Protein AF-0000000083148509 (afdb_homodimer)

Nearest PDB structures (foldseek):
  3o2g-assembly1_A  TM=8.633E-01  e=4.212E-33  Homo sapiens
  6npb-assembly1_A  TM=8.456E-01  e=5.219E-32  Leisingera caerulea
  6npc-assembly1_B  TM=8.323E-01  e=4.754E-28  Leisingera caerulea
  4oj8-assembly1_A-2  TM=6.948E-01  e=4.287E-11  Pectobacterium carotovorum subsp. carotovorum
  4oj8-assembly1_B  TM=6.631E-01  e=2.740E-11  Pectobacterium carotovorum subsp. carotovorum

InterPro domains:
  IPR003819 TauD/TfdA-like domain [PF02668] (192-435)
  IPR010376 Gamma-butyrobetaine hydroxylase-like, N-terminal [PF06155] (80-161)
  IPR038492 GBBH-like, N-terminal domain superfamily [G3DSA:3.30.2020.30] (75-166)
  IPR042098 Glutarate 2-hydroxylase superfamily [G3DSA:3.60.130.10] (170-452)
  IPR050411 Alpha-ketoglutarate-dependent hydroxylases [PTHR10696] (97-444)

Foldseek 3Di:
DDDDDDDDDDDDDDDDDYDDDDDDDDDDDDDYDDDDDDDDDDDDDDDPDDDPDDDDDPDDDPPPDPVQPQDFWDWDQFWIWHDLDPPDTQIDGQLVLLVLFQPCQAAPPPVRHGPDDSVQADNRKGFPDWGDNNFKIKTFIDPGRPPDDRPDIGMDTPCCSVAVDPQRQDDLLHLVDEADFAAQQDDAEEAEPCCCQPPLLSVLLQLSSCSHYQKYKYFQADLDQCSQVSSQPVLHDFDQDPCGSKHKQWADDPDLDPSNHLAWWDWAFPPLLDPAGFFKKKKAWNWDDWPFWKKKKFFLQNLLVVCCVVPVPLSVLQCVDKWKFWRDDPVDTTIDIDRQWHWDQDPVVRDIHTRFGHGGVVGTDDDPPDDDDPVSVVSNVVSVVSSRVSRPDNGGMHIDDDHHRMMMMGGRRGMIMITHRTDPPVTITMMMMTGHHDVSSSVSSSVSCLVCVCSNLPPCVVVSVVSVVPSVPPPDDDPDDDPDDPDPVVVVVVVVVVVVVVVVSVVVVVVSPPPPPPDDPDDPDPVVVVVVVVVVVVVVPVVD/DYYDDDDDDDDDDDDDDDDDDDDDDDDDDDDDDDDDDDDDDDDDDDDDDDDPPDDDDDDDDDDDPDVQPQDFWDWDQFWIWHDLDPPDTQIDGQLVLLVLFQPCQQAPPPVRHGPDDSVQADNRKGFPDWGDNNFKIKTFIDPGRPPDDRPDIGMDTPCCSVAVDPQRQDDLLHLVDEADFDAQQAQAEEAEPCCCQPPLLSVLLQLSSCSHHQKYKYFQADLDQCSQVSSQPVLHDFDQDPCGSKHKQWADDPDLDPSNHLAWWDWAFPPLLDPAGFFKKKKAWNWDDWDFWKKKKFFLQNLLVVCCVVPVPLSVLQCVDKWKFWRDDPVDTTIDIDRQWHWDQDPVVRDTHTRFGHGGVVGTDDDPPDDDDPVSVVSNVVSVVSSSVSRPDNGGMHIDDDHHRMMMMGGRRGMIMITHRTDPPRTITMMMMTGHHPVSSSVSSSVSCLVCVCSNLPPCVVVSVVSVPPDPPPPDDDPDDDPDDPDPVVVVVVVVVVVVVVVVSVVVVVVSPPPPPPDDPDDPDPVVVVVVVVVVVVVVPVVD

Secondary structure (DSSP, 8-state):
------------------------------------------------------------------TT---PPEE-SSEEEEESSSS-EEEEEHHHHHHT--STTTB-TTT--BSS-GGGS-TT-EEEEEEE-SSEEEEEEESPSTT--TT-EEEEEHHHHH--SSS-TTSTTSTT-------TTPPPPEEEHHHHHH-HHHHHHHHHHHHHHSEEEEES--S-TTHHHHHHHHHSPBPPBTTBSEEEEE--TT-SSGGGSSS-EEEE-TTTTSSS--SEEEEEEEEE-SSB--EEEEEHHHHHHHHHHH-HHHHHHHHH-EEEEEEE-SS-EEEEEEESEEEEE-TTT--EEEEEE---GGGBPP-TTS---HHHHHHHHHHHHHHHHHHTSTTTEEEE-PPTT-EEEEETTTEEEEE--B-SSS--EEEEEEEE-HHHHHHHHHHHHHH-HHHHHS-HHHHHHHHTS-----------GGGS---HHHHHHHHHHHHHHHHHHHHHHHGGGG-----S-----HHHHHHHHHHHHHHHHTT-/------------------------------------------------------------------TT---PPEE-SSEEEEESSSS-EEEEEHHHHHHT--STTTB-TTT--BSS-GGGS-TT-EEEEEEE-SSEEEEEEESPSTT--TT-EEEEEHHHHH--SSS-TTSTTSTT-------TTPPPPEEEHHHHHH-HHHHHHHHHHHHHHSEEEEES--S-TTHHHHHHHHHSPBPPBTTBSEEEEE--TT-SSGGGSSS-EEEE-TTTTSSS--SEEEEEEEEE-SSB--EEEEEHHHHHHHHHHH-HHHHHHHHH-EEEEEEE-SS-EEEEEEESEEEEE-TTT--EEEEEE---GGGBPP-TTS---HHHHHHHHHHHHHHHHHHTSTTTEEEE-PPTT-EEEEETTTEEEEE--B-SSS--EEEEEEEE-HHHHHHHHHHHHHH-HHHHHS-HHHHHHHHTT------S----GGGS---HHHHHHHHHHHHHHHHHHHHHHHGGGG-----S-----HHHHHHHHHHHHHHHHS--

Solvent-accessible surface area (backbone atoms only — not comparable to full-atom values): 61971 Å² total; per-residue (Å²): 134,88,92,77,94,84,82,87,90,85,85,90,76,88,76,87,82,86,81,87,80,87,82,86,89,81,90,80,86,92,84,87,86,88,90,83,88,77,92,79,82,86,83,82,87,84,76,84,84,83,81,85,81,86,80,86,83,81,82,77,79,83,75,81,73,67,87,79,63,58,58,63,48,47,81,53,97,65,26,37,38,37,47,77,49,99,83,41,63,49,68,42,39,37,58,38,51,61,56,46,40,63,36,72,84,35,17,39,88,56,36,59,31,40,70,59,48,71,48,53,51,41,90,77,30,38,70,71,43,63,46,43,74,77,49,45,37,39,35,29,52,36,63,54,40,85,92,57,61,79,79,49,59,38,59,42,43,54,62,49,60,71,46,45,53,96,65,45,43,72,35,84,41,20,82,56,28,72,68,51,72,50,39,28,82,57,72,75,58,71,42,48,34,64,38,57,76,70,31,66,61,56,28,33,36,50,49,45,45,29,60,29,55,30,48,36,35,33,32,77,33,70,75,48,79,62,46,24,53,56,61,39,46,76,45,26,44,50,36,44,41,94,70,38,56,46,44,74,40,32,69,44,86,79,28,67,38,69,72,15,42,50,56,67,38,67,65,27,33,68,58,59,20,42,91,67,44,48,25,29,38,31,43,25,24,57,37,56,58,28,60,62,49,30,37,32,34,29,39,47,61,36,49,49,51,50,38,37,73,76,36,49,66,40,38,54,39,35,44,65,39,64,48,39,21,40,41,84,49,84,83,45,44,39,59,28,72,42,38,34,35,36,67,45,69,35,83,90,76,68,40,81,39,80,69,40,40,52,56,33,49,43,38,51,39,41,66,39,62,61,91,66,59,64,68,58,48,54,50,39,42,51,31,46,30,52,50,53,53,54,54,69,31,70,69,27,35,34,73,47,70,64,44,59,16,23,30,40,38,32,27,28,45,40,38,32,37,30,34,44,39,36,44,67,85,81,30,48,53,32,32,26,32,27,33,25,42,45,59,43,40,34,12,39,41,43,38,35,36,68,74,40,41,67,50,47,64,49,66,53,58,61,50,54,58,53,48,57,64,60,45,74,76,71,74,82,83,86,80,68,75,80,74,64,79,77,52,74,65,66,54,52,58,53,51,58,58,54,54,61,58,49,54,63,55,52,61,59,59,69,70,62,64,75,73,74,82,73,72,79,85,63,78,80,52,75,61,58,57,51,44,55,53,44,50,60,51,53,64,52,60,71,77,99,136,86,83,87,81,90,80,92,77,92,77,89,83,85,88,82,86,89,83,87,88,83,90,78,90,75,89,83,81,88,80,91,84,91,85,83,90,76,89,73,80,86,82,83,85,88,83,80,78,88,87,80,77,84,87,89,84,83,88,81,84,89,80,86,77,70,88,79,64,59,58,62,48,48,80,52,98,64,27,38,36,38,46,75,49,99,83,41,64,49,68,43,40,37,59,36,52,60,56,45,38,62,35,75,85,35,16,39,87,57,36,60,32,39,70,59,46,73,50,56,51,42,88,77,32,37,70,70,42,64,47,45,73,77,48,45,37,39,35,28,51,35,61,54,41,88,91,58,60,80,78,50,59,38,60,41,43,52,62,49,60,72,46,45,52,95,66,44,45,72,35,84,40,20,84,55,27,70,66,50,72,47,40,29,84,57,70,75,57,72,40,47,35,63,41,57,74,71,30,68,61,56,29,33,37,50,48,44,46,30,60,29,56,31,48,35,35,33,33,78,33,72,75,48,80,62,45,26,53,55,60,39,45,76,45,25,44,50,35,44,40,95,70,39,56,48,44,74,38,34,69,45,85,80,28,67,38,70,72,16,42,50,55,66,37,69,66,26,35,67,58,60,19,41,92,68,46,48,25,30,39,31,42,25,23,57,37,55,60,28,58,61,49,31,36,32,35,29,38,47,60,37,48,49,51,50,38,37,73,76,36,48,66,40,38,55,40,34,45,66,39,64,50,40,20,40,42,83,49,84,82,44,44,40,58,28,72,42,38,34,37,36,68,45,69,36,86,90,76,67,41,80,39,81,68,39,41,53,57,33,48,45,37,50,40,40,66,41,64,61,91,67,57,65,68,59,50,54,51,39,41,51,31,46,29,51,50,53,53,53,52,68,30,69,69,26,36,34,75,47,70,63,45,58,15,23,32,40,38,34,27,27,45,41,37,30,38,27,35,43,40,34,45,67,86,79,30,48,52,33,32,26,32,26,33,25,44,46,59,41,41,34,12,40,40,43,38,34,35,68,77,38,42,68,50,47,65,49,67,55,59,60,49,57,62,54,48,60,66,63,51,74,79,72,79,84,85,89,82,72,77,84,76,67,81,80,55,74,66,65,54,53,58,53,52,57,58,52,55,61,55,48,54,64,53,53,61,58,57,68,70,63,65,76,71,76,80,73,71,79,83,62,76,80,54,77,61,59,59,50,45,57,54,45,52,61,51,56,64,51,62,71,76,100

Organism: NCBI:txid138285

Structure (mmCIF, N/CA/C/O backbone):
data_AF-0000000083148509-model_v1
#
loop_
_entity.id
_entity.type
_entity.pdbx_description
1 polymer 'TauD/TfdA-like domain-containing protein'
#
loop_
_atom_site.group_PDB
_atom_site.id
_atom_site.type_symbol
_atom_site.label_atom_id
_atom_site.label_alt_id
_atom_site.label_comp_id
_atom_site.label_asym_id
_atom_site.label_entity_id
_atom_site.label_seq_id
_atom_site.pdbx_PDB_ins_code
_atom_site.Cartn_x
_atom_site.Cartn_y
_atom_site.Cartn_z
_atom_site.occupancy
_atom_site.B_iso_or_equiv
_atom_site.auth_seq_id
_atom_site.auth_comp_id
_atom_site.auth_asym_id
_atom_site.auth_atom_id
_atom_site.pdbx_PDB_model_num
ATOM 1 N N . MET A 1 1 ? -14.648 -45.594 -46.625 1 16 1 MET A N 1
ATOM 2 C CA . MET A 1 1 ? -15.148 -46.75 -45.875 1 16 1 MET A CA 1
ATOM 3 C C . MET A 1 1 ? -14.523 -46.812 -44.5 1 16 1 MET A C 1
ATOM 5 O O . MET A 1 1 ? -15.234 -46.938 -43.5 1 16 1 MET A O 1
ATOM 9 N N . VAL A 1 2 ? -13.445 -47.594 -44.219 1 15.53 2 VAL A N 1
ATOM 10 C CA . VAL A 1 2 ? -13.5 -48.812 -43.438 1 15.53 2 VAL A CA 1
ATOM 11 C C . VAL A 1 2 ? -13.352 -48.5 -41.938 1 15.53 2 VAL A C 1
ATOM 13 O O . VAL A 1 2 ? -12.859 -47.406 -41.594 1 15.53 2 VAL A O 1
ATOM 16 N N . ARG A 1 3 ? -12.742 -49.469 -41.156 1 15.16 3 ARG A N 1
ATOM 17 C CA . ARG A 1 3 ? -12.945 -50.5 -40.156 1 15.16 3 ARG A CA 1
ATOM 18 C C . ARG A 1 3 ? -12.562 -50.031 -38.781 1 15.16 3 ARG A C 1
ATOM 20 O O . ARG A 1 3 ? -11.797 -49.062 -38.625 1 15.16 3 ARG A O 1
ATOM 27 N N . LEU A 1 4 ? -12.594 -50.969 -37.719 1 15.35 4 LEU A N 1
ATOM 28 C CA . LEU A 1 4 ? -13.102 -51.625 -36.531 1 15.35 4 LEU A CA 1
ATOM 29 C C . LEU A 1 4 ? -12.062 -51.625 -35.438 1 15.35 4 LEU A C 1
ATOM 31 O O . LEU A 1 4 ? -12.406 -51.75 -34.25 1 15.35 4 LEU A O 1
ATOM 35 N N . LEU A 1 5 ? -10.766 -51.906 -35.531 1 15.08 5 LEU A N 1
ATOM 36 C CA . LEU A 1 5 ? -10.328 -53.062 -34.75 1 15.08 5 LEU A CA 1
ATOM 37 C C . LEU A 1 5 ? -10.312 -52.75 -33.281 1 15.08 5 LEU A C 1
ATOM 39 O O . LEU A 1 5 ? -9.945 -51.625 -32.875 1 15.08 5 LEU A O 1
ATOM 43 N N . ALA A 1 6 ? -10.484 -53.75 -32.344 1 15.09 6 ALA A N 1
ATOM 44 C CA . ALA A 1 6 ? -10.938 -54.406 -31.109 1 15.09 6 ALA A CA 1
ATOM 45 C C . ALA A 1 6 ? -10.008 -54.094 -29.938 1 15.09 6 ALA A C 1
ATOM 47 O O . ALA A 1 6 ? -10.453 -53.625 -28.891 1 15.09 6 ALA A O 1
ATOM 48 N N . ARG A 1 7 ? -9.172 -55.156 -29.516 1 14.82 7 ARG A N 1
ATOM 49 C CA . ARG A 1 7 ? -9.367 -56.031 -28.375 1 14.82 7 ARG A CA 1
ATOM 50 C C . ARG A 1 7 ? -8.656 -55.469 -27.141 1 14.82 7 ARG A C 1
ATOM 52 O O . ARG A 1 7 ? -9.25 -55.375 -26.062 1 14.82 7 ARG A O 1
ATOM 59 N N . PHE A 1 8 ? -7.348 -55.875 -26.797 1 14.95 8 PHE A N 1
ATOM 60 C CA . PHE A 1 8 ? -6.973 -56.969 -25.906 1 14.95 8 PHE A CA 1
ATOM 61 C C . PHE A 1 8 ? -6.68 -56.438 -24.5 1 14.95 8 PHE A C 1
ATOM 63 O O . PHE A 1 8 ? -6.434 -55.25 -24.328 1 14.95 8 PHE A O 1
ATOM 70 N N . LEU A 1 9 ? -5.586 -57 -23.781 1 15.34 9 LEU A N 1
ATOM 71 C CA . LEU A 1 9 ? -5.398 -58 -22.75 1 15.34 9 LEU A CA 1
ATOM 72 C C . LEU A 1 9 ? -5.18 -57.375 -21.391 1 15.34 9 LEU A C 1
ATOM 74 O O . LEU A 1 9 ? -4.844 -56.188 -21.297 1 15.34 9 LEU A O 1
ATOM 78 N N . GLN A 1 10 ? -4.344 -58.031 -20.438 1 14.53 10 GLN A N 1
ATOM 79 C CA . GLN A 1 10 ? -4.422 -58.906 -19.281 1 14.53 10 GLN A CA 1
ATOM 80 C C . GLN A 1 10 ? -4.016 -58.156 -18 1 14.53 10 GLN A C 1
ATOM 82 O O . GLN A 1 10 ? -4.766 -58.156 -17.031 1 14.53 10 GLN A O 1
ATOM 87 N N . SER A 1 11 ? -2.9 -58.656 -17.25 1 14.7 11 SER A N 1
ATOM 88 C CA . SER A 1 11 ? -2.855 -59.5 -16.062 1 14.7 11 SER A CA 1
ATOM 89 C C . SER A 1 11 ? -2.592 -58.688 -14.812 1 14.7 11 SER A C 1
ATOM 91 O O . SER A 1 11 ? -3.443 -58.625 -13.922 1 14.7 11 SER A O 1
ATOM 93 N N . SER A 1 12 ? -1.34 -58.844 -14.102 1 14.95 12 SER A N 1
ATOM 94 C CA . SER A 1 12 ? -1.057 -59.656 -12.906 1 14.95 12 SER A CA 1
ATOM 95 C C . SER A 1 12 ? -1.049 -58.781 -11.656 1 14.95 12 SER A C 1
ATOM 97 O O . SER A 1 12 ? -0.859 -57.562 -11.734 1 14.95 12 SER A O 1
ATOM 99 N N . ARG A 1 13 ? -0.816 -59.469 -10.43 1 15.07 13 ARG A N 1
ATOM 100 C CA . ARG A 1 13 ? -1.246 -59.812 -9.078 1 15.07 13 ARG A CA 1
ATOM 101 C C . ARG A 1 13 ? -0.441 -59.062 -8.031 1 15.07 13 ARG A C 1
ATOM 103 O O . ARG A 1 13 ? -0.809 -59.031 -6.859 1 15.07 13 ARG A O 1
ATOM 110 N N . VAL A 1 14 ? 0.694 -58.406 -8.172 1 14.89 14 VAL A N 1
ATOM 111 C CA . VAL A 1 14 ? 1.564 -58.938 -7.121 1 14.89 14 VAL A CA 1
ATOM 112 C C . VAL A 1 14 ? 1.129 -58.375 -5.77 1 14.89 14 VAL A C 1
ATOM 114 O O . VAL A 1 14 ? 0.636 -57.25 -5.691 1 14.89 14 VAL A O 1
ATOM 117 N N . THR A 1 15 ? 1.626 -59.125 -4.625 1 14.51 15 THR A N 1
ATOM 118 C CA . THR A 1 15 ? 1.394 -59.688 -3.305 1 14.51 15 THR A CA 1
ATOM 119 C C . THR A 1 15 ? 1.813 -58.719 -2.205 1 14.51 15 THR A C 1
ATOM 121 O O . THR A 1 15 ? 1.167 -58.656 -1.159 1 14.51 15 THR A O 1
ATOM 124 N N . VAL A 1 16 ? 2.84 -57.969 -2.141 1 14.52 16 VAL A N 1
ATOM 125 C CA . VAL A 1 16 ? 3.664 -58.375 -1.017 1 14.52 16 VAL A CA 1
ATOM 126 C C . VAL A 1 16 ? 3.1 -57.812 0.284 1 14.52 16 VAL A C 1
ATOM 128 O O . VAL A 1 16 ? 2.471 -56.75 0.285 1 14.52 16 VAL A O 1
ATOM 131 N N . PRO A 1 17 ? 3.725 -58.375 1.388 1 14.63 17 PRO A N 1
ATOM 132 C CA . PRO A 1 17 ? 3.395 -58.906 2.721 1 14.63 17 PRO A CA 1
ATOM 133 C C . PRO A 1 17 ? 3.354 -57.781 3.779 1 14.63 17 PRO A C 1
ATOM 135 O O . PRO A 1 17 ? 2.352 -57.656 4.48 1 14.63 17 PRO A O 1
ATOM 138 N N . SER A 1 18 ? 4.496 -57.75 4.52 1 13.88 18 SER A N 1
ATOM 139 C CA . SER A 1 18 ? 4.633 -58.281 5.871 1 13.88 18 SER A CA 1
ATOM 140 C C . SER A 1 18 ? 4.332 -57.219 6.918 1 13.88 18 SER A C 1
ATOM 142 O O . SER A 1 18 ? 4.164 -56.062 6.586 1 13.88 18 SER A O 1
ATOM 144 N N . ALA A 1 19 ? 5.422 -57 7.758 1 13.53 19 ALA A N 1
ATOM 145 C CA . ALA A 1 19 ? 5.602 -57.438 9.141 1 13.53 19 ALA A CA 1
ATOM 146 C C . ALA A 1 19 ? 5.266 -56.312 10.117 1 13.53 19 ALA A C 1
ATOM 148 O O . ALA A 1 19 ? 4.473 -56.531 11.039 1 13.53 19 ALA A O 1
ATOM 149 N N . ARG A 1 20 ? 6.395 -55.844 10.766 1 14.06 20 ARG A N 1
ATOM 150 C CA . ARG A 1 20 ? 6.727 -56.125 12.156 1 14.06 20 ARG A CA 1
ATOM 151 C C . ARG A 1 20 ? 6.094 -55.125 13.094 1 14.06 20 ARG A C 1
ATOM 153 O O . ARG A 1 20 ? 5.719 -54.031 12.68 1 14.06 20 ARG A O 1
ATOM 160 N N . SER A 1 21 ? 6.719 -55.062 14.305 1 13.45 21 SER A N 1
ATOM 161 C CA . SER A 1 21 ? 6.488 -55.406 15.711 1 13.45 21 SER A CA 1
ATOM 162 C C . SER A 1 21 ? 6.27 -54.125 16.531 1 13.45 21 SER A C 1
ATOM 164 O O . SER A 1 21 ? 5.328 -54.062 17.328 1 13.45 21 SER A O 1
ATOM 166 N N . ALA A 1 22 ? 7.332 -53.25 16.688 1 14.14 22 ALA A N 1
ATOM 167 C CA . ALA A 1 22 ? 7.965 -53.281 18 1 14.14 22 ALA A CA 1
ATOM 168 C C . ALA A 1 22 ? 7.188 -52.438 19 1 14.14 22 ALA A C 1
ATOM 170 O O . ALA A 1 22 ? 6.473 -51.5 18.609 1 14.14 22 ALA A O 1
ATOM 171 N N . PHE A 1 23 ? 7.828 -52.375 20.203 1 13.27 23 PHE A N 1
ATOM 172 C CA . PHE A 1 23 ? 7.664 -52.656 21.625 1 13.27 23 PHE A CA 1
ATOM 173 C C . PHE A 1 23 ? 7.238 -51.375 22.359 1 13.27 23 PHE A C 1
ATOM 175 O O . PHE A 1 23 ? 6.238 -51.406 23.094 1 13.27 23 PHE A O 1
ATOM 182 N N . PHE A 1 24 ? 8.273 -50.562 22.844 1 13.84 24 PHE A N 1
ATOM 183 C CA . PHE A 1 24 ? 8.617 -50.688 24.266 1 13.84 24 PHE A CA 1
ATOM 184 C C . PHE A 1 24 ? 7.766 -49.719 25.094 1 13.84 24 PHE A C 1
ATOM 186 O O . PHE A 1 24 ? 7.164 -48.781 24.562 1 13.84 24 PHE A O 1
ATOM 193 N N . ARG A 1 25 ? 8.484 -49.062 26.094 1 14.19 25 ARG A N 1
ATOM 194 C CA . ARG A 1 25 ? 8.602 -49.25 27.531 1 14.19 25 ARG A CA 1
ATOM 195 C C . ARG A 1 25 ? 7.766 -48.219 28.281 1 14.19 25 ARG A C 1
ATOM 197 O O . ARG A 1 25 ? 7.375 -47.188 27.703 1 14.19 25 ARG A O 1
ATOM 204 N N . GLY A 1 26 ? 8.188 -47.969 29.594 1 13.41 26 GLY A N 1
ATOM 205 C CA . GLY A 1 26 ? 7.84 -48.188 30.984 1 13.41 26 GLY A CA 1
ATOM 206 C C . GLY A 1 26 ? 7.375 -46.938 31.688 1 13.41 26 GLY A C 1
ATOM 207 O O . GLY A 1 26 ? 6.367 -46.938 32.406 1 13.41 26 GLY A O 1
ATOM 208 N N . TYR A 1 27 ? 8.203 -45.844 31.719 1 13.84 27 TYR A N 1
ATOM 209 C CA . TYR A 1 27 ? 8.688 -45.531 33.062 1 13.84 27 TYR A CA 1
ATOM 210 C C . TYR A 1 27 ? 7.617 -44.844 33.875 1 13.84 27 TYR A C 1
ATOM 212 O O . TYR A 1 27 ? 6.727 -44.188 33.312 1 13.84 27 TYR A O 1
ATOM 220 N N . SER A 1 28 ? 7.945 -44.75 35.281 1 13.57 28 SER A N 1
ATOM 221 C CA . SER A 1 28 ? 7.52 -45 36.656 1 13.57 28 SER A CA 1
ATOM 222 C C . SER A 1 28 ? 6.965 -43.719 37.312 1 13.57 28 SER A C 1
ATOM 224 O O . SER A 1 28 ? 5.891 -43.75 37.906 1 13.57 28 SER A O 1
ATOM 226 N N . PHE A 1 29 ? 7.852 -42.75 37.656 1 13.74 29 PHE A N 1
ATOM 227 C CA . PHE A 1 29 ? 8.18 -42.625 39.062 1 13.74 29 PHE A CA 1
ATOM 228 C C . PHE A 1 29 ? 7.066 -41.875 39.812 1 13.74 29 PHE A C 1
ATOM 230 O O . PHE A 1 29 ? 6.23 -41.219 39.219 1 13.74 29 PHE A O 1
ATOM 237 N N . ALA A 1 30 ? 7.562 -40.906 40.781 1 13.82 30 ALA A N 1
ATOM 238 C CA . ALA A 1 30 ? 7.688 -40.875 42.25 1 13.82 30 ALA A CA 1
ATOM 239 C C . ALA A 1 30 ? 6.5 -40.188 42.875 1 13.82 30 ALA A C 1
ATOM 241 O O . ALA A 1 30 ? 5.82 -39.375 42.25 1 13.82 30 ALA A O 1
ATOM 242 N N . SER A 1 31 ? 6.738 -39.812 44.25 1 13.54 31 SER A N 1
ATOM 243 C CA . SER A 1 31 ? 6.32 -40.125 45.625 1 13.54 31 SER A CA 1
ATOM 244 C C . SER A 1 31 ? 5.43 -39 46.188 1 13.54 31 SER A C 1
ATOM 246 O O . SER A 1 31 ? 4.32 -39.281 46.656 1 13.54 31 SER A O 1
ATOM 248 N N . SER A 1 32 ? 6.051 -38.156 47.188 1 13.71 32 SER A N 1
ATOM 249 C CA . SER A 1 32 ? 5.848 -38.25 48.656 1 13.71 32 SER A CA 1
ATOM 250 C C . SER A 1 32 ? 4.785 -37.281 49.125 1 13.71 32 SER A C 1
ATOM 252 O O . SER A 1 32 ? 4.391 -36.375 48.375 1 13.71 32 SER A O 1
ATOM 254 N N . ASN A 1 33 ? 5.176 -36.438 50.312 1 13.8 33 ASN A N 1
ATOM 255 C CA . ASN A 1 33 ? 4.812 -36.531 51.719 1 13.8 33 ASN A CA 1
ATOM 256 C C . ASN A 1 33 ? 3.762 -35.469 52.094 1 13.8 33 ASN A C 1
ATOM 258 O O . ASN A 1 33 ? 3.445 -34.594 51.281 1 13.8 33 ASN A O 1
ATOM 262 N N . ASN A 1 34 ? 4.137 -34.562 53.219 1 13.95 34 ASN A N 1
ATOM 263 C CA . ASN A 1 34 ? 3.738 -34.531 54.625 1 13.95 34 ASN A CA 1
ATOM 264 C C . ASN A 1 34 ? 2.643 -33.5 54.875 1 13.95 34 ASN A C 1
ATOM 266 O O . ASN A 1 34 ? 2.377 -32.656 54 1 13.95 34 ASN A O 1
ATOM 270 N N . ASN A 1 35 ? 2.844 -32.656 56.062 1 14.04 35 ASN A N 1
ATOM 271 C CA . ASN A 1 35 ? 2.277 -32.562 57.406 1 14.04 35 ASN A CA 1
ATOM 272 C C . ASN A 1 35 ? 1.304 -31.406 57.531 1 14.04 35 ASN A C 1
ATOM 274 O O . ASN A 1 35 ? 1.234 -30.562 56.625 1 14.04 35 ASN A O 1
ATOM 278 N N . THR A 1 36 ? 1.501 -30.531 58.688 1 14.05 36 THR A N 1
ATOM 279 C CA . THR A 1 36 ? 0.808 -30.344 59.969 1 14.05 36 THR A CA 1
ATOM 280 C C . THR A 1 36 ? -0.032 -29.078 59.938 1 14.05 36 THR A C 1
ATOM 282 O O . THR A 1 36 ? -1.217 -29.094 60.281 1 14.05 36 THR A O 1
ATOM 285 N N . ARG A 1 37 ? 0.58 -27.828 60.25 1 14.25 37 ARG A N 1
ATOM 286 C CA . ARG A 1 37 ? 0.402 -27.234 61.562 1 14.25 37 ARG A CA 1
ATOM 287 C C . ARG A 1 37 ? -0.847 -26.359 61.625 1 14.25 37 ARG A C 1
ATOM 289 O O . ARG A 1 37 ? -1.315 -25.891 60.594 1 14.25 37 ARG A O 1
ATOM 296 N N . ASP A 1 38 ? -1.119 -25.703 62.844 1 14.12 38 ASP A N 1
ATOM 297 C CA . ASP A 1 38 ? -2.055 -25.406 63.938 1 14.12 38 ASP A CA 1
ATOM 298 C C . ASP A 1 38 ? -2.641 -24.016 63.781 1 14.12 38 ASP A C 1
ATOM 300 O O . ASP A 1 38 ? -3.721 -23.719 64.312 1 14.12 38 ASP A O 1
ATOM 304 N N . ALA A 1 39 ? -1.952 -23.031 63.219 1 14.55 39 ALA A N 1
ATOM 305 C CA . ALA A 1 39 ? -1.928 -21.906 64.188 1 14.55 39 ALA A CA 1
ATOM 306 C C . ALA A 1 39 ? -3.314 -21.281 64.312 1 14.55 39 ALA A C 1
ATOM 308 O O . ALA A 1 39 ? -4.09 -21.234 63.344 1 14.55 39 ALA A O 1
ATOM 309 N N . SER A 1 40 ? -3.514 -20.625 65.5 1 14.38 40 SER A N 1
ATOM 310 C CA . SER A 1 40 ? -4.363 -20.234 66.625 1 14.38 40 SER A CA 1
ATOM 311 C C . SER A 1 40 ? -5.203 -19 66.312 1 14.38 40 SER A C 1
ATOM 313 O O . SER A 1 40 ? -6.422 -19.016 66.438 1 14.38 40 SER A O 1
ATOM 315 N N . LEU A 1 41 ? -4.594 -17.781 66.438 1 14.77 41 LEU A N 1
ATOM 316 C CA . LEU A 1 41 ? -4.98 -16.922 67.5 1 14.77 41 LEU A CA 1
ATOM 317 C C . LEU A 1 41 ? -6.195 -16.078 67.188 1 14.77 41 LEU A C 1
ATOM 319 O O . LEU A 1 41 ? -7.195 -16.078 67.875 1 14.77 41 LEU A O 1
ATOM 323 N N . GLY A 1 42 ? -6.012 -14.656 67.188 1 14.81 42 GLY A N 1
ATOM 324 C CA . GLY A 1 42 ? -6.496 -13.742 68.188 1 14.81 42 GLY A CA 1
ATOM 325 C C . GLY A 1 42 ? -7.828 -13.109 67.812 1 14.81 42 GLY A C 1
ATOM 326 O O . GLY A 1 42 ? -8.281 -13.195 66.688 1 14.81 42 GLY A O 1
ATOM 327 N N . PRO A 1 43 ? -8.273 -12.102 68.688 1 15.27 43 PRO A N 1
ATOM 328 C CA . PRO A 1 43 ? -9.539 -11.805 69.375 1 15.27 43 PRO A CA 1
ATOM 329 C C . PRO A 1 43 ? -10.398 -10.82 68.562 1 15.27 43 PRO A C 1
ATOM 331 O O . PRO A 1 43 ? -11.633 -10.906 68.625 1 15.27 43 PRO A O 1
ATOM 334 N N . LYS A 1 44 ? -9.883 -9.781 67.75 1 15.54 44 LYS A N 1
ATOM 335 C CA . LYS A 1 44 ? -10.164 -8.508 68.438 1 15.54 44 LYS A CA 1
ATOM 336 C C . LYS A 1 44 ? -11.641 -8.133 68.312 1 15.54 44 LYS A C 1
ATOM 338 O O . LYS A 1 44 ? -12.312 -8.57 67.375 1 15.54 44 LYS A O 1
ATOM 343 N N . PRO A 1 45 ? -11.938 -6.676 68.438 1 15.63 45 PRO A N 1
ATOM 344 C CA . PRO A 1 45 ? -12.797 -5.922 69.375 1 15.63 45 PRO A CA 1
ATOM 345 C C . PRO A 1 45 ? -14.141 -5.555 68.75 1 15.63 45 PRO A C 1
ATOM 347 O O . PRO A 1 45 ? -14.344 -5.758 67.5 1 15.63 45 PRO A O 1
ATOM 350 N N . ALA A 1 46 ? -14.398 -4.133 68.562 1 16.89 46 ALA A N 1
ATOM 351 C CA . ALA A 1 46 ? -15.305 -3.283 69.312 1 16.89 46 ALA A CA 1
ATOM 352 C C . ALA A 1 46 ? -16.625 -3.094 68.562 1 16.89 46 ALA A C 1
ATOM 354 O O . ALA A 1 46 ? -16.688 -3.271 67.375 1 16.89 46 ALA A O 1
ATOM 355 N N . ASN A 1 47 ? -17.562 -2.287 69.25 1 16.52 47 ASN A N 1
ATOM 356 C CA . ASN A 1 47 ? -18.984 -2.184 69.5 1 16.52 47 ASN A CA 1
ATOM 357 C C . ASN A 1 47 ? -19.672 -1.265 68.5 1 16.52 47 ASN A C 1
ATOM 359 O O . ASN A 1 47 ? -20.844 -0.911 68.688 1 16.52 47 ASN A O 1
ATOM 363 N N . ILE A 1 48 ? -19.172 -0.919 67.312 1 18.55 48 ILE A N 1
ATOM 364 C CA . ILE A 1 48 ? -19.578 0.442 67 1 18.55 48 ILE A CA 1
ATOM 365 C C . ILE A 1 48 ? -21.109 0.504 66.875 1 18.55 48 ILE A C 1
ATOM 367 O O . ILE A 1 48 ? -21.719 -0.326 66.188 1 18.55 48 ILE A O 1
ATOM 371 N N . PRO A 1 49 ? -21.641 1.576 67.5 1 17 49 PRO A N 1
ATOM 372 C CA . PRO A 1 49 ? -23.016 1.808 67.938 1 17 49 PRO A CA 1
ATOM 373 C C . PRO A 1 49 ? -24.016 1.924 66.812 1 17 49 PRO A C 1
ATOM 375 O O . PRO A 1 49 ? -23.609 2.164 65.688 1 17 49 PRO A O 1
ATOM 378 N N . ASP A 1 50 ? -25.297 2.061 67.188 1 16.59 50 ASP A N 1
ATOM 379 C CA . ASP A 1 50 ? -26.672 1.695 66.875 1 16.59 50 ASP A CA 1
ATOM 380 C C . ASP A 1 50 ? -27.234 2.629 65.812 1 16.59 50 ASP A C 1
ATOM 382 O O . ASP A 1 50 ? -27.719 2.172 64.75 1 16.59 50 ASP A O 1
ATOM 386 N N . GLU A 1 51 ? -27.938 3.803 66.188 1 17.67 51 GLU A N 1
ATOM 387 C CA . GLU A 1 51 ? -29.391 3.979 66.062 1 17.67 51 GLU A CA 1
ATOM 388 C C . GLU A 1 51 ? -29.719 4.961 64.938 1 17.67 51 GLU A C 1
ATOM 390 O O . GLU A 1 51 ? -29.672 6.176 65.125 1 17.67 51 GLU A O 1
ATOM 395 N N . TYR A 1 52 ? -29.109 5.09 63.781 1 18.48 52 TYR A N 1
ATOM 396 C CA . TYR A 1 52 ? -29.375 6.305 63.031 1 18.48 52 TYR A CA 1
ATOM 397 C C . TYR A 1 52 ? -30.844 6.41 62.656 1 18.48 52 TYR A C 1
ATOM 399 O O . TYR A 1 52 ? -31.453 5.434 62.219 1 18.48 52 TYR A O 1
ATOM 407 N N . GLN A 1 53 ? -31.562 7.582 63.031 1 18.95 53 GLN A N 1
ATOM 408 C CA . GLN A 1 53 ? -32.938 8.055 63.062 1 18.95 53 GLN A CA 1
ATOM 409 C C . GLN A 1 53 ? -33.531 8.211 61.656 1 18.95 53 GLN A C 1
ATOM 411 O O . GLN A 1 53 ? -32.812 8.648 60.75 1 18.95 53 GLN A O 1
ATOM 416 N N . PRO A 1 54 ? -34.875 7.801 61.375 1 20.03 54 PRO A N 1
ATOM 417 C CA . PRO A 1 54 ? -35.75 7.59 60.188 1 20.03 54 PRO A CA 1
ATOM 418 C C . PRO A 1 54 ? -36.25 8.898 59.594 1 20.03 54 PRO A C 1
ATOM 420 O O . PRO A 1 54 ? -37.188 9.508 60.125 1 20.03 54 PRO A O 1
ATOM 423 N N . GLY A 1 55 ? -35.438 10.039 59.406 1 19.09 55 GLY A N 1
ATOM 424 C CA . GLY A 1 55 ? -36.188 11.25 59.125 1 19.09 55 GLY A CA 1
ATOM 425 C C . GLY A 1 55 ? -37.188 11.094 58 1 19.09 55 GLY A C 1
ATOM 426 O O . GLY A 1 55 ? -37.031 10.18 57.156 1 19.09 55 GLY A O 1
ATOM 427 N N . SER A 1 56 ? -38.344 11.961 57.906 1 20.67 56 SER A N 1
ATOM 428 C CA . SER A 1 56 ? -39.656 12.117 57.281 1 20.67 56 SER A CA 1
ATOM 429 C C . SER A 1 56 ? -39.531 12.375 55.781 1 20.67 56 SER A C 1
ATOM 431 O O . SER A 1 56 ? -38.656 13.125 55.344 1 20.67 56 SER A O 1
ATOM 433 N N . THR A 1 57 ? -40.188 11.57 54.844 1 20.11 57 THR A N 1
ATOM 434 C CA . THR A 1 57 ? -40.25 11.352 53.406 1 20.11 57 THR A CA 1
ATOM 435 C C . THR A 1 57 ? -41.031 12.469 52.719 1 20.11 57 THR A C 1
ATOM 437 O O . THR A 1 57 ? -42.281 12.508 52.781 1 20.11 57 THR A O 1
ATOM 440 N N . LEU A 1 58 ? -40.75 13.805 52.844 1 21.95 58 LEU A N 1
ATOM 441 C CA . LEU A 1 58 ? -41.625 14.773 52.188 1 21.95 58 LEU A CA 1
ATOM 442 C C . LEU A 1 58 ? -41.781 14.445 50.688 1 21.95 58 LEU A C 1
ATOM 444 O O . LEU A 1 58 ? -40.844 14.023 50.031 1 21.95 58 LEU A O 1
ATOM 448 N N . GLY A 1 59 ? -43.062 14.398 50.125 1 21.3 59 GLY A N 1
ATOM 449 C CA . GLY A 1 59 ? -43.75 14.047 48.875 1 21.3 59 GLY A CA 1
ATOM 450 C C . GLY A 1 59 ? -43.375 14.953 47.719 1 21.3 59 GLY A C 1
ATOM 451 O O . GLY A 1 59 ? -43.781 16.109 47.688 1 21.3 59 GLY A O 1
ATOM 452 N N . VAL A 1 60 ? -42.156 15.188 47.25 1 25.05 60 VAL A N 1
ATOM 453 C CA . VAL A 1 60 ? -41.938 16.125 46.156 1 25.05 60 VAL A CA 1
ATOM 454 C C . VAL A 1 60 ? -42.656 15.617 44.906 1 25.05 60 VAL A C 1
ATOM 456 O O . VAL A 1 60 ? -42.594 14.438 44.562 1 25.05 60 VAL A O 1
ATOM 459 N N . GLU A 1 61 ? -43.688 16.344 44.312 1 28.41 61 GLU A N 1
ATOM 460 C CA . GLU A 1 61 ? -44.531 16.156 43.125 1 28.41 61 GLU A CA 1
ATOM 461 C C . GLU A 1 61 ? -43.688 15.883 41.875 1 28.41 61 GLU A C 1
ATOM 463 O O . GLU A 1 61 ? -42.625 16.484 41.719 1 28.41 61 GLU A O 1
ATOM 468 N N . PRO A 1 62 ? -43.969 14.789 41.031 1 28.97 62 PRO A N 1
ATOM 469 C CA . PRO A 1 62 ? -43.188 14.383 39.844 1 28.97 62 PRO A CA 1
ATOM 470 C C . PRO A 1 62 ? -43.219 15.43 38.719 1 28.97 62 PRO A C 1
ATOM 472 O O . PRO A 1 62 ? -44.281 15.875 38.312 1 28.97 62 PRO A O 1
ATOM 475 N N . SER A 1 63 ? -42.375 16.422 38.656 1 31.11 63 SER A N 1
ATOM 476 C CA . SER A 1 63 ? -42.312 17.359 37.531 1 31.11 63 SER A CA 1
ATOM 477 C C . SER A 1 63 ? -42.438 16.641 36.219 1 31.11 63 SER A C 1
ATOM 479 O O . SER A 1 63 ? -41.844 15.594 36 1 31.11 63 SER A O 1
ATOM 481 N N . GLU A 1 64 ? -43.469 16.828 35.375 1 33.53 64 GLU A N 1
ATOM 482 C CA . GLU A 1 64 ? -43.75 16.391 34 1 33.53 64 GLU A CA 1
ATOM 483 C C . GLU A 1 64 ? -42.531 16.562 33.125 1 33.53 64 GLU A C 1
ATOM 485 O O . GLU A 1 64 ? -42.094 17.688 32.844 1 33.53 64 GLU A O 1
ATOM 490 N N . ARG A 1 65 ? -41.625 15.688 33.062 1 36.66 65 ARG A N 1
ATOM 491 C CA . ARG A 1 65 ? -40.531 15.648 32.062 1 36.66 65 ARG A CA 1
ATOM 492 C C . ARG A 1 65 ? -41.094 15.75 30.656 1 36.66 65 ARG A C 1
ATOM 494 O O . ARG A 1 65 ? -42.031 15.031 30.297 1 36.66 65 ARG A O 1
ATOM 501 N N . ASN A 1 66 ? -41.062 16.875 29.984 1 38.47 66 ASN A N 1
ATOM 502 C CA . ASN A 1 66 ? -41.375 17.016 28.562 1 38.47 66 ASN A CA 1
ATOM 503 C C . ASN A 1 66 ? -40.812 15.852 27.75 1 38.47 66 ASN A C 1
ATOM 505 O O . ASN A 1 66 ? -39.594 15.586 27.797 1 38.47 66 ASN A O 1
ATOM 509 N N . PRO A 1 67 ? -41.5 14.891 27.25 1 41.78 67 PRO A N 1
ATOM 510 C CA . PRO A 1 67 ? -41.094 13.68 26.516 1 41.78 67 PRO A CA 1
ATOM 511 C C . PRO A 1 67 ? -39.969 13.922 25.531 1 41.78 67 PRO A C 1
ATOM 513 O O . PRO A 1 67 ? -39.281 12.977 25.125 1 41.78 67 PRO A O 1
ATOM 516 N N . HIS A 1 68 ? -39.969 15.016 24.75 1 46.38 68 HIS A N 1
ATOM 517 C CA . HIS A 1 68 ? -39.031 15.211 23.625 1 46.38 68 HIS A CA 1
ATOM 518 C C . HIS A 1 68 ? -37.719 15.781 24.094 1 46.38 68 HIS A C 1
ATOM 520 O O . HIS A 1 68 ? -36.938 16.312 23.297 1 46.38 68 HIS A O 1
ATOM 526 N N . ALA A 1 69 ? -37.5 15.992 25.281 1 53.09 69 ALA A N 1
ATOM 527 C CA . ALA A 1 69 ? -36.25 16.656 25.719 1 53.09 69 ALA A CA 1
ATOM 528 C C . ALA A 1 69 ? -35.031 15.781 25.438 1 53.09 69 ALA A C 1
ATOM 530 O O . ALA A 1 69 ? -34.938 14.664 25.938 1 53.09 69 ALA A O 1
ATOM 531 N N . VAL A 1 70 ? -34.438 16 24.266 1 65.06 70 VAL A N 1
ATOM 532 C CA . VAL A 1 70 ? -33.156 15.328 24 1 65.06 70 VAL A CA 1
ATOM 533 C C . VAL A 1 70 ? -32.219 15.516 25.172 1 65.06 70 VAL A C 1
ATOM 535 O O . VAL A 1 70 ? -32.062 16.625 25.703 1 65.06 70 VAL A O 1
ATOM 538 N N . ASP A 1 71 ? -31.938 14.43 25.875 1 79.06 71 ASP A N 1
ATOM 539 C CA . ASP A 1 71 ? -30.953 14.484 26.953 1 79.06 71 ASP A CA 1
ATOM 540 C C . ASP A 1 71 ? -29.719 15.266 26.531 1 79.06 71 ASP A C 1
ATOM 542 O O . ASP A 1 71 ? -29.312 15.227 25.359 1 79.06 71 ASP A O 1
ATOM 546 N N . GLN A 1 72 ? -29.391 16.156 27.359 1 87.94 72 GLN A N 1
ATOM 547 C CA . GLN A 1 72 ? -28.219 16.969 27.078 1 87.94 72 GLN A CA 1
ATOM 548 C C . GLN A 1 72 ? -26.922 16.219 27.391 1 87.94 72 GLN A C 1
ATOM 550 O O . GLN A 1 72 ? -26.938 15.289 28.203 1 87.94 72 GLN A O 1
ATOM 555 N N . PRO A 1 73 ? -25.844 16.656 26.719 1 93.56 73 PRO A N 1
ATOM 556 C CA . PRO A 1 73 ? -24.562 15.984 26.969 1 93.56 73 PRO A CA 1
ATOM 557 C C . PRO A 1 73 ? -24.062 16.188 28.406 1 93.56 73 PRO A C 1
ATOM 559 O O . PRO A 1 73 ? -24.328 17.219 29.016 1 93.56 73 PRO A O 1
ATOM 562 N N . VAL A 1 74 ? -23.422 15.203 28.953 1 92.94 74 VAL A N 1
ATOM 563 C CA . VAL A 1 74 ? -22.797 15.273 30.266 1 92.94 74 VAL A CA 1
ATOM 564 C C . VAL A 1 74 ? -21.297 15.531 30.109 1 92.94 74 VAL A C 1
ATOM 566 O O . VAL A 1 74 ? -20.578 14.727 29.5 1 92.94 74 VAL A O 1
ATOM 569 N N . ILE A 1 75 ? -20.844 16.609 30.656 1 94.81 75 ILE A N 1
ATOM 570 C CA . ILE A 1 75 ? -19.438 16.969 30.594 1 94.81 75 ILE A CA 1
ATOM 571 C C . ILE A 1 75 ? -18.688 16.359 31.781 1 94.81 75 ILE A C 1
ATOM 573 O O . ILE A 1 75 ? -18.906 16.766 32.938 1 94.81 75 ILE A O 1
ATOM 577 N N . GLY A 1 76 ? -17.906 15.414 31.484 1 91.94 76 GLY A N 1
ATOM 578 C CA . GLY A 1 76 ? -17.078 14.812 32.531 1 91.94 76 GLY A CA 1
ATOM 579 C C . GLY A 1 76 ? -15.703 15.453 32.625 1 91.94 76 GLY A C 1
ATOM 580 O O . GLY A 1 76 ? -15.398 16.406 31.891 1 91.94 76 GLY A O 1
ATOM 581 N N . PRO A 1 77 ? -14.93 14.969 33.531 1 90.31 77 PRO A N 1
ATOM 582 C CA . PRO A 1 77 ? -13.586 15.531 33.719 1 90.31 77 PRO A CA 1
ATOM 583 C C . PRO A 1 77 ? -12.68 15.289 32.5 1 90.31 77 PRO A C 1
ATOM 585 O O . PRO A 1 77 ? -11.797 16.094 32.219 1 90.31 77 PRO A O 1
ATOM 588 N N . ARG A 1 78 ? -12.953 14.148 31.844 1 89.75 78 ARG A N 1
ATOM 589 C CA . ARG A 1 78 ? -12.023 13.75 30.797 1 89.75 78 ARG A CA 1
ATOM 590 C C . ARG A 1 78 ? -12.711 13.727 29.438 1 89.75 78 ARG A C 1
ATOM 592 O O . ARG A 1 78 ? -12.047 13.703 28.391 1 89.75 78 ARG A O 1
ATOM 599 N N . GLY A 1 79 ? -14.023 13.695 29.547 1 92.12 79 GLY A N 1
ATOM 600 C CA . GLY A 1 79 ? -14.727 13.523 28.281 1 92.12 79 GLY A CA 1
ATOM 601 C C . GLY A 1 79 ? -16.188 13.938 28.344 1 92.12 79 GLY A C 1
ATOM 602 O O . GLY A 1 79 ? -16.641 14.438 29.375 1 92.12 79 GLY A O 1
ATOM 603 N N . LEU A 1 80 ? -16.75 13.805 27.188 1 92.31 80 LEU A N 1
ATOM 604 C CA . LEU A 1 80 ? -18.141 14.188 26.984 1 92.31 80 LEU A CA 1
ATOM 605 C C . LEU A 1 80 ? -18.984 12.984 26.578 1 92.31 80 LEU A C 1
ATOM 607 O O . LEU A 1 80 ? -18.547 12.156 25.781 1 92.31 80 LEU A O 1
ATOM 611 N N . LYS A 1 81 ? -20.094 12.781 27.219 1 91.56 81 LYS A N 1
ATOM 612 C CA . LYS A 1 81 ? -21.078 11.773 26.828 1 91.56 81 LYS A CA 1
ATOM 613 C C . LYS A 1 81 ? -22.266 12.414 26.125 1 91.56 81 LYS A C 1
ATOM 615 O O . LYS A 1 81 ? -22.953 13.266 26.688 1 91.56 81 LYS A O 1
ATOM 620 N N . ILE A 1 82 ? -22.5 12.031 24.922 1 92.06 82 ILE A N 1
ATOM 621 C CA . ILE A 1 82 ? -23.562 12.586 24.094 1 92.06 82 ILE A CA 1
ATOM 622 C C . ILE A 1 82 ? -24.703 11.57 23.969 1 92.06 82 ILE A C 1
ATOM 624 O O . ILE A 1 82 ? -24.531 10.508 23.359 1 92.06 82 ILE A O 1
ATOM 628 N N . PRO A 1 83 ? -25.828 11.852 24.484 1 91.38 83 PRO A N 1
ATOM 629 C CA . PRO A 1 83 ? -26.938 10.906 24.391 1 91.38 83 PRO A CA 1
ATOM 630 C C . PRO A 1 83 ? -27.516 10.797 22.984 1 91.38 83 PRO A C 1
ATOM 632 O O . PRO A 1 83 ? -27.875 11.812 22.391 1 91.38 83 PRO A O 1
ATOM 635 N N . THR A 1 84 ? -27.484 9.672 22.391 1 85.12 84 THR A N 1
ATOM 636 C CA . THR A 1 84 ? -28.031 9.477 21.062 1 85.12 84 THR A CA 1
ATOM 637 C C . THR A 1 84 ? -29.422 8.836 21.141 1 85.12 84 THR A C 1
ATOM 639 O O . THR A 1 84 ? -30.203 8.922 20.188 1 85.12 84 THR A O 1
ATOM 642 N N . SER A 1 85 ? -29.688 8.117 22.047 1 80.44 85 SER A N 1
ATOM 643 C CA . SER A 1 85 ? -31 7.57 22.391 1 80.44 85 SER A CA 1
ATOM 644 C C . SER A 1 85 ? -31.203 7.531 23.906 1 80.44 85 SER A C 1
ATOM 646 O O . SER A 1 85 ? -30.406 8.094 24.656 1 80.44 85 SER A O 1
ATOM 648 N N . SER A 1 86 ? -32.344 6.938 24.266 1 77.38 86 SER A N 1
ATOM 649 C CA . SER A 1 86 ? -32.656 6.816 25.688 1 77.38 86 SER A CA 1
ATOM 650 C C . SER A 1 86 ? -31.641 5.898 26.391 1 77.38 86 SER A C 1
ATOM 652 O O . SER A 1 86 ? -31.406 6.027 27.594 1 77.38 86 SER A O 1
ATOM 654 N N . THR A 1 87 ? -31 5.211 25.609 1 82.25 87 THR A N 1
ATOM 655 C CA . THR A 1 87 ? -30.141 4.223 26.25 1 82.25 87 THR A CA 1
ATOM 656 C C . THR A 1 87 ? -28.75 4.23 25.641 1 82.25 87 THR A C 1
ATOM 658 O O . THR A 1 87 ? -27.859 3.486 26.094 1 82.25 87 THR A O 1
ATOM 661 N N . ALA A 1 88 ? -28.578 4.941 24.641 1 84.56 88 ALA A N 1
ATOM 662 C CA . ALA A 1 88 ? -27.281 4.895 23.969 1 84.56 88 ALA A CA 1
ATOM 663 C C . ALA A 1 88 ? -26.594 6.254 24.016 1 84.56 88 ALA A C 1
ATOM 665 O O . ALA A 1 88 ? -27.25 7.293 24.109 1 84.56 88 ALA A O 1
ATOM 666 N N . TYR A 1 89 ? -25.312 6.234 24.141 1 87.81 89 TYR A N 1
ATOM 667 C CA . TYR A 1 89 ? -24.516 7.457 24.172 1 87.81 89 TYR A CA 1
ATOM 668 C C . TYR A 1 89 ? -23.25 7.301 23.328 1 87.81 89 TYR A C 1
ATOM 670 O O . TYR A 1 89 ? -22.797 6.18 23.094 1 87.81 89 TYR A O 1
ATOM 678 N N . ILE A 1 90 ? -22.797 8.375 22.844 1 87.25 90 ILE A N 1
ATOM 679 C CA . ILE A 1 90 ? -21.453 8.469 22.266 1 87.25 90 ILE A CA 1
ATOM 680 C C . ILE A 1 90 ? -20.516 9.117 23.281 1 87.25 90 ILE A C 1
ATOM 682 O O . ILE A 1 90 ? -20.812 10.188 23.812 1 87.25 90 ILE A O 1
ATOM 686 N N . SER A 1 91 ? -19.5 8.43 23.625 1 87.56 91 SER A N 1
ATOM 687 C CA . SER A 1 91 ? -18.484 8.969 24.531 1 87.56 91 SER A CA 1
ATOM 688 C C . SER A 1 91 ? -17.219 9.352 23.781 1 87.56 91 SER A C 1
ATOM 690 O O . SER A 1 91 ? -16.781 8.641 22.875 1 87.56 91 SER A O 1
ATOM 692 N N . THR A 1 92 ? -16.703 10.523 24.109 1 89.75 92 THR A N 1
ATOM 693 C CA . THR A 1 92 ? -15.461 10.969 23.484 1 89.75 92 THR A CA 1
ATOM 694 C C . THR A 1 92 ? -14.648 11.828 24.438 1 89.75 92 THR A C 1
ATOM 696 O O . THR A 1 92 ? -15.211 12.477 25.328 1 89.75 92 THR A O 1
ATOM 699 N N . MET A 1 93 ? -13.383 11.812 24.359 1 92.12 93 MET A N 1
ATOM 700 C CA . MET A 1 93 ? -12.508 12.695 25.125 1 92.12 93 MET A CA 1
ATOM 701 C C . MET A 1 93 ? -12.594 14.125 24.594 1 92.12 93 MET A C 1
ATOM 703 O O . MET A 1 93 ? -12.797 14.344 23.406 1 92.12 93 MET A O 1
ATOM 707 N N . HIS A 1 94 ? -12.391 15.102 25.516 1 94.38 94 HIS A N 1
ATOM 708 C CA . HIS A 1 94 ? -12.445 16.5 25.125 1 94.38 94 HIS A CA 1
ATOM 709 C C . HIS A 1 94 ? -11.445 16.812 24.016 1 94.38 94 HIS A C 1
ATOM 711 O O . HIS A 1 94 ? -11.805 17.422 23 1 94.38 94 HIS A O 1
ATOM 717 N N . MET A 1 95 ? -10.266 16.312 24.188 1 92.94 95 MET A N 1
ATOM 718 C CA . MET A 1 95 ? -9.188 16.609 23.25 1 92.94 95 MET A CA 1
ATOM 719 C C . MET A 1 95 ? -9.484 16.016 21.875 1 92.94 95 MET A C 1
ATOM 721 O O . MET A 1 95 ? -9.219 16.641 20.859 1 92.94 95 MET A O 1
ATOM 725 N N . LEU A 1 96 ? -10.031 14.789 21.859 1 92.5 96 LEU A N 1
ATOM 726 C CA . LEU A 1 96 ? -10.328 14.117 20.594 1 92.5 96 LEU A CA 1
ATOM 727 C C . LEU A 1 96 ? -11.477 14.805 19.875 1 92.5 96 LEU A C 1
ATOM 729 O O . LEU A 1 96 ? -11.477 14.898 18.641 1 92.5 96 LEU A O 1
ATOM 733 N N . LEU A 1 97 ? -12.406 15.203 20.672 1 93.31 97 LEU A N 1
ATOM 734 C CA . LEU A 1 97 ? -13.516 15.938 20.078 1 93.31 97 LEU A CA 1
ATOM 735 C C . LEU A 1 97 ? -13.039 17.25 19.453 1 93.31 97 LEU A C 1
ATOM 737 O O . LEU A 1 97 ? -13.43 17.594 18.344 1 93.31 97 LEU A O 1
ATOM 741 N N . ARG A 1 98 ? -12.195 18 20.156 1 95.38 98 ARG A N 1
ATOM 742 C CA . ARG A 1 98 ? -11.656 19.25 19.656 1 95.38 98 ARG A CA 1
ATOM 743 C C . ARG A 1 98 ? -10.867 19.031 18.375 1 95.38 98 ARG A C 1
ATOM 745 O O . ARG A 1 98 ? -10.898 19.875 17.469 1 95.38 98 ARG A O 1
ATOM 752 N N . ASP A 1 99 ? -10.172 17.969 18.328 1 94.25 99 ASP A N 1
ATOM 753 C CA . ASP A 1 99 ? -9.352 17.609 17.172 1 94.25 99 ASP A CA 1
ATOM 754 C C . ASP A 1 99 ? -10.195 17.5 15.906 1 94.25 99 ASP A C 1
ATOM 756 O O . ASP A 1 99 ? -9.719 17.766 14.805 1 94.25 99 ASP A O 1
ATOM 760 N N . GLY A 1 100 ? -11.398 17.109 16.062 1 93.06 100 GLY A N 1
ATOM 761 C CA . GLY A 1 100 ? -12.25 16.781 14.93 1 93.06 100 GLY A CA 1
ATOM 762 C C . GLY A 1 100 ? -13.047 17.984 14.43 1 93.06 100 GLY A C 1
ATOM 763 O O . GLY A 1 100 ? -13.891 17.844 13.547 1 93.06 100 GLY A O 1
ATOM 764 N N . CYS A 1 101 ? -12.82 19.188 15 1 94.81 101 CYS A N 1
ATOM 765 C CA . CYS A 1 101 ? -13.586 20.359 14.586 1 94.81 101 CYS A CA 1
ATOM 766 C C . CYS A 1 101 ? -13.289 20.719 13.141 1 94.81 101 CYS A C 1
ATOM 768 O O . CYS A 1 101 ? -12.117 20.828 12.758 1 94.81 101 CYS A O 1
ATOM 770 N N . LYS A 1 102 ? -14.32 20.922 12.359 1 93.12 102 LYS A N 1
ATOM 771 C CA . LYS A 1 102 ? -14.156 21.266 10.945 1 93.12 102 LYS A CA 1
ATOM 772 C C . LYS A 1 102 ? -14.805 22.594 10.617 1 93.12 102 LYS A C 1
ATOM 774 O O . LYS A 1 102 ? -15.203 22.844 9.477 1 93.12 102 LYS A O 1
ATOM 779 N N . CYS A 1 103 ? -14.977 23.453 11.656 1 93.88 103 CYS A N 1
ATOM 780 C CA . CYS A 1 103 ? -15.555 24.766 11.383 1 93.88 103 CYS A CA 1
ATOM 781 C C . CYS A 1 103 ? -14.641 25.594 10.484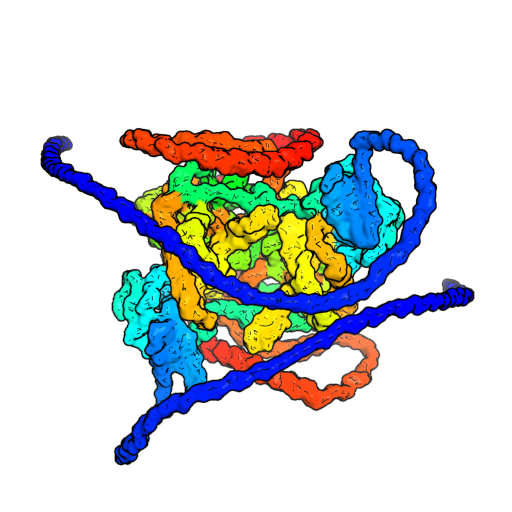 1 93.88 103 CYS A C 1
ATOM 783 O O . CYS A 1 103 ? -13.508 25.188 10.211 1 93.88 103 CYS A O 1
ATOM 785 N N . GLN A 1 104 ? -15.047 26.719 10.031 1 91.56 104 GLN A N 1
ATOM 786 C CA . GLN A 1 104 ? -14.336 27.531 9.047 1 91.56 104 GLN A CA 1
ATOM 787 C C . GLN A 1 104 ? -13.047 28.094 9.625 1 91.56 104 GLN A C 1
ATOM 789 O O . GLN A 1 104 ? -12.102 28.391 8.883 1 91.56 104 GLN A O 1
ATOM 794 N N . GLN A 1 105 ? -13.047 28.234 10.938 1 93.62 105 GLN A N 1
ATOM 795 C CA . GLN A 1 105 ? -11.836 28.719 11.586 1 93.62 105 GLN A CA 1
ATOM 796 C C . GLN A 1 105 ? -10.789 27.625 11.695 1 93.62 105 GLN A C 1
ATOM 798 O O . GLN A 1 105 ? -9.594 27.906 11.773 1 93.62 105 GLN A O 1
ATOM 803 N N . CYS A 1 106 ? -11.242 26.391 11.648 1 95.69 106 CYS A N 1
ATOM 804 C CA . CYS A 1 106 ? -10.359 25.266 11.922 1 95.69 106 CYS A CA 1
ATOM 805 C C . CYS A 1 106 ? -9.922 24.594 10.625 1 95.69 106 CYS A C 1
ATOM 807 O O . CYS A 1 106 ? -8.828 24.031 10.547 1 95.69 106 CYS A O 1
ATOM 809 N N . VAL A 1 107 ? -10.773 24.547 9.695 1 94.25 107 VAL A N 1
ATOM 810 C CA . VAL A 1 107 ? -10.5 23.906 8.414 1 94.25 107 VAL A CA 1
ATOM 811 C C . VAL A 1 107 ? -10.844 24.859 7.273 1 94.25 107 VAL A C 1
ATOM 813 O O . VAL A 1 107 ? -11.93 25.438 7.25 1 94.25 107 VAL A O 1
ATOM 816 N N . ASP A 1 108 ? -9.891 25 6.332 1 92.56 108 ASP A N 1
ATOM 817 C CA . ASP A 1 108 ? -10.117 25.875 5.184 1 92.56 108 ASP A CA 1
ATOM 818 C C . ASP A 1 108 ? -11.266 25.344 4.316 1 92.56 108 ASP A C 1
ATOM 820 O O . ASP A 1 108 ? -11.344 24.156 4.031 1 92.56 108 ASP A O 1
ATOM 824 N N . ARG A 1 109 ? -12.133 26.203 3.879 1 89.69 109 ARG A N 1
ATOM 825 C CA . ARG A 1 109 ? -13.344 25.812 3.172 1 89.69 109 ARG A CA 1
ATOM 826 C C . ARG A 1 109 ? -13.023 25.297 1.775 1 89.69 109 ARG A C 1
ATOM 828 O O . ARG A 1 109 ? -13.789 24.516 1.203 1 89.69 109 ARG A O 1
ATOM 835 N N . TYR A 1 110 ? -11.914 25.719 1.243 1 88.69 110 TYR A N 1
ATOM 836 C CA . TYR A 1 110 ? -11.602 25.359 -0.132 1 88.69 110 TYR A CA 1
ATOM 837 C C . TYR A 1 110 ? -10.594 24.219 -0.173 1 88.69 110 TYR A C 1
ATOM 839 O O . TYR A 1 110 ? -10.883 23.141 -0.711 1 88.69 110 TYR A O 1
ATOM 847 N N . SER A 1 111 ? -9.484 24.344 0.522 1 89.94 111 SER A N 1
ATOM 848 C CA . SER A 1 111 ? -8.453 23.312 0.492 1 89.94 111 SER A CA 1
ATOM 849 C C . SER A 1 111 ? -8.805 22.156 1.407 1 89.94 111 SER A C 1
ATOM 851 O O . SER A 1 111 ? -8.25 21.062 1.275 1 89.94 111 SER A O 1
ATOM 853 N N . LYS A 1 112 ? -9.688 22.406 2.391 1 91.75 112 LYS A N 1
ATOM 854 C CA . LYS A 1 112 ? -10.133 21.438 3.383 1 91.75 112 LYS A CA 1
ATOM 855 C C . LYS A 1 112 ? -9 21.062 4.336 1 91.75 112 LYS A C 1
ATOM 857 O O . LYS A 1 112 ? -9.078 20.062 5.039 1 91.75 112 LYS A O 1
ATOM 862 N N . GLN A 1 113 ? -7.977 21.828 4.367 1 92.06 113 GLN A N 1
ATOM 863 C CA . GLN A 1 113 ? -6.848 21.547 5.246 1 92.06 113 GLN A CA 1
ATOM 864 C C . GLN A 1 113 ? -7.016 22.234 6.598 1 92.06 113 GLN A C 1
ATOM 866 O O . GLN A 1 113 ? -7.656 23.281 6.688 1 92.06 113 GLN A O 1
ATOM 871 N N . ARG A 1 114 ? -6.371 21.719 7.566 1 94.75 114 ARG A N 1
ATOM 872 C CA . ARG A 1 114 ? -6.449 22.219 8.938 1 94.75 114 ARG A CA 1
ATOM 873 C C . ARG A 1 114 ? -5.633 23.5 9.102 1 94.75 114 ARG A C 1
ATOM 875 O O . ARG A 1 114 ? -4.555 23.625 8.516 1 94.75 114 ARG A O 1
ATOM 882 N N . LYS A 1 115 ? -6.18 24.312 9.953 1 93.19 115 LYS A N 1
ATOM 883 C CA . LYS A 1 115 ? -5.484 25.562 10.281 1 93.19 115 LYS A CA 1
ATOM 884 C C . LYS A 1 115 ? -4.844 25.484 11.664 1 93.19 115 LYS A C 1
ATOM 886 O O . LYS A 1 115 ? -4.316 26.484 12.164 1 93.19 115 LYS A O 1
ATOM 891 N N . PHE A 1 116 ? -4.992 24.328 12.312 1 93.19 116 PHE A N 1
ATOM 892 C CA . PHE A 1 116 ? -4.34 24.047 13.578 1 93.19 116 PHE A CA 1
ATOM 893 C C . PHE A 1 116 ? -3.758 22.641 13.586 1 93.19 116 PHE A C 1
ATOM 895 O O . PHE A 1 116 ? -4.07 21.828 12.711 1 93.19 116 PHE A O 1
ATOM 902 N N . ARG A 1 117 ? -2.879 22.391 14.555 1 93.69 117 ARG A N 1
ATOM 903 C CA . ARG A 1 117 ? -2.293 21.047 14.68 1 93.69 117 ARG A CA 1
ATOM 904 C C . ARG A 1 117 ? -2.863 20.312 15.883 1 93.69 117 ARG A C 1
ATOM 906 O O . ARG A 1 117 ? -3.186 20.938 16.906 1 93.69 117 ARG A O 1
ATOM 913 N N . GLN A 1 118 ? -2.93 19.047 15.68 1 94.44 118 GLN A N 1
ATOM 914 C CA . GLN A 1 118 ? -3.326 18.188 16.797 1 94.44 118 GLN A CA 1
ATOM 915 C C . GLN A 1 118 ? -2.428 18.406 18 1 94.44 118 GLN A C 1
ATOM 917 O O . GLN A 1 118 ? -2.902 18.406 19.141 1 94.44 118 GLN A O 1
ATOM 922 N N . SER A 1 119 ? -1.194 18.641 17.781 1 92.81 119 SER A N 1
ATOM 923 C CA . SER A 1 119 ? -0.2 18.812 18.828 1 92.81 119 SER A CA 1
ATOM 924 C C . SER A 1 119 ? -0.419 20.125 19.594 1 92.81 119 SER A C 1
ATOM 926 O O . SER A 1 119 ? 0.101 20.297 20.703 1 92.81 119 SER A O 1
ATOM 928 N N . ASP A 1 120 ? -1.144 21.016 19.047 1 93.75 120 ASP A N 1
ATOM 929 C CA . ASP A 1 120 ? -1.34 22.312 19.656 1 93.75 120 ASP A CA 1
ATOM 930 C C . ASP A 1 120 ? -2.52 22.297 20.625 1 93.75 120 ASP A C 1
ATOM 932 O O . ASP A 1 120 ? -2.736 23.266 21.359 1 93.75 120 ASP A O 1
ATOM 936 N N . ILE A 1 121 ? -3.275 21.25 20.688 1 95.5 121 ILE A N 1
ATOM 937 C CA . ILE A 1 121 ? -4.441 21.156 21.562 1 95.5 121 ILE A CA 1
ATOM 938 C C . ILE A 1 121 ? -3.992 20.984 23.016 1 95.5 121 ILE A C 1
ATOM 940 O O . ILE A 1 121 ? -3.32 20.016 23.344 1 95.5 121 ILE A O 1
ATOM 944 N N . PRO A 1 122 ? -4.441 21.953 23.828 1 95.38 122 PRO A N 1
ATOM 945 C CA . PRO A 1 122 ? -4.039 21.844 25.234 1 95.38 122 PRO A CA 1
ATOM 946 C C . PRO A 1 122 ? -4.598 20.594 25.906 1 95.38 122 PRO A C 1
ATOM 948 O O . PRO A 1 122 ? -5.746 20.219 25.656 1 95.38 122 PRO A O 1
ATOM 951 N N . GLN A 1 123 ? -3.834 20.031 26.766 1 92.5 123 GLN A N 1
ATOM 952 C CA . GLN A 1 123 ? -4.23 18.797 27.438 1 92.5 123 GLN A CA 1
ATOM 953 C C . GLN A 1 123 ? -5.387 19.047 28.391 1 92.5 123 GLN A C 1
ATOM 955 O O . GLN A 1 123 ? -6.152 18.125 28.703 1 92.5 123 GLN A O 1
ATOM 960 N N . ASP A 1 124 ? -5.453 20.266 28.859 1 93.31 124 ASP A N 1
ATOM 961 C CA . ASP A 1 124 ? -6.484 20.578 29.844 1 93.31 124 ASP A CA 1
ATOM 962 C C . ASP A 1 124 ? -7.699 21.219 29.188 1 93.31 124 ASP A C 1
ATOM 964 O O . ASP A 1 124 ? -8.531 21.828 29.859 1 93.31 124 ASP A O 1
ATOM 968 N N . ILE A 1 125 ? -7.812 21.078 27.875 1 95.56 125 ILE A N 1
ATOM 969 C CA . ILE A 1 125 ? -8.969 21.609 27.172 1 95.56 125 ILE A CA 1
ATOM 970 C C . ILE A 1 125 ? -10.242 20.969 27.688 1 95.56 125 ILE A C 1
ATOM 972 O O . ILE A 1 125 ? -10.258 19.766 28 1 95.56 125 ILE A O 1
ATOM 976 N N . LYS A 1 126 ? -11.352 21.734 27.812 1 95.12 126 LYS A N 1
ATOM 977 C CA . LYS A 1 126 ? -12.648 21.25 28.266 1 95.12 126 LYS A CA 1
ATOM 978 C C . LYS A 1 126 ? -13.789 22.094 27.703 1 95.12 126 LYS A C 1
ATOM 980 O O . LYS A 1 126 ? -13.617 23.297 27.453 1 95.12 126 LYS A O 1
ATOM 985 N N . PRO A 1 127 ? -14.922 21.469 27.531 1 96.44 127 PRO A N 1
ATOM 986 C CA . PRO A 1 127 ? -16.078 22.266 27.109 1 96.44 127 PRO A CA 1
ATOM 987 C C . PRO A 1 127 ? -16.531 23.266 28.156 1 96.44 127 PRO A C 1
ATOM 989 O O . PRO A 1 127 ? -16.703 22.891 29.328 1 96.44 127 PRO A O 1
ATOM 992 N N . ARG A 1 128 ? -16.656 24.484 27.734 1 96 128 ARG A N 1
ATOM 993 C CA . ARG A 1 128 ? -17.375 25.469 28.531 1 96 128 ARG A CA 1
ATOM 994 C C . ARG A 1 128 ? -18.875 25.234 28.484 1 96 128 ARG A C 1
ATOM 996 O O . ARG A 1 128 ? -19.562 25.406 29.484 1 96 128 ARG A O 1
ATOM 1003 N N . SER A 1 129 ? -19.312 24.859 27.359 1 96 129 SER A N 1
ATOM 1004 C CA . SER A 1 129 ? -20.703 24.484 27.125 1 96 129 SER A CA 1
ATOM 1005 C C . SER A 1 129 ? -20.828 23.469 26 1 96 129 SER A C 1
ATOM 1007 O O . SER A 1 129 ? -19.969 23.391 25.125 1 96 129 SER A O 1
ATOM 1009 N N . ALA A 1 130 ? -21.844 22.625 26.094 1 96.38 130 ALA A N 1
ATOM 1010 C CA . ALA A 1 130 ? -22.188 21.625 25.078 1 96.38 130 ALA A CA 1
ATOM 1011 C C . ALA A 1 130 ? -23.688 21.531 24.891 1 96.38 130 ALA A C 1
ATOM 1013 O O . ALA A 1 130 ? -24.438 21.297 25.828 1 96.38 130 ALA A O 1
ATOM 1014 N N . ASP A 1 131 ? -24.062 21.797 23.688 1 95.56 131 ASP A N 1
ATOM 1015 C CA . ASP A 1 131 ? -25.484 21.734 23.328 1 95.56 131 ASP A CA 1
ATOM 1016 C C . ASP A 1 131 ? -25.75 20.656 22.281 1 95.56 131 ASP A C 1
ATOM 1018 O O . ASP A 1 131 ? -25.078 20.609 21.25 1 95.56 131 ASP A O 1
ATOM 1022 N N . TRP A 1 132 ? -26.703 19.781 22.516 1 94.38 132 TRP A N 1
ATOM 1023 C CA . TRP A 1 132 ? -27.062 18.656 21.656 1 94.38 132 TRP A CA 1
ATOM 1024 C C . TRP A 1 132 ? -28.547 18.688 21.328 1 94.38 132 TRP A C 1
ATOM 1026 O O . TRP A 1 132 ? -29.391 18.75 22.219 1 94.38 132 TRP A O 1
ATOM 1036 N N . ASP A 1 133 ? -28.875 18.656 20.016 1 91.94 133 ASP A N 1
ATOM 1037 C CA . ASP A 1 133 ? -30.281 18.688 19.625 1 91.94 133 ASP A CA 1
ATOM 1038 C C . ASP A 1 133 ? -30.719 17.344 19.062 1 91.94 133 ASP A C 1
ATOM 1040 O O . ASP A 1 133 ? -31.781 17.234 18.438 1 91.94 133 ASP A O 1
ATOM 1044 N N . GLY A 1 134 ? -29.922 16.406 19.141 1 88.31 134 GLY A N 1
ATOM 1045 C CA . GLY A 1 134 ? -30.219 15.094 18.609 1 88.31 134 GLY A CA 1
ATOM 1046 C C . GLY A 1 134 ? -29.547 14.82 17.266 1 88.31 134 GLY A C 1
ATOM 1047 O O . GLY A 1 134 ? -29.422 13.664 16.859 1 88.31 134 GLY A O 1
ATOM 1048 N N . GLN A 1 135 ? -29.109 15.914 16.656 1 90.19 135 GLN A N 1
ATOM 1049 C CA . GLN A 1 135 ? -28.5 15.758 15.344 1 90.19 135 GLN A CA 1
ATOM 1050 C C . GLN A 1 135 ? -27.156 16.484 15.273 1 90.19 135 GLN A C 1
ATOM 1052 O O . GLN A 1 135 ? -26.281 16.109 14.492 1 90.19 135 GLN A O 1
ATOM 1057 N N . THR A 1 136 ? -27.172 17.562 15.969 1 94.75 136 THR A N 1
ATOM 1058 C CA . THR A 1 136 ? -25.984 18.406 15.906 1 94.75 136 THR A CA 1
ATOM 1059 C C . THR A 1 136 ? -25.5 18.734 17.312 1 94.75 136 THR A C 1
ATOM 1061 O O . THR A 1 136 ? -26.281 19.109 18.188 1 94.75 136 THR A O 1
ATOM 1064 N N . LEU A 1 137 ? -24.219 18.625 17.5 1 95.25 137 LEU A N 1
ATOM 1065 C CA . LEU A 1 137 ? -23.562 19 18.75 1 95.25 137 LEU A CA 1
ATOM 1066 C C . LEU A 1 137 ? -22.781 20.297 18.594 1 95.25 137 LEU A C 1
ATOM 1068 O O . LEU A 1 137 ? -21.984 20.438 17.656 1 95.25 137 LEU A O 1
ATOM 1072 N N . LYS A 1 138 ? -23.031 21.25 19.406 1 97.06 138 LYS A N 1
ATOM 1073 C CA . LYS A 1 138 ? -22.281 22.5 19.469 1 97.06 138 LYS A CA 1
ATOM 1074 C C . LYS A 1 138 ? -21.484 22.609 20.766 1 97.06 138 LYS A C 1
ATOM 1076 O O . LYS A 1 138 ? -22.031 22.438 21.844 1 97.06 138 LYS A O 1
ATOM 1081 N N . VAL A 1 139 ? -20.234 22.875 20.625 1 97.12 139 VAL A N 1
ATOM 1082 C CA . VAL A 1 139 ? -19.375 22.922 21.812 1 97.12 139 VAL A CA 1
ATOM 1083 C C . VAL A 1 139 ? -18.562 24.203 21.812 1 97.12 139 VAL A C 1
ATOM 1085 O O . VAL A 1 139 ? -17.938 24.547 20.797 1 97.12 139 VAL A O 1
ATOM 1088 N N . LYS A 1 140 ? -18.547 24.922 22.891 1 97.56 140 LYS A N 1
ATOM 1089 C CA . LYS A 1 140 ? -17.609 26 23.172 1 97.56 140 LYS A CA 1
ATOM 1090 C C . LYS A 1 140 ? -16.531 25.547 24.156 1 97.56 140 LYS A C 1
ATOM 1092 O O . LYS A 1 140 ? -16.812 24.797 25.078 1 97.56 140 LYS A O 1
ATOM 1097 N N . TRP A 1 141 ? -15.391 26.094 24.016 1 97.19 141 TRP A N 1
ATOM 1098 C CA . TRP A 1 141 ? -14.258 25.469 24.719 1 97.19 141 TRP A CA 1
ATOM 1099 C C . TRP A 1 141 ? -13.672 26.438 25.734 1 97.19 141 TRP A C 1
ATOM 1101 O O . TRP A 1 141 ? -13.664 27.641 25.531 1 97.19 141 TRP A O 1
ATOM 1111 N N . GLU A 1 142 ? -13.195 25.844 26.828 1 95.25 142 GLU A N 1
ATOM 1112 C CA . GLU A 1 142 ? -12.266 26.469 27.781 1 95.25 142 GLU A CA 1
ATOM 1113 C C . GLU A 1 142 ? -10.836 25.984 27.547 1 95.25 142 GLU A C 1
ATOM 1115 O O . GLU A 1 142 ? -10.602 24.781 27.312 1 95.25 142 GLU A O 1
ATOM 1120 N N . ASN A 1 143 ? -9.875 26.906 27.578 1 94.88 143 ASN A N 1
ATOM 1121 C CA . ASN A 1 143 ? -8.477 26.578 27.328 1 94.88 143 ASN A CA 1
ATOM 1122 C C . ASN A 1 143 ? -8.281 25.984 25.938 1 94.88 143 ASN A C 1
ATOM 1124 O O . ASN A 1 143 ? -7.703 24.906 25.797 1 94.88 143 ASN A O 1
ATOM 1128 N N . ASP A 1 144 ? -8.867 26.641 25 1 96.81 144 ASP A N 1
ATOM 1129 C CA . ASP A 1 144 ? -8.82 26.188 23.609 1 96.81 144 ASP A CA 1
ATOM 1130 C C . ASP A 1 144 ? -7.422 26.359 23.016 1 96.81 144 ASP A C 1
ATOM 1132 O O . ASP A 1 144 ? -6.5 26.781 23.719 1 96.81 144 ASP A O 1
ATOM 1136 N N . VAL A 1 145 ? -7.258 25.875 21.844 1 96 145 VAL A N 1
ATOM 1137 C CA . VAL A 1 145 ? -6.012 26.016 21.094 1 96 145 VAL A CA 1
ATOM 1138 C C . VAL A 1 145 ? -5.609 27.5 21.062 1 96 145 VAL A C 1
ATOM 1140 O O . VAL A 1 145 ? -6.457 28.375 20.891 1 96 145 VAL A O 1
ATOM 1143 N N . PRO A 1 146 ? -4.293 27.844 21.219 1 92.25 146 PRO A N 1
ATOM 1144 C CA . PRO A 1 146 ? -3.859 29.25 21.141 1 92.25 146 PRO A CA 1
ATOM 1145 C C . PRO A 1 146 ? -4.277 29.922 19.844 1 92.25 146 PRO A C 1
ATOM 1147 O O . PRO A 1 146 ? -4.164 29.328 18.766 1 92.25 146 PRO A O 1
ATOM 1150 N N . GLY A 1 147 ? -4.793 31.094 19.922 1 91.25 147 GLY A N 1
ATOM 1151 C CA . GLY A 1 147 ? -5.238 31.828 18.75 1 91.25 147 GLY A CA 1
ATOM 1152 C C . GLY A 1 147 ? -6.746 31.797 18.562 1 91.25 147 GLY A C 1
ATOM 1153 O O . GLY A 1 147 ? -7.297 32.625 17.828 1 91.25 147 GLY A O 1
ATOM 1154 N N . PHE A 1 148 ? -7.344 30.812 19.25 1 93.94 148 PHE A N 1
ATOM 1155 C CA . PHE A 1 148 ? -8.797 30.75 19.203 1 93.94 148 PHE A CA 1
ATOM 1156 C C . PHE A 1 148 ? -9.414 31.453 20.406 1 93.94 148 PHE A C 1
ATOM 1158 O O . PHE A 1 148 ? -8.922 31.312 21.531 1 93.94 148 PHE A O 1
ATOM 1165 N N . ASP A 1 149 ? -10.414 32.281 20.156 1 89.25 149 ASP A N 1
ATOM 1166 C CA . ASP A 1 149 ? -11.023 33.031 21.25 1 89.25 149 ASP A CA 1
ATOM 1167 C C . ASP A 1 149 ? -12.281 32.344 21.766 1 89.25 149 ASP A C 1
ATOM 1169 O O . ASP A 1 149 ? -12.594 31.219 21.344 1 89.25 149 ASP A O 1
ATOM 1173 N N . ASP A 1 150 ? -12.914 32.969 22.641 1 90.25 150 ASP A N 1
ATOM 1174 C CA . ASP A 1 150 ? -14.031 32.375 23.359 1 90.25 150 ASP A CA 1
ATOM 1175 C C . ASP A 1 150 ? -15.258 32.25 22.453 1 90.25 150 ASP A C 1
ATOM 1177 O O . ASP A 1 150 ? -16.203 31.531 22.797 1 90.25 150 ASP A O 1
ATOM 1181 N N . THR A 1 151 ? -15.188 32.781 21.344 1 92.12 151 THR A N 1
ATOM 1182 C CA . THR A 1 151 ? -16.344 32.719 20.438 1 92.12 151 THR A CA 1
ATOM 1183 C C . THR A 1 151 ? -16.281 31.5 19.547 1 92.12 151 THR A C 1
ATOM 1185 O O . THR A 1 151 ? -17.266 31.141 18.906 1 92.12 151 THR A O 1
ATOM 1188 N N . HIS A 1 152 ? -15.172 30.859 19.562 1 96.25 152 HIS A N 1
ATOM 1189 C CA . HIS A 1 152 ? -15.039 29.672 18.734 1 96.25 152 HIS A CA 1
ATOM 1190 C C . HIS A 1 152 ? -16.031 28.594 19.156 1 96.25 152 HIS A C 1
ATOM 1192 O O . HIS A 1 152 ? -16.094 28.219 20.328 1 96.25 152 HIS A O 1
ATOM 1198 N N . THR A 1 153 ? -16.812 28.156 18.234 1 97.12 153 THR A N 1
ATOM 1199 C CA . THR A 1 153 ? -17.797 27.094 18.453 1 97.12 153 THR A CA 1
ATOM 1200 C C . THR A 1 153 ? -17.562 25.938 17.484 1 97.12 153 THR A C 1
ATOM 1202 O O . THR A 1 153 ? -17.594 26.125 16.266 1 97.12 153 THR A O 1
ATOM 1205 N N . SER A 1 154 ? -17.297 24.734 18.062 1 96.75 154 SER A N 1
ATOM 1206 C CA . SER A 1 154 ? -17.234 23.531 17.25 1 96.75 154 SER A CA 1
ATOM 1207 C C . SER A 1 154 ? -18.625 22.969 16.984 1 96.75 154 SER A C 1
ATOM 1209 O O . SER A 1 154 ? -19.484 22.969 17.859 1 96.75 154 SER A O 1
ATOM 1211 N N . VAL A 1 155 ? -18.844 22.547 15.781 1 95.75 155 VAL A N 1
ATOM 1212 C CA . VAL A 1 155 ? -20.109 21.953 15.398 1 95.75 155 VAL A CA 1
ATOM 1213 C C . VAL A 1 155 ? -19.859 20.562 14.797 1 95.75 155 VAL A C 1
ATOM 1215 O O . VAL A 1 155 ? -19.047 20.406 13.891 1 95.75 155 VAL A O 1
ATOM 1218 N N . TYR A 1 156 ? -20.562 19.562 15.336 1 93.38 156 TYR A N 1
ATOM 1219 C CA . TYR A 1 156 ? -20.453 18.188 14.867 1 93.38 156 TYR A CA 1
ATOM 1220 C C . TYR A 1 156 ? -21.844 17.625 14.547 1 93.38 156 TYR A C 1
ATOM 1222 O O . TYR A 1 156 ? -22.781 17.781 15.32 1 93.38 156 TYR A O 1
ATOM 1230 N N . THR A 1 157 ? -21.922 16.938 13.445 1 91.25 157 THR A N 1
ATOM 1231 C CA . THR A 1 157 ? -23.156 16.203 13.164 1 91.25 157 THR A CA 1
ATOM 1232 C C . THR A 1 157 ? -23.109 14.812 13.781 1 91.25 157 THR A C 1
ATOM 1234 O O . THR A 1 157 ? -22.031 14.32 14.133 1 91.25 157 THR A O 1
ATOM 1237 N N . TYR A 1 158 ? -24.25 14.266 13.883 1 89 158 TYR A N 1
ATOM 1238 C CA . TYR A 1 158 ? -24.328 12.891 14.359 1 89 158 TYR A CA 1
ATOM 1239 C C . TYR A 1 158 ? -23.469 11.961 13.508 1 89 158 TYR A C 1
ATOM 1241 O O . TYR A 1 158 ? -22.797 11.078 14.039 1 89 158 TYR A O 1
ATOM 1249 N N . LYS A 1 159 ? -23.422 12.141 12.25 1 82.56 159 LYS A N 1
ATOM 1250 C CA . LYS A 1 159 ? -22.656 11.32 11.328 1 82.56 159 LYS A CA 1
ATOM 1251 C C . LYS A 1 159 ? -21.156 11.484 11.57 1 82.56 159 LYS A C 1
ATOM 1253 O O . LYS A 1 159 ? -20.406 10.508 11.539 1 82.56 159 LYS A O 1
ATOM 1258 N N . ASP A 1 160 ? -20.797 12.711 11.828 1 85 160 ASP A N 1
ATOM 1259 C CA . ASP A 1 160 ? -19.406 12.984 12.125 1 85 160 ASP A CA 1
ATOM 1260 C C . ASP A 1 160 ? -18.938 12.227 13.359 1 85 160 ASP A C 1
ATOM 1262 O O . ASP A 1 160 ? -17.828 11.703 13.398 1 85 160 ASP A O 1
ATOM 1266 N N . LEU A 1 161 ? -19.797 12.273 14.312 1 85.69 161 LEU A N 1
ATOM 1267 C CA . LEU A 1 161 ? -19.453 11.695 15.609 1 85.69 161 LEU A CA 1
ATOM 1268 C C . LEU A 1 161 ? -19.391 10.172 15.523 1 85.69 161 LEU A C 1
ATOM 1270 O O . LEU A 1 161 ? -18.594 9.539 16.219 1 85.69 161 LEU A O 1
ATOM 1274 N N . LYS A 1 162 ? -20.141 9.586 14.656 1 80.75 162 LYS A N 1
ATOM 1275 C CA . LYS A 1 162 ? -20.203 8.133 14.531 1 80.75 162 LYS A CA 1
ATOM 1276 C C . LYS A 1 162 ? -19.109 7.621 13.594 1 80.75 162 LYS A C 1
ATOM 1278 O O . LYS A 1 162 ? -18.531 6.555 13.828 1 80.75 162 LYS A O 1
ATOM 1283 N N . HIS A 1 163 ? -18.906 8.305 12.484 1 78.62 163 HIS A N 1
ATOM 1284 C CA . HIS A 1 163 ? -17.938 7.883 11.469 1 78.62 163 HIS A CA 1
ATOM 1285 C C . HIS A 1 163 ? -16.953 8.992 11.148 1 78.62 163 HIS A C 1
ATOM 1287 O O . HIS A 1 163 ? -17.125 9.719 10.164 1 78.62 163 HIS A O 1
ATOM 1293 N N . PRO A 1 164 ? -15.906 8.961 11.828 1 75.75 164 PRO A N 1
ATOM 1294 C CA . PRO A 1 164 ? -14.977 10.078 11.633 1 75.75 164 PRO A CA 1
ATOM 1295 C C . PRO A 1 164 ? -14.188 9.961 10.328 1 75.75 164 PRO A C 1
ATOM 1297 O O . PRO A 1 164 ? -13.594 10.945 9.875 1 75.75 164 PRO A O 1
ATOM 1300 N N . CYS A 1 165 ? -14.25 8.836 9.633 1 82.75 165 CYS A N 1
ATOM 1301 C CA . CYS A 1 165 ? -13.492 8.664 8.391 1 82.75 165 CYS A CA 1
ATOM 1302 C C . CYS A 1 165 ? -14.359 8.984 7.18 1 82.75 165 CYS A C 1
ATOM 1304 O O . CYS A 1 165 ? -15.547 8.656 7.148 1 82.75 165 CYS A O 1
ATOM 1306 N N . VAL A 1 166 ? -13.781 9.648 6.195 1 86.56 166 VAL A N 1
ATOM 1307 C CA . VAL A 1 166 ? -14.492 10.117 5.008 1 86.56 166 VAL A CA 1
ATOM 1308 C C . VAL A 1 166 ? -14.93 8.922 4.164 1 86.56 166 VAL A C 1
ATOM 1310 O O . VAL A 1 166 ? -15.914 9 3.428 1 86.56 166 VAL A O 1
ATOM 1313 N N . ASN A 1 167 ? -14.25 7.879 4.137 1 90.56 167 ASN A N 1
ATOM 1314 C CA . ASN A 1 167 ? -14.625 6.609 3.518 1 90.56 167 ASN A CA 1
ATOM 1315 C C . ASN A 1 167 ? -14.5 5.449 4.5 1 90.56 167 ASN A C 1
ATOM 1317 O O . ASN A 1 167 ? -13.453 4.797 4.566 1 90.56 167 ASN A O 1
ATOM 1321 N N . TYR A 1 168 ? -15.586 5.301 5.145 1 86.62 168 TYR A N 1
ATOM 1322 C CA . TYR A 1 168 ? -15.586 4.273 6.176 1 86.62 168 TYR A CA 1
ATOM 1323 C C . TYR A 1 168 ? -15.188 2.92 5.598 1 86.62 168 TYR A C 1
ATOM 1325 O O . TYR A 1 168 ? -15.758 2.467 4.605 1 86.62 168 TYR A O 1
ATOM 1333 N N . PRO A 1 169 ? -14.242 2.234 6.207 1 88.44 169 PRO A N 1
ATOM 1334 C CA . PRO A 1 169 ? -13.672 1.024 5.609 1 88.44 169 PRO A CA 1
ATOM 1335 C C . PRO A 1 169 ? -14.703 -0.081 5.418 1 88.44 169 PRO A C 1
ATOM 1337 O O . PRO A 1 169 ? -14.617 -0.851 4.457 1 88.44 169 PRO A O 1
ATOM 1340 N N . ASN A 1 170 ? -15.672 -0.191 6.285 1 86.94 170 ASN A N 1
ATOM 1341 C CA . ASN A 1 170 ? -16.625 -1.296 6.211 1 86.94 170 ASN A CA 1
ATOM 1342 C C . ASN A 1 170 ? -17.859 -0.919 5.402 1 86.94 170 ASN A C 1
ATOM 1344 O O . ASN A 1 170 ? -18.812 -1.695 5.324 1 86.94 170 ASN A O 1
ATOM 1348 N N . SER A 1 171 ? -17.844 0.259 4.855 1 88.75 171 SER A N 1
ATOM 1349 C CA . SER A 1 171 ? -18.938 0.664 3.982 1 88.75 171 SER A CA 1
ATOM 1350 C C . SER A 1 171 ? -18.875 -0.061 2.643 1 88.75 171 SER A C 1
ATOM 1352 O O . SER A 1 171 ? -17.906 -0.766 2.355 1 88.75 171 SER A O 1
ATOM 1354 N N . SER A 1 172 ? -19.906 0.1 1.783 1 92.19 172 SER A N 1
ATOM 1355 C CA . SER A 1 172 ? -19.969 -0.552 0.48 1 92.19 172 SER A CA 1
ATOM 1356 C C . SER A 1 172 ? -18.922 0.009 -0.478 1 92.19 172 SER A C 1
ATOM 1358 O O . SER A 1 172 ? -18.656 -0.582 -1.526 1 92.19 172 SER A O 1
ATOM 1360 N N . THR A 1 173 ? -18.344 1.153 -0.133 1 95.31 173 THR A N 1
ATOM 1361 C CA . THR A 1 173 ? -17.328 1.789 -0.977 1 95.31 173 THR A CA 1
ATOM 1362 C C . THR A 1 173 ? -15.938 1.639 -0.368 1 95.31 173 THR A C 1
ATOM 1364 O O . THR A 1 173 ? -14.945 2.062 -0.963 1 95.31 173 THR A O 1
ATOM 1367 N N . GLY A 1 174 ? -15.891 1.005 0.796 1 93.5 174 GLY A N 1
ATOM 1368 C CA . GLY A 1 174 ? -14.664 0.999 1.571 1 93.5 174 GLY A CA 1
ATOM 1369 C C . GLY A 1 174 ? -13.758 -0.176 1.248 1 93.5 174 GLY A C 1
ATOM 1370 O O . GLY A 1 174 ? -14.141 -1.064 0.482 1 93.5 174 GLY A O 1
ATOM 1371 N N . ARG A 1 175 ? -12.57 -0.172 1.769 1 93.81 175 ARG A N 1
ATOM 1372 C CA . ARG A 1 175 ? -11.547 -1.178 1.519 1 93.81 175 ARG A CA 1
ATOM 1373 C C . ARG A 1 175 ? -11.977 -2.543 2.045 1 93.81 175 ARG A C 1
ATOM 1375 O O . ARG A 1 175 ? -11.508 -3.576 1.559 1 93.81 175 ARG A O 1
ATOM 1382 N N . ARG A 1 176 ? -12.805 -2.551 3.033 1 93.12 176 ARG A N 1
ATOM 1383 C CA . ARG A 1 176 ? -13.273 -3.791 3.639 1 93.12 176 ARG A CA 1
ATOM 1384 C C . ARG A 1 176 ? -14.734 -4.059 3.27 1 93.12 176 ARG A C 1
ATOM 1386 O O . ARG A 1 176 ? -15.461 -4.691 4.035 1 93.12 176 ARG A O 1
ATOM 1393 N N . ARG A 1 177 ? -15.094 -3.527 2.178 1 92.44 177 ARG A N 1
ATOM 1394 C CA . ARG A 1 177 ? -16.469 -3.721 1.712 1 92.44 177 ARG A CA 1
ATOM 1395 C C . ARG A 1 177 ? -16.797 -5.203 1.577 1 92.44 177 ARG A C 1
ATOM 1397 O O . ARG A 1 177 ? -15.906 -6.02 1.305 1 92.44 177 ARG A O 1
ATOM 1404 N N . ARG A 1 178 ? -17.984 -5.477 1.706 1 87.69 178 ARG A N 1
ATOM 1405 C CA . ARG A 1 178 ? -18.422 -6.855 1.521 1 87.69 178 ARG A CA 1
ATOM 1406 C C . ARG A 1 178 ? -18.297 -7.277 0.061 1 87.69 178 ARG A C 1
ATOM 1408 O O . ARG A 1 178 ? -18.703 -6.543 -0.84 1 87.69 178 ARG A O 1
ATOM 1415 N N . ARG A 1 179 ? -17.734 -8.445 -0.094 1 92.56 179 ARG A N 1
ATOM 1416 C CA . ARG A 1 179 ? -17.547 -8.977 -1.441 1 92.56 179 ARG A CA 1
ATOM 1417 C C . ARG A 1 179 ? -18.531 -10.102 -1.727 1 92.56 179 ARG A C 1
ATOM 1419 O O . ARG A 1 179 ? -18.859 -10.891 -0.838 1 92.56 179 ARG A O 1
ATOM 1426 N N . ARG A 1 180 ? -18.906 -10.156 -2.982 1 92.94 180 ARG A N 1
ATOM 1427 C CA . ARG A 1 180 ? -19.703 -11.273 -3.467 1 92.94 180 ARG A CA 1
ATOM 1428 C C . ARG A 1 180 ? -18.828 -12.32 -4.141 1 92.94 180 ARG A C 1
ATOM 1430 O O . ARG A 1 180 ? -18.266 -12.078 -5.215 1 92.94 180 ARG A O 1
ATOM 1437 N N . TYR A 1 181 ? -18.844 -13.5 -3.527 1 95.44 181 TYR A N 1
ATOM 1438 C CA . TYR A 1 181 ? -18.016 -14.57 -4.062 1 95.44 181 TYR A CA 1
ATOM 1439 C C . TYR A 1 181 ? -18.672 -15.227 -5.273 1 95.44 181 TYR A C 1
ATOM 1441 O O . TYR A 1 181 ? -19.906 -15.266 -5.367 1 95.44 181 TYR A O 1
ATOM 1449 N N . TRP A 1 182 ? -17.844 -15.711 -6.234 1 95.75 182 TRP A N 1
ATOM 1450 C CA . TRP A 1 182 ? -18.406 -16.328 -7.426 1 95.75 182 TRP A CA 1
ATOM 1451 C C . TRP A 1 182 ? -17.516 -17.469 -7.922 1 95.75 182 TRP A C 1
ATOM 1453 O O . TRP A 1 182 ? -16.344 -17.531 -7.582 1 95.75 182 TRP A O 1
ATOM 1463 N N . GLY A 1 183 ? -18.109 -18.406 -8.602 1 94.19 183 GLY A N 1
ATOM 1464 C CA . GLY A 1 183 ? -17.422 -19.531 -9.234 1 94.19 183 GLY A CA 1
ATOM 1465 C C . GLY A 1 183 ? -17.578 -19.531 -10.742 1 94.19 183 GLY A C 1
ATOM 1466 O O . GLY A 1 183 ? -17.844 -18.5 -11.352 1 94.19 183 GLY A O 1
ATOM 1467 N N . GLY A 1 184 ? -17.297 -20.703 -11.258 1 91.56 184 GLY A N 1
ATOM 1468 C CA . GLY A 1 184 ? -17.25 -20.844 -12.711 1 91.56 184 GLY A CA 1
ATOM 1469 C C . GLY A 1 184 ? -18.594 -20.641 -13.375 1 91.56 184 GLY A C 1
ATOM 1470 O O . GLY A 1 184 ? -18.672 -20.25 -14.539 1 91.56 184 GLY A O 1
ATOM 1471 N N . LYS A 1 185 ? -19.688 -20.734 -12.734 1 88.5 185 LYS A N 1
ATOM 1472 C CA . LYS A 1 185 ? -21.016 -20.672 -13.32 1 88.5 185 LYS A CA 1
ATOM 1473 C C . LYS A 1 185 ? -21.641 -19.297 -13.125 1 88.5 185 LYS A C 1
ATOM 1475 O O . LYS A 1 185 ? -22.781 -19.047 -13.562 1 88.5 185 LYS A O 1
ATOM 1480 N N . PHE A 1 186 ? -20.875 -18.469 -12.562 1 88.56 186 PHE A N 1
ATOM 1481 C CA . PHE A 1 186 ? -21.391 -17.141 -12.289 1 88.56 186 PHE A CA 1
ATOM 1482 C C . PHE A 1 186 ? -21.547 -16.344 -13.578 1 88.56 186 PHE A C 1
ATOM 1484 O O . PHE A 1 186 ? -20.703 -16.422 -14.477 1 88.56 186 PHE A O 1
ATOM 1491 N N . THR A 1 187 ? -22.672 -15.648 -13.711 1 86.75 187 THR A N 1
ATOM 1492 C CA . THR A 1 187 ? -22.906 -14.773 -14.852 1 86.75 187 THR A CA 1
ATOM 1493 C C . THR A 1 187 ? -22.406 -13.359 -14.555 1 86.75 187 THR A C 1
ATOM 1495 O O . THR A 1 187 ? -22.984 -12.656 -13.719 1 86.75 187 THR A O 1
ATOM 1498 N N . HIS A 1 188 ? -21.453 -12.984 -15.352 1 86.88 188 HIS A N 1
ATOM 1499 C CA . HIS A 1 188 ? -20.844 -11.688 -15.086 1 86.88 188 HIS A CA 1
ATOM 1500 C C . HIS A 1 188 ? -21.531 -10.578 -15.883 1 86.88 188 HIS A C 1
ATOM 1502 O O . HIS A 1 188 ? -22.172 -10.852 -16.906 1 86.88 188 HIS A O 1
ATOM 1508 N N . TYR A 1 189 ? -21.422 -9.359 -15.32 1 90.88 189 TYR A N 1
ATOM 1509 C CA . TYR A 1 189 ? -22.047 -8.148 -15.852 1 90.88 189 TYR A CA 1
ATOM 1510 C C . TYR A 1 189 ? -21.25 -7.605 -17.031 1 90.88 189 TYR A C 1
ATOM 1512 O O . TYR A 1 189 ? -20.031 -7.516 -16.984 1 90.88 189 TYR A O 1
ATOM 1520 N N . TRP A 1 190 ? -21.969 -7.379 -18.188 1 96.5 190 TRP A N 1
ATOM 1521 C CA . TRP A 1 190 ? -21.422 -6.734 -19.375 1 96.5 190 TRP A CA 1
ATOM 1522 C C . TRP A 1 190 ? -22.031 -5.355 -19.578 1 96.5 190 TRP A C 1
ATOM 1524 O O . TRP A 1 190 ? -23.25 -5.223 -19.656 1 96.5 190 TRP A O 1
ATOM 1534 N N . ILE A 1 191 ? -21.219 -4.297 -19.625 1 97.5 191 ILE A N 1
ATOM 1535 C CA . ILE A 1 191 ? -21.719 -2.949 -19.891 1 97.5 191 ILE A CA 1
ATOM 1536 C C . ILE A 1 191 ? -21.234 -2.484 -21.266 1 97.5 191 ILE A C 1
ATOM 1538 O O . ILE A 1 191 ? -20.062 -2.684 -21.609 1 97.5 191 ILE A O 1
ATOM 1542 N N . PRO A 1 192 ? -22.156 -1.896 -22.109 1 98.38 192 PRO A N 1
ATOM 1543 C CA . PRO A 1 192 ? -21.672 -1.29 -23.344 1 98.38 192 PRO A CA 1
ATOM 1544 C C . PRO A 1 192 ? -20.703 -0.143 -23.109 1 98.38 192 PRO A C 1
ATOM 1546 O O . PRO A 1 192 ? -20.891 0.646 -22.172 1 98.38 192 PRO A O 1
ATOM 1549 N N . TYR A 1 193 ? -19.688 -0.118 -23.969 1 98.38 193 TYR A N 1
ATOM 1550 C CA . TYR A 1 193 ? -18.656 0.901 -23.859 1 98.38 193 TYR A CA 1
ATOM 1551 C C . TYR A 1 193 ? -19.266 2.297 -23.812 1 98.38 193 TYR A C 1
ATOM 1553 O O . TYR A 1 193 ? -18.844 3.135 -23 1 98.38 193 TYR A O 1
ATOM 1561 N N . GLU A 1 194 ? -20.234 2.588 -24.594 1 98.06 194 GLU A N 1
ATOM 1562 C CA . GLU A 1 194 ? -20.859 3.906 -24.641 1 98.06 194 GLU A CA 1
ATOM 1563 C C . GLU A 1 194 ? -21.516 4.254 -23.297 1 98.06 194 GLU A C 1
ATOM 1565 O O . GLU A 1 194 ? -21.406 5.387 -22.828 1 98.06 194 GLU A O 1
ATOM 1570 N N . ASP A 1 195 ? -22.188 3.277 -22.703 1 97.94 195 ASP A N 1
ATOM 1571 C CA . ASP A 1 195 ? -22.797 3.492 -21.406 1 97.94 195 ASP A CA 1
ATOM 1572 C C . ASP A 1 195 ? -21.734 3.703 -20.328 1 97.94 195 ASP A C 1
ATOM 1574 O O . ASP A 1 195 ? -21.891 4.57 -19.453 1 97.94 195 ASP A O 1
ATOM 1578 N N . TYR A 1 196 ? -20.719 2.949 -20.406 1 98.38 196 TYR A N 1
ATOM 1579 C CA . TYR A 1 196 ? -19.609 3.068 -19.453 1 98.38 196 TYR A CA 1
ATOM 1580 C C . TYR A 1 196 ? -19.016 4.469 -19.484 1 98.38 196 TYR A C 1
ATOM 1582 O O . TYR A 1 196 ? -18.688 5.035 -18.438 1 98.38 196 TYR A O 1
ATOM 1590 N N . MET A 1 197 ? -18.906 5.02 -20.688 1 98.12 197 MET A N 1
ATOM 1591 C CA . MET A 1 197 ? -18.172 6.277 -20.859 1 98.12 197 MET A CA 1
ATOM 1592 C C . MET A 1 197 ? -19.109 7.473 -20.688 1 98.12 197 MET A C 1
ATOM 1594 O O . MET A 1 197 ? -18.703 8.508 -20.141 1 98.12 197 MET A O 1
ATOM 1598 N N . LEU A 1 198 ? -20.406 7.328 -21.016 1 96.88 198 LEU A N 1
ATOM 1599 C CA . LEU A 1 198 ? -21.188 8.539 -21.203 1 96.88 198 LEU A CA 1
ATOM 1600 C C . LEU A 1 198 ? -22.406 8.547 -20.281 1 96.88 198 LEU A C 1
ATOM 1602 O O . LEU A 1 198 ? -23.031 9.586 -20.094 1 96.88 198 LEU A O 1
ATOM 1606 N N . ASP A 1 199 ? -22.781 7.406 -19.734 1 96.94 199 ASP A N 1
ATOM 1607 C CA . ASP A 1 199 ? -23.953 7.316 -18.859 1 96.94 199 ASP A CA 1
ATOM 1608 C C . ASP A 1 199 ? -23.531 7.18 -17.391 1 96.94 199 ASP A C 1
ATOM 1610 O O . ASP A 1 199 ? -23.203 6.082 -16.938 1 96.94 199 ASP A O 1
ATOM 1614 N N . ASP A 1 200 ? -23.766 8.234 -16.625 1 96 200 ASP A N 1
ATOM 1615 C CA . ASP A 1 200 ? -23.328 8.25 -15.227 1 96 200 ASP A CA 1
ATOM 1616 C C . ASP A 1 200 ? -24.062 7.191 -14.414 1 96 200 ASP A C 1
ATOM 1618 O O . ASP A 1 200 ? -23.469 6.551 -13.539 1 96 200 ASP A O 1
ATOM 1622 N N . ASN A 1 201 ? -25.281 7.043 -14.672 1 95.44 201 ASN A N 1
ATOM 1623 C CA . ASN A 1 201 ? -26.047 6.051 -13.93 1 95.44 201 ASN A CA 1
ATOM 1624 C C . ASN A 1 201 ? -25.562 4.633 -14.219 1 95.44 201 ASN A C 1
ATOM 1626 O O . ASN A 1 201 ? -25.375 3.836 -13.305 1 95.44 201 ASN A O 1
ATOM 1630 N N . ALA A 1 202 ? -25.406 4.359 -15.5 1 96.06 202 ALA A N 1
ATOM 1631 C CA . ALA A 1 202 ? -24.906 3.041 -15.891 1 96.06 202 ALA A CA 1
ATOM 1632 C C . ALA A 1 202 ? -23.5 2.795 -15.352 1 96.06 202 ALA A C 1
ATOM 1634 O O . ALA A 1 202 ? -23.188 1.684 -14.93 1 96.06 202 ALA A O 1
ATOM 1635 N N . PHE A 1 203 ? -22.75 3.842 -15.414 1 97.88 203 PHE A N 1
ATOM 1636 C CA . PHE A 1 203 ? -21.391 3.752 -14.906 1 97.88 203 PHE A CA 1
ATOM 1637 C C . PHE A 1 203 ? -21.391 3.422 -13.422 1 97.88 203 PHE A C 1
ATOM 1639 O O . PHE A 1 203 ? -20.641 2.543 -12.977 1 97.88 203 PHE A O 1
ATOM 1646 N N . VAL A 1 204 ? -22.203 4.121 -12.625 1 97.38 204 VAL A N 1
ATOM 1647 C CA . VAL A 1 204 ? -22.25 3.916 -11.18 1 97.38 204 VAL A CA 1
ATOM 1648 C C . VAL A 1 204 ? -22.75 2.502 -10.875 1 97.38 204 VAL A C 1
ATOM 1650 O O . VAL A 1 204 ? -22.234 1.845 -9.961 1 97.38 204 VAL A O 1
ATOM 1653 N N . ARG A 1 205 ? -23.656 1.979 -11.633 1 95.19 205 ARG A N 1
ATOM 1654 C CA . ARG A 1 205 ? -24.109 0.603 -11.461 1 95.19 205 ARG A CA 1
ATOM 1655 C C . ARG A 1 205 ? -22.984 -0.384 -11.742 1 95.19 205 ARG A C 1
ATOM 1657 O O . ARG A 1 205 ? -22.828 -1.37 -11.023 1 95.19 205 ARG A O 1
ATOM 1664 N N . ALA A 1 206 ? -22.266 -0.102 -12.797 1 96.94 206 ALA A N 1
ATOM 1665 C CA . ALA A 1 206 ? -21.141 -0.946 -13.148 1 96.94 206 ALA A CA 1
ATOM 1666 C C . ALA A 1 206 ? -20.078 -0.926 -12.055 1 96.94 206 ALA A C 1
ATOM 1668 O O . ALA A 1 206 ? -19.484 -1.961 -11.727 1 96.94 206 ALA A O 1
ATOM 1669 N N . MET A 1 207 ? -19.844 0.301 -11.492 1 97.69 207 MET A N 1
ATOM 1670 C CA . MET A 1 207 ? -18.875 0.434 -10.414 1 97.69 207 MET A CA 1
ATOM 1671 C C . MET A 1 207 ? -19.328 -0.331 -9.172 1 97.69 207 MET A C 1
ATOM 1673 O O . MET A 1 207 ? -18.516 -0.938 -8.477 1 97.69 207 MET A O 1
ATOM 1677 N N . ARG A 1 208 ? -20.609 -0.309 -8.945 1 96.25 208 ARG A N 1
ATOM 1678 C CA . ARG A 1 208 ? -21.141 -1.071 -7.82 1 96.25 208 ARG A CA 1
ATOM 1679 C C . ARG A 1 208 ? -20.938 -2.568 -8.031 1 96.25 208 ARG A C 1
ATOM 1681 O O . ARG A 1 208 ? -20.578 -3.291 -7.094 1 96.25 208 ARG A O 1
ATOM 1688 N N . HIS A 1 209 ? -21.172 -2.986 -9.219 1 94.75 209 HIS A N 1
ATOM 1689 C CA . HIS A 1 209 ? -20.938 -4.387 -9.555 1 94.75 209 HIS A CA 1
ATOM 1690 C C . HIS A 1 209 ? -19.469 -4.762 -9.391 1 94.75 209 HIS A C 1
ATOM 1692 O O . HIS A 1 209 ? -19.156 -5.805 -8.812 1 94.75 209 HIS A O 1
ATOM 1698 N N . LEU A 1 210 ? -18.641 -3.945 -9.906 1 97.38 210 LEU A N 1
ATOM 1699 C CA . LEU A 1 210 ? -17.203 -4.172 -9.797 1 97.38 210 LEU A CA 1
ATOM 1700 C C . LEU A 1 210 ? -16.766 -4.219 -8.336 1 97.38 210 LEU A C 1
ATOM 1702 O O . LEU A 1 210 ? -15.945 -5.055 -7.957 1 97.38 210 LEU A O 1
ATOM 1706 N N . ALA A 1 211 ? -17.344 -3.303 -7.52 1 96.94 211 ALA A N 1
ATOM 1707 C CA . ALA A 1 211 ? -17.031 -3.252 -6.094 1 96.94 211 ALA A CA 1
ATOM 1708 C C . ALA A 1 211 ? -17.375 -4.57 -5.406 1 96.94 211 ALA A C 1
ATOM 1710 O O . ALA A 1 211 ? -16.688 -5.004 -4.488 1 96.94 211 ALA A O 1
ATOM 1711 N N . GLY A 1 212 ? -18.375 -5.191 -5.852 1 94.81 212 GLY A N 1
ATOM 1712 C CA . GLY A 1 212 ? -18.859 -6.41 -5.219 1 94.81 212 GLY A CA 1
ATOM 1713 C C . GLY A 1 212 ? -18.188 -7.66 -5.746 1 94.81 212 GLY A C 1
ATOM 1714 O O . GLY A 1 212 ? -17.812 -8.547 -4.969 1 94.81 212 GLY A O 1
ATOM 1715 N N . THR A 1 213 ? -17.938 -7.723 -7.059 1 96.44 213 THR A N 1
ATOM 1716 C CA . THR A 1 213 ? -17.531 -8.992 -7.664 1 96.44 213 THR A CA 1
ATOM 1717 C C . THR A 1 213 ? -16.062 -8.969 -8.039 1 96.44 213 THR A C 1
ATOM 1719 O O . THR A 1 213 ? -15.438 -10.023 -8.195 1 96.44 213 THR A O 1
ATOM 1722 N N . GLY A 1 214 ? -15.539 -7.824 -8.266 1 97.81 214 GLY A N 1
ATOM 1723 C CA . GLY A 1 214 ? -14.141 -7.699 -8.648 1 97.81 214 GLY A CA 1
ATOM 1724 C C . GLY A 1 214 ? -13.906 -7.984 -10.125 1 97.81 214 GLY A C 1
ATOM 1725 O O . GLY A 1 214 ? -12.758 -8.039 -10.57 1 97.81 214 GLY A O 1
ATOM 1726 N N . LEU A 1 215 ? -14.953 -8.172 -10.922 1 98.25 215 LEU A N 1
ATOM 1727 C CA . LEU A 1 215 ? -14.844 -8.5 -12.336 1 98.25 215 LEU A CA 1
ATOM 1728 C C . LEU A 1 215 ? -15.961 -7.836 -13.141 1 98.25 215 LEU A C 1
ATOM 1730 O O . LEU A 1 215 ? -17.141 -7.961 -12.789 1 98.25 215 LEU A O 1
ATOM 1734 N N . LEU A 1 216 ? -15.594 -7.066 -14.148 1 98.19 216 LEU A N 1
ATOM 1735 C CA . LEU A 1 216 ? -16.531 -6.34 -15.008 1 98.19 216 LEU A CA 1
ATOM 1736 C C . LEU A 1 216 ? -16.109 -6.434 -16.469 1 98.19 216 LEU A C 1
ATOM 1738 O O . LEU A 1 216 ? -14.938 -6.219 -16.797 1 98.19 216 LEU A O 1
ATOM 1742 N N . PHE A 1 217 ? -17.062 -6.785 -17.359 1 98.38 217 PHE A N 1
ATOM 1743 C CA . PHE A 1 217 ? -16.797 -6.855 -18.781 1 98.38 217 PHE A CA 1
ATOM 1744 C C . PHE A 1 217 ? -17.406 -5.664 -19.516 1 98.38 217 PHE A C 1
ATOM 1746 O O . PHE A 1 217 ? -18.453 -5.152 -19.109 1 98.38 217 PHE A O 1
ATOM 1753 N N . ILE A 1 218 ? -16.719 -5.156 -20.469 1 98.62 218 ILE A N 1
ATOM 1754 C CA . ILE A 1 218 ? -17.172 -4.078 -21.344 1 98.62 218 ILE A CA 1
ATOM 1755 C C . ILE A 1 218 ? -17.281 -4.59 -22.766 1 98.62 218 ILE A C 1
ATOM 1757 O O . ILE A 1 218 ? -16.391 -5.297 -23.25 1 98.62 218 ILE A O 1
ATOM 1761 N N . LYS A 1 219 ? -18.359 -4.316 -23.484 1 98.19 219 LYS A N 1
ATOM 1762 C CA . LYS A 1 219 ? -18.562 -4.742 -24.859 1 98.19 219 LYS A CA 1
ATOM 1763 C C . LYS A 1 219 ? -18.75 -3.543 -25.781 1 98.19 219 LYS A C 1
ATOM 1765 O O . LYS A 1 219 ? -18.953 -2.42 -25.312 1 98.19 219 LYS A O 1
ATOM 1770 N N . ASP A 1 220 ? -18.531 -3.738 -27.062 1 98.06 220 ASP A N 1
ATOM 1771 C CA . ASP A 1 220 ? -18.781 -2.775 -28.125 1 98.06 220 ASP A CA 1
ATOM 1772 C C . ASP A 1 220 ? -17.844 -1.58 -28.031 1 98.06 220 ASP A C 1
ATOM 1774 O O . ASP A 1 220 ? -18.234 -0.443 -28.281 1 98.06 220 ASP A O 1
ATOM 1778 N N . ALA A 1 221 ? -16.672 -1.846 -27.531 1 98.19 221 ALA A N 1
ATOM 1779 C CA . ALA A 1 221 ? -15.68 -0.776 -27.516 1 98.19 221 ALA A CA 1
ATOM 1780 C C . ALA A 1 221 ? -15 -0.635 -28.875 1 98.19 221 ALA A C 1
ATOM 1782 O O . ALA A 1 221 ? -14.836 -1.619 -29.609 1 98.19 221 ALA A O 1
ATOM 1783 N N . PRO A 1 222 ? -14.641 0.62 -29.25 1 97.12 222 PRO A N 1
ATOM 1784 C CA . PRO A 1 222 ? -13.844 0.768 -30.469 1 97.12 222 PRO A CA 1
ATOM 1785 C C . PRO A 1 222 ? -12.547 -0.04 -30.438 1 97.12 222 PRO A C 1
ATOM 1787 O O . PRO A 1 222 ? -11.938 -0.185 -29.375 1 97.12 222 PRO A O 1
ATOM 1790 N N . GLU A 1 223 ? -12.148 -0.544 -31.594 1 95.44 223 GLU A N 1
ATOM 1791 C CA . GLU A 1 223 ? -10.914 -1.316 -31.688 1 95.44 223 GLU A CA 1
ATOM 1792 C C . GLU A 1 223 ? -9.703 -0.402 -31.844 1 95.44 223 GLU A C 1
ATOM 1794 O O . GLU A 1 223 ? -8.969 -0.499 -32.844 1 95.44 223 GLU A O 1
ATOM 1799 N N . LEU A 1 224 ? -9.516 0.469 -30.891 1 95.31 224 LEU A N 1
ATOM 1800 C CA . LEU A 1 224 ? -8.406 1.418 -30.844 1 95.31 224 LEU A CA 1
ATOM 1801 C C . LEU A 1 224 ? -7.504 1.148 -29.641 1 95.31 224 LEU A C 1
ATOM 1803 O O . LEU A 1 224 ? -7.988 0.818 -28.562 1 95.31 224 LEU A O 1
ATOM 1807 N N . ARG A 1 225 ? -6.301 1.295 -29.875 1 94.25 225 ARG A N 1
ATOM 1808 C CA . ARG A 1 225 ? -5.273 0.958 -28.891 1 94.25 225 ARG A CA 1
ATOM 1809 C C . ARG A 1 225 ? -5.441 1.78 -27.625 1 94.25 225 ARG A C 1
ATOM 1811 O O . ARG A 1 225 ? -5.156 1.299 -26.516 1 94.25 225 ARG A O 1
ATOM 1818 N N . ASP A 1 226 ? -5.957 2.971 -27.703 1 94.94 226 ASP A N 1
ATOM 1819 C CA . ASP A 1 226 ? -6.012 3.91 -26.578 1 94.94 226 ASP A CA 1
ATOM 1820 C C . ASP A 1 226 ? -7.234 3.65 -25.703 1 94.94 226 ASP A C 1
ATOM 1822 O O . ASP A 1 226 ? -7.375 4.242 -24.641 1 94.94 226 ASP A O 1
ATOM 1826 N N . ILE A 1 227 ? -8.086 2.717 -26.109 1 96.75 227 ILE A N 1
ATOM 1827 C CA . ILE A 1 227 ? -9.344 2.479 -25.422 1 96.75 227 ILE A CA 1
ATOM 1828 C C . ILE A 1 227 ? -9.062 1.989 -24 1 96.75 227 ILE A C 1
ATOM 1830 O O . ILE A 1 227 ? -9.781 2.344 -23.062 1 96.75 227 ILE A O 1
ATOM 1834 N N . ALA A 1 228 ? -8.062 1.142 -23.797 1 97.81 228 ALA A N 1
ATOM 1835 C CA . ALA A 1 228 ? -7.715 0.656 -22.469 1 97.81 228 ALA A CA 1
ATOM 1836 C C . ALA A 1 228 ? -7.449 1.817 -21.516 1 97.81 228 ALA A C 1
ATOM 1838 O O . ALA A 1 228 ? -7.867 1.786 -20.359 1 97.81 228 ALA A O 1
ATOM 1839 N N . GLU A 1 229 ? -6.754 2.797 -22.016 1 97.94 229 GLU A N 1
ATOM 1840 C CA . GLU A 1 229 ? -6.445 3.98 -21.219 1 97.94 229 GLU A CA 1
ATOM 1841 C C . GLU A 1 229 ? -7.711 4.758 -20.875 1 97.94 229 GLU A C 1
ATOM 1843 O O . GLU A 1 229 ? -7.859 5.242 -19.75 1 97.94 229 GLU A O 1
ATOM 1848 N N . LEU A 1 230 ? -8.57 4.914 -21.812 1 97.88 230 LEU A N 1
ATOM 1849 C CA . LEU A 1 230 ? -9.805 5.668 -21.609 1 97.88 230 LEU A CA 1
ATOM 1850 C C . LEU A 1 230 ? -10.688 4.984 -20.562 1 97.88 230 LEU A C 1
ATOM 1852 O O . LEU A 1 230 ? -11.25 5.645 -19.688 1 97.88 230 LEU A O 1
ATOM 1856 N N . ILE A 1 231 ? -10.773 3.678 -20.703 1 98.56 231 ILE A N 1
ATOM 1857 C CA . ILE A 1 231 ? -11.547 2.912 -19.734 1 98.56 231 ILE A CA 1
ATOM 1858 C C . ILE A 1 231 ? -10.953 3.082 -18.344 1 98.56 231 ILE A C 1
ATOM 1860 O O . ILE A 1 231 ? -11.68 3.332 -17.375 1 98.56 231 ILE A O 1
ATOM 1864 N N . ALA A 1 232 ? -9.68 2.992 -18.25 1 98.56 232 ALA A N 1
ATOM 1865 C CA . ALA A 1 232 ? -8.977 3.08 -16.969 1 98.56 232 ALA A CA 1
ATOM 1866 C C . ALA A 1 232 ? -9.148 4.461 -16.344 1 98.56 232 ALA A C 1
ATOM 1868 O O . ALA A 1 232 ? -9.414 4.578 -15.141 1 98.56 232 ALA A O 1
ATOM 1869 N N . THR A 1 233 ? -9.039 5.492 -17.125 1 97.69 233 THR A N 1
ATOM 1870 C CA . THR A 1 233 ? -8.977 6.859 -16.609 1 97.69 233 THR A CA 1
ATOM 1871 C C . THR A 1 233 ? -10.344 7.305 -16.094 1 97.69 233 THR A C 1
ATOM 1873 O O . THR A 1 233 ? -10.438 8.242 -15.305 1 97.69 233 THR A O 1
ATOM 1876 N N . ARG A 1 234 ? -11.43 6.625 -16.5 1 98.06 234 ARG A N 1
ATOM 1877 C CA . ARG A 1 234 ? -12.742 6.957 -15.953 1 98.06 234 ARG A CA 1
ATOM 1878 C C . ARG A 1 234 ? -12.844 6.523 -14.492 1 98.06 234 ARG A C 1
ATOM 1880 O O . ARG A 1 234 ? -13.633 7.078 -13.734 1 98.06 234 ARG A O 1
ATOM 1887 N N . MET A 1 235 ? -12.016 5.574 -14.141 1 97.62 235 MET A N 1
ATOM 1888 C CA . MET A 1 235 ? -12.023 5.055 -12.773 1 97.62 235 MET A CA 1
ATOM 1889 C C . MET A 1 235 ? -11.047 5.82 -11.891 1 97.62 235 MET A C 1
ATOM 1891 O O . MET A 1 235 ? -11.203 5.863 -10.672 1 97.62 235 MET A O 1
ATOM 1895 N N . GLY A 1 236 ? -10.062 6.301 -12.375 1 97.56 236 GLY A N 1
ATOM 1896 C CA . GLY A 1 236 ? -9.008 6.988 -11.648 1 97.56 236 GLY A CA 1
ATOM 1897 C C . GLY A 1 236 ? -7.766 7.234 -12.484 1 97.56 236 GLY A C 1
ATOM 1898 O O . GLY A 1 236 ? -7.727 6.891 -13.664 1 97.56 236 GLY A O 1
ATOM 1899 N N . PRO A 1 237 ? -6.754 7.918 -11.859 1 97.44 237 PRO A N 1
ATOM 1900 C CA . PRO A 1 237 ? -5.52 8.188 -12.602 1 97.44 237 PRO A CA 1
ATOM 1901 C C . PRO A 1 237 ? -4.836 6.914 -13.094 1 97.44 237 PRO A C 1
ATOM 1903 O O . PRO A 1 237 ? -4.793 5.914 -12.375 1 97.44 237 PRO A O 1
ATOM 1906 N N . LEU A 1 238 ? -4.387 7.035 -14.375 1 97 238 LEU A N 1
ATOM 1907 C CA . LEU A 1 238 ? -3.641 5.926 -14.961 1 97 238 LEU A CA 1
ATOM 1908 C C . LEU A 1 238 ? -2.354 5.668 -14.188 1 97 238 LEU A C 1
ATOM 1910 O O . LEU A 1 238 ? -1.607 6.602 -13.883 1 97 238 LEU A O 1
ATOM 1914 N N . ARG A 1 239 ? -2.131 4.414 -13.789 1 97.06 239 ARG A N 1
ATOM 1915 C CA . ARG A 1 239 ? -0.869 4.059 -13.148 1 97.06 239 ARG A CA 1
ATOM 1916 C C . ARG A 1 239 ? 0.241 3.891 -14.18 1 97.06 239 ARG A C 1
ATOM 1918 O O . ARG A 1 239 ? 0.097 3.125 -15.133 1 97.06 239 ARG A O 1
ATOM 1925 N N . ASN A 1 240 ? 1.303 4.66 -13.961 1 96.19 240 ASN A N 1
ATOM 1926 C CA . ASN A 1 240 ? 2.506 4.512 -14.773 1 96.19 240 ASN A CA 1
ATOM 1927 C C . ASN A 1 240 ? 3.467 3.49 -14.172 1 96.19 240 ASN A C 1
ATOM 1929 O O . ASN A 1 240 ? 3.678 3.471 -12.961 1 96.19 240 ASN A O 1
ATOM 1933 N N . THR A 1 241 ? 3.973 2.502 -14.969 1 95 241 THR A N 1
ATOM 1934 C CA . THR A 1 241 ? 4.957 1.502 -14.562 1 95 241 THR A CA 1
ATOM 1935 C C . THR A 1 241 ? 6.172 1.539 -15.484 1 95 241 THR A C 1
ATOM 1937 O O . THR A 1 241 ? 6.27 2.402 -16.359 1 95 241 THR A O 1
ATOM 1940 N N . PHE A 1 242 ? 7.102 0.709 -15.203 1 93.25 242 PHE A N 1
ATOM 1941 C CA . PHE A 1 242 ? 8.266 0.618 -16.078 1 93.25 242 PHE A CA 1
ATOM 1942 C C . PHE A 1 242 ? 7.879 0.059 -17.438 1 93.25 242 PHE A C 1
ATOM 1944 O O . PHE A 1 242 ? 8.656 0.138 -18.391 1 93.25 242 PHE A O 1
ATOM 1951 N N . TYR A 1 243 ? 6.637 -0.426 -17.594 1 92.44 243 TYR A N 1
ATOM 1952 C CA . TYR A 1 243 ? 6.102 -0.833 -18.891 1 92.44 243 TYR A CA 1
ATOM 1953 C C . TYR A 1 243 ? 5.477 0.351 -19.625 1 92.44 243 TYR A C 1
ATOM 1955 O O . TYR A 1 243 ? 5.09 0.237 -20.781 1 92.44 243 TYR A O 1
ATOM 1963 N N . GLY A 1 244 ? 5.363 1.434 -18.953 1 93.62 244 GLY A N 1
ATOM 1964 C CA . GLY A 1 244 ? 4.629 2.578 -19.469 1 93.62 244 GLY A CA 1
ATOM 1965 C C . GLY A 1 244 ? 3.234 2.705 -18.875 1 93.62 244 GLY A C 1
ATOM 1966 O O . GLY A 1 244 ? 2.824 1.887 -18.047 1 93.62 244 GLY A O 1
ATOM 1967 N N . PRO A 1 245 ? 2.562 3.777 -19.281 1 94.19 245 PRO A N 1
ATOM 1968 C CA . PRO A 1 245 ? 1.197 3.961 -18.781 1 94.19 245 PRO A CA 1
ATOM 1969 C C . PRO A 1 245 ? 0.245 2.863 -19.25 1 94.19 245 PRO A C 1
ATOM 1971 O O . PRO A 1 245 ? -0.76 2.59 -18.594 1 94.19 245 PRO A O 1
ATOM 1974 N N . THR A 1 246 ? 0.537 2.369 -20.438 1 96.75 246 THR A N 1
ATOM 1975 C CA . THR A 1 246 ? -0.141 1.209 -21 1 96.75 246 THR A CA 1
ATOM 1976 C C . THR A 1 246 ? 0.865 0.247 -21.625 1 96.75 246 THR A C 1
ATOM 1978 O O . THR A 1 246 ? 2.051 0.565 -21.734 1 96.75 246 THR A O 1
ATOM 1981 N N . TRP A 1 247 ? 0.386 -0.985 -21.906 1 94.94 247 TRP A N 1
ATOM 1982 C CA . TRP A 1 247 ? 1.281 -1.988 -22.484 1 94.94 247 TRP A CA 1
ATOM 1983 C C . TRP A 1 247 ? 0.524 -2.93 -23.406 1 94.94 247 TRP A C 1
ATOM 1985 O O . TRP A 1 247 ? -0.709 -2.959 -23.406 1 94.94 247 TRP A O 1
ATOM 1995 N N . ASP A 1 248 ? 1.235 -3.629 -24.234 1 93.62 248 ASP A N 1
ATOM 1996 C CA . ASP A 1 248 ? 0.668 -4.559 -25.203 1 93.62 248 ASP A CA 1
ATOM 1997 C C . ASP A 1 248 ? 0.961 -6.008 -24.812 1 93.62 248 ASP A C 1
ATOM 1999 O O . ASP A 1 248 ? 2.08 -6.332 -24.422 1 93.62 248 ASP A O 1
ATOM 2003 N N . VAL A 1 249 ? -0.038 -6.762 -24.859 1 91.94 249 VAL A N 1
ATOM 2004 C CA . VAL A 1 249 ? 0.106 -8.203 -24.703 1 91.94 249 VAL A CA 1
ATOM 2005 C C . VAL A 1 249 ? -0.003 -8.898 -26.062 1 91.94 249 VAL A C 1
ATOM 2007 O O . VAL A 1 249 ? -1.107 -9.156 -26.547 1 91.94 249 VAL A O 1
ATOM 2010 N N . ARG A 1 250 ? 1.064 -9.156 -26.609 1 88.75 250 ARG A N 1
ATOM 2011 C CA . ARG A 1 250 ? 1.186 -9.852 -27.891 1 88.75 250 ARG A CA 1
ATOM 2012 C C . ARG A 1 250 ? 2.473 -10.672 -27.953 1 88.75 250 ARG A C 1
ATOM 2014 O O . ARG A 1 250 ? 3.412 -10.414 -27.188 1 88.75 250 ARG A O 1
ATOM 2021 N N . SER A 1 251 ? 2.434 -11.656 -28.75 1 82.94 251 SER A N 1
ATOM 2022 C CA . SER A 1 251 ? 3.602 -12.523 -28.844 1 82.94 251 SER A CA 1
ATOM 2023 C C . SER A 1 251 ? 4.789 -11.789 -29.469 1 82.94 251 SER A C 1
ATOM 2025 O O . SER A 1 251 ? 4.652 -11.133 -30.5 1 82.94 251 SER A O 1
ATOM 2027 N N . GLU A 1 252 ? 5.805 -11.766 -28.703 1 80.88 252 GLU A N 1
ATOM 2028 C CA . GLU A 1 252 ? 7.062 -11.156 -29.125 1 80.88 252 GLU A CA 1
ATOM 2029 C C . GLU A 1 252 ? 8.211 -12.156 -29.047 1 80.88 252 GLU A C 1
ATOM 2031 O O . GLU A 1 252 ? 8.18 -13.094 -28.25 1 80.88 252 GLU A O 1
ATOM 2036 N N . HIS A 1 253 ? 9.156 -11.945 -29.953 1 77.75 253 HIS A N 1
ATOM 2037 C CA . HIS A 1 253 ? 10.391 -12.711 -29.859 1 77.75 253 HIS A CA 1
ATOM 2038 C C . HIS A 1 253 ? 11.211 -12.289 -28.641 1 77.75 253 HIS A C 1
ATOM 2040 O O . HIS A 1 253 ? 11.312 -11.094 -28.344 1 77.75 253 HIS A O 1
ATOM 2046 N N . ARG A 1 254 ? 11.781 -13.18 -27.906 1 75.44 254 ARG A N 1
ATOM 2047 C CA . ARG A 1 254 ? 12.586 -12.914 -26.719 1 75.44 254 ARG A CA 1
ATOM 2048 C C . ARG A 1 254 ? 11.82 -12.047 -25.719 1 75.44 254 ARG A C 1
ATOM 2050 O O . ARG A 1 254 ? 12.328 -11.023 -25.25 1 75.44 254 ARG A O 1
ATOM 2057 N N . ALA A 1 255 ? 10.688 -12.516 -25.453 1 80.69 255 ALA A N 1
ATOM 2058 C CA . ALA A 1 255 ? 9.734 -11.773 -24.625 1 80.69 255 ALA A CA 1
ATOM 2059 C C . ALA A 1 255 ? 10.297 -11.508 -23.234 1 80.69 255 ALA A C 1
ATOM 2061 O O . ALA A 1 255 ? 10.773 -12.43 -22.562 1 80.69 255 ALA A O 1
ATOM 2062 N N . LYS A 1 256 ? 10.242 -10.219 -22.75 1 79.12 256 LYS A N 1
ATOM 2063 C CA . LYS A 1 256 ? 10.672 -9.828 -21.406 1 79.12 256 LYS A CA 1
ATOM 2064 C C . LYS A 1 256 ? 9.648 -10.242 -20.359 1 79.12 256 LYS A C 1
ATOM 2066 O O . LYS A 1 256 ? 9.914 -10.172 -19.156 1 79.12 256 LYS A O 1
ATOM 2071 N N . ASN A 1 257 ? 8.562 -10.633 -20.812 1 83.69 257 ASN A N 1
ATOM 2072 C CA . ASN A 1 257 ? 7.449 -11.07 -19.984 1 83.69 257 ASN A CA 1
ATOM 2073 C C . ASN A 1 257 ? 6.719 -12.258 -20.609 1 83.69 257 ASN A C 1
ATOM 2075 O O . ASN A 1 257 ? 6.535 -12.305 -21.828 1 83.69 257 ASN A O 1
ATOM 2079 N N . VAL A 1 258 ? 6.309 -13.148 -19.719 1 81.44 258 VAL A N 1
ATOM 2080 C CA . VAL A 1 258 ? 5.676 -14.375 -20.203 1 81.44 258 VAL A CA 1
ATOM 2081 C C . VAL A 1 258 ? 4.355 -14.039 -20.891 1 81.44 258 VAL A C 1
ATOM 2083 O O . VAL A 1 258 ? 3.916 -14.758 -21.781 1 81.44 258 VAL A O 1
ATOM 2086 N N . ALA A 1 259 ? 3.783 -13.008 -20.5 1 81.5 259 ALA A N 1
ATOM 2087 C CA . ALA A 1 259 ? 2.541 -12.562 -21.125 1 81.5 259 ALA A CA 1
ATOM 2088 C C . ALA A 1 259 ? 2.748 -12.25 -22.609 1 81.5 259 ALA A C 1
ATOM 2090 O O . ALA A 1 259 ? 1.786 -12.195 -23.375 1 81.5 259 ALA A O 1
ATOM 2091 N N . TYR A 1 260 ? 3.949 -12.117 -23 1 81.69 260 TYR A N 1
ATOM 2092 C CA . TYR A 1 260 ? 4.25 -11.766 -24.375 1 81.69 260 TYR A CA 1
ATOM 2093 C C . TYR A 1 260 ? 4.684 -12.992 -25.172 1 81.69 260 TYR A C 1
ATOM 2095 O O . TYR A 1 260 ? 5.434 -12.883 -26.141 1 81.69 260 TYR A O 1
ATOM 2103 N N . THR A 1 261 ? 4.305 -14.203 -24.719 1 80.06 261 THR A N 1
ATOM 2104 C CA . THR A 1 261 ? 4.539 -15.461 -25.422 1 80.06 261 THR A CA 1
ATOM 2105 C C . THR A 1 261 ? 3.221 -16.109 -25.828 1 80.06 261 THR A C 1
ATOM 2107 O O . THR A 1 261 ? 2.146 -15.633 -25.453 1 80.06 261 THR A O 1
ATOM 2110 N N . ASP A 1 262 ? 3.326 -17.188 -26.547 1 79.06 262 ASP A N 1
ATOM 2111 C CA . ASP A 1 262 ? 2.131 -17.906 -26.969 1 79.06 262 ASP A CA 1
ATOM 2112 C C . ASP A 1 262 ? 1.92 -19.156 -26.109 1 79.06 262 ASP A C 1
ATOM 2114 O O . ASP A 1 262 ? 1.055 -19.984 -26.406 1 79.06 262 ASP A O 1
ATOM 2118 N N . GLN A 1 263 ? 2.672 -19.219 -25 1 81.06 263 GLN A N 1
ATOM 2119 C CA . GLN A 1 263 ? 2.596 -20.359 -24.094 1 81.06 263 GLN A CA 1
ATOM 2120 C C . GLN A 1 263 ? 1.479 -20.188 -23.078 1 81.06 263 GLN A C 1
ATOM 2122 O O . GLN A 1 263 ? 0.973 -19.078 -22.875 1 81.06 263 GLN A O 1
ATOM 2127 N N . ASP A 1 264 ? 1.111 -21.359 -22.484 1 87.06 264 ASP A N 1
ATOM 2128 C CA . ASP A 1 264 ? 0.167 -21.328 -21.375 1 87.06 264 ASP A CA 1
ATOM 2129 C C . ASP A 1 264 ? 0.708 -20.484 -20.219 1 87.06 264 ASP A C 1
ATOM 2131 O O . ASP A 1 264 ? 1.88 -20.609 -19.859 1 87.06 264 ASP A O 1
ATOM 2135 N N . LEU A 1 265 ? -0.066 -19.578 -19.812 1 87.75 265 LEU A N 1
ATOM 2136 C CA . LEU A 1 265 ? 0.234 -18.797 -18.625 1 87.75 265 LEU A CA 1
ATOM 2137 C C . LEU A 1 265 ? -0.76 -19.109 -17.516 1 87.75 265 LEU A C 1
ATOM 2139 O O . LEU A 1 265 ? -1.95 -18.812 -17.641 1 87.75 265 LEU A O 1
ATOM 2143 N N . GLY A 1 266 ? -0.295 -19.75 -16.453 1 94.06 266 GLY A N 1
ATOM 2144 C CA . GLY A 1 266 ? -1.151 -20.109 -15.344 1 94.06 266 GLY A CA 1
ATOM 2145 C C . GLY A 1 266 ? -1.661 -18.922 -14.562 1 94.06 266 GLY A C 1
ATOM 2146 O O . GLY A 1 266 ? -1.268 -17.781 -14.82 1 94.06 266 GLY A O 1
ATOM 2147 N N . PHE A 1 267 ? -2.527 -19.234 -13.625 1 97.75 267 PHE A N 1
ATOM 2148 C CA . PHE A 1 267 ? -3.146 -18.203 -12.797 1 97.75 267 PHE A CA 1
ATOM 2149 C C . PHE A 1 267 ? -2.088 -17.375 -12.078 1 97.75 267 PHE A C 1
ATOM 2151 O O . PHE A 1 267 ? -1.155 -17.922 -11.492 1 97.75 267 PHE A O 1
ATOM 2158 N N . HIS A 1 268 ? -2.219 -16.062 -12.188 1 98.19 268 HIS A N 1
ATOM 2159 C CA . HIS A 1 268 ? -1.279 -15.148 -11.547 1 98.19 268 HIS A CA 1
ATOM 2160 C C . HIS A 1 268 ? -1.908 -13.773 -11.328 1 98.19 268 HIS A C 1
ATOM 2162 O O . HIS A 1 268 ? -2.971 -13.477 -11.883 1 98.19 268 HIS A O 1
ATOM 2168 N N . MET A 1 269 ? -1.342 -13.031 -10.414 1 98.56 269 MET A N 1
ATOM 2169 C CA . MET A 1 269 ? -1.612 -11.617 -10.18 1 98.56 269 MET A CA 1
ATOM 2170 C C . MET A 1 269 ? -0.438 -10.758 -10.633 1 98.56 269 MET A C 1
ATOM 2172 O O . MET A 1 269 ? 0.712 -11.195 -10.594 1 98.56 269 MET A O 1
ATOM 2176 N N . ASP A 1 270 ? -0.756 -9.586 -11.117 1 98.06 270 ASP A N 1
ATOM 2177 C CA . ASP A 1 270 ? 0.261 -8.758 -11.758 1 98.06 270 ASP A CA 1
ATOM 2178 C C . ASP A 1 270 ? 1.009 -7.914 -10.734 1 98.06 270 ASP A C 1
ATOM 2180 O O . ASP A 1 270 ? 0.412 -7.418 -9.773 1 98.06 270 ASP A O 1
ATOM 2184 N N . LEU A 1 271 ? 2.289 -7.77 -10.938 1 98.19 271 LEU A N 1
ATOM 2185 C CA . LEU A 1 271 ? 3.201 -6.812 -10.32 1 98.19 271 LEU A CA 1
ATOM 2186 C C . LEU A 1 271 ? 3.234 -6.988 -8.805 1 98.19 271 LEU A C 1
ATOM 2188 O O . LEU A 1 271 ? 3.225 -6.004 -8.062 1 98.19 271 LEU A O 1
ATOM 2192 N N . MET A 1 272 ? 3.297 -8.242 -8.406 1 98.19 272 MET A N 1
ATOM 2193 C CA . MET A 1 272 ? 3.301 -8.555 -6.98 1 98.19 272 MET A CA 1
ATOM 2194 C C . MET A 1 272 ? 4.633 -8.172 -6.344 1 98.19 272 MET A C 1
ATOM 2196 O O . MET A 1 272 ? 4.754 -8.141 -5.117 1 98.19 272 MET A O 1
ATOM 2200 N N . TYR A 1 273 ? 5.641 -7.797 -7.164 1 97.62 273 TYR A N 1
ATOM 2201 C CA . TYR A 1 273 ? 6.957 -7.406 -6.68 1 97.62 273 TYR A CA 1
ATOM 2202 C C . TYR A 1 273 ? 6.992 -5.922 -6.332 1 97.62 273 TYR A C 1
ATOM 2204 O O . TYR A 1 273 ? 8.031 -5.398 -5.914 1 97.62 273 TYR A O 1
ATOM 2212 N N . MET A 1 274 ? 5.895 -5.234 -6.402 1 97.75 274 MET A N 1
ATOM 2213 C CA . MET A 1 274 ? 5.836 -3.805 -6.109 1 97.75 274 MET A CA 1
ATOM 2214 C C . MET A 1 274 ? 5.328 -3.559 -4.695 1 97.75 274 MET A C 1
ATOM 2216 O O . MET A 1 274 ? 4.664 -4.418 -4.109 1 97.75 274 MET A O 1
ATOM 2220 N N . ASN A 1 275 ? 5.621 -2.277 -4.195 1 96.56 275 ASN A N 1
ATOM 2221 C CA . ASN A 1 275 ? 5.16 -1.876 -2.869 1 96.56 275 ASN A CA 1
ATOM 2222 C C . ASN A 1 275 ? 3.637 -1.831 -2.793 1 96.56 275 ASN A C 1
ATOM 2224 O O . ASN A 1 275 ? 3.053 -2.146 -1.755 1 96.56 275 ASN A O 1
ATOM 2228 N N . GLU A 1 276 ? 3.104 -1.437 -3.801 1 96.5 276 GLU A N 1
ATOM 2229 C CA . GLU A 1 276 ? 1.653 -1.449 -3.967 1 96.5 276 GLU A CA 1
ATOM 2230 C C . GLU A 1 276 ? 1.258 -2.055 -5.312 1 96.5 276 GLU A C 1
ATOM 2232 O O . GLU A 1 276 ? 1.162 -1.344 -6.312 1 96.5 276 GLU A O 1
ATOM 2237 N N . PRO A 1 277 ? 0.949 -3.285 -5.309 1 98.06 277 PRO A N 1
ATOM 2238 C CA . PRO A 1 277 ? 0.427 -3.846 -6.555 1 98.06 277 PRO A CA 1
ATOM 2239 C C . PRO A 1 277 ? -0.827 -3.125 -7.047 1 98.06 277 PRO A C 1
ATOM 2241 O O . PRO A 1 277 ? -1.632 -2.656 -6.234 1 98.06 277 PRO A O 1
ATOM 2244 N N . PRO A 1 278 ? -0.951 -3 -8.375 1 97.69 278 PRO A N 1
ATOM 2245 C CA . PRO A 1 278 ? -2.133 -2.293 -8.875 1 97.69 278 PRO A CA 1
ATOM 2246 C C . PRO A 1 278 ? -3.438 -2.869 -8.328 1 97.69 278 PRO A C 1
ATOM 2248 O O . PRO A 1 278 ? -3.564 -4.09 -8.18 1 97.69 278 PRO A O 1
ATOM 2251 N N . GLY A 1 279 ? -4.363 -1.985 -8.062 1 98.25 279 GLY A N 1
ATOM 2252 C CA . GLY A 1 279 ? -5.645 -2.428 -7.543 1 98.25 279 GLY A CA 1
ATOM 2253 C C . GLY A 1 279 ? -6.5 -3.129 -8.578 1 98.25 279 GLY A C 1
ATOM 2254 O O . GLY A 1 279 ? -7.078 -4.184 -8.305 1 98.25 279 GLY A O 1
ATOM 2255 N N . TYR A 1 280 ? -6.535 -2.502 -9.789 1 98.75 280 TYR A N 1
ATOM 2256 C CA . TYR A 1 280 ? -7.348 -3.035 -10.875 1 98.75 280 TYR A CA 1
ATOM 2257 C C . TYR A 1 280 ? -6.562 -3.062 -12.18 1 98.75 280 TYR A C 1
ATOM 2259 O O . TYR A 1 280 ? -5.723 -2.193 -12.422 1 98.75 280 TYR A O 1
ATOM 2267 N N . GLN A 1 281 ? -6.867 -4.059 -12.938 1 98.56 281 GLN A N 1
ATOM 2268 C CA . GLN A 1 281 ? -6.285 -4.223 -14.266 1 98.56 281 GLN A CA 1
ATOM 2269 C C . GLN A 1 281 ? -7.363 -4.172 -15.352 1 98.56 281 GLN A C 1
ATOM 2271 O O . GLN A 1 281 ? -8.477 -4.652 -15.148 1 98.56 281 GLN A O 1
ATOM 2276 N N . ILE A 1 282 ? -7.004 -3.475 -16.469 1 98.75 282 ILE A N 1
ATOM 2277 C CA . ILE A 1 282 ? -7.855 -3.408 -17.656 1 98.75 282 ILE A CA 1
ATOM 2278 C C . ILE A 1 282 ? -7.168 -4.109 -18.828 1 98.75 282 ILE A C 1
ATOM 2280 O O . ILE A 1 282 ? -5.984 -3.883 -19.094 1 98.75 282 ILE A O 1
ATOM 2284 N N . LEU A 1 283 ? -7.879 -4.996 -19.469 1 98.31 283 LEU A N 1
ATOM 2285 C CA . LEU A 1 283 ? -7.434 -5.617 -20.719 1 98.31 283 LEU A CA 1
ATOM 2286 C C . LEU A 1 283 ? -8.461 -5.402 -21.828 1 98.31 283 LEU A C 1
ATOM 2288 O O . LEU A 1 283 ? -9.625 -5.777 -21.688 1 98.31 283 LEU A O 1
ATOM 2292 N N . HIS A 1 284 ? -8.031 -4.727 -22.859 1 98.56 284 HIS A N 1
ATOM 2293 C CA . HIS A 1 284 ? -8.867 -4.492 -24.031 1 98.56 284 HIS A CA 1
ATOM 2294 C C . HIS A 1 284 ? -8.398 -5.32 -25.219 1 98.56 284 HIS A C 1
ATOM 2296 O O . HIS A 1 284 ? -7.234 -5.227 -25.625 1 98.56 284 HIS A O 1
ATOM 2302 N N . CYS A 1 285 ? -9.305 -6.137 -25.781 1 98 285 CYS A N 1
ATOM 2303 C CA . CYS A 1 285 ? -8.961 -7.012 -26.906 1 98 285 CYS A CA 1
ATOM 2304 C C . CYS A 1 285 ? -9.031 -6.262 -28.219 1 98 285 CYS A C 1
ATOM 2306 O O . CYS A 1 285 ? -10.094 -5.773 -28.609 1 98 285 CYS A O 1
ATOM 2308 N N . LEU A 1 286 ? -7.883 -6.176 -28.875 1 96.94 286 LEU A N 1
ATOM 2309 C CA . LEU A 1 286 ? -7.805 -5.523 -30.172 1 96.94 286 LEU A CA 1
ATOM 2310 C C . LEU A 1 286 ? -7.891 -6.551 -31.297 1 96.94 286 LEU A C 1
ATOM 2312 O O . LEU A 1 286 ? -8.516 -6.289 -32.344 1 96.94 286 LEU A O 1
ATOM 2316 N N . LYS A 1 287 ? -7.23 -7.684 -31.094 1 94.12 287 LYS A N 1
ATOM 2317 C CA . LYS A 1 287 ? -7.25 -8.812 -32.031 1 94.12 287 LYS A CA 1
ATOM 2318 C C . LYS A 1 287 ? -7.246 -10.141 -31.281 1 94.12 287 LYS A C 1
ATOM 2320 O O . LYS A 1 287 ? -6.59 -10.281 -30.25 1 94.12 287 LYS A O 1
ATOM 2325 N N . ASN A 1 288 ? -8.031 -11.07 -31.766 1 92.38 288 ASN A N 1
ATOM 2326 C CA . ASN A 1 288 ? -8.055 -12.422 -31.219 1 92.38 288 ASN A CA 1
ATOM 2327 C C . ASN A 1 288 ? -8.555 -13.438 -32.25 1 92.38 288 ASN A C 1
ATOM 2329 O O . ASN A 1 288 ? -9.672 -13.945 -32.125 1 92.38 288 ASN A O 1
ATOM 2333 N N . SER A 1 289 ? -7.672 -13.805 -33.156 1 89.25 289 SER A N 1
ATOM 2334 C CA . SER A 1 289 ? -8.062 -14.695 -34.25 1 89.25 289 SER A CA 1
ATOM 2335 C C . SER A 1 289 ? -7.363 -16.047 -34.125 1 89.25 289 SER A C 1
ATOM 2337 O O . SER A 1 289 ? -7.605 -16.938 -34.938 1 89.25 289 SER A O 1
ATOM 2339 N N . CYS A 1 290 ? -6.609 -16.234 -33.156 1 86.5 290 CYS A N 1
ATOM 2340 C CA . CYS A 1 290 ? -5.859 -17.484 -32.969 1 86.5 290 CYS A CA 1
ATOM 2341 C C . CYS A 1 290 ? -6.746 -18.562 -32.375 1 86.5 290 CYS A C 1
ATOM 2343 O O . CYS A 1 290 ? -7.754 -18.266 -31.734 1 86.5 290 CYS A O 1
ATOM 2345 N N . GLU A 1 291 ? -6.352 -19.781 -32.781 1 87.5 291 GLU A N 1
ATOM 2346 C CA . GLU A 1 291 ? -6.895 -20.891 -31.984 1 87.5 291 GLU A CA 1
ATOM 2347 C C . GLU A 1 291 ? -6.301 -20.906 -30.578 1 87.5 291 GLU A C 1
ATOM 2349 O O . GLU A 1 291 ? -5.086 -20.781 -30.422 1 87.5 291 GLU A O 1
ATOM 2354 N N . GLY A 1 292 ? -7.289 -21.047 -29.656 1 88.5 292 GLY A N 1
ATOM 2355 C CA . GLY A 1 292 ? -6.828 -20.906 -28.297 1 88.5 292 GLY A CA 1
ATOM 2356 C C . GLY A 1 292 ? -6.82 -19.469 -27.812 1 88.5 292 GLY A C 1
ATOM 2357 O O . GLY A 1 292 ? -7.504 -18.609 -28.391 1 88.5 292 GLY A O 1
ATOM 2358 N N . GLY A 1 293 ? -6.148 -19.188 -26.688 1 86.94 293 GLY A N 1
ATOM 2359 C CA . GLY A 1 293 ? -5.977 -17.828 -26.203 1 86.94 293 GLY A CA 1
ATOM 2360 C C . GLY A 1 293 ? -7.109 -17.359 -25.312 1 86.94 293 GLY A C 1
ATOM 2361 O O . GLY A 1 293 ? -7.258 -16.156 -25.062 1 86.94 293 GLY A O 1
ATOM 2362 N N . GLU A 1 294 ? -7.824 -18.312 -24.859 1 92.62 294 GLU A N 1
ATOM 2363 C CA . GLU A 1 294 ? -8.883 -17.969 -23.922 1 92.62 294 GLU A CA 1
ATOM 2364 C C . GLU A 1 294 ? -8.305 -17.359 -22.641 1 92.62 294 GLU A C 1
ATOM 2366 O O . GLU A 1 294 ? -7.234 -17.75 -22.188 1 92.62 294 GLU A O 1
ATOM 2371 N N . SER A 1 295 ? -9.031 -16.391 -22.156 1 94.75 295 SER A N 1
ATOM 2372 C CA . SER A 1 295 ? -8.719 -15.836 -20.844 1 94.75 295 SER A CA 1
ATOM 2373 C C . SER A 1 295 ? -9.445 -16.609 -19.734 1 94.75 295 SER A C 1
ATOM 2375 O O . SER A 1 295 ? -10.602 -16.984 -19.906 1 94.75 295 SER A O 1
ATOM 2377 N N . LEU A 1 296 ? -8.781 -16.891 -18.734 1 96.94 296 LEU A N 1
ATOM 2378 C CA . LEU A 1 296 ? -9.359 -17.531 -17.547 1 96.94 296 LEU A CA 1
ATOM 2379 C C . LEU A 1 296 ? -9.305 -16.594 -16.344 1 96.94 296 LEU A C 1
ATOM 2381 O O . LEU A 1 296 ? -8.312 -15.883 -16.156 1 96.94 296 LEU A O 1
ATOM 2385 N N . PHE A 1 297 ? -10.352 -16.625 -15.555 1 98 297 PHE A N 1
ATOM 2386 C CA . PHE A 1 297 ? -10.43 -15.891 -14.297 1 98 297 PHE A CA 1
ATOM 2387 C C . PHE A 1 297 ? -10.922 -16.781 -13.172 1 98 297 PHE A C 1
ATOM 2389 O O . PHE A 1 297 ? -11.719 -17.703 -13.406 1 98 297 PHE A O 1
ATOM 2396 N N . ALA A 1 298 ? -10.508 -16.5 -11.992 1 98.44 298 ALA A N 1
ATOM 2397 C CA . ALA A 1 298 ? -11.016 -17.172 -10.805 1 98.44 298 ALA A CA 1
ATOM 2398 C C . ALA A 1 298 ? -11.039 -16.234 -9.602 1 98.44 298 ALA A C 1
ATOM 2400 O O . ALA A 1 298 ? -10.125 -15.422 -9.422 1 98.44 298 ALA A O 1
ATOM 2401 N N . ASP A 1 299 ? -12.07 -16.312 -8.805 1 98.25 299 ASP A N 1
ATOM 2402 C CA . ASP A 1 299 ? -12.203 -15.57 -7.562 1 98.25 299 ASP A CA 1
ATOM 2403 C C . ASP A 1 299 ? -11.461 -16.266 -6.422 1 98.25 299 ASP A C 1
ATOM 2405 O O . ASP A 1 299 ? -11.984 -17.188 -5.809 1 98.25 299 ASP A O 1
ATOM 2409 N N . THR A 1 300 ? -10.344 -15.789 -6.055 1 98.75 300 THR A N 1
ATOM 2410 C CA . THR A 1 300 ? -9.531 -16.438 -5.031 1 98.75 300 THR A CA 1
ATOM 2411 C C . THR A 1 300 ? -10.195 -16.328 -3.662 1 98.75 300 THR A C 1
ATOM 2413 O O . THR A 1 300 ? -9.906 -17.125 -2.766 1 98.75 300 THR A O 1
ATOM 2416 N N . PHE A 1 301 ? -11.055 -15.305 -3.48 1 98 301 PHE A N 1
ATOM 2417 C CA . PHE A 1 301 ? -11.789 -15.211 -2.225 1 98 301 PHE A CA 1
ATOM 2418 C C . PHE A 1 301 ? -12.742 -16.391 -2.064 1 98 301 PHE A C 1
ATOM 2420 O O . PHE A 1 301 ? -12.875 -16.953 -0.973 1 98 301 PHE A O 1
ATOM 2427 N N . ALA A 1 302 ? -13.43 -16.734 -3.146 1 97.94 302 ALA A N 1
ATOM 2428 C CA . ALA A 1 302 ? -14.297 -17.906 -3.109 1 97.94 302 ALA A CA 1
ATOM 2429 C C . ALA A 1 302 ? -13.508 -19.172 -2.775 1 97.94 302 ALA A C 1
ATOM 2431 O O . ALA A 1 302 ? -13.953 -20 -1.969 1 97.94 302 ALA A O 1
ATOM 2432 N N . VAL A 1 303 ? -12.391 -19.328 -3.385 1 98.56 303 VAL A N 1
ATOM 2433 C CA . VAL A 1 303 ? -11.547 -20.5 -3.176 1 98.56 303 VAL A CA 1
ATOM 2434 C C . VAL A 1 303 ? -11.031 -20.5 -1.739 1 98.56 303 VAL A C 1
ATOM 2436 O O . VAL A 1 303 ? -11.031 -21.547 -1.082 1 98.56 303 VAL A O 1
ATOM 2439 N N . ALA A 1 304 ? -10.547 -19.344 -1.272 1 98.56 304 ALA A N 1
ATOM 2440 C CA . ALA A 1 304 ? -10.039 -19.234 0.091 1 98.56 304 ALA A CA 1
ATOM 2441 C C . ALA A 1 304 ? -11.117 -19.578 1.113 1 98.56 304 ALA A C 1
ATOM 2443 O O . ALA A 1 304 ? -10.844 -20.234 2.117 1 98.56 304 ALA A O 1
ATOM 2444 N N . GLU A 1 305 ? -12.289 -19.109 0.867 1 97 305 GLU A N 1
ATOM 2445 C CA . GLU A 1 305 ? -13.391 -19.406 1.775 1 97 305 GLU A CA 1
ATOM 2446 C C . GLU A 1 305 ? -13.719 -20.906 1.773 1 97 305 GLU A C 1
ATOM 2448 O O . GLU A 1 305 ? -14.062 -21.469 2.812 1 97 305 GLU A O 1
ATOM 2453 N N . GLN A 1 306 ? -13.734 -21.453 0.648 1 97.5 306 GLN A N 1
ATOM 2454 C CA . GLN A 1 306 ? -13.961 -22.891 0.572 1 97.5 306 GLN A CA 1
ATOM 2455 C C . GLN A 1 306 ? -12.852 -23.656 1.288 1 97.5 306 GLN A C 1
ATOM 2457 O O . GLN A 1 306 ? -13.117 -24.672 1.956 1 97.5 306 GLN A O 1
ATOM 2462 N N . LEU A 1 307 ? -11.617 -23.25 1.086 1 98.38 307 LEU A N 1
ATOM 2463 C CA . LEU A 1 307 ? -10.492 -23.859 1.787 1 98.38 307 LEU A CA 1
ATOM 2464 C C . LEU A 1 307 ? -10.68 -23.75 3.299 1 98.38 307 LEU A C 1
ATOM 2466 O O . LEU A 1 307 ? -10.406 -24.719 4.023 1 98.38 307 LEU A O 1
ATOM 2470 N N . ARG A 1 308 ? -11.086 -22.594 3.752 1 97.56 308 ARG A N 1
ATOM 2471 C CA . ARG A 1 308 ? -11.32 -22.359 5.176 1 97.56 308 ARG A CA 1
ATOM 2472 C C . ARG A 1 308 ? -12.328 -23.375 5.727 1 97.56 308 ARG A C 1
ATOM 2474 O O . ARG A 1 308 ? -12.164 -23.875 6.84 1 97.56 308 ARG A O 1
ATOM 2481 N N . LYS A 1 309 ? -13.367 -23.656 5.043 1 96.69 309 LYS A N 1
ATOM 2482 C CA . LYS A 1 309 ? -14.414 -24.578 5.445 1 96.69 309 LYS A CA 1
ATOM 2483 C C . LYS A 1 309 ? -13.914 -26.031 5.414 1 96.69 309 LYS A C 1
ATOM 2485 O O . LYS A 1 309 ? -14.188 -26.797 6.328 1 96.69 309 LYS A O 1
ATOM 2490 N N . GLU A 1 310 ? -13.164 -26.375 4.414 1 97.25 310 GLU A N 1
ATOM 2491 C CA . GLU A 1 310 ? -12.758 -27.75 4.188 1 97.25 310 GLU A CA 1
ATOM 2492 C C . GLU A 1 310 ? -11.508 -28.109 4.992 1 97.25 310 GLU A C 1
ATOM 2494 O O . GLU A 1 310 ? -11.328 -29.25 5.406 1 97.25 310 GLU A O 1
ATOM 2499 N N . ASP A 1 311 ? -10.617 -27.188 5.086 1 98.19 311 ASP A N 1
ATOM 2500 C CA . ASP A 1 311 ? -9.336 -27.391 5.758 1 98.19 311 ASP A CA 1
ATOM 2501 C C . ASP A 1 311 ? -8.875 -26.109 6.465 1 98.19 311 ASP A C 1
ATOM 2503 O O . ASP A 1 311 ? -7.957 -25.438 6 1 98.19 311 ASP A O 1
ATOM 2507 N N . PRO A 1 312 ? -9.414 -25.859 7.684 1 97.75 312 PRO A N 1
ATOM 2508 C CA . PRO A 1 312 ? -9.102 -24.641 8.414 1 97.75 312 PRO A CA 1
ATOM 2509 C C . PRO A 1 312 ? -7.613 -24.484 8.719 1 97.75 312 PRO A C 1
ATOM 2511 O O . PRO A 1 312 ? -7.094 -23.375 8.742 1 97.75 312 PRO A O 1
ATOM 2514 N N . ARG A 1 313 ? -6.93 -25.547 8.891 1 97.81 313 ARG A N 1
ATOM 2515 C CA . ARG A 1 313 ? -5.5 -25.484 9.18 1 97.81 313 ARG A CA 1
ATOM 2516 C C . ARG A 1 313 ? -4.715 -25 7.961 1 97.81 313 ARG A C 1
ATOM 2518 O O . ARG A 1 313 ? -3.777 -24.219 8.086 1 97.81 313 ARG A O 1
ATOM 2525 N N . ALA A 1 314 ? -5.109 -25.484 6.824 1 98.19 314 ALA A N 1
ATOM 2526 C CA . ALA A 1 314 ? -4.465 -25.031 5.594 1 98.19 314 ALA A CA 1
ATOM 2527 C C . ALA A 1 314 ? -4.703 -23.547 5.359 1 98.19 314 ALA A C 1
ATOM 2529 O O . ALA A 1 314 ? -3.805 -22.828 4.918 1 98.19 314 ALA A O 1
ATOM 2530 N N . PHE A 1 315 ? -5.91 -23.188 5.668 1 98.31 315 PHE A N 1
ATOM 2531 C CA . PHE A 1 315 ? -6.262 -21.781 5.535 1 98.31 315 PHE A CA 1
ATOM 2532 C C . PHE A 1 315 ? -5.383 -20.922 6.43 1 98.31 315 PHE A C 1
ATOM 2534 O O . PHE A 1 315 ? -4.801 -19.938 5.973 1 98.31 315 PHE A O 1
ATOM 2541 N N . GLU A 1 316 ? -5.297 -21.281 7.652 1 98 316 GLU A N 1
ATOM 2542 C CA . GLU A 1 316 ? -4.488 -20.531 8.609 1 98 316 GLU A CA 1
ATOM 2543 C C . GLU A 1 316 ? -3.016 -20.531 8.211 1 98 316 GLU A C 1
ATOM 2545 O O . GLU A 1 316 ? -2.318 -19.531 8.375 1 98 316 GLU A O 1
ATOM 2550 N N . THR A 1 317 ? -2.57 -21.641 7.711 1 97.81 317 THR A N 1
ATOM 2551 C CA . THR A 1 317 ? -1.19 -21.781 7.258 1 97.81 317 THR A CA 1
ATOM 2552 C C . THR A 1 317 ? -0.896 -20.781 6.133 1 97.81 317 THR A C 1
ATOM 2554 O O . THR A 1 317 ? 0.179 -20.188 6.098 1 97.81 317 THR A O 1
ATOM 2557 N N . LEU A 1 318 ? -1.807 -20.609 5.242 1 98.31 318 LEU A N 1
ATOM 2558 C CA . LEU A 1 318 ? -1.615 -19.719 4.105 1 98.31 318 LEU A CA 1
ATOM 2559 C C . LEU A 1 318 ? -1.716 -18.25 4.535 1 98.31 318 LEU A C 1
ATOM 2561 O O . LEU A 1 318 ? -1.204 -17.359 3.854 1 98.31 318 LEU A O 1
ATOM 2565 N N . CYS A 1 319 ? -2.42 -17.969 5.648 1 97.81 319 CYS A N 1
ATOM 2566 C CA . CYS A 1 319 ? -2.436 -16.625 6.219 1 97.81 319 CYS A CA 1
ATOM 2567 C C . CYS A 1 319 ? -1.071 -16.25 6.785 1 97.81 319 CYS A C 1
ATOM 2569 O O . CYS A 1 319 ? -0.705 -15.078 6.82 1 97.81 319 CYS A O 1
ATOM 2571 N N . ASP A 1 320 ? -0.308 -17.281 7.094 1 95 320 ASP A N 1
ATOM 2572 C CA . ASP A 1 320 ? 0.995 -17.062 7.719 1 95 320 ASP A CA 1
ATOM 2573 C C . ASP A 1 320 ? 2.119 -17.156 6.691 1 95 320 ASP A C 1
ATOM 2575 O O . ASP A 1 320 ? 3.176 -16.547 6.863 1 95 320 ASP A O 1
ATOM 2579 N N . LEU A 1 321 ? 1.865 -17.922 5.672 1 95.12 321 LEU A N 1
ATOM 2580 C CA . LEU A 1 321 ? 2.898 -18.125 4.664 1 95.12 321 LEU A CA 1
ATOM 2581 C C . LEU A 1 321 ? 3.119 -16.859 3.842 1 95.12 321 LEU A C 1
ATOM 2583 O O . LEU A 1 321 ? 2.201 -16.375 3.172 1 95.12 321 LEU A O 1
ATOM 2587 N N . ARG A 1 322 ? 4.332 -16.312 3.906 1 94.5 322 ARG A N 1
ATOM 2588 C CA . ARG A 1 322 ? 4.719 -15.156 3.098 1 94.5 322 ARG A CA 1
ATOM 2589 C C . ARG A 1 322 ? 5.582 -15.586 1.916 1 94.5 322 ARG A C 1
ATOM 2591 O O . ARG A 1 322 ? 6.559 -16.328 2.086 1 94.5 322 ARG A O 1
ATOM 2598 N N . ILE A 1 323 ? 5.223 -15.156 0.75 1 95 323 ILE A N 1
ATOM 2599 C CA . ILE A 1 323 ? 5.938 -15.516 -0.469 1 95 323 ILE A CA 1
ATOM 2600 C C . ILE A 1 323 ? 6.578 -14.266 -1.078 1 95 323 ILE A C 1
ATOM 2602 O O . ILE A 1 323 ? 5.918 -13.242 -1.243 1 95 323 ILE A O 1
ATOM 2606 N N . PRO A 1 324 ? 7.875 -14.344 -1.339 1 95 324 PRO A N 1
ATOM 2607 C CA . PRO A 1 324 ? 8.531 -13.242 -2.049 1 95 324 PRO A CA 1
ATOM 2608 C C . PRO A 1 324 ? 8.312 -13.305 -3.559 1 95 324 PRO A C 1
ATOM 2610 O O . PRO A 1 324 ? 8.258 -14.391 -4.137 1 95 324 PRO A O 1
ATOM 2613 N N . TYR A 1 325 ? 8.203 -12.227 -4.215 1 96.94 325 TYR A N 1
ATOM 2614 C CA . TYR A 1 325 ? 8.125 -12.047 -5.66 1 96.94 325 TYR A CA 1
ATOM 2615 C C . TYR A 1 325 ? 9.242 -11.141 -6.16 1 96.94 325 TYR A C 1
ATOM 2617 O O . TYR A 1 325 ? 9.781 -10.328 -5.398 1 96.94 325 TYR A O 1
ATOM 2625 N N . GLU A 1 326 ? 9.602 -11.297 -7.426 1 96 326 GLU A N 1
ATOM 2626 C CA . GLU A 1 326 ? 10.711 -10.484 -7.91 1 96 326 GLU A CA 1
ATOM 2627 C C . GLU A 1 326 ? 10.578 -10.195 -9.398 1 96 326 GLU A C 1
ATOM 2629 O O . GLU A 1 326 ? 9.875 -10.914 -10.117 1 96 326 GLU A O 1
ATOM 2634 N N . TYR A 1 327 ? 11.016 -9.18 -9.922 1 96.44 327 TYR A N 1
ATOM 2635 C CA . TYR A 1 327 ? 11.352 -8.773 -11.281 1 96.44 327 TYR A CA 1
ATOM 2636 C C . TYR A 1 327 ? 12.828 -8.414 -11.398 1 96.44 327 TYR A C 1
ATOM 2638 O O . TYR A 1 327 ? 13.266 -7.402 -10.844 1 96.44 327 TYR A O 1
ATOM 2646 N N . ASN A 1 328 ? 13.578 -9.234 -11.977 1 94.12 328 ASN A N 1
ATOM 2647 C CA . ASN A 1 328 ? 15.031 -9.109 -11.984 1 94.12 328 ASN A CA 1
ATOM 2648 C C . ASN A 1 328 ? 15.578 -8.945 -13.398 1 94.12 328 ASN A C 1
ATOM 2650 O O . ASN A 1 328 ? 16.062 -9.906 -14 1 94.12 328 ASN A O 1
ATOM 2654 N N . HIS A 1 329 ? 15.523 -7.797 -13.953 1 94.5 329 HIS A N 1
ATOM 2655 C CA . HIS A 1 329 ? 16.078 -7.43 -15.25 1 94.5 329 HIS A CA 1
ATOM 2656 C C . HIS A 1 329 ? 17.188 -6.387 -15.102 1 94.5 329 HIS A C 1
ATOM 2658 O O . HIS A 1 329 ? 17.328 -5.781 -14.039 1 94.5 329 HIS A O 1
ATOM 2664 N N . ALA A 1 330 ? 17.906 -6.203 -16.125 1 93.25 330 ALA A N 1
ATOM 2665 C CA . ALA A 1 330 ? 19.094 -5.352 -16.094 1 93.25 330 ALA A CA 1
ATOM 2666 C C . ALA A 1 330 ? 18.719 -3.92 -15.703 1 93.25 330 ALA A C 1
ATOM 2668 O O . ALA A 1 330 ? 19.453 -3.264 -14.961 1 93.25 330 ALA A O 1
ATOM 2669 N N . ASP A 1 331 ? 17.562 -3.439 -16.156 1 94.56 331 ASP A N 1
ATOM 2670 C CA . ASP A 1 331 ? 17.219 -2.029 -15.984 1 94.56 331 ASP A CA 1
ATOM 2671 C C . ASP A 1 331 ? 16.188 -1.837 -14.875 1 94.56 331 ASP A C 1
ATOM 2673 O O . ASP A 1 331 ? 15.938 -0.71 -14.445 1 94.56 331 ASP A O 1
ATOM 2677 N N . HIS A 1 332 ? 15.609 -2.893 -14.414 1 96.94 332 HIS A N 1
ATOM 2678 C CA . HIS A 1 332 ? 14.57 -2.818 -13.391 1 96.94 332 HIS A CA 1
ATOM 2679 C C . HIS A 1 332 ? 14.672 -3.99 -12.422 1 96.94 332 HIS A C 1
ATOM 2681 O O . HIS A 1 332 ? 14.625 -5.152 -12.836 1 96.94 332 HIS A O 1
ATOM 2687 N N . ILE A 1 333 ? 14.875 -3.682 -11.203 1 96.81 333 ILE A N 1
ATOM 2688 C CA . ILE A 1 333 ? 14.953 -4.691 -10.156 1 96.81 333 ILE A CA 1
ATOM 2689 C C . ILE A 1 333 ? 13.961 -4.355 -9.047 1 96.81 333 ILE A C 1
ATOM 2691 O O . ILE A 1 333 ? 14.094 -3.33 -8.375 1 96.81 333 ILE A O 1
ATOM 2695 N N . TYR A 1 334 ? 12.945 -5.199 -8.891 1 97.06 334 TYR A N 1
ATOM 2696 C CA . TYR A 1 334 ? 11.898 -5.047 -7.883 1 97.06 334 TYR A CA 1
ATOM 2697 C C . TYR A 1 334 ? 11.734 -6.324 -7.066 1 97.06 334 TYR A C 1
ATOM 2699 O O . TYR A 1 334 ? 11.961 -7.426 -7.574 1 97.06 334 TYR A O 1
ATOM 2707 N N . SER A 1 335 ? 11.438 -6.203 -5.859 1 95.81 335 SER A N 1
ATOM 2708 C CA . SER A 1 335 ? 11.094 -7.344 -5.016 1 95.81 335 SER A CA 1
ATOM 2709 C C . SER A 1 335 ? 10.18 -6.922 -3.865 1 95.81 335 SER A C 1
ATOM 2711 O O . SER A 1 335 ? 10.289 -5.801 -3.363 1 95.81 335 SER A O 1
ATOM 2713 N N . ASN A 1 336 ? 9.273 -7.758 -3.512 1 96.19 336 ASN A N 1
ATOM 2714 C CA . ASN A 1 336 ? 8.391 -7.586 -2.363 1 96.19 336 ASN A CA 1
ATOM 2715 C C . ASN A 1 336 ? 7.848 -8.922 -1.868 1 96.19 336 ASN A C 1
ATOM 2717 O O . ASN A 1 336 ? 7.969 -9.938 -2.555 1 96.19 336 ASN A O 1
ATOM 2721 N N . THR A 1 337 ? 7.359 -8.969 -0.625 1 95.38 337 THR A N 1
ATOM 2722 C CA . THR A 1 337 ? 6.859 -10.188 0.004 1 95.38 337 THR A CA 1
ATOM 2723 C C . THR A 1 337 ? 5.461 -9.961 0.575 1 95.38 337 THR A C 1
ATOM 2725 O O . THR A 1 337 ? 5.18 -8.914 1.156 1 95.38 337 THR A O 1
ATOM 2728 N N . TRP A 1 338 ? 4.586 -10.961 0.355 1 97.06 338 TRP A N 1
ATOM 2729 C CA . TRP A 1 338 ? 3.207 -10.859 0.821 1 97.06 338 TRP A CA 1
ATOM 2730 C C . TRP A 1 338 ? 2.734 -12.18 1.421 1 97.06 338 TRP A C 1
ATOM 2732 O O . TRP A 1 338 ? 3.174 -13.25 1 1 97.06 338 TRP A O 1
ATOM 2742 N N . PRO A 1 339 ? 1.791 -12.109 2.424 1 97.5 339 PRO A N 1
ATOM 2743 C CA . PRO A 1 339 ? 1.076 -13.336 2.768 1 97.5 339 PRO A CA 1
ATOM 2744 C C . PRO A 1 339 ? 0.177 -13.836 1.638 1 97.5 339 PRO A C 1
ATOM 2746 O O . PRO A 1 339 ? -0.402 -13.023 0.906 1 97.5 339 PRO A O 1
ATOM 2749 N N . VAL A 1 340 ? 0.019 -15.086 1.521 1 98.5 340 VAL A N 1
ATOM 2750 C CA . VAL A 1 340 ? -0.816 -15.648 0.465 1 98.5 340 VAL A CA 1
ATOM 2751 C C . VAL A 1 340 ? -2.26 -15.188 0.646 1 98.5 340 VAL A C 1
ATOM 2753 O O . VAL A 1 340 ? -2.92 -14.797 -0.319 1 98.5 340 VAL A O 1
ATOM 2756 N N . ILE A 1 341 ? -2.707 -15.273 1.925 1 98.62 341 ILE A N 1
ATOM 2757 C CA . ILE A 1 341 ? -4.047 -14.812 2.27 1 98.62 341 ILE A CA 1
ATOM 2758 C C . ILE A 1 341 ? -3.965 -13.742 3.354 1 98.62 341 ILE A C 1
ATOM 2760 O O . ILE A 1 341 ? -3.334 -13.953 4.395 1 98.62 341 ILE A O 1
ATOM 2764 N N . GLN A 1 342 ? -4.586 -12.625 3.066 1 97.94 342 GLN A N 1
ATOM 2765 C CA . GLN A 1 342 ? -4.664 -11.539 4.043 1 97.94 342 GLN A CA 1
ATOM 2766 C C . GLN A 1 342 ? -6.086 -11.391 4.578 1 97.94 342 GLN A C 1
ATOM 2768 O O . GLN A 1 342 ? -7.047 -11.344 3.807 1 97.94 342 GLN A O 1
ATOM 2773 N N . THR A 1 343 ? -6.141 -11.289 5.926 1 96.56 343 THR A N 1
ATOM 2774 C CA . THR A 1 343 ? -7.441 -11.211 6.574 1 96.56 343 THR A CA 1
ATOM 2775 C C . THR A 1 343 ? -7.488 -10.039 7.551 1 96.56 343 THR A C 1
ATOM 2777 O O . THR A 1 343 ? -6.473 -9.375 7.777 1 96.56 343 THR A O 1
ATOM 2780 N N . TYR A 1 344 ? -8.625 -9.68 7.934 1 92.38 344 TYR A N 1
ATOM 2781 C CA . TYR A 1 344 ? -8.867 -8.758 9.039 1 92.38 344 TYR A CA 1
ATOM 2782 C C . TYR A 1 344 ? -9.984 -9.266 9.938 1 92.38 344 TYR A C 1
ATOM 2784 O O . TYR A 1 344 ? -10.789 -10.109 9.523 1 92.38 344 TYR A O 1
ATOM 2792 N N . GLU A 1 345 ? -9.898 -8.781 11.117 1 90.88 345 GLU A N 1
ATOM 2793 C CA . GLU A 1 345 ? -10.984 -9.094 12.031 1 90.88 345 GLU A CA 1
ATOM 2794 C C . GLU A 1 345 ? -12.039 -7.988 12.031 1 90.88 345 GLU A C 1
ATOM 2796 O O . GLU A 1 345 ? -11.727 -6.828 12.305 1 90.88 345 GLU A O 1
ATOM 2801 N N . ASP A 1 346 ? -13.203 -8.391 11.734 1 83.81 346 ASP A N 1
ATOM 2802 C CA . ASP A 1 346 ? -14.32 -7.449 11.812 1 83.81 346 ASP A CA 1
ATOM 2803 C C . ASP A 1 346 ? -14.672 -7.145 13.266 1 83.81 346 ASP A C 1
ATOM 2805 O O . ASP A 1 346 ? -15.109 -8.031 14 1 83.81 346 ASP A O 1
ATOM 2809 N N . GLU A 1 347 ? -14.531 -5.934 13.594 1 76.06 347 GLU A N 1
ATOM 2810 C CA . GLU A 1 347 ? -14.711 -5.551 14.992 1 76.06 347 GLU A CA 1
ATOM 2811 C C . GLU A 1 347 ? -16.172 -5.688 15.414 1 76.06 347 GLU A C 1
ATOM 2813 O O . GLU A 1 347 ? -16.469 -5.926 16.594 1 76.06 347 GLU A O 1
ATOM 2818 N N . ASP A 1 348 ? -17.062 -5.527 14.516 1 72.81 348 ASP A N 1
ATOM 2819 C CA . ASP A 1 348 ? -18.484 -5.598 14.844 1 72.81 348 ASP A CA 1
ATOM 2820 C C . ASP A 1 348 ? -18.953 -7.043 14.992 1 72.81 348 ASP A C 1
ATOM 2822 O O . ASP A 1 348 ? -19.734 -7.363 15.883 1 72.81 348 ASP A O 1
ATOM 2826 N N . THR A 1 349 ? -18.375 -7.945 14.102 1 79.25 349 THR A N 1
ATOM 2827 C CA . THR A 1 349 ? -18.875 -9.32 14.078 1 79.25 349 THR A CA 1
ATOM 2828 C C . THR A 1 349 ? -17.844 -10.281 14.641 1 79.25 349 THR A C 1
ATOM 2830 O O . THR A 1 349 ? -18.141 -11.445 14.898 1 79.25 349 THR A O 1
ATOM 2833 N N . ASN A 1 350 ? -16.656 -9.797 14.797 1 85.62 350 ASN A N 1
ATOM 2834 C CA . ASN A 1 350 ? -15.531 -10.617 15.258 1 85.62 350 ASN A CA 1
ATOM 2835 C C . ASN A 1 350 ? -15.211 -11.727 14.266 1 85.62 350 ASN A C 1
ATOM 2837 O O . ASN A 1 350 ? -14.602 -12.734 14.633 1 85.62 350 ASN A O 1
ATOM 2841 N N . GLU A 1 351 ? -15.656 -11.57 13.148 1 88.25 351 GLU A N 1
ATOM 2842 C CA . GLU A 1 351 ? -15.367 -12.547 12.102 1 88.25 351 GLU A CA 1
ATOM 2843 C C . GLU A 1 351 ? -14.086 -12.195 11.352 1 88.25 351 GLU A C 1
ATOM 2845 O O . GLU A 1 351 ? -13.781 -11.016 11.164 1 88.25 351 GLU A O 1
ATOM 2850 N N . ILE A 1 352 ? -13.406 -13.281 11.016 1 92 352 ILE A N 1
ATOM 2851 C CA . ILE A 1 352 ? -12.227 -13.102 10.172 1 92 352 ILE A CA 1
ATOM 2852 C C . ILE A 1 352 ? -12.641 -13.008 8.711 1 92 352 ILE A C 1
ATOM 2854 O O . ILE A 1 352 ? -13.266 -13.938 8.172 1 92 352 ILE A O 1
ATOM 2858 N N . ARG A 1 353 ? -12.328 -11.914 8.117 1 93.62 353 ARG A N 1
ATOM 2859 C CA . ARG A 1 353 ? -12.719 -11.688 6.73 1 93.62 353 ARG A CA 1
ATOM 2860 C C . ARG A 1 353 ? -11.5 -11.492 5.84 1 93.62 353 ARG A C 1
ATOM 2862 O O . ARG A 1 353 ? -10.414 -11.172 6.324 1 93.62 353 ARG A O 1
ATOM 2869 N N . LEU A 1 354 ? -11.758 -11.766 4.559 1 95.62 354 LEU A N 1
ATOM 2870 C CA . LEU A 1 354 ? -10.688 -11.664 3.578 1 95.62 354 LEU A CA 1
ATOM 2871 C C . LEU A 1 354 ? -10.508 -10.227 3.107 1 95.62 354 LEU A C 1
ATOM 2873 O O . LEU A 1 354 ? -11.484 -9.5 2.934 1 95.62 354 LEU A O 1
ATOM 2877 N N . VAL A 1 355 ? -9.242 -9.844 2.914 1 94.56 355 VAL A N 1
ATOM 2878 C CA . VAL A 1 355 ? -8.969 -8.508 2.395 1 94.56 355 VAL A CA 1
ATOM 2879 C C . VAL A 1 355 ? -8.266 -8.609 1.043 1 94.56 355 VAL A C 1
ATOM 2881 O O . VAL A 1 355 ? -8.57 -7.844 0.122 1 94.56 355 VAL A O 1
ATOM 2884 N N . ARG A 1 356 ? -7.23 -9.477 0.921 1 97.38 356 ARG A N 1
ATOM 2885 C CA . ARG A 1 356 ? -6.457 -9.68 -0.299 1 97.38 356 ARG A CA 1
ATOM 2886 C C . ARG A 1 356 ? -5.91 -11.109 -0.362 1 97.38 356 ARG A C 1
ATOM 2888 O O . ARG A 1 356 ? -5.789 -11.773 0.665 1 97.38 356 ARG A O 1
ATOM 2895 N N . THR A 1 357 ? -5.688 -11.531 -1.527 1 98.5 357 THR A N 1
ATOM 2896 C CA . THR A 1 357 ? -4.855 -12.695 -1.804 1 98.5 357 THR A CA 1
ATOM 2897 C C . THR A 1 357 ? -3.682 -12.32 -2.701 1 98.5 357 THR A C 1
ATOM 2899 O O . THR A 1 357 ? -3.752 -11.344 -3.449 1 98.5 357 THR A O 1
ATOM 2902 N N . ASN A 1 358 ? -2.637 -13 -2.5 1 98.75 358 ASN A N 1
ATOM 2903 C CA . ASN A 1 358 ? -1.421 -12.766 -3.27 1 98.75 358 ASN A CA 1
ATOM 2904 C C . ASN A 1 358 ? -0.878 -14.055 -3.877 1 98.75 358 ASN A C 1
ATOM 2906 O O . ASN A 1 358 ? -0.437 -14.945 -3.152 1 98.75 358 ASN A O 1
ATOM 2910 N N . TYR A 1 359 ? -0.972 -14.133 -5.203 1 98.62 359 TYR A N 1
ATOM 2911 C CA . TYR A 1 359 ? -0.628 -15.375 -5.891 1 98.62 359 TYR A CA 1
ATOM 2912 C C . TYR A 1 359 ? -0.124 -15.094 -7.301 1 98.62 359 TYR A C 1
ATOM 2914 O O . TYR A 1 359 ? -0.883 -14.633 -8.156 1 98.62 359 TYR A O 1
ATOM 2922 N N . SER A 1 360 ? 1.146 -15.32 -7.508 1 98.31 360 SER A N 1
ATOM 2923 C CA . SER A 1 360 ? 1.775 -15.125 -8.805 1 98.31 360 SER A CA 1
ATOM 2924 C C . SER A 1 360 ? 2.975 -16.047 -8.992 1 98.31 360 SER A C 1
ATOM 2926 O O . SER A 1 360 ? 4.117 -15.594 -9.016 1 98.31 360 SER A O 1
ATOM 2928 N N . PRO A 1 361 ? 2.754 -17.328 -9.297 1 96.94 361 PRO A N 1
ATOM 2929 C CA . PRO A 1 361 ? 3.83 -18.328 -9.344 1 96.94 361 PRO A CA 1
ATOM 2930 C C . PRO A 1 361 ? 4.922 -17.969 -10.352 1 96.94 361 PRO A C 1
ATOM 2932 O O . PRO A 1 361 ? 6.109 -18.109 -10.055 1 96.94 361 PRO A O 1
ATOM 2935 N N . PRO A 1 362 ? 4.652 -17.469 -11.523 1 95.5 362 PRO A N 1
ATOM 2936 C CA . PRO A 1 362 ? 5.727 -17.172 -12.477 1 95.5 362 PRO A CA 1
ATOM 2937 C C . PRO A 1 362 ? 6.715 -16.125 -11.953 1 95.5 362 PRO A C 1
ATOM 2939 O O . PRO A 1 362 ? 7.867 -16.109 -12.383 1 95.5 362 PRO A O 1
ATOM 2942 N N . PHE A 1 363 ? 6.254 -15.281 -10.992 1 96.31 363 PHE A N 1
ATOM 2943 C CA . PHE A 1 363 ? 7.082 -14.164 -10.562 1 96.31 363 PHE A CA 1
ATOM 2944 C C . PHE A 1 363 ? 7.621 -14.398 -9.156 1 96.31 363 PHE A C 1
ATOM 2946 O O . PHE A 1 363 ? 8.219 -13.508 -8.547 1 96.31 363 PHE A O 1
ATOM 2953 N N . GLN A 1 364 ? 7.449 -15.57 -8.633 1 96 364 GLN A N 1
ATOM 2954 C CA . GLN A 1 364 ? 7.898 -15.875 -7.281 1 96 364 GLN A CA 1
ATOM 2955 C C . GLN A 1 364 ? 9.422 -15.883 -7.199 1 96 364 GLN A C 1
ATOM 2957 O O . GLN A 1 364 ? 10.094 -16.359 -8.117 1 96 364 GLN A O 1
ATOM 2962 N N . ALA A 1 365 ? 9.93 -15.234 -6.117 1 93.81 365 ALA A N 1
ATOM 2963 C CA . ALA A 1 365 ? 11.352 -15.258 -5.809 1 93.81 365 ALA A CA 1
ATOM 2964 C C . ALA A 1 365 ? 11.703 -16.453 -4.922 1 93.81 365 ALA A C 1
ATOM 2966 O O . ALA A 1 365 ? 10.836 -17.031 -4.27 1 93.81 365 ALA A O 1
ATOM 2967 N N . PRO A 1 366 ? 12.977 -16.797 -4.945 1 88.06 366 PRO A N 1
ATOM 2968 C CA . PRO A 1 366 ? 13.406 -17.891 -4.07 1 88.06 366 PRO A CA 1
ATOM 2969 C C . PRO A 1 366 ? 13.188 -17.578 -2.588 1 88.06 366 PRO A C 1
ATOM 2971 O O . PRO A 1 366 ? 13.312 -16.422 -2.172 1 88.06 366 PRO A O 1
ATOM 2974 N N . VAL A 1 367 ? 12.945 -18.641 -1.793 1 82.25 367 VAL A N 1
ATOM 2975 C CA . VAL A 1 367 ? 12.68 -18.469 -0.368 1 82.25 367 VAL A CA 1
ATOM 2976 C C . VAL A 1 367 ? 13.812 -19.094 0.445 1 82.25 367 VAL A C 1
ATOM 2978 O O . VAL A 1 367 ? 13.773 -19.094 1.678 1 82.25 367 VAL A O 1
ATOM 2981 N N . TYR A 1 368 ? 14.844 -19.547 -0.194 1 69.69 368 TYR A N 1
ATOM 2982 C CA . TYR A 1 368 ? 15.883 -20.234 0.576 1 69.69 368 TYR A CA 1
ATOM 2983 C C . TYR A 1 368 ? 16.672 -19.234 1.421 1 69.69 368 TYR A C 1
ATOM 2985 O O . TYR A 1 368 ? 16.641 -18.031 1.169 1 69.69 368 TYR A O 1
ATOM 2993 N N . GLY A 1 369 ? 17.125 -19.641 2.564 1 63.06 369 GLY A N 1
ATOM 2994 C CA . GLY A 1 369 ? 17.906 -18.844 3.494 1 63.06 369 GLY A CA 1
ATOM 2995 C C . GLY A 1 369 ? 17.125 -18.438 4.73 1 63.06 369 GLY A C 1
ATOM 2996 O O . GLY A 1 369 ? 17.719 -17.953 5.703 1 63.06 369 GLY A O 1
ATOM 2997 N N . GLN A 1 370 ? 16.016 -18.594 4.633 1 62.16 370 GLN A N 1
ATOM 2998 C CA . GLN A 1 370 ? 15.219 -18.266 5.816 1 62.16 370 GLN A CA 1
ATOM 2999 C C . GLN A 1 370 ? 15.125 -19.469 6.758 1 62.16 370 GLN A C 1
ATOM 3001 O O . GLN A 1 370 ? 15.039 -20.609 6.309 1 62.16 370 GLN A O 1
ATOM 3006 N N . HIS A 1 371 ? 15.508 -19.234 7.91 1 63.38 371 HIS A N 1
ATOM 3007 C CA . HIS A 1 371 ? 15.32 -20.281 8.906 1 63.38 371 HIS A CA 1
ATOM 3008 C C . HIS A 1 371 ? 13.844 -20.578 9.125 1 63.38 371 HIS A C 1
ATOM 3010 O O . HIS A 1 371 ? 13.109 -19.719 9.633 1 63.38 371 HIS A O 1
ATOM 3016 N N . ARG A 1 372 ? 13.547 -21.703 8.617 1 76.94 372 ARG A N 1
ATOM 3017 C CA . ARG A 1 372 ? 12.156 -22.109 8.758 1 76.94 372 ARG A CA 1
ATOM 3018 C C . ARG A 1 372 ? 12.062 -23.516 9.352 1 76.94 372 ARG A C 1
ATOM 3020 O O . ARG A 1 372 ? 12.883 -24.391 9.039 1 76.94 372 ARG A O 1
ATOM 3027 N N . PRO A 1 373 ? 11.109 -23.688 10.234 1 83.56 373 PRO A N 1
ATOM 3028 C CA . PRO A 1 373 ? 10.891 -25.062 10.719 1 83.56 373 PRO A CA 1
ATOM 3029 C C . PRO A 1 373 ? 10.438 -26.016 9.609 1 83.56 373 PRO A C 1
ATOM 3031 O O . PRO A 1 373 ? 9.641 -25.641 8.75 1 83.56 373 PRO A O 1
ATOM 3034 N N . PHE A 1 374 ? 10.969 -27.188 9.742 1 86.62 374 PHE A N 1
ATOM 3035 C CA . PHE A 1 374 ? 10.742 -28.172 8.688 1 86.62 374 PHE A CA 1
ATOM 3036 C C . PHE A 1 374 ? 9.258 -28.5 8.555 1 86.62 374 PHE A C 1
ATOM 3038 O O . PHE A 1 374 ? 8.703 -28.422 7.457 1 86.62 374 PHE A O 1
ATOM 3045 N N . ASP A 1 375 ? 8.68 -28.75 9.633 1 89.25 375 ASP A N 1
ATOM 3046 C CA . ASP A 1 375 ? 7.285 -29.172 9.617 1 89.25 375 ASP A CA 1
ATOM 3047 C C . ASP A 1 375 ? 6.379 -28.047 9.117 1 89.25 375 ASP A C 1
ATOM 3049 O O . ASP A 1 375 ? 5.402 -28.297 8.406 1 89.25 375 ASP A O 1
ATOM 3053 N N . GLN A 1 376 ? 6.746 -26.922 9.57 1 90.5 376 GLN A N 1
ATOM 3054 C CA . GLN A 1 376 ? 5.977 -25.766 9.109 1 90.5 376 GLN A CA 1
ATOM 3055 C C . GLN A 1 376 ? 6.125 -25.562 7.605 1 90.5 376 GLN A C 1
ATOM 3057 O O . GLN A 1 376 ? 5.156 -25.234 6.918 1 90.5 376 GLN A O 1
ATOM 3062 N N . THR A 1 377 ? 7.23 -25.797 7.121 1 91.5 377 THR A N 1
ATOM 3063 C CA . THR A 1 377 ? 7.488 -25.641 5.695 1 91.5 377 THR A CA 1
ATOM 3064 C C . THR A 1 377 ? 6.707 -26.672 4.887 1 91.5 377 THR A C 1
ATOM 3066 O O . THR A 1 377 ? 6.125 -26.344 3.85 1 91.5 377 THR A O 1
ATOM 3069 N N . LEU A 1 378 ? 6.73 -27.891 5.359 1 93.19 378 LEU A N 1
ATOM 3070 C CA . LEU A 1 378 ? 5.973 -28.938 4.688 1 93.19 378 LEU A CA 1
ATOM 3071 C C . LEU A 1 378 ? 4.492 -28.594 4.633 1 93.19 378 LEU A C 1
ATOM 3073 O O . LEU A 1 378 ? 3.846 -28.766 3.596 1 93.19 378 LEU A O 1
ATOM 3077 N N . ALA A 1 379 ? 4.031 -28.141 5.781 1 95.25 379 ALA A N 1
ATOM 3078 C CA . ALA A 1 379 ? 2.621 -27.766 5.859 1 95.25 379 ALA A CA 1
ATOM 3079 C C . ALA A 1 379 ? 2.309 -26.609 4.918 1 95.25 379 ALA A C 1
ATOM 3081 O O . ALA A 1 379 ? 1.232 -26.562 4.316 1 95.25 379 ALA A O 1
ATOM 3082 N N . GLN A 1 380 ? 3.209 -25.703 4.824 1 94.94 380 GLN A N 1
ATOM 3083 C CA . GLN A 1 380 ? 3.037 -24.531 3.973 1 94.94 380 GLN A CA 1
ATOM 3084 C C . GLN A 1 380 ? 2.969 -24.922 2.5 1 94.94 380 GLN A C 1
ATOM 3086 O O . GLN A 1 380 ? 2.088 -24.469 1.769 1 94.94 380 GLN A O 1
ATOM 3091 N N . PHE A 1 381 ? 3.805 -25.781 2.078 1 94.06 381 PHE A N 1
ATOM 3092 C CA . PHE A 1 381 ? 3.826 -26.234 0.692 1 94.06 381 PHE A CA 1
ATOM 3093 C C . PHE A 1 381 ? 2.578 -27.047 0.369 1 94.06 381 PHE A C 1
ATOM 3095 O O . PHE A 1 381 ? 2.008 -26.922 -0.717 1 94.06 381 PHE A O 1
ATOM 3102 N N . ALA A 1 382 ? 2.211 -27.859 1.315 1 96.69 382 ALA A N 1
ATOM 3103 C CA . ALA A 1 382 ? 1.012 -28.672 1.124 1 96.69 382 ALA A CA 1
ATOM 3104 C C . ALA A 1 382 ? -0.23 -27.797 1.003 1 96.69 382 ALA A C 1
ATOM 3106 O O . ALA A 1 382 ? -1.103 -28.047 0.17 1 96.69 382 ALA A O 1
ATOM 3107 N N . ALA A 1 383 ? -0.259 -26.812 1.904 1 98.06 383 ALA A N 1
ATOM 3108 C CA . ALA A 1 383 ? -1.395 -25.891 1.872 1 98.06 383 ALA A CA 1
ATOM 3109 C C . ALA A 1 383 ? -1.435 -25.109 0.559 1 98.06 383 ALA A C 1
ATOM 3111 O O . ALA A 1 383 ? -2.506 -24.906 -0.017 1 98.06 383 ALA A O 1
ATOM 3112 N N . LEU A 1 384 ? -0.322 -24.703 0.134 1 97.88 384 LEU A N 1
ATOM 3113 C CA . LEU A 1 384 ? -0.233 -23.953 -1.12 1 97.88 384 LEU A CA 1
ATOM 3114 C C . LEU A 1 384 ? -0.649 -24.844 -2.297 1 97.88 384 LEU A C 1
ATOM 3116 O O . LEU A 1 384 ? -1.312 -24.359 -3.225 1 97.88 384 LEU A O 1
ATOM 3120 N N . ASP A 1 385 ? -0.237 -26.078 -2.322 1 97.19 385 ASP A N 1
ATOM 3121 C CA . ASP A 1 385 ? -0.607 -27.031 -3.363 1 97.19 385 ASP A CA 1
ATOM 3122 C C . ASP A 1 385 ? -2.117 -27.25 -3.396 1 97.19 385 ASP A C 1
ATOM 3124 O O . ASP A 1 385 ? -2.719 -27.297 -4.473 1 97.19 385 ASP A O 1
ATOM 3128 N N . LYS A 1 386 ? -2.652 -27.422 -2.229 1 97.75 386 LYS A N 1
ATOM 3129 C CA . LYS A 1 386 ? -4.102 -27.578 -2.137 1 97.75 386 LYS A CA 1
ATOM 3130 C C . LYS A 1 386 ? -4.828 -26.375 -2.701 1 97.75 386 LYS A C 1
ATOM 3132 O O . LYS A 1 386 ? -5.793 -26.516 -3.455 1 97.75 386 LYS A O 1
ATOM 3137 N N . PHE A 1 387 ? -4.43 -25.219 -2.328 1 98.31 387 PHE A N 1
ATOM 3138 C CA . PHE A 1 387 ? -5.008 -23.969 -2.809 1 98.31 387 PHE A CA 1
ATOM 3139 C C . PHE A 1 387 ? -4.895 -23.859 -4.324 1 98.31 387 PHE A C 1
ATOM 3141 O O . PHE A 1 387 ? -5.859 -23.516 -5.004 1 98.31 387 PHE A O 1
ATOM 3148 N N . ALA A 1 388 ? -3.738 -24.156 -4.82 1 97.44 388 ALA A N 1
ATOM 3149 C CA . ALA A 1 388 ? -3.49 -24.094 -6.258 1 97.44 388 ALA A CA 1
ATOM 3150 C C . ALA A 1 388 ? -4.402 -25.047 -7.016 1 97.44 388 ALA A C 1
ATOM 3152 O O . ALA A 1 388 ? -4.953 -24.703 -8.062 1 97.44 388 ALA A O 1
ATOM 3153 N N . LYS A 1 389 ? -4.516 -26.234 -6.555 1 96.75 389 LYS A N 1
ATOM 3154 C CA . LYS A 1 389 ? -5.367 -27.234 -7.188 1 96.75 389 LYS A CA 1
ATOM 3155 C C . LYS A 1 389 ? -6.832 -26.812 -7.16 1 96.75 389 LYS A C 1
ATOM 3157 O O . LYS A 1 389 ? -7.559 -27 -8.133 1 96.75 389 LYS A O 1
ATOM 3162 N N . MET A 1 390 ? -7.238 -26.25 -6.004 1 97.12 390 MET A N 1
ATOM 3163 C CA . MET A 1 390 ? -8.609 -25.766 -5.898 1 97.12 390 MET A CA 1
ATOM 3164 C C . MET A 1 390 ? -8.859 -24.641 -6.891 1 97.12 390 MET A C 1
ATOM 3166 O O . MET A 1 390 ? -9.93 -24.578 -7.512 1 97.12 390 MET A O 1
ATOM 3170 N N . LEU A 1 391 ? -7.898 -23.75 -7.051 1 96.38 391 LEU A N 1
ATOM 3171 C CA . LEU A 1 391 ? -8 -22.625 -7.965 1 96.38 391 LEU A CA 1
ATOM 3172 C C . LEU A 1 391 ? -8.234 -23.094 -9.398 1 96.38 391 LEU A C 1
ATOM 3174 O O . LEU A 1 391 ? -8.906 -22.422 -10.18 1 96.38 391 LEU A O 1
ATOM 3178 N N . GLU A 1 392 ? -7.703 -24.25 -9.711 1 95.12 392 GLU A N 1
ATOM 3179 C CA . GLU A 1 392 ? -7.742 -24.75 -11.078 1 95.12 392 GLU A CA 1
ATOM 3180 C C . GLU A 1 392 ? -8.969 -25.625 -11.32 1 95.12 392 GLU A C 1
ATOM 3182 O O . GLU A 1 392 ? -9.227 -26.047 -12.445 1 95.12 392 GLU A O 1
ATOM 3187 N N . SER A 1 393 ? -9.719 -25.844 -10.352 1 96.25 393 SER A N 1
ATOM 3188 C CA . SER A 1 393 ? -10.922 -26.656 -10.5 1 96.25 393 SER A CA 1
ATOM 3189 C C . SER A 1 393 ? -11.969 -25.938 -11.344 1 96.25 393 SER A C 1
ATOM 3191 O O . SER A 1 393 ? -12.148 -24.719 -11.234 1 96.25 393 SER A O 1
ATOM 3193 N N . LYS A 1 394 ? -12.703 -26.703 -12.117 1 95 394 LYS A N 1
ATOM 3194 C CA . LYS A 1 394 ? -13.75 -26.156 -12.984 1 95 394 LYS A CA 1
ATOM 3195 C C . LYS A 1 394 ? -14.812 -25.422 -12.172 1 95 394 LYS A C 1
ATOM 3197 O O . LYS A 1 394 ? -15.453 -24.5 -12.664 1 95 394 LYS A O 1
ATOM 3202 N N . LYS A 1 395 ? -14.914 -25.75 -10.969 1 95.31 395 LYS A N 1
ATOM 3203 C CA . LYS A 1 395 ? -15.883 -25.141 -10.055 1 95.31 395 LYS A CA 1
ATOM 3204 C C . LYS A 1 395 ? -15.648 -23.641 -9.922 1 95.31 395 LYS A C 1
ATOM 3206 O O . LYS A 1 395 ? -16.594 -22.875 -9.719 1 95.31 395 LYS A O 1
ATOM 3211 N N . PHE A 1 396 ? -14.422 -23.234 -10.07 1 96.94 396 PHE A N 1
ATOM 3212 C CA . PHE A 1 396 ? -14.102 -21.844 -9.734 1 96.94 396 PHE A CA 1
ATOM 3213 C C . PHE A 1 396 ? -13.625 -21.078 -10.969 1 96.94 396 PHE A C 1
ATOM 3215 O O . PHE A 1 396 ? -13.523 -19.859 -10.945 1 96.94 396 PHE A O 1
ATOM 3222 N N . VAL A 1 397 ? -13.438 -21.719 -12.086 1 97.25 397 VAL A N 1
ATOM 3223 C CA . VAL A 1 397 ? -12.781 -21.094 -13.227 1 97.25 397 VAL A CA 1
ATOM 3224 C C . VAL A 1 397 ? -13.828 -20.547 -14.195 1 97.25 397 VAL A C 1
ATOM 3226 O O . VAL A 1 397 ? -14.727 -21.266 -14.617 1 97.25 397 VAL A O 1
ATOM 3229 N N . CYS A 1 398 ? -13.719 -19.266 -14.438 1 95.56 398 CYS A N 1
ATOM 3230 C CA . CYS A 1 398 ? -14.438 -18.609 -15.523 1 95.56 398 CYS A CA 1
ATOM 3231 C C . CYS A 1 398 ? -13.555 -18.484 -16.766 1 95.56 398 CYS A C 1
ATOM 3233 O O . CYS A 1 398 ? -12.531 -17.812 -16.734 1 95.56 398 CYS A O 1
ATOM 3235 N N . GLU A 1 399 ? -13.922 -19.172 -17.859 1 94.38 399 GLU A N 1
ATOM 3236 C CA . GLU A 1 399 ? -13.148 -19.188 -19.094 1 94.38 399 GLU A CA 1
ATOM 3237 C C . GLU A 1 399 ? -13.922 -18.531 -20.234 1 94.38 399 GLU A C 1
ATOM 3239 O O . GLU A 1 399 ? -15.102 -18.797 -20.422 1 94.38 399 GLU A O 1
ATOM 3244 N N . LEU A 1 400 ? -13.273 -17.594 -20.875 1 92.62 400 LEU A N 1
ATOM 3245 C CA . LEU A 1 400 ? -13.914 -16.969 -22.031 1 92.62 400 LEU A CA 1
ATOM 3246 C C . LEU A 1 400 ? -12.875 -16.438 -23.016 1 92.62 400 LEU A C 1
ATOM 3248 O O . LEU A 1 400 ? -11.758 -16.109 -22.609 1 92.62 400 LEU A O 1
ATOM 3252 N N . LYS A 1 401 ? -13.258 -16.422 -24.25 1 94 401 LYS A N 1
ATOM 3253 C CA . LYS A 1 401 ? -12.453 -15.805 -25.297 1 94 401 LYS A CA 1
ATOM 3254 C C . LYS A 1 401 ? -12.922 -14.383 -25.578 1 94 401 LYS A C 1
ATOM 3256 O O . LYS A 1 401 ? -14.055 -14.18 -26.016 1 94 401 LYS A O 1
ATOM 3261 N N . LEU A 1 402 ? -12.078 -13.398 -25.281 1 95.31 402 LEU A N 1
ATOM 3262 C CA . LEU A 1 402 ? -12.43 -12.008 -25.547 1 95.31 402 LEU A CA 1
ATOM 3263 C C . LEU A 1 402 ? -12.414 -11.727 -27.047 1 95.31 402 LEU A C 1
ATOM 3265 O O . LEU A 1 402 ? -11.461 -12.086 -27.75 1 95.31 402 LEU A O 1
ATOM 3269 N N . ASN A 1 403 ? -13.43 -11.117 -27.562 1 95.69 403 ASN A N 1
ATOM 3270 C CA . ASN A 1 403 ? -13.492 -10.664 -28.938 1 95.69 403 ASN A CA 1
ATOM 3271 C C . ASN A 1 403 ? -13.008 -9.227 -29.094 1 95.69 403 ASN A C 1
ATOM 3273 O O . ASN A 1 403 ? -13.047 -8.453 -28.141 1 95.69 403 ASN A O 1
ATOM 3277 N N . PRO A 1 404 ? -12.492 -8.953 -30.344 1 96.81 404 PRO A N 1
ATOM 3278 C CA . PRO A 1 404 ? -12.164 -7.543 -30.562 1 96.81 404 PRO A CA 1
ATOM 3279 C C . PRO A 1 404 ? -13.297 -6.602 -30.156 1 96.81 404 PRO A C 1
ATOM 3281 O O . PRO A 1 404 ? -14.461 -6.852 -30.5 1 96.81 404 PRO A O 1
ATOM 3284 N N . GLY A 1 405 ? -12.984 -5.551 -29.375 1 97.75 405 GLY A N 1
ATOM 3285 C CA . GLY A 1 405 ? -13.992 -4.613 -28.906 1 97.75 405 GLY A CA 1
ATOM 3286 C C . GLY A 1 405 ? -14.508 -4.934 -27.516 1 97.75 405 GLY A C 1
ATOM 3287 O O . GLY A 1 405 ? -15.328 -4.203 -26.969 1 97.75 405 GLY A O 1
ATOM 3288 N N . GLU A 1 406 ? -14.016 -6.012 -27.031 1 98.06 406 GLU A N 1
ATOM 3289 C CA . GLU A 1 406 ? -14.375 -6.375 -25.672 1 98.06 406 GLU A CA 1
ATOM 3290 C C . GLU A 1 406 ? -13.219 -6.105 -24.703 1 98.06 406 GLU A C 1
ATOM 3292 O O . GLU A 1 406 ? -12.047 -6.176 -25.094 1 98.06 406 GLU A O 1
ATOM 3297 N N . ALA A 1 407 ? -13.562 -5.688 -23.484 1 98.62 407 ALA A N 1
ATOM 3298 C CA . ALA A 1 407 ? -12.578 -5.438 -22.438 1 98.62 407 ALA A CA 1
ATOM 3299 C C . ALA A 1 407 ? -13.031 -6.035 -21.109 1 98.62 407 ALA A C 1
ATOM 3301 O O . ALA A 1 407 ? -14.195 -6.391 -20.938 1 98.62 407 ALA A O 1
ATOM 3302 N N . VAL A 1 408 ? -12.055 -6.188 -20.266 1 98.69 408 VAL A N 1
ATOM 3303 C CA . VAL A 1 408 ? -12.344 -6.699 -18.922 1 98.69 408 VAL A CA 1
ATOM 3304 C C . VAL A 1 408 ? -11.594 -5.863 -17.891 1 98.69 408 VAL A C 1
ATOM 3306 O O . VAL A 1 408 ? -10.477 -5.406 -18.125 1 98.69 408 VAL A O 1
ATOM 3309 N N . ILE A 1 409 ? -12.266 -5.539 -16.781 1 98.81 409 ILE A N 1
ATOM 3310 C CA . ILE A 1 409 ? -11.688 -4.914 -15.594 1 98.81 409 ILE A CA 1
ATOM 3311 C C . ILE A 1 409 ? -11.766 -5.879 -14.422 1 98.81 409 ILE A C 1
ATOM 3313 O O . ILE A 1 409 ? -12.82 -6.449 -14.141 1 98.81 409 ILE A O 1
ATOM 3317 N N . PHE A 1 410 ? -10.656 -6.066 -13.758 1 98.75 410 PHE A N 1
ATOM 3318 C CA . PHE A 1 410 ? -10.758 -6.988 -12.625 1 98.75 410 PHE A CA 1
ATOM 3319 C C . PHE A 1 410 ? -9.836 -6.551 -11.492 1 98.75 410 PHE A C 1
ATOM 3321 O O . PHE A 1 410 ? -8.82 -5.891 -11.727 1 98.75 410 PHE A O 1
ATOM 3328 N N . GLU A 1 411 ? -10.227 -6.859 -10.234 1 98.62 411 GLU A N 1
ATOM 3329 C CA . GLU A 1 411 ? -9.492 -6.578 -9 1 98.62 411 GLU A CA 1
ATOM 3330 C C . GLU A 1 411 ? -8.281 -7.496 -8.859 1 98.62 411 GLU A C 1
ATOM 3332 O O . GLU A 1 411 ? -8.43 -8.68 -8.523 1 98.62 411 GLU A O 1
ATOM 3337 N N . ASN A 1 412 ? -7.105 -6.992 -8.945 1 98.75 412 ASN A N 1
ATOM 3338 C CA . ASN A 1 412 ? -5.852 -7.711 -9.125 1 98.75 412 ASN A CA 1
ATOM 3339 C C . ASN A 1 412 ? -5.582 -8.672 -7.973 1 98.75 412 ASN A C 1
ATOM 3341 O O . ASN A 1 412 ? -5.309 -9.852 -8.195 1 98.75 412 ASN A O 1
ATOM 3345 N N . ARG A 1 413 ? -5.707 -8.227 -6.75 1 98.5 413 ARG A N 1
ATOM 3346 C CA . ARG A 1 413 ? -5.352 -9.055 -5.605 1 98.5 413 ARG A CA 1
ATOM 3347 C C . ARG A 1 413 ? -6.574 -9.781 -5.051 1 98.5 413 ARG A C 1
ATOM 3349 O O . ARG A 1 413 ? -6.734 -9.898 -3.836 1 98.5 413 ARG A O 1
ATOM 3356 N N . ARG A 1 414 ? -7.395 -10.156 -5.934 1 98.5 414 ARG A N 1
ATOM 3357 C CA . ARG A 1 414 ? -8.555 -11.008 -5.672 1 98.5 414 ARG A CA 1
ATOM 3358 C C . ARG A 1 414 ? -8.805 -11.953 -6.84 1 98.5 414 ARG A C 1
ATOM 3360 O O . ARG A 1 414 ? -8.875 -13.172 -6.656 1 98.5 414 ARG A O 1
ATOM 3367 N N . VAL A 1 415 ? -8.93 -11.359 -8 1 98.62 415 VAL A N 1
ATOM 3368 C CA . VAL A 1 415 ? -9.258 -12.125 -9.203 1 98.62 415 VAL A CA 1
ATOM 3369 C C . VAL A 1 415 ? -7.969 -12.484 -9.945 1 98.62 415 VAL A C 1
ATOM 3371 O O . VAL A 1 415 ? -7.355 -11.625 -10.586 1 98.62 415 VAL A O 1
ATOM 3374 N N . VAL A 1 416 ? -7.602 -13.75 -9.922 1 98.62 416 VAL A N 1
ATOM 3375 C CA . VAL A 1 416 ? -6.465 -14.219 -10.703 1 98.62 416 VAL A CA 1
ATOM 3376 C C . VAL A 1 416 ? -6.871 -14.383 -12.164 1 98.62 416 VAL A C 1
ATOM 3378 O O . VAL A 1 416 ? -8.047 -14.578 -12.469 1 98.62 416 VAL A O 1
ATOM 3381 N N . HIS A 1 417 ? -5.891 -14.234 -13 1 98.25 417 HIS A N 1
ATOM 3382 C CA . HIS A 1 417 ? -6.141 -14.422 -14.422 1 98.25 417 HIS A CA 1
ATOM 3383 C C . HIS A 1 417 ? -5.07 -15.297 -15.062 1 98.25 417 HIS A C 1
ATOM 3385 O O . HIS A 1 417 ? -3.965 -15.422 -14.539 1 98.25 417 HIS A O 1
ATOM 3391 N N . ALA A 1 418 ? -5.469 -15.977 -16.094 1 97 418 ALA A N 1
ATOM 3392 C CA . ALA A 1 418 ? -4.621 -16.891 -16.875 1 97 418 ALA A CA 1
ATOM 3393 C C . ALA A 1 418 ? -4.973 -16.828 -18.359 1 97 418 ALA A C 1
ATOM 3395 O O . ALA A 1 418 ? -5.887 -16.109 -18.75 1 97 418 ALA A O 1
ATOM 3396 N N . ARG A 1 419 ? -4.086 -17.469 -19.094 1 92.88 419 ARG A N 1
ATOM 3397 C CA . ARG A 1 419 ? -4.301 -17.547 -20.547 1 92.88 419 ARG A CA 1
ATOM 3398 C C . ARG A 1 419 ? -3.939 -18.922 -21.078 1 92.88 419 ARG A C 1
ATOM 3400 O O . ARG A 1 419 ? -2.893 -19.469 -20.75 1 92.88 419 ARG A O 1
ATOM 3407 N N . ARG A 1 420 ? -4.777 -19.469 -21.922 1 91.19 420 ARG A N 1
ATOM 3408 C CA . ARG A 1 420 ? -4.469 -20.703 -22.641 1 91.19 420 ARG A CA 1
ATOM 3409 C C . ARG A 1 420 ? -3.453 -20.453 -23.75 1 91.19 420 ARG A C 1
ATOM 3411 O O . ARG A 1 420 ? -3.375 -19.344 -24.281 1 91.19 420 ARG A O 1
ATOM 3418 N N . GLN A 1 421 ? -2.703 -21.453 -24.016 1 87.81 421 GLN A N 1
ATOM 3419 C CA . GLN A 1 421 ? -1.792 -21.406 -25.156 1 87.81 421 GLN A CA 1
ATOM 3420 C C . GLN A 1 421 ? -2.545 -21.109 -26.453 1 87.81 421 GLN A C 1
ATOM 3422 O O . GLN A 1 421 ? -3.727 -21.438 -26.578 1 87.81 421 GLN A O 1
ATOM 3427 N N . PHE A 1 422 ? -1.851 -20.422 -27.391 1 84.75 422 PHE A N 1
ATOM 3428 C CA . PHE A 1 422 ? -2.486 -20.156 -28.672 1 84.75 422 PHE A CA 1
ATOM 3429 C C . PHE A 1 422 ? -1.486 -20.297 -29.812 1 84.75 422 PHE A C 1
ATOM 3431 O O . PHE A 1 422 ? -0.275 -20.219 -29.594 1 84.75 422 PHE A O 1
ATOM 3438 N N . ASN A 1 423 ? -2.016 -20.547 -30.906 1 82.94 423 ASN A N 1
ATOM 3439 C CA . ASN A 1 423 ? -1.221 -20.766 -32.125 1 82.94 423 ASN A CA 1
ATOM 3440 C C . ASN A 1 423 ? -1.082 -19.5 -32.938 1 82.94 423 ASN A C 1
ATOM 3442 O O . ASN A 1 423 ? -2.074 -18.969 -33.438 1 82.94 423 ASN A O 1
ATOM 3446 N N . THR A 1 424 ? 0.127 -19.078 -33.125 1 79.69 424 THR A N 1
ATOM 3447 C CA . THR A 1 424 ? 0.356 -17.812 -33.812 1 79.69 424 THR A CA 1
ATOM 3448 C C . THR A 1 424 ? 0.535 -18.047 -35.312 1 79.69 424 THR A C 1
ATOM 3450 O O . THR A 1 424 ? 0.718 -17.109 -36.094 1 79.69 424 THR A O 1
ATOM 3453 N N . GLU A 1 425 ? 0.472 -19.219 -35.75 1 77 425 GLU A N 1
ATOM 3454 C CA . GLU A 1 425 ? 0.636 -19.516 -37.156 1 77 425 GLU A CA 1
ATOM 3455 C C . GLU A 1 425 ? -0.562 -19.031 -37.969 1 77 425 GLU A C 1
ATOM 3457 O O . GLU A 1 425 ? -0.403 -18.531 -39.094 1 77 425 GLU A O 1
ATOM 3462 N N . ALA A 1 426 ? -1.699 -19.203 -37.5 1 73.81 426 ALA A N 1
ATOM 3463 C CA . ALA A 1 426 ? -2.896 -18.891 -38.281 1 73.81 426 ALA A CA 1
ATOM 3464 C C . ALA A 1 426 ? -3.611 -17.656 -37.719 1 73.81 426 ALA A C 1
ATOM 3466 O O . ALA A 1 426 ? -4.715 -17.328 -38.156 1 73.81 426 ALA A O 1
ATOM 3467 N N . GLY A 1 427 ? -2.957 -16.922 -36.812 1 83.38 427 GLY A N 1
ATOM 3468 C CA . GLY A 1 427 ? -3.701 -15.805 -36.25 1 83.38 427 GLY A CA 1
ATOM 3469 C C . GLY A 1 427 ? -2.867 -14.93 -35.344 1 83.38 427 GLY A C 1
ATOM 3470 O O . GLY A 1 427 ? -1.647 -15.086 -35.25 1 83.38 427 GLY A O 1
ATOM 3471 N N . GLU A 1 428 ? -3.668 -13.836 -34.906 1 88.44 428 GLU A N 1
ATOM 3472 C CA . GLU A 1 428 ? -3.004 -12.875 -34.031 1 88.44 428 GLU A CA 1
ATOM 3473 C C . GLU A 1 428 ? -3.834 -12.617 -32.75 1 88.44 428 GLU A C 1
ATOM 3475 O O . GLU A 1 428 ? -5.066 -12.609 -32.812 1 88.44 428 GLU A O 1
ATOM 3480 N N . ARG A 1 429 ? -3.131 -12.547 -31.703 1 91.5 429 ARG A N 1
ATOM 3481 C CA . ARG A 1 429 ? -3.744 -12.125 -30.453 1 91.5 429 ARG A CA 1
ATOM 3482 C C . ARG A 1 429 ? -3.064 -10.867 -29.906 1 91.5 429 ARG A C 1
ATOM 3484 O O . ARG A 1 429 ? -1.844 -10.844 -29.734 1 91.5 429 ARG A O 1
ATOM 3491 N N . TRP A 1 430 ? -3.873 -9.844 -29.719 1 93.88 430 TRP A N 1
ATOM 3492 C CA . TRP A 1 430 ? -3.35 -8.555 -29.266 1 93.88 430 TRP A CA 1
ATOM 3493 C C . TRP A 1 430 ? -4.309 -7.898 -28.281 1 93.88 430 TRP A C 1
ATOM 3495 O O . TRP A 1 430 ? -5.43 -7.539 -28.641 1 93.88 430 TRP A O 1
ATOM 3505 N N . LEU A 1 431 ? -3.855 -7.766 -27.047 1 96.62 431 LEU A N 1
ATOM 3506 C CA . LEU A 1 431 ? -4.59 -7.031 -26.031 1 96.62 431 LEU A CA 1
ATOM 3507 C C . LEU A 1 431 ? -3.801 -5.812 -25.562 1 96.62 431 LEU A C 1
ATOM 3509 O O . LEU A 1 431 ? -2.568 -5.832 -25.547 1 96.62 431 LEU A O 1
ATOM 3513 N N . ALA A 1 432 ? -4.492 -4.75 -25.219 1 97.69 432 ALA A N 1
ATOM 3514 C CA . ALA A 1 432 ? -3.9 -3.584 -24.562 1 97.69 432 ALA A CA 1
ATOM 3515 C C . ALA A 1 432 ? -4.25 -3.551 -23.078 1 97.69 432 ALA A C 1
ATOM 3517 O O . ALA A 1 432 ? -5.398 -3.803 -22.703 1 97.69 432 ALA A O 1
ATOM 3518 N N . GLY A 1 433 ? -3.24 -3.287 -22.266 1 97.94 433 GLY A N 1
ATOM 3519 C CA . GLY A 1 433 ? -3.449 -3.314 -20.828 1 97.94 433 GLY A CA 1
ATOM 3520 C C . GLY A 1 433 ? -3.223 -1.97 -20.156 1 97.94 433 GLY A C 1
ATOM 3521 O O . GLY A 1 433 ? -2.506 -1.121 -20.703 1 97.94 433 GLY A O 1
ATOM 3522 N N . ALA A 1 434 ? -3.834 -1.745 -19.047 1 98.56 434 ALA A N 1
ATOM 3523 C CA . ALA A 1 434 ? -3.662 -0.585 -18.188 1 98.56 434 ALA A CA 1
ATOM 3524 C C . ALA A 1 434 ? -3.922 -0.951 -16.719 1 98.56 434 ALA A C 1
ATOM 3526 O O . ALA A 1 434 ? -4.516 -1.994 -16.438 1 98.56 434 ALA A O 1
ATOM 3527 N N . TYR A 1 435 ? -3.438 -0.104 -15.805 1 98.56 435 TYR A N 1
ATOM 3528 C CA . TYR A 1 435 ? -3.641 -0.322 -14.375 1 98.56 435 TYR A CA 1
ATOM 3529 C C . TYR A 1 435 ? -4.203 0.926 -13.703 1 98.56 435 TYR A C 1
ATOM 3531 O O . TYR A 1 435 ? -3.936 2.047 -14.141 1 98.56 435 TYR A O 1
ATOM 3539 N N . VAL A 1 436 ? -5.008 0.735 -12.664 1 98.62 436 VAL A N 1
ATOM 3540 C CA . VAL A 1 436 ? -5.457 1.786 -11.758 1 98.62 436 VAL A CA 1
ATOM 3541 C C . VAL A 1 436 ? -5.258 1.342 -10.312 1 98.62 436 VAL A C 1
ATOM 3543 O O . VAL A 1 436 ? -5.516 0.185 -9.969 1 98.62 436 VAL A O 1
ATOM 3546 N N . ASP A 1 437 ? -4.824 2.221 -9.508 1 98.19 437 ASP A N 1
ATOM 3547 C CA . ASP A 1 437 ? -4.523 1.886 -8.125 1 98.19 437 ASP A CA 1
ATOM 3548 C C . ASP A 1 437 ? -5.805 1.695 -7.312 1 98.19 437 ASP A C 1
ATOM 3550 O O . ASP A 1 437 ? -6.836 2.293 -7.625 1 98.19 437 ASP A O 1
ATOM 3554 N N . GLU A 1 438 ? -5.703 0.959 -6.27 1 98 438 GLU A N 1
ATOM 3555 C CA . GLU A 1 438 ? -6.852 0.59 -5.445 1 98 438 GLU A CA 1
ATOM 3556 C C . GLU A 1 438 ? -7.496 1.822 -4.816 1 98 438 GLU A C 1
ATOM 3558 O O . GLU A 1 438 ? -8.719 1.966 -4.84 1 98 438 GLU A O 1
ATOM 3563 N N . ASP A 1 439 ? -6.691 2.682 -4.18 1 97.31 439 ASP A N 1
ATOM 3564 C CA . ASP A 1 439 ? -7.25 3.818 -3.455 1 97.31 439 ASP A CA 1
ATOM 3565 C C . ASP A 1 439 ? -7.938 4.793 -4.41 1 97.31 439 ASP A C 1
ATOM 3567 O O . ASP A 1 439 ? -8.914 5.445 -4.039 1 97.31 439 ASP A O 1
ATOM 3571 N N . ALA A 1 440 ? -7.445 4.883 -5.637 1 98.06 440 ALA A N 1
ATOM 3572 C CA . ALA A 1 440 ? -8.109 5.707 -6.641 1 98.06 440 ALA A CA 1
ATOM 3573 C C . ALA A 1 440 ? -9.492 5.145 -6.984 1 98.06 440 ALA A C 1
ATOM 3575 O O . ALA A 1 440 ? -10.453 5.898 -7.148 1 98.06 440 ALA A O 1
ATOM 3576 N N . VAL A 1 441 ? -9.586 3.842 -7.133 1 98.56 441 VAL A N 1
ATOM 3577 C CA . VAL A 1 441 ? -10.867 3.225 -7.469 1 98.56 441 VAL A CA 1
ATOM 3578 C C . VAL A 1 441 ? -11.82 3.324 -6.281 1 98.56 441 VAL A C 1
ATOM 3580 O O . VAL A 1 441 ? -13.023 3.531 -6.457 1 98.56 441 VAL A O 1
ATOM 3583 N N . LEU A 1 442 ? -11.305 3.18 -5.055 1 98.12 442 LEU A N 1
ATOM 3584 C CA . LEU A 1 442 ? -12.133 3.373 -3.869 1 98.12 442 LEU A CA 1
ATOM 3585 C C . LEU A 1 442 ? -12.695 4.789 -3.824 1 98.12 442 LEU A C 1
ATOM 3587 O O . LEU A 1 442 ? -13.852 4.992 -3.439 1 98.12 442 LEU A O 1
ATOM 3591 N N . SER A 1 443 ? -11.82 5.742 -4.156 1 98.38 443 SER A N 1
ATOM 3592 C CA . SER A 1 443 ? -12.289 7.121 -4.266 1 98.38 443 SER A CA 1
ATOM 3593 C C . SER A 1 443 ? -13.438 7.234 -5.262 1 98.38 443 SER A C 1
ATOM 3595 O O . SER A 1 443 ? -14.414 7.938 -5.008 1 98.38 443 SER A O 1
ATOM 3597 N N . LYS A 1 444 ? -13.305 6.531 -6.344 1 98.5 444 LYS A N 1
ATOM 3598 C CA . LYS A 1 444 ? -14.352 6.555 -7.359 1 98.5 444 LYS A CA 1
ATOM 3599 C C . LYS A 1 444 ? -15.625 5.895 -6.844 1 98.5 444 LYS A C 1
ATOM 3601 O O . LYS A 1 444 ? -16.734 6.363 -7.129 1 98.5 444 LYS A O 1
ATOM 3606 N N . PHE A 1 445 ? -15.508 4.793 -6.156 1 98.12 445 PHE A N 1
ATOM 3607 C CA . PHE A 1 445 ? -16.656 4.133 -5.566 1 98.12 445 PHE A CA 1
ATOM 3608 C C . PHE A 1 445 ? -17.438 5.094 -4.66 1 98.12 445 PHE A C 1
ATOM 3610 O O . PHE A 1 445 ? -18.641 5.246 -4.801 1 98.12 445 PHE A O 1
ATOM 3617 N N . VAL A 1 446 ? -16.75 5.75 -3.795 1 97.25 446 VAL A N 1
ATOM 3618 C CA . VAL A 1 446 ? -17.422 6.574 -2.801 1 97.25 446 VAL A CA 1
ATOM 3619 C C . VAL A 1 446 ? -18.016 7.812 -3.473 1 97.25 446 VAL A C 1
ATOM 3621 O O . VAL A 1 446 ? -19.141 8.203 -3.182 1 97.25 446 VAL A O 1
ATOM 3624 N N . THR A 1 447 ? -17.281 8.461 -4.348 1 97.44 447 THR A N 1
ATOM 3625 C CA . THR A 1 447 ? -17.812 9.633 -5.031 1 97.44 447 THR A CA 1
ATOM 3626 C C . THR A 1 447 ? -19.016 9.242 -5.902 1 97.44 447 THR A C 1
ATOM 3628 O O . THR A 1 447 ? -19.969 10.016 -6.039 1 97.44 447 THR A O 1
ATOM 3631 N N . SER A 1 448 ? -18.969 8.008 -6.492 1 96.81 448 SER A N 1
ATOM 3632 C CA . SER A 1 448 ? -20.094 7.496 -7.258 1 96.81 448 SER A CA 1
ATOM 3633 C C . SER A 1 448 ? -21.312 7.285 -6.367 1 96.81 448 SER A C 1
ATOM 3635 O O . SER A 1 448 ? -22.438 7.625 -6.75 1 96.81 448 SER A O 1
ATOM 3637 N N . SER A 1 449 ? -21.094 6.812 -5.238 1 95.38 449 SER A N 1
ATOM 3638 C CA . SER A 1 449 ? -22.188 6.535 -4.312 1 95.38 449 SER A CA 1
ATOM 3639 C C . SER A 1 449 ? -22.844 7.828 -3.832 1 95.38 449 SER A C 1
ATOM 3641 O O . SER A 1 449 ? -24.047 7.852 -3.545 1 95.38 449 SER A O 1
ATOM 3643 N N . LEU A 1 450 ? -22.062 8.859 -3.748 1 94.06 450 LEU A N 1
ATOM 3644 C CA . LEU A 1 450 ? -22.578 10.148 -3.295 1 94.06 450 LEU A CA 1
ATOM 3645 C C . LEU A 1 450 ? -23.281 10.883 -4.426 1 94.06 450 LEU A C 1
ATOM 3647 O O . LEU A 1 450 ? -24.281 11.562 -4.199 1 94.06 450 LEU A O 1
ATOM 3651 N N . LYS A 1 451 ? -22.781 10.727 -5.637 1 93.62 451 LYS A N 1
ATOM 3652 C CA . LYS A 1 451 ? -23.344 11.422 -6.789 1 93.62 451 LYS A CA 1
ATOM 3653 C C . LYS A 1 451 ? -24.656 10.781 -7.234 1 93.62 451 LYS A C 1
ATOM 3655 O O . LYS A 1 451 ? -25.594 11.477 -7.629 1 93.62 451 LYS A O 1
ATOM 3660 N N . CYS A 1 452 ? -24.656 9.438 -7.25 1 94.06 452 CYS A N 1
ATOM 3661 C CA . CYS A 1 452 ? -25.844 8.695 -7.664 1 94.06 452 CYS A CA 1
ATOM 3662 C C . CYS A 1 452 ? -26.203 7.629 -6.633 1 94.06 452 CYS A C 1
ATOM 3664 O O . CYS A 1 452 ? -26.156 6.434 -6.93 1 94.06 452 CYS A O 1
ATOM 3666 N N . PRO A 1 453 ? -26.703 8.047 -5.508 1 92.5 453 PRO A N 1
ATOM 3667 C CA . PRO A 1 453 ? -26.984 7.09 -4.434 1 92.5 453 PRO A CA 1
ATOM 3668 C C . PRO A 1 453 ? -28.031 6.055 -4.824 1 92.5 453 PRO A C 1
ATOM 3670 O O . PRO A 1 453 ? -27.938 4.895 -4.418 1 92.5 453 PRO A O 1
ATOM 3673 N N . ASP A 1 454 ? -28.984 6.395 -5.605 1 91.81 454 ASP A N 1
ATOM 3674 C CA . ASP A 1 454 ? -30.047 5.473 -5.992 1 91.81 454 ASP A CA 1
ATOM 3675 C C . ASP A 1 454 ? -29.5 4.32 -6.828 1 91.81 454 ASP A C 1
ATOM 3677 O O . ASP A 1 454 ? -29.984 3.189 -6.73 1 91.81 454 ASP A O 1
ATOM 3681 N N . MET A 1 455 ? -28.516 4.668 -7.645 1 91.69 455 MET A N 1
ATOM 3682 C CA . MET A 1 455 ? -27.922 3.637 -8.492 1 91.69 455 MET A CA 1
ATOM 3683 C C . MET A 1 455 ? -26.969 2.748 -7.688 1 91.69 455 MET A C 1
ATOM 3685 O O . MET A 1 455 ? -26.859 1.552 -7.961 1 91.69 455 MET A O 1
ATOM 3689 N N . TRP A 1 456 ? -26.344 3.336 -6.68 1 93.88 456 TRP A N 1
ATOM 3690 C CA . TRP A 1 456 ? -25.359 2.588 -5.891 1 93.88 456 TRP A CA 1
ATOM 3691 C C . TRP A 1 456 ? -26.062 1.672 -4.891 1 93.88 456 TRP A C 1
ATOM 3693 O O . TRP A 1 456 ? -25.625 0.536 -4.676 1 93.88 456 TRP A O 1
ATOM 3703 N N . TYR A 1 457 ? -27.141 2.182 -4.277 1 88.56 457 TYR A N 1
ATOM 3704 C CA . TYR A 1 457 ? -27.734 1.459 -3.164 1 88.56 457 TYR A CA 1
ATOM 3705 C C . TYR A 1 457 ? -29 0.718 -3.615 1 88.56 457 TYR A C 1
ATOM 3707 O O . TYR A 1 457 ? -29.578 -0.052 -2.848 1 88.56 457 TYR A O 1
ATOM 3715 N N . THR A 1 458 ? -29.484 0.957 -4.656 1 73.25 458 THR A N 1
ATOM 3716 C CA . THR A 1 458 ? -30.672 0.227 -5.109 1 73.25 458 THR A CA 1
ATOM 3717 C C . THR A 1 458 ? -30.359 -1.261 -5.25 1 73.25 458 THR A C 1
ATOM 3719 O O . THR A 1 458 ? -29.234 -1.641 -5.57 1 73.25 458 THR A O 1
ATOM 3722 N N . ASP A 1 459 ? -31.062 -2.172 -4.492 1 56.25 459 ASP A N 1
ATOM 3723 C CA . ASP A 1 459 ? -31.031 -3.607 -4.238 1 56.25 459 ASP A CA 1
ATOM 3724 C C . ASP A 1 459 ? -30.5 -4.371 -5.449 1 56.25 459 ASP A C 1
ATOM 3726 O O . ASP A 1 459 ? -31.125 -4.367 -6.512 1 56.25 459 ASP A O 1
ATOM 3730 N N . MET A 1 460 ? -29.359 -4.465 -5.48 1 51.25 460 MET A N 1
ATOM 3731 C CA . MET A 1 460 ? -28.688 -5.41 -6.375 1 51.25 460 MET A CA 1
ATOM 3732 C C . MET A 1 460 ? -29.375 -6.773 -6.324 1 51.25 460 MET A C 1
ATOM 3734 O O . MET A 1 460 ? -28.953 -7.711 -7.008 1 51.25 460 MET A O 1
ATOM 3738 N N . LYS A 1 461 ? -30.125 -7.051 -5.246 1 45.47 461 LYS A N 1
ATOM 3739 C CA . LYS A 1 461 ? -30.875 -8.297 -5.191 1 45.47 461 LYS A CA 1
ATOM 3740 C C . LYS A 1 461 ? -31.641 -8.539 -6.496 1 45.47 461 LYS A C 1
ATOM 3742 O O . LYS A 1 461 ? -31.641 -9.648 -7.027 1 45.47 461 LYS A O 1
ATOM 3747 N N . GLU A 1 462 ? -32.469 -7.574 -6.789 1 43.75 462 GLU A N 1
ATOM 3748 C CA . GLU A 1 462 ? -33.188 -7.805 -8.023 1 43.75 462 GLU A CA 1
ATOM 3749 C C . GLU A 1 462 ? -32.25 -8.062 -9.195 1 43.75 462 GLU A C 1
ATOM 3751 O O . GLU A 1 462 ? -32.531 -8.883 -10.07 1 43.75 462 GLU A O 1
ATOM 3756 N N . TRP A 1 463 ? -31.219 -7.324 -9.133 1 42.97 463 TRP A N 1
ATOM 3757 C CA . TRP A 1 463 ? -30.281 -7.523 -10.234 1 42.97 463 TRP A CA 1
ATOM 3758 C C . TRP A 1 463 ? -29.672 -8.922 -10.18 1 42.97 463 TRP A C 1
ATOM 3760 O O . TRP A 1 463 ? -29.578 -9.609 -11.203 1 42.97 463 TRP A O 1
ATOM 3770 N N . TYR A 1 464 ? -29.312 -9.266 -8.984 1 42.78 464 TYR A N 1
ATOM 3771 C CA . TYR A 1 464 ? -28.734 -10.602 -8.898 1 42.78 464 TYR A CA 1
ATOM 3772 C C . TYR A 1 464 ? -29.781 -11.664 -9.172 1 42.78 464 TYR A C 1
ATOM 3774 O O . TYR A 1 464 ? -29.484 -12.711 -9.75 1 42.78 464 TYR A O 1
ATOM 3782 N N . ILE A 1 465 ? -30.984 -11.438 -8.719 1 40.16 465 ILE A N 1
ATOM 3783 C CA . ILE A 1 465 ? -32.062 -12.352 -9.062 1 40.16 465 ILE A CA 1
ATOM 3784 C C . ILE A 1 465 ? -32.25 -12.398 -10.578 1 40.16 465 ILE A C 1
ATOM 3786 O O . ILE A 1 465 ? -32.438 -13.469 -11.148 1 40.16 465 ILE A O 1
ATOM 3790 N N . ASN A 1 466 ? -32.281 -11.273 -11.18 1 36.47 466 ASN A N 1
ATOM 3791 C CA . ASN A 1 466 ? -32.531 -11.258 -12.617 1 36.47 466 ASN A CA 1
ATOM 3792 C C . ASN A 1 466 ? -31.312 -11.789 -13.398 1 36.47 466 ASN A C 1
ATOM 3794 O O . ASN A 1 466 ? -31.453 -12.227 -14.539 1 36.47 466 ASN A O 1
ATOM 3798 N N . MET A 1 467 ? -30.219 -11.453 -12.969 1 37.41 467 MET A N 1
ATOM 3799 C CA . MET A 1 467 ? -29.078 -11.969 -13.719 1 37.41 467 MET A CA 1
ATOM 3800 C C . MET A 1 467 ? -29.016 -13.492 -13.641 1 37.41 467 MET A C 1
ATOM 3802 O O . MET A 1 467 ? -28.203 -14.125 -14.312 1 37.41 467 MET A O 1
ATOM 3806 N N . GLN A 1 468 ? -29.641 -14.055 -12.68 1 33.41 468 GLN A N 1
ATOM 3807 C CA . GLN A 1 468 ? -29.672 -15.516 -12.688 1 33.41 468 GLN A CA 1
ATOM 3808 C C . GLN A 1 468 ? -30.359 -16.031 -13.953 1 33.41 468 GLN A C 1
ATO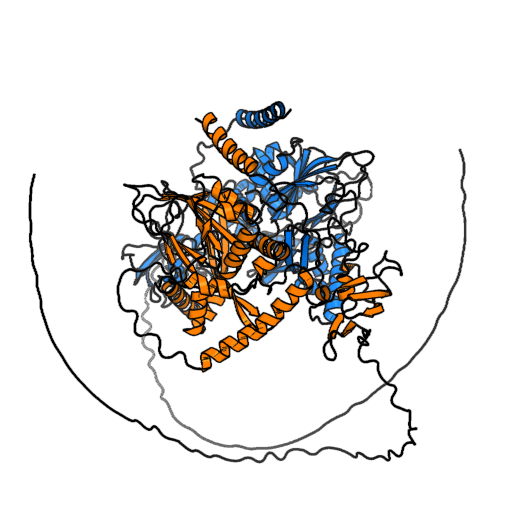M 3810 O O . GLN A 1 468 ? -30.25 -17.219 -14.281 1 33.41 468 GLN A O 1
ATOM 3815 N N . GLU A 1 469 ? -31.328 -15.18 -14.438 1 32.84 469 GLU A N 1
ATOM 3816 C CA . GLU A 1 469 ? -32.062 -15.758 -15.57 1 32.84 469 GLU A CA 1
ATOM 3817 C C . GLU A 1 469 ? -31.156 -15.914 -16.781 1 32.84 469 GLU A C 1
ATOM 3819 O O . GLU A 1 469 ? -31.562 -16.484 -17.797 1 32.84 469 GLU A O 1
ATOM 3824 N N . TRP A 1 470 ? -30.203 -15.062 -16.766 1 28.52 470 TRP A N 1
ATOM 3825 C CA . TRP A 1 470 ? -29.562 -15.297 -18.047 1 28.52 470 TRP A CA 1
ATOM 3826 C C . TRP A 1 470 ? -28.688 -16.547 -18.016 1 28.52 470 TRP A C 1
ATOM 3828 O O . TRP A 1 470 ? -27.609 -16.547 -17.438 1 28.52 470 TRP A O 1
ATOM 3838 N N . HIS A 1 471 ? -29.281 -17.562 -17.484 1 27.5 471 HIS A N 1
ATOM 3839 C CA . HIS A 1 471 ? -28.641 -18.844 -17.719 1 27.5 471 HIS A CA 1
ATOM 3840 C C . HIS A 1 471 ? -28.406 -19.062 -19.219 1 27.5 471 HIS A C 1
ATOM 3842 O O . HIS A 1 471 ? -29.312 -18.875 -20.031 1 27.5 471 HIS A O 1
ATOM 3848 N N . PRO A 1 472 ? -27.266 -18.891 -19.594 1 24.81 472 PRO A N 1
ATOM 3849 C CA . PRO A 1 472 ? -27.328 -19.438 -20.953 1 24.81 472 PRO A CA 1
ATOM 3850 C C . PRO A 1 472 ? -28.156 -20.719 -21.031 1 24.81 472 PRO A C 1
ATOM 3852 O O . PRO A 1 472 ? -28.078 -21.562 -20.141 1 24.81 472 PRO A O 1
ATOM 3855 N N . ARG A 1 473 ? -29.328 -20.609 -21.516 1 25.22 473 ARG A N 1
ATOM 3856 C CA . ARG A 1 473 ? -30.109 -21.781 -21.875 1 25.22 473 ARG A CA 1
ATOM 3857 C C . ARG A 1 473 ? -29.203 -22.953 -22.25 1 25.22 473 ARG A C 1
ATOM 3859 O O . ARG A 1 473 ? -28.578 -22.953 -23.312 1 25.22 473 ARG A O 1
ATOM 3866 N N . SER A 1 474 ? -28.391 -23.422 -21.156 1 20.5 474 SER A N 1
ATOM 3867 C CA . SER A 1 474 ? -27.906 -24.719 -21.625 1 20.5 474 SER A CA 1
ATOM 3868 C C . SER A 1 474 ? -29.031 -25.531 -22.25 1 20.5 474 SER A C 1
ATOM 3870 O O . SER A 1 474 ? -30.188 -25.469 -21.797 1 20.5 474 SER A O 1
ATOM 3872 N N . SER A 1 475 ? -28.844 -25.969 -23.391 1 22.41 475 SER A N 1
ATOM 3873 C CA . SER A 1 475 ? -29.719 -26.938 -24.078 1 22.41 475 SER A CA 1
ATOM 3874 C C . SER A 1 475 ? -30.188 -28.016 -23.109 1 22.41 475 SER A C 1
ATOM 3876 O O . SER A 1 475 ? -31.375 -28.375 -23.109 1 22.41 475 SER A O 1
ATOM 3878 N N . GLY A 1 476 ? -29.297 -28.938 -22.734 1 20.42 476 GLY A N 1
ATOM 3879 C CA . GLY A 1 476 ? -29.922 -30.25 -22.625 1 20.42 476 GLY A CA 1
ATOM 3880 C C . GLY A 1 476 ? -30.688 -30.438 -21.312 1 20.42 476 GLY A C 1
ATOM 3881 O O . GLY A 1 476 ? -31.906 -30.281 -21.281 1 20.42 476 GLY A O 1
ATOM 3882 N N . ALA A 1 477 ? -30.156 -31.391 -20.391 1 22.25 477 ALA A N 1
ATOM 3883 C CA . ALA A 1 477 ? -30.906 -32.5 -19.797 1 22.25 477 ALA A CA 1
ATOM 3884 C C . ALA A 1 477 ? -31.562 -32.062 -18.5 1 22.25 477 ALA A C 1
ATOM 3886 O O . ALA A 1 477 ? -32.781 -32.031 -18.406 1 22.25 477 ALA A O 1
ATOM 3887 N N . ASP A 1 478 ? -31.188 -32.719 -17.297 1 21.56 478 ASP A N 1
ATOM 3888 C CA . ASP A 1 478 ? -32.062 -33.344 -16.312 1 21.56 478 ASP A CA 1
ATOM 3889 C C . ASP A 1 478 ? -32.344 -32.375 -15.148 1 21.56 478 ASP A C 1
ATOM 3891 O O . ASP A 1 478 ? -31.422 -31.953 -14.461 1 21.56 478 ASP A O 1
ATOM 3895 N N . GLN A 1 479 ? -33.375 -31.578 -15.219 1 23.38 479 GLN A N 1
ATOM 3896 C CA . GLN A 1 479 ? -34.031 -30.672 -14.297 1 23.38 479 GLN A CA 1
ATOM 3897 C C . GLN A 1 479 ? -34.25 -31.328 -12.938 1 23.38 479 GLN A C 1
ATOM 3899 O O . GLN A 1 479 ? -34.844 -30.734 -12.031 1 23.38 479 GLN A O 1
ATOM 3904 N N . ASN A 1 480 ? -34.094 -32.656 -12.781 1 20.91 480 ASN A N 1
ATOM 3905 C CA . ASN A 1 480 ? -35.062 -33.219 -11.82 1 20.91 480 ASN A CA 1
ATOM 3906 C C . ASN A 1 480 ? -34.719 -32.75 -10.398 1 20.91 480 ASN A C 1
ATOM 3908 O O . ASN A 1 480 ? -35.625 -32.375 -9.648 1 20.91 480 ASN A O 1
ATOM 3912 N N . GLU A 1 481 ? -33.562 -33.219 -9.781 1 21.33 481 GLU A N 1
ATOM 3913 C CA . GLU A 1 481 ? -33.75 -33.844 -8.484 1 21.33 481 GLU A CA 1
ATOM 3914 C C . GLU A 1 481 ? -33.656 -32.812 -7.352 1 21.33 481 GLU A C 1
ATOM 3916 O O . GLU A 1 481 ? -33.938 -33.156 -6.195 1 21.33 481 GLU A O 1
ATOM 3921 N N . ALA A 1 482 ? -32.906 -31.656 -7.52 1 21.5 482 ALA A N 1
ATOM 3922 C CA . ALA A 1 482 ? -32.375 -31.203 -6.234 1 21.5 482 ALA A CA 1
ATOM 3923 C C . ALA A 1 482 ? -33.406 -30.375 -5.477 1 21.5 482 ALA A C 1
ATOM 3925 O O . ALA A 1 482 ? -33.062 -29.609 -4.582 1 21.5 482 ALA A O 1
ATOM 3926 N N . ASP A 1 483 ? -34.656 -30.484 -5.961 1 25.27 483 ASP A N 1
ATOM 3927 C CA . ASP A 1 483 ? -35.562 -29.625 -5.242 1 25.27 483 ASP A CA 1
ATOM 3928 C C . ASP A 1 483 ? -35.562 -29.922 -3.748 1 25.27 483 ASP A C 1
ATOM 3930 O O . ASP A 1 483 ? -36.406 -29.391 -2.998 1 25.27 483 ASP A O 1
ATOM 3934 N N . MET A 1 484 ? -34.906 -31.062 -3.361 1 25.44 484 MET A N 1
ATOM 3935 C CA . MET A 1 484 ? -35.594 -31.547 -2.174 1 25.44 484 MET A CA 1
ATOM 3936 C C . MET A 1 484 ? -35.375 -30.609 -0.99 1 25.44 484 MET A C 1
ATOM 3938 O O . MET A 1 484 ? -36.312 -30.25 -0.294 1 25.44 484 MET A O 1
ATOM 3942 N N . GLY A 1 485 ? -34.156 -30.688 -0.228 1 23.92 485 GLY A N 1
ATOM 3943 C CA . GLY A 1 485 ? -34.188 -30.688 1.227 1 23.92 485 GLY A CA 1
ATOM 3944 C C . GLY A 1 485 ? -34.062 -29.297 1.818 1 23.92 485 GLY A C 1
ATOM 3945 O O . GLY A 1 485 ? -33.094 -29 2.531 1 23.92 485 GLY A O 1
ATOM 3946 N N . ARG A 1 486 ? -34.375 -28.266 1.082 1 26.94 486 ARG A N 1
ATOM 3947 C CA . ARG A 1 486 ? -34.25 -26.969 1.726 1 26.94 486 ARG A CA 1
ATOM 3948 C C . ARG A 1 486 ? -35.031 -26.906 3.029 1 26.94 486 ARG A C 1
ATOM 3950 O O . ARG A 1 486 ? -36.25 -27.016 3.021 1 26.94 486 ARG A O 1
ATOM 3957 N N . THR A 1 487 ? -34.25 -27.422 4.008 1 28.89 487 THR A N 1
ATOM 3958 C CA . THR A 1 487 ? -35 -27.453 5.258 1 28.89 487 THR A CA 1
ATOM 3959 C C . THR A 1 487 ? -35.469 -26.047 5.641 1 28.89 487 THR A C 1
ATOM 3961 O O . THR A 1 487 ? -34.938 -25.047 5.129 1 28.89 487 THR A O 1
ATOM 3964 N N . GLU A 1 488 ? -36.438 -25.938 6.395 1 28.11 488 GLU A N 1
ATOM 3965 C CA . GLU A 1 488 ? -37.094 -24.781 6.973 1 28.11 488 GLU A CA 1
ATOM 3966 C C . GLU A 1 488 ? -36.094 -23.859 7.668 1 28.11 488 GLU A C 1
ATOM 3968 O O . GLU A 1 488 ? -36.25 -22.625 7.625 1 28.11 488 GLU A O 1
ATOM 3973 N N . ALA A 1 489 ? -35.062 -24.453 8.188 1 31.48 489 ALA A N 1
ATOM 3974 C CA . ALA A 1 489 ? -34.156 -23.703 9.039 1 31.48 489 ALA A CA 1
ATOM 3975 C C . ALA A 1 489 ? -33.219 -22.797 8.211 1 31.48 489 ALA A C 1
ATOM 3977 O O . ALA A 1 489 ? -32.844 -21.719 8.656 1 31.48 489 ALA A O 1
ATOM 3978 N N . ASP A 1 490 ? -32.875 -23.188 7.059 1 27.89 490 ASP A N 1
ATOM 3979 C CA . ASP A 1 490 ? -32 -22.422 6.176 1 27.89 490 ASP A CA 1
ATOM 3980 C C . ASP A 1 490 ? -32.688 -21.141 5.695 1 27.89 490 ASP A C 1
ATOM 3982 O O . ASP A 1 490 ? -32.031 -20.156 5.348 1 27.89 490 ASP A O 1
ATOM 3986 N N . LYS A 1 491 ? -34 -21.234 5.742 1 33.66 491 LYS A N 1
ATOM 3987 C CA . LYS A 1 491 ? -34.781 -20.047 5.383 1 33.66 491 LYS A CA 1
ATOM 3988 C C . LYS A 1 491 ? -34.688 -18.984 6.461 1 33.66 491 LYS A C 1
ATOM 3990 O O . LYS A 1 491 ? -34.594 -17.781 6.152 1 33.66 491 LYS A O 1
ATOM 3995 N N . GLN A 1 492 ? -34.562 -19.453 7.727 1 32.69 492 GLN A N 1
ATOM 3996 C CA . GLN A 1 492 ? -34.625 -18.5 8.82 1 32.69 492 GLN A CA 1
ATOM 3997 C C . GLN A 1 492 ? -33.312 -17.719 8.922 1 32.69 492 GLN A C 1
ATOM 3999 O O . GLN A 1 492 ? -33.281 -16.547 9.289 1 32.69 492 GLN A O 1
ATOM 4004 N N . ARG A 1 493 ? -32.219 -18.375 8.664 1 30.03 493 ARG A N 1
ATOM 4005 C CA . ARG A 1 493 ? -30.953 -17.688 8.797 1 30.03 493 ARG A CA 1
ATOM 4006 C C . ARG A 1 493 ? -30.766 -16.641 7.703 1 30.03 493 ARG A C 1
ATOM 4008 O O . ARG A 1 493 ? -30.109 -15.625 7.914 1 30.03 493 ARG A O 1
ATOM 4015 N N . VAL A 1 494 ? -31.312 -16.828 6.582 1 31.14 494 VAL A N 1
ATOM 4016 C CA . VAL A 1 494 ? -31.25 -15.844 5.508 1 31.14 494 VAL A CA 1
ATOM 4017 C C . VAL A 1 494 ? -32.094 -14.617 5.875 1 31.14 494 VAL A C 1
ATOM 4019 O O . VAL A 1 494 ? -31.688 -13.484 5.621 1 31.14 494 VAL A O 1
ATOM 4022 N N . GLU A 1 495 ? -33.188 -14.844 6.562 1 32.56 495 GLU A N 1
ATOM 4023 C CA . GLU A 1 495 ? -34.062 -13.727 6.906 1 32.56 495 GLU A CA 1
ATOM 4024 C C . GLU A 1 495 ? -33.438 -12.812 7.941 1 32.56 495 GLU A C 1
ATOM 4026 O O . GLU A 1 495 ? -33.562 -11.586 7.875 1 32.56 495 GLU A O 1
ATOM 4031 N N . ALA A 1 496 ? -32.719 -13.375 8.898 1 33.16 496 ALA A N 1
ATOM 4032 C CA . ALA A 1 496 ? -32.125 -12.547 9.93 1 33.16 496 ALA A CA 1
ATOM 4033 C C . ALA A 1 496 ? -30.984 -11.703 9.352 1 33.16 496 ALA A C 1
ATOM 4035 O O . ALA A 1 496 ? -30.703 -10.609 9.844 1 33.16 496 ALA A O 1
ATOM 4036 N N . HIS A 1 497 ? -30.234 -12.266 8.508 1 29.14 497 HIS A N 1
ATOM 4037 C CA . HIS A 1 497 ? -29.172 -11.508 7.844 1 29.14 497 HIS A CA 1
ATOM 4038 C C . HIS A 1 497 ? -29.75 -10.367 7.012 1 29.14 497 HIS A C 1
ATOM 4040 O O . HIS A 1 497 ? -29.062 -9.367 6.773 1 29.14 497 HIS A O 1
ATOM 4046 N N . ARG A 1 498 ? -30.953 -10.492 6.508 1 29.81 498 ARG A N 1
ATOM 4047 C CA . ARG A 1 498 ? -31.625 -9.461 5.727 1 29.81 498 ARG A CA 1
ATOM 4048 C C . ARG A 1 498 ? -31.953 -8.242 6.594 1 29.81 498 ARG A C 1
ATOM 4050 O O . ARG A 1 498 ? -31.969 -7.113 6.102 1 29.81 498 ARG A O 1
ATOM 4057 N N . SER A 1 499 ? -32.25 -8.508 7.832 1 31.16 499 SER A N 1
ATOM 4058 C CA . SER A 1 499 ? -32.719 -7.41 8.672 1 31.16 499 SER A CA 1
ATOM 4059 C C . SER A 1 499 ? -31.562 -6.488 9.062 1 31.16 499 SER A C 1
ATOM 4061 O O . SER A 1 499 ? -31.75 -5.273 9.164 1 31.16 499 SER A O 1
ATOM 4063 N N . ARG A 1 500 ? -30.438 -7.02 9.383 1 31.94 500 ARG A N 1
ATOM 4064 C CA . ARG A 1 500 ? -29.359 -6.156 9.883 1 31.94 500 ARG A CA 1
ATOM 4065 C C . ARG A 1 500 ? -28.75 -5.328 8.75 1 31.94 500 ARG A C 1
ATOM 4067 O O . ARG A 1 500 ? -28.188 -4.262 8.992 1 31.94 500 ARG A O 1
ATOM 4074 N N . TYR A 1 501 ? -28.656 -5.754 7.57 1 31.28 501 TYR A N 1
ATOM 4075 C CA . TYR A 1 501 ? -28.172 -4.992 6.426 1 31.28 501 TYR A CA 1
ATOM 4076 C C . TYR A 1 501 ? -29.109 -3.836 6.102 1 31.28 501 TYR A C 1
ATOM 4078 O O . TYR A 1 501 ? -28.688 -2.83 5.523 1 31.28 501 TYR A O 1
ATOM 4086 N N . SER A 1 502 ? -30.422 -3.938 6.367 1 33.06 502 SER A N 1
ATOM 4087 C CA . SER A 1 502 ? -31.375 -2.869 6.086 1 33.06 502 SER A CA 1
ATOM 4088 C C . SER A 1 502 ? -31.156 -1.673 7.004 1 33.06 502 SER A C 1
ATOM 4090 O O . SER A 1 502 ? -31.438 -0.533 6.625 1 33.06 502 SER A O 1
ATOM 4092 N N . GLU A 1 503 ? -30.656 -1.923 8.188 1 31.98 503 GLU A N 1
ATOM 4093 C CA . GLU A 1 503 ? -30.547 -0.772 9.078 1 31.98 503 GLU A CA 1
ATOM 4094 C C . GLU A 1 503 ? -29.359 0.117 8.695 1 31.98 503 GLU A C 1
ATOM 4096 O O . GLU A 1 503 ? -29.469 1.345 8.742 1 31.98 503 GLU A O 1
ATOM 4101 N N . ASP A 1 504 ? -28.359 -0.396 8.359 1 31.52 504 ASP A N 1
ATOM 4102 C CA . ASP A 1 504 ? -27.219 0.449 8.008 1 31.52 504 ASP A CA 1
ATOM 4103 C C . ASP A 1 504 ? -27.453 1.148 6.668 1 31.52 504 ASP A C 1
ATOM 4105 O O . ASP A 1 504 ? -27 2.275 6.465 1 31.52 504 ASP A O 1
ATOM 4109 N N . GLU A 1 505 ? -28.109 0.599 5.672 1 32.78 505 GLU A N 1
ATOM 4110 C CA . GLU A 1 505 ? -28.453 1.242 4.406 1 32.78 505 GLU A CA 1
ATOM 4111 C C . GLU A 1 505 ? -29.531 2.311 4.598 1 32.78 505 GLU A C 1
ATOM 4113 O O . GLU A 1 505 ? -29.531 3.328 3.902 1 32.78 505 GLU A O 1
ATOM 4118 N N . GLN A 1 506 ? -30.484 2.107 5.461 1 30.53 506 GLN A N 1
ATOM 4119 C CA . GLN A 1 506 ? -31.531 3.104 5.676 1 30.53 506 GLN A CA 1
ATOM 4120 C C . GLN A 1 506 ? -30.953 4.383 6.27 1 30.53 506 GLN A C 1
ATOM 4122 O O . GLN A 1 506 ? -31.484 5.473 6.047 1 30.53 506 GLN A O 1
ATOM 4127 N N . ASP A 1 507 ? -29.969 4.238 7.023 1 30.66 507 ASP A N 1
ATOM 4128 C CA . ASP A 1 507 ? -29.5 5.465 7.656 1 30.66 507 ASP A CA 1
ATOM 4129 C C . ASP A 1 507 ? -28.781 6.355 6.648 1 30.66 507 ASP A C 1
ATOM 4131 O O . ASP A 1 507 ? -28.703 7.574 6.824 1 30.66 507 ASP A O 1
ATOM 4135 N N . THR A 1 508 ? -28.156 5.844 5.672 1 30.03 508 THR A N 1
ATOM 4136 C CA . THR A 1 508 ? -27.469 6.699 4.711 1 30.03 508 THR A CA 1
ATOM 4137 C C . THR A 1 508 ? -28.469 7.336 3.744 1 30.03 508 THR A C 1
ATOM 4139 O O . THR A 1 508 ? -28.156 8.328 3.082 1 30.03 508 THR A O 1
ATOM 4142 N N . GLN A 1 509 ? -29.578 6.715 3.473 1 26.53 509 GLN A N 1
ATOM 4143 C CA . GLN A 1 509 ? -30.516 7.277 2.506 1 26.53 509 GLN A CA 1
ATOM 4144 C C . GLN A 1 509 ? -31.094 8.594 3.008 1 26.53 509 GLN A C 1
ATOM 4146 O O . GLN A 1 509 ? -31.531 9.438 2.213 1 26.53 509 GLN A O 1
ATOM 4151 N N . LYS A 1 510 ? -31.391 8.742 4.32 1 30.38 510 LYS A N 1
ATOM 4152 C CA . LYS A 1 510 ? -32.156 9.922 4.715 1 30.38 510 LYS A CA 1
ATOM 4153 C C . LYS A 1 510 ? -31.344 11.195 4.477 1 30.38 510 LYS A C 1
ATOM 4155 O O . LYS A 1 510 ? -31.922 12.273 4.281 1 30.38 510 LYS A O 1
ATOM 4160 N N . TYR A 1 511 ? -30.078 11.156 4.594 1 25.78 511 TYR A N 1
ATOM 4161 C CA . TYR A 1 511 ? -29.391 12.438 4.57 1 25.78 511 TYR A CA 1
ATOM 4162 C C . TYR A 1 511 ? -29.047 12.852 3.143 1 25.78 511 TYR A C 1
ATOM 4164 O O . TYR A 1 511 ? -28.469 13.914 2.92 1 25.78 511 TYR A O 1
ATOM 4172 N N . ALA A 1 512 ? -29.156 11.961 2.154 1 26.84 512 ALA A N 1
ATOM 4173 C CA . ALA A 1 512 ? -28.734 12.352 0.812 1 26.84 512 ALA A CA 1
ATOM 4174 C C . ALA A 1 512 ? -29.688 13.375 0.211 1 26.84 512 ALA A C 1
ATOM 4176 O O . ALA A 1 512 ? -29.469 13.859 -0.899 1 26.84 512 ALA A O 1
ATOM 4177 N N . PHE A 1 513 ? -30.844 13.578 0.775 1 24.16 513 PHE A N 1
ATOM 4178 C CA . PHE A 1 513 ? -31.844 14.188 -0.088 1 24.16 513 PHE A CA 1
ATOM 4179 C C . PHE A 1 513 ? -31.609 15.688 -0.216 1 24.16 513 PHE A C 1
ATOM 4181 O O . PHE A 1 513 ? -32.281 16.359 -1 1 24.16 513 PHE A O 1
ATOM 4188 N N . LYS A 1 514 ? -30.938 16.375 0.797 1 24.48 514 LYS A N 1
ATOM 4189 C CA . LYS A 1 514 ? -31.344 17.766 0.641 1 24.48 514 LYS A CA 1
ATOM 4190 C C . LYS A 1 514 ? -30.469 18.484 -0.387 1 24.48 514 LYS A C 1
ATOM 4192 O O . LYS A 1 514 ? -30.391 19.719 -0.399 1 24.48 514 LYS A O 1
ATOM 4197 N N . ASN A 1 515 ? -29.531 17.719 -1.136 1 20.78 515 ASN A N 1
ATOM 4198 C CA . ASN A 1 515 ? -28.719 18.609 -1.938 1 20.78 515 ASN A CA 1
ATOM 4199 C C . ASN A 1 515 ? -29.484 19.156 -3.137 1 20.78 515 ASN A C 1
ATOM 4201 O O . ASN A 1 515 ? -29.922 18.391 -4 1 20.78 515 ASN A O 1
ATOM 4205 N N . PRO A 1 516 ? -29.969 20.391 -3.158 1 22.89 516 PRO A N 1
ATOM 4206 C CA . PRO A 1 516 ? -30.766 21.062 -4.191 1 22.89 516 PRO A CA 1
ATOM 4207 C C . PRO A 1 516 ? -30.031 21.156 -5.531 1 22.89 516 PRO A C 1
ATOM 4209 O O . PRO A 1 516 ? -30.641 21.5 -6.547 1 22.89 516 PRO A O 1
ATOM 4212 N N . ARG A 1 517 ? -28.703 21.281 -5.539 1 21.95 517 ARG A N 1
ATOM 4213 C CA . ARG A 1 517 ? -28.156 21.969 -6.703 1 21.95 517 ARG A CA 1
ATOM 4214 C C . ARG A 1 517 ? -28.141 21.047 -7.926 1 21.95 517 ARG A C 1
ATOM 4216 O O . ARG A 1 517 ? -27.219 20.266 -8.102 1 21.95 517 ARG A O 1
ATOM 4223 N N . LYS A 1 518 ? -29.156 20.453 -8.484 1 25.84 518 LYS A N 1
ATOM 4224 C CA . LYS A 1 518 ? -29.156 19.641 -9.695 1 25.84 518 LYS A CA 1
ATOM 4225 C C . LYS A 1 518 ? -28.719 20.469 -10.906 1 25.84 518 LYS A C 1
ATOM 4227 O O . LYS A 1 518 ? -28.969 20.078 -12.047 1 25.84 518 LYS A O 1
ATOM 4232 N N . LYS A 1 519 ? -28.234 21.734 -10.734 1 20.25 519 LYS A N 1
ATOM 4233 C CA . LYS A 1 519 ? -28.484 22.391 -12.016 1 20.25 519 LYS A CA 1
ATOM 4234 C C . LYS A 1 519 ? -27.609 21.812 -13.109 1 20.25 519 LYS A C 1
ATOM 4236 O O . LYS A 1 519 ? -28.094 21.188 -14.062 1 20.25 519 LYS A O 1
ATOM 4241 N N . ASN A 1 520 ? -26.641 22.578 -13.867 1 20.94 520 ASN A N 1
ATOM 4242 C CA . ASN A 1 520 ? -26.5 22.844 -15.289 1 20.94 520 ASN A CA 1
ATOM 4243 C C . ASN A 1 520 ? -25.406 21.984 -15.914 1 20.94 520 ASN A C 1
ATOM 4245 O O . ASN A 1 520 ? -24.891 22.297 -16.984 1 20.94 520 ASN A O 1
ATOM 4249 N N . MET A 1 521 ? -24.844 21.031 -15.117 1 22.86 521 MET A N 1
ATOM 4250 C CA . MET A 1 521 ? -23.578 20.688 -15.766 1 22.86 521 MET A CA 1
ATOM 4251 C C . MET A 1 521 ? -23.812 19.938 -17.062 1 22.86 521 MET A C 1
ATOM 4253 O O . MET A 1 521 ? -23.516 18.734 -17.141 1 22.86 521 MET A O 1
ATOM 4257 N N . ALA A 1 522 ? -24.953 20.031 -17.609 1 23.28 522 ALA A N 1
ATOM 4258 C CA . ALA A 1 522 ? -25.344 18.969 -18.547 1 23.28 522 ALA A CA 1
ATOM 4259 C C . ALA A 1 522 ? -24.266 18.75 -19.609 1 23.28 522 ALA A C 1
ATOM 4261 O O . ALA A 1 522 ? -23.828 17.625 -19.828 1 23.28 522 ALA A O 1
ATOM 4262 N N . THR A 1 523 ? -24.297 19.438 -20.75 1 25.36 523 THR A N 1
ATOM 4263 C CA . THR A 1 523 ? -24.484 18.891 -22.078 1 25.36 523 THR A CA 1
ATOM 4264 C C . THR A 1 523 ? -23.156 18.703 -22.797 1 25.36 523 THR A C 1
ATOM 4266 O O . THR A 1 523 ? -22.547 19.688 -23.266 1 25.36 523 THR A O 1
ATOM 4269 N N . MET A 1 524 ? -22.188 18.172 -22.156 1 25.86 524 MET A N 1
ATOM 4270 C CA . MET A 1 524 ? -21.125 18.031 -23.156 1 25.86 524 MET A CA 1
ATOM 4271 C C . MET A 1 524 ? -21.625 17.25 -24.359 1 25.86 524 MET A C 1
ATOM 4273 O O . MET A 1 524 ? -22.172 16.141 -24.203 1 25.86 524 MET A O 1
ATOM 4277 N N . THR A 1 525 ? -21.938 17.797 -25.5 1 32.88 525 THR A N 1
ATOM 4278 C CA . THR A 1 525 ? -22.641 17.312 -26.688 1 32.88 525 THR A CA 1
ATOM 4279 C C . THR A 1 525 ? -21.859 16.188 -27.359 1 32.88 525 THR A C 1
ATOM 4281 O O . THR A 1 525 ? -20.656 16.031 -27.125 1 32.88 525 THR A O 1
ATOM 4284 N N . LYS A 1 526 ? -22.578 15.258 -28.078 1 34.28 526 LYS A N 1
ATOM 4285 C CA . LYS A 1 526 ? -22.156 14.211 -29 1 34.28 526 LYS A CA 1
ATOM 4286 C C . LYS A 1 526 ? -21.016 14.688 -29.891 1 34.28 526 LYS A C 1
ATOM 4288 O O . LYS A 1 526 ? -20.203 13.883 -30.344 1 34.28 526 LYS A O 1
ATOM 4293 N N . ARG A 1 527 ? -20.984 16.031 -29.969 1 35.19 527 ARG A N 1
ATOM 4294 C CA . ARG A 1 527 ? -20.047 16.609 -30.922 1 35.19 527 ARG A CA 1
ATOM 4295 C C . ARG A 1 527 ? -18.609 16.531 -30.406 1 35.19 527 ARG A C 1
ATOM 4297 O O . ARG A 1 527 ? -17.672 16.297 -31.172 1 35.19 527 ARG A O 1
ATOM 4304 N N . GLU A 1 528 ? -18.531 16.625 -29.078 1 36.34 528 GLU A N 1
ATOM 4305 C CA . GLU A 1 528 ? -17.172 16.656 -28.562 1 36.34 528 GLU A CA 1
ATOM 4306 C C . GLU A 1 528 ? -16.547 15.266 -28.531 1 36.34 528 GLU A C 1
ATOM 4308 O O . GLU A 1 528 ? -15.344 15.109 -28.75 1 36.34 528 GLU A O 1
ATOM 4313 N N . LEU A 1 529 ? -17.453 14.336 -28.312 1 35.34 529 LEU A N 1
ATOM 4314 C CA . LEU A 1 529 ? -16.969 12.969 -28.406 1 35.34 529 LEU A CA 1
ATOM 4315 C C . LEU A 1 529 ? -16.531 12.641 -29.844 1 35.34 529 LEU A C 1
ATOM 4317 O O . LEU A 1 529 ? -15.484 12.016 -30.047 1 35.34 529 LEU A O 1
ATOM 4321 N N . ARG A 1 530 ? -17.297 13.125 -30.859 1 37.66 530 ARG A N 1
ATOM 4322 C CA . ARG A 1 530 ? -16.938 12.922 -32.25 1 37.66 530 ARG A CA 1
ATOM 4323 C C . ARG A 1 530 ? -15.617 13.609 -32.594 1 37.66 530 ARG A C 1
ATOM 4325 O O . ARG A 1 530 ? -14.836 13.102 -33.406 1 37.66 530 ARG A O 1
ATOM 4332 N N . ARG A 1 531 ? -15.391 14.742 -31.906 1 40.84 531 ARG A N 1
ATOM 4333 C CA . ARG A 1 531 ? -14.141 15.453 -32.188 1 40.84 531 ARG A CA 1
ATOM 4334 C C . ARG A 1 531 ? -12.945 14.68 -31.641 1 40.84 531 ARG A C 1
ATOM 4336 O O . ARG A 1 531 ? -11.898 14.625 -32.281 1 40.84 531 ARG A O 1
ATOM 4343 N N . ALA A 1 532 ? -13.133 14.117 -30.484 1 37.34 532 ALA A N 1
ATOM 4344 C CA . ALA A 1 532 ? -12.016 13.352 -29.953 1 37.34 532 ALA A CA 1
ATOM 4345 C C . ALA A 1 532 ? -11.734 12.117 -30.812 1 37.34 532 ALA A C 1
ATOM 4347 O O . ALA A 1 532 ? -10.578 11.75 -31.016 1 37.34 532 ALA A O 1
ATOM 4348 N N . GLN A 1 533 ? -12.789 11.578 -31.344 1 36.16 533 GLN A N 1
ATOM 4349 C CA . GLN A 1 533 ? -12.641 10.492 -32.312 1 36.16 533 GLN A CA 1
ATOM 4350 C C . GLN A 1 533 ? -11.938 10.977 -33.594 1 36.16 533 GLN A C 1
ATOM 4352 O O . GLN A 1 533 ? -11.109 10.266 -34.156 1 36.16 533 GLN A O 1
ATOM 4357 N N . LYS A 1 534 ? -12.352 12.156 -34.031 1 39.97 534 LYS A N 1
ATOM 4358 C CA . LYS A 1 534 ? -11.766 12.719 -35.25 1 39.97 534 LYS A CA 1
ATOM 4359 C C . LYS A 1 534 ? -10.305 13.086 -35.031 1 39.97 534 LYS A C 1
ATOM 4361 O O . LYS A 1 534 ? -9.469 12.875 -35.906 1 39.97 534 LYS A O 1
ATOM 4366 N N . THR A 1 535 ? -10.016 13.672 -33.938 1 38.97 535 THR A N 1
ATOM 4367 C CA . THR A 1 535 ? -8.625 14.039 -33.688 1 38.97 535 THR A CA 1
ATOM 4368 C C . THR A 1 535 ? -7.746 12.805 -33.594 1 38.97 535 THR A C 1
ATOM 4370 O O . THR A 1 535 ? -6.594 12.812 -34.031 1 38.97 535 THR A O 1
ATOM 4373 N N . ALA A 1 536 ? -8.305 11.82 -33 1 34.41 536 ALA A N 1
ATOM 4374 C CA . ALA A 1 536 ? -7.539 10.578 -33 1 34.41 536 ALA A CA 1
ATOM 4375 C C . ALA A 1 536 ? -7.336 10.055 -34.406 1 34.41 536 ALA A C 1
ATOM 4377 O O . ALA A 1 536 ? -6.281 9.5 -34.75 1 34.41 536 ALA A O 1
ATOM 4378 N N . ARG A 1 537 ? -8.281 10.344 -35.281 1 35.12 537 ARG A N 1
ATOM 4379 C CA . ARG A 1 537 ? -8.117 9.961 -36.688 1 35.12 537 ARG A CA 1
ATOM 4380 C C . ARG A 1 537 ? -7.098 10.859 -37.375 1 35.12 537 ARG A C 1
ATOM 4382 O O . ARG A 1 537 ? -6.379 10.406 -38.281 1 35.12 537 ARG A O 1
ATOM 4389 N N . ARG A 1 538 ? -7.121 12.172 -37.156 1 37.19 538 ARG A N 1
ATOM 4390 C CA . ARG A 1 538 ? -6.203 13.062 -37.875 1 37.19 538 ARG A CA 1
ATOM 4391 C C . ARG A 1 538 ? -4.762 12.805 -37.438 1 37.19 538 ARG A C 1
ATOM 4393 O O . ARG A 1 538 ? -3.826 13.047 -38.188 1 37.19 538 ARG A O 1
ATOM 4400 N N . LYS A 1 539 ? -4.52 12.516 -36.219 1 34.06 539 LYS A N 1
ATOM 4401 C CA . LYS A 1 539 ? -3.131 12.203 -35.906 1 34.06 539 LYS A CA 1
ATOM 4402 C C . LYS A 1 539 ? -2.652 10.961 -36.625 1 34.06 539 LYS A C 1
ATOM 4404 O O . LYS A 1 539 ? -1.46 10.641 -36.625 1 34.06 539 LYS A O 1
ATOM 4409 N N . ARG A 1 540 ? -3.512 10.18 -37.25 1 31.95 540 ARG A N 1
ATOM 4410 C CA . ARG A 1 540 ? -3.105 9.047 -38.062 1 31.95 540 ARG A CA 1
ATOM 4411 C C . ARG A 1 540 ? -2.439 9.508 -39.375 1 31.95 540 ARG A C 1
ATOM 4413 O O . ARG A 1 540 ? -1.562 8.828 -39.906 1 31.95 540 ARG A O 1
ATOM 4420 N N . ARG A 1 541 ? -2.994 10.586 -40.094 1 35.72 541 ARG A N 1
ATOM 4421 C CA . ARG A 1 541 ? -2.51 10.867 -41.438 1 35.72 541 ARG A CA 1
ATOM 4422 C C . ARG A 1 541 ? -1.107 11.461 -41.406 1 35.72 541 ARG A C 1
ATOM 4424 O O . ARG A 1 541 ? -0.392 11.438 -42.406 1 35.72 541 ARG A O 1
ATOM 4431 N N . SER A 1 542 ? -0.797 12.32 -40.438 1 34.06 542 SER A N 1
ATOM 4432 C CA . SER A 1 542 ? 0.507 12.945 -40.656 1 34.06 542 SER A CA 1
ATOM 4433 C C . SER A 1 542 ? 1.638 11.961 -40.375 1 34.06 542 SER A C 1
ATOM 4435 O O . SER A 1 542 ? 2.803 12.25 -40.656 1 34.06 542 SER A O 1
ATOM 4437 N N . SER A 1 543 ? 1.418 10.961 -39.5 1 27 543 SER A N 1
ATOM 4438 C CA . SER A 1 543 ? 2.604 10.133 -39.312 1 27 543 SER A CA 1
ATOM 4439 C C . SER A 1 543 ? 2.713 9.094 -40.438 1 27 543 SER A C 1
ATOM 4441 O O . SER A 1 543 ? 3.604 8.242 -40.406 1 27 543 SER A O 1
ATOM 4443 N N . SER A 1 544 ? 1.723 9.055 -41.406 1 25 544 SER A N 1
ATOM 4444 C CA . SER A 1 544 ? 2.189 8.312 -42.562 1 25 544 SER A CA 1
ATOM 4445 C C . SER A 1 544 ? 3.111 9.164 -43.438 1 25 544 SER A C 1
ATOM 4447 O O . SER A 1 544 ? 2.83 10.336 -43.688 1 25 544 SER A O 1
ATOM 4449 N N . MET B 1 1 ? 20.484 67.625 -6.176 1 15.17 1 MET B N 1
ATOM 4450 C CA . MET B 1 1 ? 21.391 68.125 -5.145 1 15.17 1 MET B CA 1
ATOM 4451 C C . MET B 1 1 ? 21.766 67.062 -4.172 1 15.17 1 MET B C 1
ATOM 4453 O O . MET B 1 1 ? 21.141 66 -4.16 1 15.17 1 MET B O 1
ATOM 4457 N N . VAL B 1 2 ? 21.625 67.562 -2.885 1 14.34 2 VAL B N 1
ATOM 4458 C CA . VAL B 1 2 ? 22.594 67.688 -1.797 1 14.34 2 VAL B CA 1
ATOM 4459 C C . VAL B 1 2 ? 22.75 66.312 -1.093 1 14.34 2 VAL B C 1
ATOM 4461 O O . VAL B 1 2 ? 21.922 65.438 -1.257 1 14.34 2 VAL B O 1
ATOM 4464 N N . ARG B 1 3 ? 22.656 66.5 0.238 1 14.02 3 ARG B N 1
ATOM 4465 C CA . ARG B 1 3 ? 23.516 66.688 1.403 1 14.02 3 ARG B CA 1
ATOM 4466 C C . ARG B 1 3 ? 23.578 65.375 2.219 1 14.02 3 ARG B C 1
ATOM 4468 O O . ARG B 1 3 ? 22.719 64.5 2.08 1 14.02 3 ARG B O 1
ATOM 4475 N N . LEU B 1 4 ? 23.484 65.625 3.547 1 15.02 4 LEU B N 1
ATOM 4476 C CA . LEU B 1 4 ? 24.453 65.562 4.645 1 15.02 4 LEU B CA 1
ATOM 4477 C C . LEU B 1 4 ? 24.422 64.25 5.332 1 15.02 4 LEU B C 1
ATOM 4479 O O . LEU B 1 4 ? 23.438 63.5 5.195 1 15.02 4 LEU B O 1
ATOM 4483 N N . LEU B 1 5 ? 24.578 64.25 6.652 1 14.22 5 LEU B N 1
ATOM 4484 C CA . LEU B 1 5 ? 25.641 64.062 7.637 1 14.22 5 LEU B CA 1
ATOM 4485 C C . LEU B 1 5 ? 25.422 62.844 8.5 1 14.22 5 LEU B C 1
ATOM 4487 O O . LEU B 1 5 ? 26.312 62 8.633 1 14.22 5 LEU B O 1
ATOM 4491 N N . ALA B 1 6 ? 24.922 63.125 9.758 1 15.12 6 ALA B N 1
ATOM 4492 C CA . ALA B 1 6 ? 25.672 63.031 11 1 15.12 6 ALA B CA 1
ATOM 4493 C C . ALA B 1 6 ? 25.625 61.656 11.602 1 15.12 6 ALA B C 1
ATOM 4495 O O . ALA B 1 6 ? 24.734 60.844 11.273 1 15.12 6 ALA B O 1
ATOM 4496 N N . ARG B 1 7 ? 25.75 61.594 12.977 1 14.58 7 ARG B N 1
ATOM 4497 C CA . ARG B 1 7 ? 26.75 61.281 14.008 1 14.58 7 ARG B CA 1
ATOM 4498 C C . ARG B 1 7 ? 26.406 60 14.727 1 14.58 7 ARG B C 1
ATOM 4500 O O . ARG B 1 7 ? 27.25 59.125 14.883 1 14.58 7 ARG B O 1
ATOM 4507 N N . PHE B 1 8 ? 25.422 60.031 15.805 1 15.52 8 PHE B N 1
ATOM 4508 C CA . PHE B 1 8 ? 25.891 60.031 17.188 1 15.52 8 PHE B CA 1
ATOM 4509 C C . PHE B 1 8 ? 26.078 58.625 17.688 1 15.52 8 PHE B C 1
ATOM 4511 O O . PHE B 1 8 ? 25.422 57.688 17.219 1 15.52 8 PHE B O 1
ATOM 4518 N N . LEU B 1 9 ? 26.891 58.438 18.781 1 14.37 9 LEU B N 1
ATOM 4519 C CA . LEU B 1 9 ? 27.922 57.812 19.609 1 14.37 9 LEU B CA 1
ATOM 4520 C C . LEU B 1 9 ? 27.328 56.75 20.5 1 14.37 9 LEU B C 1
ATOM 4522 O O . LEU B 1 9 ? 28.016 55.75 20.828 1 14.37 9 LEU B O 1
ATOM 4526 N N . GLN B 1 10 ? 26.109 56.938 21.172 1 14.86 10 GLN B N 1
ATOM 4527 C CA . GLN B 1 10 ? 26.344 56.844 22.609 1 14.86 10 GLN B CA 1
ATOM 4528 C C . GLN B 1 10 ? 26.75 55.438 23.031 1 14.86 10 GLN B C 1
ATOM 4530 O O . GLN B 1 10 ? 26.281 54.469 22.438 1 14.86 10 GLN B O 1
ATOM 4535 N N . SER B 1 11 ? 27.469 55.344 24.188 1 14.22 11 SER B N 1
ATOM 4536 C CA . SER B 1 11 ? 28.516 54.781 25.047 1 14.22 11 SER B CA 1
ATOM 4537 C C . SER B 1 11 ? 28.062 53.531 25.75 1 14.22 11 SER B C 1
ATOM 4539 O O . SER B 1 11 ? 28.766 52.5 25.734 1 14.22 11 SER B O 1
ATOM 4541 N N . SER B 1 12 ? 27.125 53.625 26.797 1 15.23 12 SER B N 1
ATOM 4542 C CA . SER B 1 12 ? 27.672 53.438 28.141 1 15.23 12 SER B CA 1
ATOM 4543 C C . SER B 1 12 ? 27.922 51.969 28.438 1 15.23 12 SER B C 1
ATOM 4545 O O . SER B 1 12 ? 27.328 51.094 27.797 1 15.23 12 SER B O 1
ATOM 4547 N N . ARG B 1 13 ? 28.125 51.719 29.781 1 15.12 13 ARG B N 1
ATOM 4548 C CA . ARG B 1 13 ? 29.125 51.25 30.734 1 15.12 13 ARG B CA 1
ATOM 4549 C C . ARG B 1 13 ? 28.922 49.781 31.062 1 15.12 13 ARG B C 1
ATOM 4551 O O . ARG B 1 13 ? 29.844 48.969 30.938 1 15.12 13 ARG B O 1
ATOM 4558 N N . VAL B 1 14 ? 28.469 49.5 32.375 1 15.1 14 VAL B N 1
ATOM 4559 C CA . VAL B 1 14 ? 29.359 49.094 33.469 1 15.1 14 VAL B CA 1
ATOM 4560 C C . VAL B 1 14 ? 29.359 47.594 33.625 1 15.1 14 VAL B C 1
ATOM 4562 O O . VAL B 1 14 ? 28.5 46.906 33.062 1 15.1 14 VAL B O 1
ATOM 4565 N N . THR B 1 15 ? 29 47.125 34.938 1 15.09 15 THR B N 1
ATOM 4566 C CA . THR B 1 15 ? 29.859 46.625 35.969 1 15.09 15 THR B CA 1
ATOM 4567 C C . THR B 1 15 ? 29.844 45.094 36 1 15.09 15 THR B C 1
ATOM 4569 O O . THR B 1 15 ? 28.953 44.469 35.438 1 15.09 15 THR B O 1
ATOM 4572 N N . VAL B 1 16 ? 30.109 44.5 37.25 1 14.77 16 VAL B N 1
ATOM 4573 C CA . VAL B 1 16 ? 31.203 43.75 37.844 1 14.77 16 VAL B CA 1
ATOM 4574 C C . VAL B 1 16 ? 30.797 42.281 38 1 14.77 16 VAL B C 1
ATOM 4576 O O . VAL B 1 16 ? 31.516 41.375 37.531 1 14.77 16 VAL B O 1
ATOM 4579 N N . PRO B 1 17 ? 30.281 41.812 39.281 1 15.29 17 PRO B N 1
ATOM 4580 C CA . PRO B 1 17 ? 31.234 41.094 40.125 1 15.29 17 PRO B CA 1
ATOM 4581 C C . PRO B 1 17 ? 31.141 39.594 39.969 1 15.29 17 PRO B C 1
ATOM 4583 O O . PRO B 1 17 ? 30.203 39.094 39.312 1 15.29 17 PRO B O 1
ATOM 4586 N N . SER B 1 18 ? 30.859 38.844 41.188 1 14.63 18 SER B N 1
ATOM 4587 C CA . SER B 1 18 ? 31.703 38.062 42.094 1 14.63 18 SER B CA 1
ATOM 4588 C C . SER B 1 18 ? 31.453 36.562 41.906 1 14.63 18 SER B C 1
ATOM 4590 O O . SER B 1 18 ? 30.438 36.188 41.312 1 14.63 18 SER B O 1
ATOM 4592 N N . ALA B 1 19 ? 31.438 35.812 43.125 1 14.42 19 ALA B N 1
ATOM 4593 C CA . ALA B 1 19 ? 32.344 34.812 43.688 1 14.42 19 ALA B CA 1
ATOM 4594 C C . ALA B 1 19 ? 31.797 33.406 43.531 1 14.42 19 ALA B C 1
ATOM 4596 O O . ALA B 1 19 ? 32.469 32.531 43.031 1 14.42 19 ALA B O 1
ATOM 4597 N N . ARG B 1 20 ? 30.984 32.844 44.594 1 14.5 20 ARG B N 1
ATOM 4598 C CA . ARG B 1 20 ? 31.594 31.938 45.562 1 14.5 20 ARG B CA 1
ATOM 4599 C C . ARG B 1 20 ? 31.344 30.484 45.188 1 14.5 20 ARG B C 1
ATOM 4601 O O . ARG B 1 20 ? 30.438 30.172 44.406 1 14.5 20 ARG B O 1
ATOM 4608 N N . SER B 1 21 ? 31.297 29.547 46.25 1 14.56 21 SER B N 1
ATOM 4609 C CA . SER B 1 21 ? 32.094 28.453 46.812 1 14.56 21 SER B CA 1
ATOM 4610 C C . SER B 1 21 ? 31.5 27.094 46.406 1 14.56 21 SER B C 1
ATOM 4612 O O . SER B 1 21 ? 30.625 27 45.531 1 14.56 21 SER B O 1
ATOM 4614 N N . ALA B 1 22 ? 31.156 26.172 47.5 1 14.09 22 ALA B N 1
ATOM 4615 C CA . ALA B 1 22 ? 31.859 25.062 48.125 1 14.09 22 ALA B CA 1
ATOM 4616 C C . ALA B 1 22 ? 31.156 23.734 47.844 1 14.09 22 ALA B C 1
ATOM 4618 O O . ALA B 1 22 ? 31.797 22.781 47.406 1 14.09 22 ALA B O 1
ATOM 4619 N N . PHE B 1 23 ? 30.016 23.344 48.594 1 14.03 23 PHE B N 1
ATOM 4620 C CA . PHE B 1 23 ? 30.188 22.297 49.594 1 14.03 23 PHE B CA 1
ATOM 4621 C C . PHE B 1 23 ? 29.938 20.922 49 1 14.03 23 PHE B C 1
ATOM 4623 O O . PHE B 1 23 ? 29.219 20.797 48 1 14.03 23 PHE B O 1
ATOM 4630 N N . PHE B 1 24 ? 30.312 19.766 49.75 1 14.24 24 PHE B N 1
ATOM 4631 C CA . PHE B 1 24 ? 30.953 18.469 49.969 1 14.24 24 PHE B CA 1
ATOM 4632 C C . PHE B 1 24 ? 29.938 17.344 49.875 1 14.24 24 PHE B C 1
ATOM 4634 O O . PHE B 1 24 ? 30.297 16.188 49.625 1 14.24 24 PHE B O 1
ATOM 4641 N N . ARG B 1 25 ? 28.578 17.375 49.969 1 13.88 25 ARG B N 1
ATOM 4642 C CA . ARG B 1 25 ? 28.125 16.422 50.969 1 13.88 25 ARG B CA 1
ATOM 4643 C C . ARG B 1 25 ? 28.234 14.992 50.469 1 13.88 25 ARG B C 1
ATOM 4645 O O . ARG B 1 25 ? 27.984 14.734 49.281 1 13.88 25 ARG B O 1
ATOM 4652 N N . GLY B 1 26 ? 28.688 13.914 51.406 1 14.2 26 GLY B N 1
ATOM 4653 C CA . GLY B 1 26 ? 29.266 12.625 51.75 1 14.2 26 GLY B CA 1
ATOM 4654 C C . GLY B 1 26 ? 28.281 11.484 51.625 1 14.2 26 GLY B C 1
ATOM 4655 O O . GLY B 1 26 ? 28.594 10.336 51.969 1 14.2 26 GLY B O 1
ATOM 4656 N N . TYR B 1 27 ? 27.094 11.523 51.125 1 13.8 27 TYR B N 1
ATOM 4657 C CA . TYR B 1 27 ? 26.219 10.617 51.875 1 13.8 27 TYR B CA 1
ATOM 4658 C C . TYR B 1 27 ? 26.625 9.164 51.656 1 13.8 27 TYR B C 1
ATOM 4660 O O . TYR B 1 27 ? 27.031 8.789 50.531 1 13.8 27 TYR B O 1
ATOM 4668 N N . SER B 1 28 ? 26.5 8.312 52.75 1 14.17 28 SER B N 1
ATOM 4669 C CA . SER B 1 28 ? 26.859 7.145 53.562 1 14.17 28 SER B CA 1
ATOM 4670 C C . SER B 1 28 ? 26.312 5.863 52.938 1 14.17 28 SER B C 1
ATOM 4672 O O . SER B 1 28 ? 25.328 5.898 52.188 1 14.17 28 SER B O 1
ATOM 4674 N N . PHE B 1 29 ? 26.922 4.652 53.438 1 14.35 29 PHE B N 1
ATOM 4675 C CA . PHE B 1 29 ? 27.422 3.295 53.25 1 14.35 29 PHE B CA 1
ATOM 4676 C C . PHE B 1 29 ? 26.344 2.275 53.562 1 14.35 29 PHE B C 1
ATOM 4678 O O . PHE B 1 29 ? 26.547 1.069 53.438 1 14.35 29 PHE B O 1
ATOM 4685 N N . ALA B 1 30 ? 25.125 2.463 53.938 1 13.88 30 ALA B N 1
ATOM 4686 C CA . ALA B 1 30 ? 24.797 1.545 55.031 1 13.88 30 ALA B CA 1
ATOM 4687 C C . ALA B 1 30 ? 24.688 0.109 54.5 1 13.88 30 ALA B C 1
ATOM 4689 O O . ALA B 1 30 ? 24.359 -0.123 53.344 1 13.88 30 ALA B O 1
ATOM 4690 N N . SER B 1 31 ? 24.609 -0.982 55.531 1 14.11 31 SER B N 1
ATOM 4691 C CA . SER B 1 31 ? 25.078 -2.227 56.125 1 14.11 31 SER B CA 1
ATOM 4692 C C . SER B 1 31 ? 24.234 -3.412 55.656 1 14.11 31 SER B C 1
ATOM 4694 O O . SER B 1 31 ? 24.766 -4.473 55.344 1 14.11 31 SER B O 1
ATOM 4696 N N . SER B 1 32 ? 22.891 -3.586 55.844 1 13.96 32 SER B N 1
ATOM 4697 C CA . SER B 1 32 ? 22.562 -4.605 56.844 1 13.96 32 SER B CA 1
ATOM 4698 C C . SER B 1 32 ? 22.5 -5.992 56.219 1 13.96 32 SER B C 1
ATOM 4700 O O . SER B 1 32 ? 22.344 -6.121 55 1 13.96 32 SER B O 1
ATOM 4702 N N . ASN B 1 33 ? 21.969 -7.152 57 1 14.22 33 ASN B N 1
ATOM 4703 C CA . ASN B 1 33 ? 22.25 -8.398 57.719 1 14.22 33 ASN B CA 1
ATOM 4704 C C . ASN B 1 33 ? 21.625 -9.594 57 1 14.22 33 ASN B C 1
ATOM 4706 O O . ASN B 1 33 ? 22.312 -10.602 56.75 1 14.22 33 ASN B O 1
ATOM 4710 N N . ASN B 1 34 ? 20.297 -9.953 57 1 14.17 34 ASN B N 1
ATOM 4711 C CA . ASN B 1 34 ? 19.938 -11.102 57.812 1 14.17 34 ASN B CA 1
ATOM 4712 C C . ASN B 1 34 ? 20.031 -12.406 57.031 1 14.17 34 ASN B C 1
ATOM 4714 O O . ASN B 1 34 ? 20.016 -12.398 55.812 1 14.17 34 ASN B O 1
ATOM 4718 N N . ASN B 1 35 ? 19.328 -13.57 57.531 1 14.4 35 ASN B N 1
ATOM 4719 C CA . ASN B 1 35 ? 19.516 -14.883 58.125 1 14.4 35 ASN B CA 1
ATOM 4720 C C . ASN B 1 35 ? 19.25 -16.016 57.125 1 14.4 35 ASN B C 1
ATOM 4722 O O . ASN B 1 35 ? 20.125 -16.859 56.906 1 14.4 35 ASN B O 1
ATOM 4726 N N . THR B 1 36 ? 18.219 -16.953 57.344 1 14.62 36 THR B N 1
ATOM 4727 C CA . THR B 1 36 ? 18.328 -18.281 57.906 1 14.62 36 THR B CA 1
ATOM 4728 C C . THR B 1 36 ? 18.234 -19.359 56.812 1 14.62 36 THR B C 1
ATOM 4730 O O . THR B 1 36 ? 19.078 -20.25 56.75 1 14.62 36 THR B O 1
ATOM 4733 N N . ARG B 1 37 ? 16.984 -19.906 56.312 1 14.7 37 ARG B N 1
ATOM 4734 C CA . ARG B 1 37 ? 16.562 -21.219 56.812 1 14.7 37 ARG B CA 1
ATOM 4735 C C . ARG B 1 37 ? 16.984 -22.328 55.844 1 14.7 37 ARG B C 1
ATOM 4737 O O . ARG B 1 37 ? 17.219 -22.062 54.656 1 14.7 37 ARG B O 1
ATOM 4744 N N . ASP B 1 38 ? 16.719 -23.734 56.125 1 14.66 38 ASP B N 1
ATOM 4745 C CA . ASP B 1 38 ? 17.203 -25.078 56.344 1 14.66 38 ASP B CA 1
ATOM 4746 C C . ASP B 1 38 ? 16.797 -26.016 55.188 1 14.66 38 ASP B C 1
ATOM 4748 O O . ASP B 1 38 ? 17.094 -27.203 55.219 1 14.66 38 ASP B O 1
ATOM 4752 N N . ALA B 1 39 ? 16.266 -25.656 54.031 1 15.13 39 ALA B N 1
ATOM 4753 C CA . ALA B 1 39 ? 15.406 -26.734 53.594 1 15.13 39 ALA B CA 1
ATOM 4754 C C . ALA B 1 39 ? 16.219 -27.938 53.125 1 15.13 39 ALA B C 1
ATOM 4756 O O . ALA B 1 39 ? 17.125 -27.797 52.281 1 15.13 39 ALA B O 1
ATOM 4757 N N . SER B 1 40 ? 16.047 -29.125 53.688 1 15.09 40 SER B N 1
ATOM 4758 C CA . SER B 1 40 ? 16.609 -30.469 53.875 1 15.09 40 SER B CA 1
ATOM 4759 C C . SER B 1 40 ? 16.328 -31.375 52.688 1 15.09 40 SER B C 1
ATOM 4761 O O . SER B 1 40 ? 16.672 -32.562 52.719 1 15.09 40 SER B O 1
ATOM 4763 N N . LEU B 1 41 ? 15.688 -31.016 51.656 1 15.08 41 LEU B N 1
ATOM 4764 C CA . LEU B 1 41 ? 14.836 -32.094 51.188 1 15.08 41 LEU B CA 1
ATOM 4765 C C . LEU B 1 41 ? 15.672 -33.281 50.719 1 15.08 41 LEU B C 1
ATOM 4767 O O . LEU B 1 41 ? 16.859 -33.125 50.406 1 15.08 41 LEU B O 1
ATOM 4771 N N . GLY B 1 42 ? 15.109 -34.094 49.688 1 15.61 42 GLY B N 1
ATOM 4772 C CA . GLY B 1 42 ? 14.617 -35.469 49.625 1 15.61 42 GLY B CA 1
ATOM 4773 C C . GLY B 1 42 ? 15.594 -36.406 48.938 1 15.61 42 GLY B C 1
ATOM 4774 O O . GLY B 1 42 ? 16.562 -35.969 48.312 1 15.61 42 GLY B O 1
ATOM 4775 N N . PRO B 1 43 ? 15.297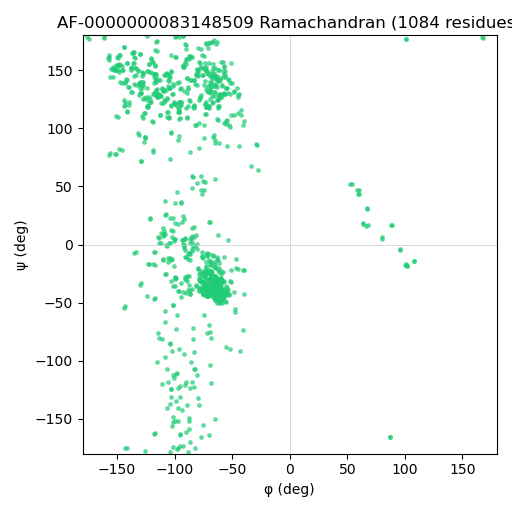 -37.656 48.781 1 15.83 43 PRO B N 1
ATOM 4776 C CA . PRO B 1 43 ? 15.977 -38.906 49.062 1 15.83 43 PRO B CA 1
ATOM 4777 C C . PRO B 1 43 ? 16.75 -39.469 47.875 1 15.83 43 PRO B C 1
ATOM 4779 O O . PRO B 1 43 ? 17.859 -40 48.031 1 15.83 43 PRO B O 1
ATOM 4782 N N . LYS B 1 44 ? 16.188 -39.531 46.531 1 16.27 44 LYS B N 1
ATOM 4783 C CA . LYS B 1 44 ? 15.805 -40.906 46.281 1 16.27 44 LYS B CA 1
ATOM 4784 C C . LYS B 1 44 ? 17 -41.719 45.812 1 16.27 44 LYS B C 1
ATOM 4786 O O . LYS B 1 44 ? 17.984 -41.188 45.344 1 16.27 44 LYS B O 1
ATOM 4791 N N . PRO B 1 45 ? 16.875 -42.406 44.5 1 16.48 45 PRO B N 1
ATOM 4792 C CA . PRO B 1 45 ? 16.938 -43.844 44.344 1 16.48 45 PRO B CA 1
ATOM 4793 C C . PRO B 1 45 ? 18.281 -44.344 43.844 1 16.48 45 PRO B C 1
ATOM 4795 O O . PRO B 1 45 ? 19.078 -43.562 43.312 1 16.48 45 PRO B O 1
ATOM 4798 N N . ALA B 1 46 ? 18.25 -45.5 43.156 1 17.55 46 ALA B N 1
ATOM 4799 C CA . ALA B 1 46 ? 18.922 -46.812 43.312 1 17.55 46 ALA B CA 1
ATOM 4800 C C . ALA B 1 46 ? 20.172 -46.875 42.438 1 17.55 46 ALA B C 1
ATOM 4802 O O . ALA B 1 46 ? 20.312 -46.125 41.469 1 17.55 46 ALA B O 1
ATOM 4803 N N . ASN B 1 47 ? 20.734 -48.094 42.156 1 16.44 47 ASN B N 1
ATOM 4804 C CA . ASN B 1 47 ? 22 -48.812 42.25 1 16.44 47 ASN B CA 1
ATOM 4805 C C . ASN B 1 47 ? 22.656 -48.969 40.875 1 16.44 47 ASN B C 1
ATOM 4807 O O . ASN B 1 47 ? 22.016 -49.469 39.969 1 16.44 47 ASN B O 1
ATOM 4811 N N . ILE B 1 48 ? 23.734 -48.344 40.5 1 17.44 48 ILE B N 1
ATOM 4812 C CA . ILE B 1 48 ? 24.531 -48.125 39.312 1 17.44 48 ILE B CA 1
ATOM 4813 C C . ILE B 1 48 ? 25.328 -49.375 38.969 1 17.44 48 ILE B C 1
ATOM 4815 O O . ILE B 1 48 ? 26.344 -49.312 38.281 1 17.44 48 ILE B O 1
ATOM 4819 N N . PRO B 1 49 ? 24.859 -50.531 38.938 1 16.28 49 PRO B N 1
ATOM 4820 C CA . PRO B 1 49 ? 26.016 -51.375 39.156 1 16.28 49 PRO B CA 1
ATOM 4821 C C . PRO B 1 49 ? 27 -51.375 37.969 1 16.28 49 PRO B C 1
ATOM 4823 O O . PRO B 1 49 ? 28.203 -51.219 38.188 1 16.28 49 PRO B O 1
ATOM 4826 N N . ASP B 1 50 ? 26.797 -52.062 36.75 1 18.17 50 ASP B N 1
ATOM 4827 C CA . ASP B 1 50 ? 27.531 -53.281 36.5 1 18.17 50 ASP B CA 1
ATOM 4828 C C . ASP B 1 50 ? 28.828 -53.031 35.75 1 18.17 50 ASP B C 1
ATOM 4830 O O . ASP B 1 50 ? 28.984 -51.969 35.125 1 18.17 50 ASP B O 1
ATOM 4834 N N . GLU B 1 51 ? 29.734 -54.125 35.219 1 18.2 51 GLU B N 1
ATOM 4835 C CA . GLU B 1 51 ? 31.078 -54.656 35 1 18.2 51 GLU B CA 1
ATOM 4836 C C . GLU B 1 51 ? 31.516 -54.5 33.562 1 18.2 51 GLU B C 1
ATOM 4838 O O . GLU B 1 51 ? 31.031 -55.188 32.656 1 18.2 51 GLU B O 1
ATOM 4843 N N . TYR B 1 52 ? 31.891 -53.312 32.969 1 16.64 52 TYR B N 1
ATOM 4844 C CA . TYR B 1 52 ? 32.094 -53.156 31.516 1 16.64 52 TYR B CA 1
ATOM 4845 C C . TYR B 1 52 ? 33.438 -53.719 31.109 1 16.64 52 TYR B C 1
ATOM 4847 O O . TYR B 1 52 ? 34.469 -53.125 31.422 1 16.64 52 TYR B O 1
ATOM 4855 N N . GLN B 1 53 ? 33.719 -54.875 30.875 1 18.03 53 GLN B N 1
ATOM 4856 C CA . GLN B 1 53 ? 35.125 -55.281 30.719 1 18.03 53 GLN B CA 1
ATOM 4857 C C . GLN B 1 53 ? 35.625 -54.938 29.312 1 18.03 53 GLN B C 1
ATOM 4859 O O . GLN B 1 53 ? 36.844 -55 29.047 1 18.03 53 GLN B O 1
ATOM 4864 N N . PRO B 1 54 ? 34.875 -54.375 28.219 1 17.89 54 PRO B N 1
ATOM 4865 C CA . PRO B 1 54 ? 35.125 -55.031 26.938 1 17.89 54 PRO B CA 1
ATOM 4866 C C . PRO B 1 54 ? 36.5 -54.75 26.391 1 17.89 54 PRO B C 1
ATOM 4868 O O . PRO B 1 54 ? 37.156 -53.812 26.797 1 17.89 54 PRO B O 1
ATOM 4871 N N . GLY B 1 55 ? 36.844 -55.031 24.891 1 19.33 55 GLY B N 1
ATOM 4872 C CA . GLY B 1 55 ? 37.781 -55.719 24 1 19.33 55 GLY B CA 1
ATOM 4873 C C . GLY B 1 55 ? 38.781 -54.781 23.359 1 19.33 55 GLY B C 1
ATOM 4874 O O . GLY B 1 55 ? 38.562 -53.562 23.344 1 19.33 55 GLY B O 1
ATOM 4875 N N . SER B 1 56 ? 40 -55.094 22.719 1 20.56 56 SER B N 1
ATOM 4876 C CA . SER B 1 56 ? 41.375 -54.719 22.391 1 20.56 56 SER B CA 1
ATOM 4877 C C . SER B 1 56 ? 41.438 -53.875 21.125 1 20.56 56 SER B C 1
ATOM 4879 O O . SER B 1 56 ? 41.094 -54.344 20.047 1 20.56 56 SER B O 1
ATOM 4881 N N . THR B 1 57 ? 41.188 -52.531 20.953 1 18.84 57 THR B N 1
ATOM 4882 C CA . THR B 1 57 ? 41.062 -51.75 19.734 1 18.84 57 THR B CA 1
ATOM 4883 C C . THR B 1 57 ? 42.406 -51.625 19.047 1 18.84 57 THR B C 1
ATOM 4885 O O . THR B 1 57 ? 43.375 -51.188 19.672 1 18.84 57 THR B O 1
ATOM 4888 N N . LEU B 1 58 ? 42.656 -52.125 17.734 1 21.53 58 LEU B N 1
ATOM 4889 C CA . LEU B 1 58 ? 43.781 -52.188 16.828 1 21.53 58 LEU B CA 1
ATOM 4890 C C . LEU B 1 58 ? 44.188 -50.812 16.344 1 21.53 58 LEU B C 1
ATOM 4892 O O . LEU B 1 58 ? 43.375 -49.906 16.234 1 21.53 58 LEU B O 1
ATOM 4896 N N . GLY B 1 59 ? 45.5 -50.375 15.984 1 21.23 59 GLY B N 1
ATOM 4897 C CA . GLY B 1 59 ? 46.375 -49.25 15.797 1 21.23 59 GLY B CA 1
ATOM 4898 C C . GLY B 1 59 ? 46.25 -48.625 14.422 1 21.23 59 GLY B C 1
ATOM 4899 O O . GLY B 1 59 ? 46.781 -49.156 13.445 1 21.23 59 GLY B O 1
ATOM 4900 N N . VAL B 1 60 ? 45.062 -48.219 13.664 1 24.58 60 VAL B N 1
ATOM 4901 C CA . VAL B 1 60 ? 45.156 -47.781 12.266 1 24.58 60 VAL B CA 1
ATOM 4902 C C . VAL B 1 60 ? 45.875 -46.469 12.18 1 24.58 60 VAL B C 1
ATOM 4904 O O . VAL B 1 60 ? 45.688 -45.562 13.008 1 24.58 60 VAL B O 1
ATOM 4907 N N . GLU B 1 61 ? 46.844 -46.156 11.172 1 26.95 61 GLU B N 1
ATOM 4908 C CA . GLU B 1 61 ? 47.812 -45.094 10.891 1 26.95 61 GLU B CA 1
ATOM 4909 C C . GLU B 1 61 ? 47.094 -43.844 10.398 1 26.95 61 GLU B C 1
ATOM 4911 O O . GLU B 1 61 ? 46.094 -43.938 9.672 1 26.95 61 GLU B O 1
ATOM 4916 N N . PRO B 1 62 ? 47.344 -42.438 10.766 1 28.69 62 PRO B N 1
ATOM 4917 C CA . PRO B 1 62 ? 46.656 -41.156 10.5 1 28.69 62 PRO B CA 1
ATOM 4918 C C . PRO B 1 62 ? 46.875 -40.688 9.07 1 28.69 62 PRO B C 1
ATOM 4920 O O . PRO B 1 62 ? 48 -40.5 8.641 1 28.69 62 PRO B O 1
ATOM 4923 N N . SER B 1 63 ? 46.062 -40.969 7.965 1 30.27 63 SER B N 1
ATOM 4924 C CA . SER B 1 63 ? 46.188 -40.531 6.574 1 30.27 63 SER B CA 1
ATOM 4925 C C . SER B 1 63 ? 46.281 -39.031 6.465 1 30.27 63 SER B C 1
ATOM 4927 O O . SER B 1 63 ? 45.594 -38.312 7.219 1 30.27 63 SER B O 1
ATOM 4929 N N . GLU B 1 64 ? 47.156 -38.281 5.688 1 32.84 64 GLU B N 1
ATOM 4930 C CA . GLU B 1 64 ? 47.438 -36.906 5.355 1 32.84 64 GLU B CA 1
ATOM 4931 C C . GLU B 1 64 ? 46.25 -36.219 4.668 1 32.84 64 GLU B C 1
ATOM 4933 O O . GLU B 1 64 ? 45.906 -36.594 3.541 1 32.84 64 GLU B O 1
ATOM 4938 N N . ARG B 1 65 ? 45.281 -35.625 5.23 1 36.78 65 ARG B N 1
ATOM 4939 C CA . ARG B 1 65 ? 44.188 -34.844 4.699 1 36.78 65 ARG B CA 1
ATOM 4940 C C . ARG B 1 65 ? 44.688 -33.656 3.879 1 36.78 65 ARG B C 1
ATOM 4942 O O . ARG B 1 65 ? 45.562 -32.906 4.336 1 36.78 65 ARG B O 1
ATOM 4949 N N . ASN B 1 66 ? 44.656 -33.625 2.529 1 39.44 66 ASN B N 1
ATOM 4950 C CA . ASN B 1 66 ? 44.938 -32.531 1.618 1 39.44 66 ASN B CA 1
ATOM 4951 C C . ASN B 1 66 ? 44.281 -31.219 2.07 1 39.44 66 ASN B C 1
ATOM 4953 O O . ASN B 1 66 ? 43.062 -31.172 2.285 1 39.44 66 ASN B O 1
ATOM 4957 N N . PRO B 1 67 ? 44.906 -30.141 2.479 1 42.31 67 PRO B N 1
ATOM 4958 C CA . PRO B 1 67 ? 44.469 -28.875 3.053 1 42.31 67 PRO B CA 1
ATOM 4959 C C . PRO B 1 67 ? 43.312 -28.234 2.252 1 42.31 67 PRO B C 1
ATOM 4961 O O . PRO B 1 67 ? 42.594 -27.391 2.779 1 42.31 67 PRO B O 1
ATOM 4964 N N . HIS B 1 68 ? 43.344 -28.266 0.898 1 46.75 68 HIS B N 1
ATOM 4965 C CA . HIS B 1 68 ? 42.438 -27.453 0.09 1 46.75 68 HIS B CA 1
ATOM 4966 C C . HIS B 1 68 ? 41.125 -28.172 -0.149 1 46.75 68 HIS B C 1
ATOM 4968 O O . HIS B 1 68 ? 40.375 -27.812 -1.053 1 46.75 68 HIS B O 1
ATOM 4974 N N . ALA B 1 69 ? 40.906 -29.297 0.331 1 52.62 69 ALA B N 1
ATOM 4975 C CA . ALA B 1 69 ? 39.688 -30.047 0.026 1 52.62 69 ALA B CA 1
ATOM 4976 C C . ALA B 1 69 ? 38.469 -29.344 0.592 1 52.62 69 ALA B C 1
ATOM 4978 O O . ALA B 1 69 ? 38.375 -29.141 1.804 1 52.62 69 ALA B O 1
ATOM 4979 N N . VAL B 1 70 ? 37.844 -28.516 -0.29 1 64.81 70 VAL B N 1
ATOM 4980 C CA . VAL B 1 70 ? 36.562 -27.938 0.137 1 64.81 70 VAL B CA 1
ATOM 4981 C C . VAL B 1 70 ? 35.625 -29.031 0.646 1 64.81 70 VAL B C 1
ATOM 4983 O O . VAL B 1 70 ? 35.5 -30.078 0.011 1 64.81 70 VAL B O 1
ATOM 4986 N N . ASP B 1 71 ? 35.375 -29 1.913 1 79 71 ASP B N 1
ATOM 4987 C CA . ASP B 1 71 ? 34.406 -29.922 2.484 1 79 71 ASP B CA 1
ATOM 4988 C C . ASP B 1 71 ? 33.125 -30.016 1.621 1 79 71 ASP B C 1
ATOM 4990 O O . ASP B 1 71 ? 32.719 -29.031 1.018 1 79 71 ASP B O 1
ATOM 4994 N N . GLN B 1 72 ? 32.844 -31.25 1.373 1 87.88 72 GLN B N 1
ATOM 4995 C CA . GLN B 1 72 ? 31.656 -31.469 0.558 1 87.88 72 GLN B CA 1
ATOM 4996 C C . GLN B 1 72 ? 30.375 -31.328 1.388 1 87.88 72 GLN B C 1
ATOM 4998 O O . GLN B 1 72 ? 30.406 -31.484 2.609 1 87.88 72 GLN B O 1
ATOM 5003 N N . PRO B 1 73 ? 29.266 -31.031 0.644 1 93.44 73 PRO B N 1
ATOM 5004 C CA . PRO B 1 73 ? 28 -30.875 1.361 1 93.44 73 PRO B CA 1
ATOM 5005 C C . PRO B 1 73 ? 27.531 -32.188 1.998 1 93.44 73 PRO B C 1
ATOM 5007 O O . PRO B 1 73 ? 27.797 -33.25 1.475 1 93.44 73 PRO B O 1
ATOM 5010 N N . VAL B 1 74 ? 26.906 -32.062 3.143 1 92.94 74 VAL B N 1
ATOM 5011 C CA . VAL B 1 74 ? 26.297 -33.219 3.822 1 92.94 74 VAL B CA 1
ATOM 5012 C C . VAL B 1 74 ? 24.797 -33.25 3.553 1 92.94 74 VAL B C 1
ATOM 5014 O O . VAL B 1 74 ? 24.078 -32.312 3.891 1 92.94 74 VAL B O 1
ATOM 5017 N N . ILE B 1 75 ? 24.344 -34.344 2.957 1 94.81 75 ILE B N 1
ATOM 5018 C CA . ILE B 1 75 ? 22.922 -34.5 2.65 1 94.81 75 ILE B CA 1
ATOM 5019 C C . ILE B 1 75 ? 22.219 -35.156 3.832 1 94.81 75 ILE B C 1
ATOM 5021 O O . ILE B 1 75 ? 22.453 -36.344 4.125 1 94.81 75 ILE B O 1
ATOM 5025 N N . GLY B 1 76 ? 21.438 -34.375 4.461 1 91.88 76 GLY B N 1
ATOM 5026 C CA . GLY B 1 76 ? 20.625 -34.906 5.543 1 91.88 76 GLY B CA 1
ATOM 5027 C C . GLY B 1 76 ? 19.25 -35.344 5.094 1 91.88 76 GLY B C 1
ATOM 5028 O O . GLY B 1 76 ? 18.922 -35.281 3.908 1 91.88 76 GLY B O 1
ATOM 5029 N N . PRO B 1 77 ? 18.5 -35.844 6.039 1 90.38 77 PRO B N 1
ATOM 5030 C CA . PRO B 1 77 ? 17.156 -36.344 5.699 1 90.38 77 PRO B CA 1
ATOM 5031 C C . PRO B 1 77 ? 16.234 -35.188 5.254 1 90.38 77 PRO B C 1
ATOM 5033 O O . PRO B 1 77 ? 15.328 -35.438 4.438 1 90.38 77 PRO B O 1
ATOM 5036 N N . ARG B 1 78 ? 16.516 -34 5.812 1 89.69 78 ARG B N 1
ATOM 5037 C CA . ARG B 1 78 ? 15.562 -32.938 5.574 1 89.69 78 ARG B CA 1
ATOM 5038 C C . ARG B 1 78 ? 16.234 -31.781 4.824 1 89.69 78 ARG B C 1
ATOM 5040 O O . ARG B 1 78 ? 15.547 -30.906 4.273 1 89.69 78 ARG B O 1
ATOM 5047 N N . GLY B 1 79 ? 17.547 -31.828 4.875 1 92.12 79 GLY B N 1
ATOM 5048 C CA . GLY B 1 79 ? 18.219 -30.688 4.301 1 92.12 79 GLY B CA 1
ATOM 5049 C C . GLY B 1 79 ? 19.672 -30.953 3.975 1 92.12 79 GLY B C 1
ATOM 5050 O O . GLY B 1 79 ? 20.156 -32.094 4.121 1 92.12 79 GLY B O 1
ATOM 5051 N N . LEU B 1 80 ? 20.219 -29.922 3.436 1 92.38 80 LEU B N 1
ATOM 5052 C CA . LEU B 1 80 ? 21.609 -29.938 2.979 1 92.38 80 LEU B CA 1
ATOM 5053 C C . LEU B 1 80 ? 22.453 -28.938 3.742 1 92.38 80 LEU B C 1
ATOM 5055 O O . LEU B 1 80 ? 22.016 -27.812 3.99 1 92.38 80 LEU B O 1
ATOM 5059 N N . LYS B 1 81 ? 23.578 -29.328 4.238 1 91.56 81 LYS B N 1
ATOM 5060 C CA . LYS B 1 81 ? 24.562 -28.438 4.844 1 91.56 81 LYS B CA 1
ATOM 5061 C C . LYS B 1 81 ? 25.734 -28.188 3.895 1 91.56 81 LYS B C 1
ATOM 5063 O O . LYS B 1 81 ? 26.422 -29.125 3.494 1 91.56 81 LYS B O 1
ATOM 5068 N N . ILE B 1 82 ? 25.938 -27.016 3.539 1 92.12 82 ILE B N 1
ATOM 5069 C CA . ILE B 1 82 ? 26.984 -26.609 2.598 1 92.12 82 ILE B CA 1
ATOM 5070 C C . ILE B 1 82 ? 28.125 -25.922 3.35 1 92.12 82 ILE B C 1
ATOM 5072 O O . ILE B 1 82 ? 27.938 -24.844 3.912 1 92.12 82 ILE B O 1
ATOM 5076 N N . PRO B 1 83 ? 29.266 -26.484 3.381 1 91.44 83 PRO B N 1
ATOM 5077 C CA . PRO B 1 83 ? 30.391 -25.875 4.098 1 91.44 83 PRO B CA 1
ATOM 5078 C C . PRO B 1 83 ? 30.938 -24.625 3.387 1 91.44 83 PRO B C 1
ATOM 5080 O O . PRO B 1 83 ? 31.297 -24.703 2.209 1 91.44 83 PRO B O 1
ATOM 5083 N N . THR B 1 84 ? 30.891 -23.531 4.016 1 85.19 84 THR B N 1
ATOM 5084 C CA . THR B 1 84 ? 31.422 -22.297 3.424 1 85.19 84 THR B CA 1
ATOM 5085 C C . THR B 1 84 ? 32.812 -21.984 3.969 1 85.19 84 THR B C 1
ATOM 5087 O O . THR B 1 84 ? 33.562 -21.234 3.359 1 85.19 84 THR B O 1
ATOM 5090 N N . SER B 1 85 ? 33.094 -22.344 5.059 1 80.44 85 SER B N 1
ATOM 5091 C CA . SER B 1 85 ? 34.438 -22.297 5.68 1 80.44 85 SER B CA 1
ATOM 5092 C C . SER B 1 85 ? 34.656 -23.531 6.551 1 80.44 85 SER B C 1
ATOM 5094 O O . SER B 1 85 ? 33.875 -24.484 6.527 1 80.44 85 SER B O 1
ATOM 5096 N N . SER B 1 86 ? 35.812 -23.5 7.234 1 76.94 86 SER B N 1
ATOM 5097 C CA . SER B 1 86 ? 36.156 -24.609 8.117 1 76.94 86 SER B CA 1
ATOM 5098 C C . SER B 1 86 ? 35.188 -24.688 9.289 1 76.94 86 SER B C 1
ATOM 5100 O O . SER B 1 86 ? 34.938 -25.766 9.844 1 76.94 86 SER B O 1
ATOM 5102 N N . THR B 1 87 ? 34.5 -23.672 9.438 1 81.69 87 THR B N 1
ATOM 5103 C CA . THR B 1 87 ? 33.656 -23.672 10.633 1 81.69 87 THR B CA 1
ATOM 5104 C C . THR B 1 87 ? 32.25 -23.188 10.32 1 81.69 87 THR B C 1
ATOM 5106 O O . THR B 1 87 ? 31.391 -23.156 11.195 1 81.69 87 THR B O 1
ATOM 5109 N N . ALA B 1 88 ? 32.062 -22.734 9.172 1 84.44 88 ALA B N 1
ATOM 5110 C CA . ALA B 1 88 ? 30.766 -22.172 8.859 1 84.44 88 ALA B CA 1
ATOM 5111 C C . ALA B 1 88 ? 30.062 -22.969 7.766 1 84.44 88 ALA B C 1
ATOM 5113 O O . ALA B 1 88 ? 30.703 -23.609 6.941 1 84.44 88 ALA B O 1
ATOM 5114 N N . TYR B 1 89 ? 28.797 -23.078 7.879 1 87.75 89 TYR B N 1
ATOM 5115 C CA . TYR B 1 89 ? 27.984 -23.781 6.891 1 87.75 89 TYR B CA 1
ATOM 5116 C C . TYR B 1 89 ? 26.703 -23.031 6.586 1 87.75 89 TYR B C 1
ATOM 5118 O O . TYR B 1 89 ? 26.25 -22.203 7.395 1 87.75 89 TYR B O 1
ATOM 5126 N N . ILE B 1 90 ? 26.219 -23.219 5.414 1 87.25 90 ILE B N 1
ATOM 5127 C CA . ILE B 1 90 ? 24.859 -22.812 5.047 1 87.25 90 ILE B CA 1
ATOM 5128 C C . ILE B 1 90 ? 23.938 -24.031 5.078 1 87.25 90 ILE B C 1
ATOM 5130 O O . ILE B 1 90 ? 24.234 -25.062 4.473 1 87.25 90 ILE B O 1
ATOM 5134 N N . SER B 1 91 ? 22.938 -23.922 5.852 1 87.62 91 SER B N 1
ATOM 5135 C CA . SER B 1 91 ? 21.938 -24.984 5.93 1 87.62 91 SER B CA 1
ATOM 5136 C C . SER B 1 91 ? 20.656 -24.594 5.219 1 87.62 91 SER B C 1
ATOM 5138 O O . SER B 1 91 ? 20.219 -23.438 5.309 1 87.62 91 SER B O 1
ATOM 5140 N N . THR B 1 92 ? 20.125 -25.531 4.465 1 89.88 92 THR B N 1
ATOM 5141 C CA . THR B 1 92 ? 18.859 -25.281 3.77 1 89.88 92 THR B CA 1
ATOM 5142 C C . THR B 1 92 ? 18.062 -26.562 3.604 1 89.88 92 THR B C 1
ATOM 5144 O O . THR B 1 92 ? 18.641 -27.656 3.547 1 89.88 92 THR B O 1
ATOM 5147 N N . MET B 1 93 ? 16.812 -26.484 3.572 1 92.25 93 MET B N 1
ATOM 5148 C CA . MET B 1 93 ? 15.945 -27.609 3.275 1 92.25 93 MET B CA 1
ATOM 5149 C C . MET B 1 93 ? 16.016 -27.969 1.794 1 92.25 93 MET B C 1
ATOM 5151 O O . MET B 1 93 ? 16.188 -27.094 0.945 1 92.25 93 MET B O 1
ATOM 5155 N N . HIS B 1 94 ? 15.805 -29.297 1.493 1 94.44 94 HIS B N 1
ATOM 5156 C CA . HIS B 1 94 ? 15.844 -29.75 0.108 1 94.44 94 HIS B CA 1
ATOM 5157 C C . HIS B 1 94 ? 14.82 -29 -0.744 1 94.44 94 HIS B C 1
ATOM 5159 O O . HIS B 1 94 ? 15.148 -28.5 -1.821 1 94.44 94 HIS B O 1
ATOM 5165 N N . MET B 1 95 ? 13.641 -28.875 -0.214 1 93.06 95 MET B N 1
ATOM 5166 C CA . MET B 1 95 ? 12.547 -28.266 -0.957 1 93.06 95 MET B CA 1
ATOM 5167 C C . MET B 1 95 ? 12.82 -26.797 -1.229 1 93.06 95 MET B C 1
ATOM 5169 O O . MET B 1 95 ? 12.523 -26.297 -2.314 1 93.06 95 MET B O 1
ATOM 5173 N N . LEU B 1 96 ? 13.375 -26.094 -0.233 1 92.62 96 LEU B N 1
ATOM 5174 C CA . LEU B 1 96 ? 13.656 -24.672 -0.375 1 92.62 96 LEU B CA 1
ATOM 5175 C C . LEU B 1 96 ? 14.781 -24.438 -1.37 1 92.62 96 LEU B C 1
ATOM 5177 O O . LEU B 1 96 ? 14.766 -23.453 -2.119 1 92.62 96 LEU B O 1
ATOM 5181 N N . LEU B 1 97 ? 15.742 -25.297 -1.287 1 93.38 97 LEU B N 1
ATOM 5182 C CA . LEU B 1 97 ? 16.844 -25.203 -2.244 1 93.38 97 LEU B CA 1
ATOM 5183 C C . LEU B 1 97 ? 16.328 -25.438 -3.668 1 93.38 97 LEU B C 1
ATOM 5185 O O . LEU B 1 97 ? 16.703 -24.703 -4.586 1 93.38 97 LEU B O 1
ATOM 5189 N N . ARG B 1 98 ? 15.484 -26.438 -3.895 1 95.44 98 ARG B N 1
ATOM 5190 C CA . ARG B 1 98 ? 14.93 -26.734 -5.211 1 95.44 98 ARG B CA 1
ATOM 5191 C C . ARG B 1 98 ? 14.109 -25.562 -5.73 1 95.44 98 ARG B C 1
ATOM 5193 O O . ARG B 1 98 ? 14.094 -25.281 -6.934 1 95.44 98 ARG B O 1
ATOM 5200 N N . ASP B 1 99 ? 13.438 -24.922 -4.844 1 94.31 99 ASP B N 1
ATOM 5201 C CA . ASP B 1 99 ? 12.594 -23.781 -5.18 1 94.31 99 ASP B CA 1
ATOM 5202 C C . ASP B 1 99 ? 13.422 -22.656 -5.801 1 94.31 99 ASP B C 1
ATOM 5204 O O . ASP B 1 99 ? 12.922 -21.906 -6.633 1 94.31 99 ASP B O 1
ATOM 5208 N N . GLY B 1 100 ? 14.602 -22.562 -5.418 1 93.19 100 GLY B N 1
ATOM 5209 C CA . GLY B 1 100 ? 15.438 -21.438 -5.801 1 93.19 100 GLY B CA 1
ATOM 5210 C C . GLY B 1 100 ? 16.219 -21.688 -7.082 1 93.19 100 GLY B C 1
ATOM 5211 O O . GLY B 1 100 ? 17.031 -20.859 -7.484 1 93.19 100 GLY B O 1
ATOM 5212 N N . CYS B 1 101 ? 16 -22.812 -7.77 1 94.88 101 CYS B N 1
ATOM 5213 C CA . CYS B 1 101 ? 16.75 -23.125 -8.984 1 94.88 101 CYS B CA 1
ATOM 5214 C C . CYS B 1 101 ? 16.422 -22.125 -10.094 1 94.88 101 CYS B C 1
ATOM 5216 O O . CYS B 1 101 ? 15.242 -21.891 -10.375 1 94.88 101 CYS B O 1
ATOM 5218 N N . LYS B 1 102 ? 17.438 -21.594 -10.711 1 93.25 102 LYS B N 1
ATOM 5219 C CA . LYS B 1 102 ? 17.234 -20.609 -11.766 1 93.25 102 LYS B CA 1
ATOM 5220 C C . LYS B 1 102 ? 17.859 -21.078 -13.078 1 93.25 102 LYS B C 1
ATOM 5222 O O . LYS B 1 102 ? 18.234 -20.25 -13.922 1 93.25 102 LYS B O 1
ATOM 5227 N N . CYS B 1 103 ? 18.062 -22.375 -13.234 1 93.94 103 CYS B N 1
ATOM 5228 C CA . CYS B 1 103 ? 18.625 -22.891 -14.484 1 93.94 103 CYS B CA 1
ATOM 5229 C C . CYS B 1 103 ? 17.672 -22.609 -15.648 1 93.94 103 CYS B C 1
ATOM 5231 O O . CYS B 1 103 ? 16.547 -22.156 -15.445 1 93.94 103 CYS B O 1
ATOM 5233 N N . GLN B 1 104 ? 18.047 -22.891 -16.859 1 91.56 104 GLN B N 1
ATOM 5234 C CA . GLN B 1 104 ? 17.312 -22.531 -18.078 1 91.56 104 GLN B CA 1
ATOM 5235 C C . GLN B 1 104 ? 16.016 -23.344 -18.188 1 91.56 104 GLN B C 1
ATOM 5237 O O . GLN B 1 104 ? 15.055 -22.891 -18.828 1 91.56 104 GLN B O 1
ATOM 5242 N N . GLN B 1 105 ? 16.062 -24.484 -17.547 1 93.75 105 GLN B N 1
ATOM 5243 C CA . GLN B 1 105 ? 14.859 -25.312 -17.562 1 93.75 105 GLN B CA 1
ATOM 5244 C C . GLN B 1 105 ? 13.82 -24.797 -16.578 1 93.75 105 GLN B C 1
ATOM 5246 O O . GLN B 1 105 ? 12.625 -25.031 -16.734 1 93.75 105 GLN B O 1
ATOM 5251 N N . CYS B 1 106 ? 14.273 -24.094 -15.578 1 95.69 106 CYS B N 1
ATOM 5252 C CA . CYS B 1 106 ? 13.406 -23.688 -14.477 1 95.69 106 CYS B CA 1
ATOM 5253 C C . CYS B 1 106 ? 12.953 -22.25 -14.633 1 95.69 106 CYS B C 1
ATOM 5255 O O . CYS B 1 106 ? 11.859 -21.875 -14.188 1 95.69 106 CYS B O 1
ATOM 5257 N N . VAL B 1 107 ? 13.781 -21.422 -15.141 1 94.31 107 VAL B N 1
ATOM 5258 C CA . VAL B 1 107 ? 13.484 -20.016 -15.32 1 94.31 107 VAL B CA 1
ATOM 5259 C C . VAL B 1 107 ? 13.797 -19.594 -16.75 1 94.31 107 VAL B C 1
ATOM 5261 O O . VAL B 1 107 ? 14.875 -19.891 -17.281 1 94.31 107 VAL B O 1
ATOM 5264 N N . ASP B 1 108 ? 12.844 -18.922 -17.375 1 92.62 108 ASP B N 1
ATOM 5265 C CA . ASP B 1 108 ? 13.039 -18.453 -18.734 1 92.62 108 ASP B CA 1
ATOM 5266 C C . ASP B 1 108 ? 14.172 -17.422 -18.812 1 92.62 108 ASP B C 1
ATOM 5268 O O . ASP B 1 108 ? 14.258 -16.531 -17.969 1 92.62 108 ASP B O 1
ATOM 5272 N N . ARG B 1 109 ? 15.008 -17.516 -19.797 1 89.88 109 ARG B N 1
ATOM 5273 C CA . ARG B 1 109 ? 16.219 -16.703 -19.891 1 89.88 109 ARG B CA 1
ATOM 5274 C C . ARG B 1 109 ? 15.875 -15.258 -20.234 1 89.88 109 ARG B C 1
ATOM 5276 O O . ARG B 1 109 ? 16.641 -14.344 -19.906 1 89.88 109 ARG B O 1
ATOM 5283 N N . TYR B 1 110 ? 14.75 -15.07 -20.859 1 88.69 110 TYR B N 1
ATOM 5284 C CA . TYR B 1 110 ? 14.414 -13.719 -21.312 1 88.69 110 TYR B CA 1
ATOM 5285 C C . TYR B 1 110 ? 13.414 -13.062 -20.359 1 88.69 110 TYR B C 1
ATOM 5287 O O . TYR B 1 110 ? 13.703 -12.008 -19.781 1 88.69 110 TYR B O 1
ATOM 5295 N N . SER B 1 111 ? 12.305 -13.734 -20.062 1 90 111 SER B N 1
ATOM 5296 C CA . SER B 1 111 ? 11.281 -13.148 -19.203 1 90 111 SER B CA 1
ATOM 5297 C C . SER B 1 111 ? 11.664 -13.25 -17.734 1 90 111 SER B C 1
ATOM 5299 O O . SER B 1 111 ? 11.117 -12.531 -16.891 1 90 111 SER B O 1
ATOM 5301 N N . LYS B 1 112 ? 12.594 -14.188 -17.422 1 92 112 LYS B N 1
ATOM 5302 C CA . LYS B 1 112 ? 13.07 -14.469 -16.062 1 92 112 LYS B CA 1
ATOM 5303 C C . LYS B 1 112 ? 11.953 -15.062 -15.203 1 92 112 LYS B C 1
ATOM 5305 O O . LYS B 1 112 ? 12.055 -15.078 -13.977 1 92 112 LYS B O 1
ATOM 5310 N N . GLN B 1 113 ? 10.906 -15.516 -15.82 1 92 113 GLN B N 1
ATOM 5311 C CA . GLN B 1 113 ? 9.797 -16.109 -15.078 1 92 113 GLN B CA 1
ATOM 5312 C C . GLN B 1 113 ? 9.984 -17.609 -14.898 1 92 113 GLN B C 1
ATOM 5314 O O . GLN B 1 113 ? 10.617 -18.266 -15.727 1 92 113 GLN B O 1
ATOM 5319 N N . ARG B 1 114 ? 9.367 -18.109 -13.891 1 94.88 114 ARG B N 1
ATOM 5320 C CA . ARG B 1 114 ? 9.469 -19.516 -13.547 1 94.88 114 ARG B CA 1
ATOM 5321 C C . ARG B 1 114 ? 8.641 -20.375 -14.492 1 94.88 114 ARG B C 1
ATOM 5323 O O . ARG B 1 114 ? 7.543 -19.984 -14.906 1 94.88 114 ARG B O 1
ATOM 5330 N N . LYS B 1 115 ? 9.211 -21.562 -14.727 1 93.25 115 LYS B N 1
ATOM 5331 C CA . LYS B 1 115 ? 8.516 -22.531 -15.562 1 93.25 115 LYS B CA 1
ATOM 5332 C C . LYS B 1 115 ? 7.902 -23.641 -14.719 1 93.25 115 LYS B C 1
ATOM 5334 O O . LYS B 1 115 ? 7.359 -24.609 -15.25 1 93.25 115 LYS B O 1
ATOM 5339 N N . PHE B 1 116 ? 8.062 -23.531 -13.398 1 93.31 116 PHE B N 1
ATOM 5340 C CA . PHE B 1 116 ? 7.43 -24.422 -12.445 1 93.31 116 PHE B CA 1
ATOM 5341 C C . PHE B 1 116 ? 6.867 -23.656 -11.258 1 93.31 116 PHE B C 1
ATOM 5343 O O . PHE B 1 116 ? 7.176 -22.469 -11.078 1 93.31 116 PHE B O 1
ATOM 5350 N N . ARG B 1 117 ? 6.008 -24.328 -10.5 1 93.75 117 ARG B N 1
ATOM 5351 C CA . ARG B 1 117 ? 5.434 -23.703 -9.312 1 93.75 117 ARG B CA 1
ATOM 5352 C C . ARG B 1 117 ? 6.035 -24.281 -8.039 1 93.75 117 ARG B C 1
ATOM 5354 O O . ARG B 1 117 ? 6.371 -25.469 -7.992 1 93.75 117 ARG B O 1
ATOM 5361 N N . GLN B 1 118 ? 6.125 -23.406 -7.102 1 94.62 118 GLN B N 1
ATOM 5362 C CA . GLN B 1 118 ? 6.547 -23.844 -5.777 1 94.62 118 GLN B CA 1
ATOM 5363 C C . GLN B 1 118 ? 5.668 -24.984 -5.273 1 94.62 118 GLN B C 1
ATOM 5365 O O . GLN B 1 118 ? 6.16 -25.922 -4.648 1 94.62 118 GLN B O 1
ATOM 5370 N N . SER B 1 119 ? 4.426 -24.938 -5.551 1 92.94 119 SER B N 1
ATOM 5371 C CA . SER B 1 119 ? 3.447 -25.922 -5.094 1 92.94 119 SER B CA 1
ATOM 5372 C C . SER B 1 119 ? 3.67 -27.266 -5.762 1 92.94 119 SER B C 1
ATOM 5374 O O . SER B 1 119 ? 3.172 -28.297 -5.285 1 92.94 119 SER B O 1
ATOM 5376 N N . ASP B 1 120 ? 4.379 -27.312 -6.836 1 93.94 120 ASP B N 1
ATOM 5377 C CA . ASP B 1 120 ? 4.574 -28.547 -7.586 1 93.94 120 ASP B CA 1
ATOM 5378 C C . ASP B 1 120 ? 5.77 -29.328 -7.051 1 93.94 120 ASP B C 1
ATOM 5380 O O . ASP B 1 120 ? 5.988 -30.484 -7.43 1 93.94 120 ASP B O 1
ATOM 5384 N N . ILE B 1 121 ? 6.555 -28.797 -6.137 1 95.69 121 ILE B N 1
ATOM 5385 C CA . ILE B 1 121 ? 7.734 -29.453 -5.594 1 95.69 121 ILE B CA 1
ATOM 5386 C C . ILE B 1 121 ? 7.312 -30.578 -4.641 1 95.69 121 ILE B C 1
ATOM 5388 O O . ILE B 1 121 ? 6.645 -30.328 -3.637 1 95.69 121 ILE B O 1
ATOM 5392 N N . PRO B 1 122 ? 7.754 -31.781 -4.996 1 95.44 122 PRO B N 1
ATOM 5393 C CA . PRO B 1 122 ? 7.379 -32.906 -4.117 1 95.44 122 PRO B CA 1
ATOM 5394 C C . PRO B 1 122 ? 7.965 -32.75 -2.715 1 95.44 122 PRO B C 1
ATOM 5396 O O . PRO B 1 122 ? 9.109 -32.344 -2.557 1 95.44 122 PRO B O 1
ATOM 5399 N N . GLN B 1 123 ? 7.23 -33.188 -1.749 1 92.56 123 GLN B N 1
ATOM 5400 C CA . GLN B 1 123 ? 7.648 -33.062 -0.356 1 92.56 123 GLN B CA 1
ATOM 5401 C C . GLN B 1 123 ? 8.82 -34 -0.047 1 92.56 123 GLN B C 1
ATOM 5403 O O . GLN B 1 123 ? 9.594 -33.719 0.876 1 92.56 123 GLN B O 1
ATOM 5408 N N . ASP B 1 124 ? 8.898 -35.031 -0.837 1 93.31 124 ASP B N 1
ATOM 5409 C CA . ASP B 1 124 ? 9.945 -36 -0.571 1 93.31 124 ASP B CA 1
ATOM 5410 C C . ASP B 1 124 ? 11.141 -35.812 -1.492 1 93.31 124 ASP B C 1
ATOM 5412 O O . ASP B 1 124 ? 11.977 -36.688 -1.642 1 93.31 124 ASP B O 1
ATOM 5416 N N . ILE B 1 125 ? 11.211 -34.656 -2.072 1 95.62 125 ILE B N 1
ATOM 5417 C CA . ILE B 1 125 ? 12.352 -34.344 -2.932 1 95.62 125 ILE B CA 1
ATOM 5418 C C . ILE B 1 125 ? 13.641 -34.406 -2.119 1 95.62 125 ILE B C 1
ATOM 5420 O O . ILE B 1 125 ? 13.664 -34.031 -0.95 1 95.62 125 ILE B O 1
ATOM 5424 N N . LYS B 1 126 ? 14.781 -34.906 -2.727 1 95.06 126 LYS B N 1
ATOM 5425 C CA . LYS B 1 126 ? 16.094 -35 -2.09 1 95.06 126 LYS B CA 1
ATOM 5426 C C . LYS B 1 126 ? 17.203 -35 -3.127 1 95.06 126 LYS B C 1
ATOM 5428 O O . LYS B 1 126 ? 17.016 -35.469 -4.258 1 95.06 126 LYS B O 1
ATOM 5433 N N . PRO B 1 127 ? 18.328 -34.5 -2.719 1 96.5 127 PRO B N 1
ATOM 5434 C CA . PRO B 1 127 ? 19.469 -34.562 -3.641 1 96.5 127 PRO B CA 1
ATOM 5435 C C . PRO B 1 127 ? 19.953 -36 -3.885 1 96.5 127 PRO B C 1
ATOM 5437 O O . PRO B 1 127 ? 20.141 -36.75 -2.932 1 96.5 127 PRO B O 1
ATOM 5440 N N . ARG B 1 128 ? 20.047 -36.312 -5.168 1 96 128 ARG B N 1
ATOM 5441 C CA . ARG B 1 128 ? 20.766 -37.531 -5.547 1 96 128 ARG B CA 1
ATOM 5442 C C . ARG B 1 128 ? 22.281 -37.344 -5.406 1 96 128 ARG B C 1
ATOM 5444 O O . ARG B 1 128 ? 22.984 -38.25 -5.008 1 96 128 ARG B O 1
ATOM 5451 N N . SER B 1 129 ? 22.703 -36.188 -5.695 1 96 129 SER B N 1
ATOM 5452 C CA . SER B 1 129 ? 24.094 -35.75 -5.543 1 96 129 SER B CA 1
ATOM 5453 C C . SER B 1 129 ? 24.203 -34.25 -5.316 1 96 129 SER B C 1
ATOM 5455 O O . SER B 1 129 ? 23.328 -33.5 -5.734 1 96 129 SER B O 1
ATOM 5457 N N . ALA B 1 130 ? 25.219 -33.875 -4.598 1 96.38 130 ALA B N 1
ATOM 5458 C CA . ALA B 1 130 ? 25.547 -32.469 -4.336 1 96.38 130 ALA B CA 1
ATOM 5459 C C . ALA B 1 130 ? 27.047 -32.25 -4.402 1 96.38 130 ALA B C 1
ATOM 5461 O O . ALA B 1 130 ? 27.812 -32.875 -3.686 1 96.38 130 ALA B O 1
ATOM 5462 N N . ASP B 1 131 ? 27.406 -31.359 -5.277 1 95.62 131 ASP B N 1
ATOM 5463 C CA . ASP B 1 131 ? 28.812 -31.016 -5.449 1 95.62 131 ASP B CA 1
ATOM 5464 C C . ASP B 1 131 ? 29.062 -29.547 -5.145 1 95.62 131 ASP B C 1
ATOM 5466 O O . ASP B 1 131 ? 28.375 -28.672 -5.668 1 95.62 131 ASP B O 1
ATOM 5470 N N . TRP B 1 132 ? 30.031 -29.25 -4.316 1 94.38 132 TRP B N 1
ATOM 5471 C CA . TRP B 1 132 ? 30.375 -27.906 -3.871 1 94.38 132 TRP B CA 1
ATOM 5472 C C . TRP B 1 132 ? 31.859 -27.625 -4.102 1 94.38 132 TRP B C 1
ATOM 5474 O O . TRP B 1 132 ? 32.719 -28.391 -3.666 1 94.38 132 TRP B O 1
ATOM 5484 N N . ASP B 1 133 ? 32.156 -26.531 -4.816 1 92.06 133 ASP B N 1
ATOM 5485 C CA . ASP B 1 133 ? 33.562 -26.203 -5.086 1 92.06 133 ASP B CA 1
ATOM 5486 C C . ASP B 1 133 ? 34 -24.969 -4.285 1 92.06 133 ASP B C 1
ATOM 5488 O O . ASP B 1 133 ? 35.031 -24.391 -4.559 1 92.06 133 ASP B O 1
ATOM 5492 N N . GLY B 1 134 ? 33.219 -24.531 -3.434 1 88.31 134 GLY B N 1
ATOM 5493 C CA . GLY B 1 134 ? 33.5 -23.344 -2.643 1 88.31 134 GLY B CA 1
ATOM 5494 C C . GLY B 1 134 ? 32.812 -22.094 -3.143 1 88.31 134 GLY B C 1
ATOM 5495 O O . GLY B 1 134 ? 32.688 -21.109 -2.408 1 88.31 134 GLY B O 1
ATOM 5496 N N . GLN B 1 135 ? 32.375 -22.188 -4.41 1 90.31 135 GLN B N 1
ATOM 5497 C CA . GLN B 1 135 ? 31.719 -21.016 -5 1 90.31 135 GLN B CA 1
ATOM 5498 C C . GLN B 1 135 ? 30.375 -21.391 -5.617 1 90.31 135 GLN B C 1
ATOM 5500 O O . GLN B 1 135 ? 29.484 -20.531 -5.723 1 90.31 135 GLN B O 1
ATOM 5505 N N . THR B 1 136 ? 30.391 -22.578 -6.102 1 94.75 136 THR B N 1
ATOM 5506 C CA . THR B 1 136 ? 29.203 -23.016 -6.824 1 94.75 136 THR B CA 1
ATOM 5507 C C . THR B 1 136 ? 28.734 -24.375 -6.312 1 94.75 136 THR B C 1
ATOM 5509 O O . THR B 1 136 ? 29.531 -25.297 -6.145 1 94.75 136 THR B O 1
ATOM 5512 N N . LEU B 1 137 ? 27.438 -24.469 -6.098 1 95.25 137 LEU B N 1
ATOM 5513 C CA . LEU B 1 137 ? 26.797 -25.719 -5.703 1 95.25 137 LEU B CA 1
ATOM 5514 C C . LEU B 1 137 ? 26.016 -26.312 -6.859 1 95.25 137 LEU B C 1
ATOM 5516 O O . LEU B 1 137 ? 25.203 -25.609 -7.488 1 95.25 137 LEU B O 1
ATOM 5520 N N . LYS B 1 138 ? 26.281 -27.531 -7.184 1 96.94 138 LYS B N 1
ATOM 5521 C CA . LYS B 1 138 ? 25.516 -28.281 -8.18 1 96.94 138 LYS B CA 1
ATOM 5522 C C . LYS B 1 138 ? 24.75 -29.422 -7.535 1 96.94 138 LYS B C 1
ATOM 5524 O O . LYS B 1 138 ? 25.328 -30.234 -6.801 1 96.94 138 LYS B O 1
ATOM 5529 N N . VAL B 1 139 ? 23.484 -29.484 -7.816 1 97.19 139 VAL B N 1
ATOM 5530 C CA . VAL B 1 139 ? 22.641 -30.5 -7.18 1 97.19 139 VAL B CA 1
ATOM 5531 C C . VAL B 1 139 ? 21.812 -31.219 -8.234 1 97.19 139 VAL B C 1
ATOM 5533 O O . VAL B 1 139 ? 21.172 -30.594 -9.07 1 97.19 139 VAL B O 1
ATOM 5536 N N . LYS B 1 140 ? 21.844 -32.531 -8.234 1 97.56 140 LYS B N 1
ATOM 5537 C CA . LYS B 1 140 ? 20.891 -33.344 -8.961 1 97.56 140 LYS B CA 1
ATOM 5538 C C . LYS B 1 140 ? 19.844 -33.938 -8.023 1 97.56 140 LYS B C 1
ATOM 5540 O O . LYS B 1 140 ? 20.156 -34.312 -6.883 1 97.56 140 LYS B O 1
ATOM 5545 N N . TRP B 1 141 ? 18.688 -34.125 -8.523 1 97.19 141 TRP B N 1
ATOM 5546 C CA . TRP B 1 141 ? 17.578 -34.375 -7.605 1 97.19 141 TRP B CA 1
ATOM 5547 C C . TRP B 1 141 ? 17 -35.781 -7.824 1 97.19 141 TRP B C 1
ATOM 5549 O O . TRP B 1 141 ? 16.984 -36.281 -8.953 1 97.19 141 TRP B O 1
ATOM 5559 N N . GLU B 1 142 ? 16.547 -36.344 -6.715 1 95.38 142 GLU B N 1
ATOM 5560 C CA . GLU B 1 142 ? 15.625 -37.469 -6.691 1 95.38 142 GLU B CA 1
ATOM 5561 C C . GLU B 1 142 ? 14.195 -37.031 -6.391 1 95.38 142 GLU B C 1
ATOM 5563 O O . GLU B 1 142 ? 13.977 -36.188 -5.52 1 95.38 142 GLU B O 1
ATOM 5568 N N . ASN B 1 143 ? 13.219 -37.625 -7.113 1 95 143 ASN B N 1
ATOM 5569 C CA . ASN B 1 143 ? 11.82 -37.25 -6.949 1 95 143 ASN B CA 1
ATOM 5570 C C . ASN B 1 143 ? 11.602 -35.75 -7.223 1 95 143 ASN B C 1
ATOM 5572 O O . ASN B 1 143 ? 11.039 -35.031 -6.391 1 95 143 ASN B O 1
ATOM 5576 N N . ASP B 1 144 ? 12.18 -35.344 -8.32 1 96.88 144 ASP B N 1
ATOM 5577 C CA . ASP B 1 144 ? 12.109 -33.938 -8.711 1 96.88 144 ASP B CA 1
ATOM 5578 C C . ASP B 1 144 ? 10.703 -33.531 -9.156 1 96.88 144 ASP B C 1
ATOM 5580 O O . ASP B 1 144 ? 9.781 -34.375 -9.094 1 96.88 144 ASP B O 1
ATOM 5584 N N . VAL B 1 145 ? 10.492 -32.281 -9.391 1 96.12 145 VAL B N 1
ATOM 5585 C CA . VAL B 1 145 ? 9.234 -31.766 -9.914 1 96.12 145 VAL B CA 1
ATOM 5586 C C . VAL B 1 145 ? 8.812 -32.562 -11.148 1 96.12 145 VAL B C 1
ATOM 5588 O O . VAL B 1 145 ? 9.656 -32.906 -11.992 1 96.12 145 VAL B O 1
ATOM 5591 N N . PRO B 1 146 ? 7.523 -32.906 -11.344 1 92.44 146 PRO B N 1
ATOM 5592 C CA . PRO B 1 146 ? 7.074 -33.625 -12.539 1 92.44 146 PRO B CA 1
ATOM 5593 C C . PRO B 1 146 ? 7.465 -32.906 -13.836 1 92.44 146 PRO B C 1
ATOM 5595 O O . PRO B 1 146 ? 7.328 -31.688 -13.938 1 92.44 146 PRO B O 1
ATOM 5598 N N . GLY B 1 147 ? 7.953 -33.625 -14.766 1 91.44 147 GLY B N 1
ATOM 5599 C CA . GLY B 1 147 ? 8.367 -33.062 -16.031 1 91.44 147 GLY B CA 1
ATOM 5600 C C . GLY B 1 147 ? 9.875 -32.875 -16.141 1 91.44 147 GLY B C 1
ATOM 5601 O O . GLY B 1 147 ? 10.406 -32.719 -17.234 1 91.44 147 GLY B O 1
ATOM 5602 N N . PHE B 1 148 ? 10.531 -32.875 -14.961 1 93.94 148 PHE B N 1
ATOM 5603 C CA . PHE B 1 148 ? 11.984 -32.781 -14.961 1 93.94 148 PHE B CA 1
ATOM 5604 C C . PHE B 1 148 ? 12.609 -34.188 -14.891 1 93.94 148 PHE B C 1
ATOM 5606 O O . PHE B 1 148 ? 12.148 -35.031 -14.141 1 93.94 148 PHE B O 1
ATOM 5613 N N . ASP B 1 149 ? 13.602 -34.406 -15.719 1 89.31 149 ASP B N 1
ATOM 5614 C CA . ASP B 1 149 ? 14.219 -35.719 -15.75 1 89.31 149 ASP B CA 1
ATOM 5615 C C . ASP B 1 149 ? 15.492 -35.75 -14.898 1 89.31 149 ASP B C 1
ATOM 5617 O O . ASP B 1 149 ? 15.805 -34.781 -14.211 1 89.31 149 ASP B O 1
ATOM 5621 N N . ASP B 1 150 ? 16.125 -36.875 -14.969 1 90.25 150 ASP B N 1
ATOM 5622 C CA . ASP B 1 150 ? 17.266 -37.125 -14.086 1 90.25 150 ASP B CA 1
ATOM 5623 C C . ASP B 1 150 ? 18.469 -36.281 -14.5 1 90.25 150 ASP B C 1
ATOM 5625 O O . ASP B 1 150 ? 19.438 -36.156 -13.742 1 90.25 150 ASP B O 1
ATOM 5629 N N . THR B 1 151 ? 18.375 -35.625 -15.57 1 92.19 151 THR B N 1
ATOM 5630 C CA . THR B 1 151 ? 19.5 -34.844 -16.047 1 92.19 151 THR B CA 1
ATOM 5631 C C . THR B 1 151 ? 19.438 -33.438 -15.523 1 92.19 151 THR B C 1
ATOM 5633 O O . THR B 1 151 ? 20.422 -32.688 -15.594 1 92.19 151 THR B O 1
ATOM 5636 N N . HIS B 1 152 ? 18.328 -33.125 -14.945 1 96.25 152 HIS B N 1
ATOM 5637 C CA . HIS B 1 152 ? 18.188 -31.75 -14.422 1 96.25 152 HIS B CA 1
ATOM 5638 C C . HIS B 1 152 ? 19.203 -31.484 -13.312 1 96.25 152 HIS B C 1
ATOM 5640 O O . HIS B 1 152 ? 19.297 -32.25 -12.352 1 96.25 152 HIS B O 1
ATOM 5646 N N . THR B 1 153 ? 19.984 -30.453 -13.477 1 97.19 153 THR B N 1
ATOM 5647 C CA . THR B 1 153 ? 20.984 -30.031 -12.492 1 97.19 153 THR B CA 1
ATOM 5648 C C . THR B 1 153 ? 20.75 -28.578 -12.07 1 97.19 153 THR B C 1
ATOM 5650 O O . THR B 1 153 ? 20.75 -27.672 -12.906 1 97.19 153 THR B O 1
ATOM 5653 N N . SER B 1 154 ? 20.469 -28.438 -10.742 1 96.75 154 SER B N 1
ATOM 5654 C CA . SER B 1 154 ? 20.391 -27.094 -10.188 1 96.75 154 SER B CA 1
ATOM 5655 C C . SER B 1 154 ? 21.781 -26.531 -9.898 1 96.75 154 SER B C 1
ATOM 5657 O O . SER B 1 154 ? 22.672 -27.266 -9.422 1 96.75 154 SER B O 1
ATOM 5659 N N . VAL B 1 155 ? 22.016 -25.281 -10.227 1 95.81 155 VAL B N 1
ATOM 5660 C CA . VAL B 1 155 ? 23.281 -24.609 -9.961 1 95.81 155 VAL B CA 1
ATOM 5661 C C . VAL B 1 155 ? 23.047 -23.344 -9.141 1 95.81 155 VAL B C 1
ATOM 5663 O O . VAL B 1 155 ? 22.203 -22.516 -9.5 1 95.81 155 VAL B O 1
ATOM 5666 N N . TYR B 1 156 ? 23.719 -23.25 -8.008 1 93.44 156 TYR B N 1
ATOM 5667 C CA . TYR B 1 156 ? 23.625 -22.094 -7.121 1 93.44 156 TYR B CA 1
ATOM 5668 C C . TYR B 1 156 ? 25 -21.5 -6.859 1 93.44 156 TYR B C 1
ATOM 5670 O O . TYR B 1 156 ? 25.969 -22.219 -6.578 1 93.44 156 TYR B O 1
ATOM 5678 N N . THR B 1 157 ? 25.109 -20.172 -6.93 1 91.31 157 THR B N 1
ATOM 5679 C CA . THR B 1 157 ? 26.328 -19.516 -6.496 1 91.31 157 THR B CA 1
ATOM 5680 C C . THR B 1 157 ? 26.312 -19.266 -4.992 1 91.31 157 THR B C 1
ATOM 5682 O O . THR B 1 157 ? 25.25 -19.297 -4.367 1 91.31 157 THR B O 1
ATOM 5685 N N . TYR B 1 158 ? 27.453 -19.047 -4.488 1 89 158 TYR B N 1
ATOM 5686 C CA . TYR B 1 158 ? 27.562 -18.672 -3.082 1 89 158 TYR B CA 1
ATOM 5687 C C . TYR B 1 158 ? 26.688 -17.469 -2.768 1 89 158 TYR B C 1
ATOM 5689 O O . TYR B 1 158 ? 26.031 -17.422 -1.729 1 89 158 TYR B O 1
ATOM 5697 N N . LYS B 1 159 ? 26.609 -16.516 -3.629 1 82.5 159 LYS B N 1
ATOM 5698 C CA . LYS B 1 159 ? 25.828 -15.297 -3.447 1 82.5 159 LYS B CA 1
ATOM 5699 C C . LYS B 1 159 ? 24.328 -15.609 -3.422 1 82.5 159 LYS B C 1
ATOM 5701 O O . LYS B 1 159 ? 23.594 -15.047 -2.615 1 82.5 159 LYS B O 1
ATOM 5706 N N . ASP B 1 160 ? 23.969 -16.516 -4.277 1 85.19 160 ASP B N 1
ATOM 5707 C CA . ASP B 1 160 ? 22.578 -16.922 -4.316 1 85.19 160 ASP B CA 1
ATOM 5708 C C . ASP B 1 160 ? 22.141 -17.531 -2.984 1 85.19 160 ASP B C 1
ATOM 5710 O O . ASP B 1 160 ? 21.031 -17.297 -2.514 1 85.19 160 ASP B O 1
ATOM 5714 N N . LEU B 1 161 ? 23.031 -18.328 -2.527 1 85.56 161 LEU B N 1
ATOM 5715 C CA . LEU B 1 161 ? 22.719 -19.094 -1.32 1 85.56 161 LEU B CA 1
ATOM 5716 C C . LEU B 1 161 ? 22.672 -18.172 -0.103 1 85.56 161 LEU B C 1
ATOM 5718 O O . LEU B 1 161 ? 21.891 -18.406 0.821 1 85.56 161 LEU B O 1
ATOM 5722 N N . LYS B 1 162 ? 23.406 -17.125 -0.093 1 80.62 162 LYS B N 1
ATOM 5723 C CA . LYS B 1 162 ? 23.469 -16.219 1.044 1 80.62 162 LYS B CA 1
ATOM 5724 C C . LYS B 1 162 ? 22.359 -15.156 0.968 1 80.62 162 LYS B C 1
ATOM 5726 O O . LYS B 1 162 ? 21.812 -14.766 1.992 1 80.62 162 LYS B O 1
ATOM 5731 N N . HIS B 1 163 ? 22.141 -14.609 -0.23 1 78.62 163 HIS B N 1
ATOM 5732 C CA . HIS B 1 163 ? 21.156 -13.539 -0.42 1 78.62 163 HIS B CA 1
ATOM 5733 C C . HIS B 1 163 ? 20.156 -13.898 -1.515 1 78.62 163 HIS B C 1
ATOM 5735 O O . HIS B 1 163 ? 20.312 -13.469 -2.662 1 78.62 163 HIS B O 1
ATOM 5741 N N . PRO B 1 164 ? 19.109 -14.469 -1.087 1 75.62 164 PRO B N 1
ATOM 5742 C CA . PRO B 1 164 ? 18.172 -14.93 -2.117 1 75.62 164 PRO B CA 1
ATOM 5743 C C . PRO B 1 164 ? 17.359 -13.789 -2.715 1 75.62 164 PRO B C 1
ATOM 5745 O O . PRO B 1 164 ? 16.734 -13.961 -3.77 1 75.62 164 PRO B O 1
ATOM 5748 N N . CYS B 1 165 ? 17.438 -12.57 -2.209 1 83 165 CYS B N 1
ATOM 5749 C CA . CYS B 1 165 ? 16.656 -11.453 -2.729 1 83 165 CYS B CA 1
ATOM 5750 C C . CYS B 1 165 ? 17.484 -10.609 -3.691 1 83 165 CYS B C 1
ATOM 5752 O O . CYS B 1 165 ? 18.672 -10.391 -3.461 1 83 165 CYS B O 1
ATOM 5754 N N . VAL B 1 166 ? 16.875 -10.188 -4.762 1 86.75 166 VAL B N 1
ATOM 5755 C CA . VAL B 1 166 ? 17.562 -9.453 -5.828 1 86.75 166 VAL B CA 1
ATOM 5756 C C . VAL B 1 166 ? 18 -8.086 -5.316 1 86.75 166 VAL B C 1
ATOM 5758 O O . VAL B 1 166 ? 18.969 -7.508 -5.816 1 86.75 166 VAL B O 1
ATOM 5761 N N . ASN B 1 167 ? 17.297 -7.488 -4.465 1 90.81 167 ASN B N 1
ATOM 5762 C CA . ASN B 1 167 ? 17.688 -6.27 -3.762 1 90.81 167 ASN B CA 1
ATOM 5763 C C . ASN B 1 167 ? 17.578 -6.438 -2.248 1 90.81 167 ASN B C 1
ATOM 5765 O O . ASN B 1 167 ? 16.547 -6.148 -1.654 1 90.81 167 ASN B O 1
ATOM 5769 N N . TYR B 1 168 ? 18.719 -6.855 -1.777 1 86.56 168 TYR B N 1
ATOM 5770 C CA . TYR B 1 168 ? 18.75 -7.141 -0.347 1 86.56 168 TYR B CA 1
ATOM 5771 C C . TYR B 1 168 ? 18.344 -5.914 0.462 1 86.56 168 TYR B C 1
ATOM 5773 O O . TYR B 1 168 ? 18.906 -4.828 0.274 1 86.56 168 TYR B O 1
ATOM 5781 N N . PRO B 1 169 ? 17.391 -6.094 1.386 1 88.56 169 PRO B N 1
ATOM 5782 C CA . PRO B 1 169 ? 16.812 -4.93 2.07 1 88.56 169 PRO B CA 1
ATOM 5783 C C . PRO B 1 169 ? 17.859 -4.145 2.867 1 88.56 169 PRO B C 1
ATOM 5785 O O . PRO B 1 169 ? 17.766 -2.92 2.979 1 88.56 169 PRO B O 1
ATOM 5788 N N . ASN B 1 170 ? 18.859 -4.762 3.438 1 87.12 170 ASN B N 1
ATOM 5789 C CA . ASN B 1 170 ? 19.812 -4.082 4.301 1 87.12 170 ASN B CA 1
ATOM 5790 C C . ASN B 1 170 ? 21.031 -3.607 3.518 1 87.12 170 ASN B C 1
ATOM 5792 O O . ASN B 1 170 ? 22 -3.105 4.102 1 87.12 170 ASN B O 1
ATOM 5796 N N . SER B 1 171 ? 21 -3.805 2.205 1 88.94 171 SER B N 1
ATOM 5797 C CA . SER B 1 171 ? 22.078 -3.295 1.368 1 88.94 171 SER B CA 1
ATOM 5798 C C . SER B 1 171 ? 22 -1.779 1.225 1 88.94 171 SER B C 1
ATOM 5800 O O . SER B 1 171 ? 21.031 -1.158 1.669 1 88.94 171 SER B O 1
ATOM 5802 N N . SER B 1 172 ? 22.984 -1.154 0.596 1 92.25 172 SER B N 1
ATOM 5803 C CA . SER B 1 172 ? 23.047 0.292 0.412 1 92.25 172 SER B CA 1
ATOM 5804 C C . SER B 1 172 ? 21.969 0.765 -0.567 1 92.25 172 SER B C 1
ATOM 5806 O O . SER B 1 172 ? 21.703 1.963 -0.666 1 92.25 172 SER B O 1
ATOM 5808 N N . THR B 1 173 ? 21.391 -0.178 -1.297 1 95.44 173 THR B N 1
ATOM 5809 C CA . THR B 1 173 ? 20.359 0.161 -2.275 1 95.44 173 THR B CA 1
ATOM 5810 C C . THR B 1 173 ? 18.984 -0.278 -1.787 1 95.44 173 THR B C 1
ATOM 5812 O O . THR B 1 173 ? 17.969 -0.031 -2.453 1 95.44 173 THR B O 1
ATOM 5815 N N . GLY B 1 174 ? 18.969 -0.873 -0.617 1 93.56 174 GLY B N 1
ATOM 5816 C CA . GLY B 1 174 ? 17.75 -1.523 -0.157 1 93.56 174 GLY B CA 1
ATOM 5817 C C . GLY B 1 174 ? 16.859 -0.608 0.654 1 93.56 174 GLY B C 1
ATOM 5818 O O . GLY B 1 174 ? 17.234 0.525 0.961 1 93.56 174 GLY B O 1
ATOM 5819 N N . ARG B 1 175 ? 15.672 -1.092 0.958 1 93.81 175 ARG B N 1
ATOM 5820 C CA . ARG B 1 175 ? 14.648 -0.339 1.674 1 93.81 175 ARG B CA 1
ATOM 5821 C C . ARG B 1 175 ? 15.102 -0.011 3.092 1 93.81 175 ARG B C 1
ATOM 5823 O O . ARG B 1 175 ? 14.633 0.962 3.689 1 93.81 175 ARG B O 1
ATOM 5830 N N . ARG B 1 176 ? 15.945 -0.792 3.645 1 93 176 ARG B N 1
ATOM 5831 C CA . ARG B 1 176 ? 16.438 -0.605 5.004 1 93 176 ARG B CA 1
ATOM 5832 C C . ARG B 1 176 ? 17.891 -0.135 5 1 93 176 ARG B C 1
ATOM 5834 O O . ARG B 1 176 ? 18.641 -0.41 5.938 1 93 176 ARG B O 1
ATOM 5841 N N . ARG B 1 177 ? 18.234 0.478 3.932 1 92.44 177 ARG B N 1
ATOM 5842 C CA . ARG B 1 177 ? 19.594 0.981 3.811 1 92.44 177 ARG B CA 1
ATOM 5843 C C . ARG B 1 177 ? 19.938 1.927 4.957 1 92.44 177 ARG B C 1
ATOM 5845 O O . ARG B 1 177 ? 19.062 2.598 5.5 1 92.44 177 ARG B O 1
ATOM 5852 N N . ARG B 1 178 ? 21.141 1.981 5.23 1 87.5 178 ARG B N 1
ATOM 5853 C CA . ARG B 1 178 ? 21.594 2.906 6.266 1 87.5 178 ARG B CA 1
ATOM 5854 C C . ARG B 1 178 ? 21.453 4.355 5.809 1 87.5 178 ARG B C 1
ATOM 5856 O O . ARG B 1 178 ? 21.812 4.695 4.68 1 87.5 178 ARG B O 1
ATOM 5863 N N . ARG B 1 179 ? 20.859 5.129 6.707 1 92.44 179 ARG B N 1
ATOM 5864 C CA . ARG B 1 179 ? 20.656 6.543 6.402 1 92.44 179 ARG B CA 1
ATOM 5865 C C . ARG B 1 179 ? 21.641 7.418 7.156 1 92.44 179 ARG B C 1
ATOM 5867 O O . ARG B 1 179 ? 22 7.125 8.305 1 92.44 179 ARG B O 1
ATOM 5874 N N . ARG B 1 180 ? 22.016 8.477 6.504 1 92.88 180 ARG B N 1
ATOM 5875 C CA . ARG B 1 180 ? 22.812 9.508 7.148 1 92.88 180 ARG B CA 1
ATOM 5876 C C . ARG B 1 180 ? 21.938 10.648 7.656 1 92.88 180 ARG B C 1
ATOM 5878 O O . ARG B 1 180 ? 21.359 11.398 6.859 1 92.88 180 ARG B O 1
ATOM 5885 N N . TYR B 1 181 ? 21.969 10.805 8.969 1 95.44 181 TYR B N 1
ATOM 5886 C CA . TYR B 1 181 ? 21.141 11.836 9.57 1 95.44 181 TYR B CA 1
ATOM 5887 C C . TYR B 1 181 ? 21.781 13.211 9.43 1 95.44 181 TYR B C 1
ATOM 5889 O O . TYR B 1 181 ? 23.016 13.328 9.391 1 95.44 181 TYR B O 1
ATOM 5897 N N . TRP B 1 182 ? 20.922 14.234 9.336 1 95.62 182 TRP B N 1
ATOM 5898 C CA . TRP B 1 182 ? 21.484 15.57 9.18 1 95.62 182 TRP B CA 1
ATOM 5899 C C . TRP B 1 182 ? 20.594 16.609 9.859 1 95.62 182 TRP B C 1
ATOM 5901 O O . TRP B 1 182 ? 19.422 16.359 10.117 1 95.62 182 TRP B O 1
ATOM 5911 N N . GLY B 1 183 ? 21.188 17.719 10.25 1 94.19 183 GLY B N 1
ATOM 5912 C CA . GLY B 1 183 ? 20.5 18.859 10.836 1 94.19 183 GLY B CA 1
ATOM 5913 C C . GLY B 1 183 ? 20.625 20.125 10 1 94.19 183 GLY B C 1
ATOM 5914 O O . GLY B 1 183 ? 20.875 20.047 8.789 1 94.19 183 GLY B O 1
ATOM 5915 N N . GLY B 1 184 ? 20.328 21.203 10.68 1 91.56 184 GLY B N 1
ATOM 5916 C CA . GLY B 1 184 ? 20.266 22.484 9.984 1 91.56 184 GLY B CA 1
ATOM 5917 C C . GLY B 1 184 ? 21.594 22.938 9.422 1 91.56 184 GLY B C 1
ATOM 5918 O O . GLY B 1 184 ? 21.641 23.688 8.453 1 91.56 184 GLY B O 1
ATOM 5919 N N . LYS B 1 185 ? 22.734 22.453 9.852 1 88.25 185 LYS B N 1
ATOM 5920 C CA . LYS B 1 185 ? 24.047 22.922 9.445 1 88.25 185 LYS B CA 1
ATOM 5921 C C . LYS B 1 185 ? 24.672 22 8.398 1 88.25 185 LYS B C 1
ATOM 5923 O O . LYS B 1 185 ? 25.797 22.234 7.949 1 88.25 185 LYS B O 1
ATOM 5928 N N . PHE B 1 186 ? 23.859 21.047 8.016 1 88.44 186 PHE B N 1
ATOM 5929 C CA . PHE B 1 186 ? 24.375 20.078 7.051 1 88.44 186 PHE B CA 1
ATOM 5930 C C . PHE B 1 186 ? 24.5 20.703 5.668 1 88.44 186 PHE B C 1
ATOM 5932 O O . PHE B 1 186 ? 23.625 21.469 5.246 1 88.44 186 PHE B O 1
ATOM 5939 N N . THR B 1 187 ? 25.625 20.469 5.027 1 86.56 187 THR B N 1
ATOM 5940 C CA . THR B 1 187 ? 25.812 20.938 3.658 1 86.56 187 THR B CA 1
ATOM 5941 C C . THR B 1 187 ? 25.312 19.891 2.66 1 86.56 187 THR B C 1
ATOM 5943 O O . THR B 1 187 ? 25.891 18.812 2.539 1 86.56 187 THR B O 1
ATOM 5946 N N . HIS B 1 188 ? 24.344 20.312 1.893 1 86.75 188 HIS B N 1
ATOM 5947 C CA . HIS B 1 188 ? 23.719 19.375 0.974 1 86.75 188 HIS B CA 1
ATOM 5948 C C . HIS B 1 188 ? 24.375 19.422 -0.401 1 86.75 188 HIS B C 1
ATOM 5950 O O . HIS B 1 188 ? 25.016 20.422 -0.753 1 86.75 188 HIS B O 1
ATOM 5956 N N . TYR B 1 189 ? 24.266 18.297 -1.07 1 90.69 189 TYR B N 1
ATOM 5957 C CA . TYR B 1 189 ? 24.859 18.078 -2.381 1 90.69 189 TYR B CA 1
ATOM 5958 C C . TYR B 1 189 ? 24.047 18.75 -3.477 1 90.69 189 TYR B C 1
ATOM 5960 O O . TYR B 1 189 ? 22.812 18.641 -3.504 1 90.69 189 TYR B O 1
ATOM 5968 N N . TRP B 1 190 ? 24.734 19.562 -4.348 1 96.44 190 TRP B N 1
ATOM 5969 C CA . TRP B 1 190 ? 24.156 20.188 -5.531 1 96.44 190 TRP B CA 1
ATOM 5970 C C . TRP B 1 190 ? 24.75 19.594 -6.805 1 96.44 190 TRP B C 1
ATOM 5972 O O . TRP B 1 190 ? 25.969 19.578 -6.977 1 96.44 190 TRP B O 1
ATOM 5982 N N . ILE B 1 191 ? 23.922 19.047 -7.668 1 97.5 191 ILE B N 1
ATOM 5983 C CA . ILE B 1 191 ? 24.406 18.516 -8.945 1 97.5 191 ILE B CA 1
ATOM 5984 C C . ILE B 1 191 ? 23.891 19.406 -10.086 1 97.5 191 ILE B C 1
ATOM 5986 O O . ILE B 1 191 ? 22.719 19.781 -10.102 1 97.5 191 ILE B O 1
ATOM 5990 N N . PRO B 1 192 ? 24.781 19.781 -11.078 1 98.38 192 PRO B N 1
ATOM 5991 C CA . PRO B 1 192 ? 24.266 20.469 -12.266 1 98.38 192 PRO B CA 1
ATOM 5992 C C . PRO B 1 192 ? 23.281 19.625 -13.062 1 98.38 192 PRO B C 1
ATOM 5994 O O . PRO B 1 192 ? 23.484 18.422 -13.203 1 98.38 192 PRO B O 1
ATOM 5997 N N . TYR B 1 193 ? 22.266 20.281 -13.539 1 98.38 193 TYR B N 1
ATOM 5998 C CA . TYR B 1 193 ? 21.219 19.609 -14.305 1 98.38 193 TYR B CA 1
ATOM 5999 C C . TYR B 1 193 ? 21.812 18.797 -15.445 1 98.38 193 TYR B C 1
ATOM 6001 O O . TYR B 1 193 ? 21.391 17.656 -15.68 1 98.38 193 TYR B O 1
ATOM 6009 N N . GLU B 1 194 ? 22.75 19.328 -16.141 1 98.06 194 GLU B N 1
ATOM 6010 C CA . GLU B 1 194 ? 23.359 18.641 -17.281 1 98.06 194 GLU B CA 1
ATOM 6011 C C . GLU B 1 194 ? 24.031 17.344 -16.844 1 98.06 194 GLU B C 1
ATOM 6013 O O . GLU B 1 194 ? 23.922 16.312 -17.516 1 98.06 194 GLU B O 1
ATOM 6018 N N . ASP B 1 195 ? 24.75 17.391 -15.719 1 98 195 ASP B N 1
ATOM 6019 C CA . ASP B 1 195 ? 25.391 16.188 -15.18 1 98 195 ASP B CA 1
ATOM 6020 C C . ASP B 1 195 ? 24.344 15.172 -14.734 1 98 195 ASP B C 1
ATOM 6022 O O . ASP B 1 195 ? 24.5 13.969 -14.984 1 98 195 ASP B O 1
ATOM 6026 N N . TYR B 1 196 ? 23.328 15.648 -14.133 1 98.38 196 TYR B N 1
ATOM 6027 C CA . TYR B 1 196 ? 22.25 14.773 -13.68 1 98.38 196 TYR B CA 1
ATOM 6028 C C . TYR B 1 196 ? 21.625 14.016 -14.852 1 98.38 196 TYR B C 1
ATOM 6030 O O . TYR B 1 196 ? 21.312 12.828 -14.727 1 98.38 196 TYR B O 1
ATOM 6038 N N . MET B 1 197 ? 21.5 14.711 -15.969 1 98.19 197 MET B N 1
ATOM 6039 C CA . MET B 1 197 ? 20.766 14.148 -17.094 1 98.19 197 MET B CA 1
ATOM 6040 C C . MET B 1 197 ? 21.688 13.336 -18 1 98.19 197 MET B C 1
ATOM 6042 O O . MET B 1 197 ? 21.281 12.312 -18.547 1 98.19 197 MET B O 1
ATOM 6046 N N . LEU B 1 198 ? 22.953 13.711 -18.109 1 96.94 198 LEU B N 1
ATOM 6047 C CA . LEU B 1 198 ? 23.734 13.203 -19.234 1 96.94 198 LEU B CA 1
ATOM 6048 C C . LEU B 1 198 ? 24.969 12.453 -18.75 1 96.94 198 LEU B C 1
ATOM 6050 O O . LEU B 1 198 ? 25.594 11.711 -19.516 1 96.94 198 LEU B O 1
ATOM 6054 N N . ASP B 1 199 ? 25.375 12.633 -17.5 1 97 199 ASP B N 1
ATOM 6055 C CA . ASP B 1 199 ? 26.562 11.977 -16.969 1 97 199 ASP B CA 1
ATOM 6056 C C . ASP B 1 199 ? 26.172 10.828 -16.031 1 97 199 ASP B C 1
ATOM 6058 O O . ASP B 1 199 ? 25.859 11.055 -14.859 1 97 199 ASP B O 1
ATOM 6062 N N . ASP B 1 200 ? 26.391 9.594 -16.484 1 96.06 200 ASP B N 1
ATOM 6063 C CA . ASP B 1 200 ? 25.984 8.422 -15.703 1 96.06 200 ASP B CA 1
ATOM 6064 C C . ASP B 1 200 ? 26.75 8.344 -14.383 1 96.06 200 ASP B C 1
ATOM 6066 O O . ASP B 1 200 ? 26.188 7.965 -13.359 1 96.06 200 ASP B O 1
ATOM 6070 N N . ASN B 1 201 ? 27.969 8.648 -14.43 1 95.5 201 ASN B N 1
ATOM 6071 C CA . ASN B 1 201 ? 28.766 8.594 -13.203 1 95.5 201 ASN B CA 1
ATOM 6072 C C . ASN B 1 201 ? 28.297 9.625 -12.18 1 95.5 201 ASN B C 1
ATOM 6074 O O . ASN B 1 201 ? 28.109 9.297 -11.008 1 95.5 201 ASN B O 1
ATOM 6078 N N . ALA B 1 202 ? 28.109 10.852 -12.656 1 96.06 202 ALA B N 1
ATOM 6079 C CA . ALA B 1 202 ? 27.625 11.898 -11.766 1 96.06 202 ALA B CA 1
ATOM 6080 C C . ALA B 1 202 ? 26.234 11.57 -11.234 1 96.06 202 ALA B C 1
ATOM 6082 O O . ALA B 1 202 ? 25.922 11.828 -10.07 1 96.06 202 ALA B O 1
ATOM 6083 N N . PHE B 1 203 ? 25.484 11.016 -12.133 1 97.88 203 PHE B N 1
ATOM 6084 C CA . PHE B 1 203 ? 24.125 10.641 -11.75 1 97.88 203 PHE B CA 1
ATOM 6085 C C . PHE B 1 203 ? 24.156 9.586 -10.648 1 97.88 203 PHE B C 1
ATOM 6087 O O . PHE B 1 203 ? 23.422 9.703 -9.656 1 97.88 203 PHE B O 1
ATOM 6094 N N . VAL B 1 204 ? 24.969 8.57 -10.797 1 97.44 204 VAL B N 1
ATOM 6095 C CA . VAL B 1 204 ? 25.047 7.484 -9.82 1 97.44 204 VAL B CA 1
ATOM 6096 C C . VAL B 1 204 ? 25.547 8.023 -8.484 1 97.44 204 VAL B C 1
ATOM 6098 O O . VAL B 1 204 ? 25.062 7.629 -7.426 1 97.44 204 VAL B O 1
ATOM 6101 N N . ARG B 1 205 ? 26.484 8.945 -8.484 1 95.12 205 ARG B N 1
ATOM 6102 C CA . ARG B 1 205 ? 26.953 9.578 -7.254 1 95.12 205 ARG B CA 1
ATOM 6103 C C . ARG B 1 205 ? 25.828 10.352 -6.574 1 95.12 205 ARG B C 1
ATOM 6105 O O . ARG B 1 205 ? 25.688 10.305 -5.352 1 95.12 205 ARG B O 1
ATOM 6112 N N . ALA B 1 206 ? 25.078 11.055 -7.383 1 96.94 206 ALA B N 1
ATOM 6113 C CA . ALA B 1 206 ? 23.938 11.812 -6.855 1 96.94 206 ALA B CA 1
ATOM 6114 C C . ALA B 1 206 ? 22.906 10.875 -6.242 1 96.94 206 ALA B C 1
ATOM 6116 O O . ALA B 1 206 ? 22.344 11.18 -5.188 1 96.94 206 ALA B O 1
ATOM 6117 N N . MET B 1 207 ? 22.688 9.734 -6.953 1 97.69 207 MET B N 1
ATOM 6118 C CA . MET B 1 207 ? 21.734 8.75 -6.445 1 97.69 207 MET B CA 1
ATOM 6119 C C . MET B 1 207 ? 22.219 8.156 -5.129 1 97.69 207 MET B C 1
ATOM 6121 O O . MET B 1 207 ? 21.422 7.91 -4.223 1 97.69 207 MET B O 1
ATOM 6125 N N . ARG B 1 208 ? 23.484 7.957 -5.031 1 96.25 208 ARG B N 1
ATOM 6126 C CA . ARG B 1 208 ? 24.047 7.453 -3.781 1 96.25 208 ARG B CA 1
ATOM 6127 C C . ARG B 1 208 ? 23.859 8.461 -2.65 1 96.25 208 ARG B C 1
ATOM 6129 O O . ARG B 1 208 ? 23.531 8.078 -1.524 1 96.25 208 ARG B O 1
ATOM 6136 N N . HIS B 1 209 ? 24.078 9.703 -2.959 1 94.69 209 HIS B N 1
ATOM 6137 C CA . HIS B 1 209 ? 23.844 10.758 -1.979 1 94.69 209 HIS B CA 1
ATOM 6138 C C . HIS B 1 209 ? 22.391 10.812 -1.551 1 94.69 209 HIS B C 1
ATOM 6140 O O . HIS B 1 209 ? 22.094 10.906 -0.358 1 94.69 209 HIS B O 1
ATOM 6146 N N . LEU B 1 210 ? 21.547 10.758 -2.527 1 97.38 210 LEU B N 1
ATOM 6147 C CA . LEU B 1 210 ? 20.109 10.789 -2.252 1 97.38 210 LEU B CA 1
ATOM 6148 C C . LEU B 1 210 ? 19.703 9.594 -1.395 1 97.38 210 LEU B C 1
ATOM 6150 O O . LEU B 1 210 ? 18.906 9.734 -0.47 1 97.38 210 LEU B O 1
ATOM 6154 N N . ALA B 1 211 ? 20.281 8.438 -1.691 1 96.94 211 ALA B N 1
ATOM 6155 C CA . ALA B 1 211 ? 20 7.219 -0.936 1 96.94 211 ALA B CA 1
ATOM 6156 C C . ALA B 1 211 ? 20.375 7.387 0.534 1 96.94 211 ALA B C 1
ATOM 6158 O O . ALA B 1 211 ? 19.688 6.867 1.42 1 96.94 211 ALA B O 1
ATOM 6159 N N . GLY B 1 212 ? 21.375 8.094 0.779 1 94.81 212 GLY B N 1
ATOM 6160 C CA . GLY B 1 212 ? 21.891 8.25 2.133 1 94.81 212 GLY B CA 1
ATOM 6161 C C . GLY B 1 212 ? 21.219 9.375 2.896 1 94.81 212 GLY B C 1
ATOM 6162 O O . GLY B 1 212 ? 20.859 9.219 4.066 1 94.81 212 GLY B O 1
ATOM 6163 N N . THR B 1 213 ? 20.922 10.508 2.236 1 96.38 213 THR B N 1
ATOM 6164 C CA . THR B 1 213 ? 20.531 11.711 2.963 1 96.38 213 THR B CA 1
ATOM 6165 C C . THR B 1 213 ? 19.047 12 2.766 1 96.38 213 THR B C 1
ATOM 6167 O O . THR B 1 213 ? 18.438 12.719 3.561 1 96.38 213 THR B O 1
ATOM 6170 N N . GLY B 1 214 ? 18.516 11.531 1.672 1 97.81 214 GLY B N 1
ATOM 6171 C CA . GLY B 1 214 ? 17.109 11.773 1.38 1 97.81 214 GLY B CA 1
ATOM 6172 C C . GLY B 1 214 ? 16.844 13.148 0.801 1 97.81 214 GLY B C 1
ATOM 6173 O O . GLY B 1 214 ? 15.695 13.547 0.63 1 97.81 214 GLY B O 1
ATOM 6174 N N . LEU B 1 215 ? 17.875 13.938 0.521 1 98.25 215 LEU B N 1
ATOM 6175 C CA . LEU B 1 215 ? 17.75 15.297 0.009 1 98.25 215 LEU B CA 1
ATOM 6176 C C . LEU B 1 215 ? 18.844 15.602 -1.01 1 98.25 215 LEU B C 1
ATOM 6178 O O . LEU B 1 215 ? 20.031 15.391 -0.738 1 98.25 215 LEU B O 1
ATOM 6182 N N . LEU B 1 216 ? 18.453 15.992 -2.23 1 98.12 216 LEU B N 1
ATOM 6183 C CA . LEU B 1 216 ? 19.359 16.312 -3.326 1 98.12 216 LEU B CA 1
ATOM 6184 C C . LEU B 1 216 ? 18.906 17.578 -4.055 1 98.12 216 LEU B C 1
ATOM 6186 O O . LEU B 1 216 ? 17.734 17.719 -4.395 1 98.12 216 LEU B O 1
ATOM 6190 N N . PHE B 1 217 ? 19.844 18.5 -4.27 1 98.38 217 PHE B N 1
ATOM 6191 C CA . PHE B 1 217 ? 19.547 19.719 -5 1 98.38 217 PHE B CA 1
ATOM 6192 C C . PHE B 1 217 ? 20.141 19.672 -6.406 1 98.38 217 PHE B C 1
ATOM 6194 O O . PHE B 1 217 ? 21.188 19.062 -6.625 1 98.38 217 PHE B O 1
ATOM 6201 N N . ILE B 1 218 ? 19.422 20.188 -7.34 1 98.62 218 ILE B N 1
ATOM 6202 C CA . ILE B 1 218 ? 19.844 20.312 -8.734 1 98.62 218 ILE B CA 1
ATOM 6203 C C . ILE B 1 218 ? 19.938 21.797 -9.109 1 98.62 218 ILE B C 1
ATOM 6205 O O . ILE B 1 218 ? 19.047 22.578 -8.758 1 98.62 218 ILE B O 1
ATOM 6209 N N . LYS B 1 219 ? 21 22.219 -9.75 1 98.12 219 LYS B N 1
ATOM 6210 C CA . LYS B 1 219 ? 21.172 23.609 -10.164 1 98.12 219 LYS B CA 1
ATOM 6211 C C . LYS B 1 219 ? 21.328 23.703 -11.68 1 98.12 219 LYS B C 1
ATOM 6213 O O . LYS B 1 219 ? 21.531 22.703 -12.359 1 98.12 219 LYS B O 1
ATOM 6218 N N . ASP B 1 220 ? 21.094 24.875 -12.227 1 98.06 220 ASP B N 1
ATOM 6219 C CA . ASP B 1 220 ? 21.312 25.234 -13.617 1 98.06 220 ASP B CA 1
ATOM 6220 C C . ASP B 1 220 ? 20.359 24.484 -14.539 1 98.06 220 ASP B C 1
ATOM 6222 O O . ASP B 1 220 ? 20.75 24.062 -15.633 1 98.06 220 ASP B O 1
ATOM 6226 N N . ALA B 1 221 ? 19.203 24.203 -14.047 1 98.19 221 ALA B N 1
ATOM 6227 C CA . ALA B 1 221 ? 18.203 23.578 -14.906 1 98.19 221 ALA B CA 1
ATOM 6228 C C . ALA B 1 221 ? 17.5 24.625 -15.766 1 98.19 221 ALA B C 1
ATOM 6230 O O . ALA B 1 221 ? 17.328 25.781 -15.352 1 98.19 221 ALA B O 1
ATOM 6231 N N . PRO B 1 222 ? 17.125 24.234 -16.984 1 97.12 222 PRO B N 1
ATOM 6232 C CA . PRO B 1 222 ? 16.312 25.156 -17.781 1 97.12 222 PRO B CA 1
ATOM 6233 C C . PRO B 1 222 ? 15.016 25.562 -17.062 1 97.12 222 PRO B C 1
ATOM 6235 O O . PRO B 1 222 ? 14.43 24.75 -16.344 1 97.12 222 PRO B O 1
ATOM 6238 N N . GLU B 1 223 ? 14.594 26.781 -17.297 1 95.44 223 GLU B N 1
ATOM 6239 C CA . GLU B 1 223 ? 13.367 27.281 -16.688 1 95.44 223 GLU B CA 1
ATOM 6240 C C . GLU B 1 223 ? 12.141 26.891 -17.516 1 95.44 223 GLU B C 1
ATOM 6242 O O . GLU B 1 223 ? 11.391 27.75 -17.969 1 95.44 223 GLU B O 1
ATOM 6247 N N . LEU B 1 224 ? 11.984 25.625 -17.672 1 95.38 224 LEU B N 1
ATOM 6248 C CA . LEU B 1 224 ? 10.867 25.047 -18.422 1 95.38 224 LEU B CA 1
ATOM 6249 C C . LEU B 1 224 ? 9.992 24.188 -17.516 1 95.38 224 LEU B C 1
ATOM 6251 O O . LEU B 1 224 ? 10.5 23.469 -16.656 1 95.38 224 LEU B O 1
ATOM 6255 N N . ARG B 1 225 ? 8.766 24.297 -17.766 1 94.25 225 ARG B N 1
ATOM 6256 C CA . ARG B 1 225 ? 7.762 23.656 -16.922 1 94.25 225 ARG B CA 1
ATOM 6257 C C . ARG B 1 225 ? 7.945 22.141 -16.891 1 94.25 225 ARG B C 1
ATOM 6259 O O . ARG B 1 225 ? 7.691 21.5 -15.867 1 94.25 225 ARG B O 1
ATOM 6266 N N . ASP B 1 226 ? 8.453 21.547 -17.922 1 95 226 ASP B N 1
ATOM 6267 C CA . ASP B 1 226 ? 8.523 20.094 -18.078 1 95 226 ASP B CA 1
ATOM 6268 C C . ASP B 1 226 ? 9.758 19.531 -17.391 1 95 226 ASP B C 1
ATOM 6270 O O . ASP B 1 226 ? 9.914 18.312 -17.297 1 95 226 ASP B O 1
ATOM 6274 N N . ILE B 1 227 ? 10.625 20.391 -16.875 1 96.81 227 ILE B N 1
ATOM 6275 C CA . ILE B 1 227 ? 11.898 19.953 -16.312 1 96.81 227 ILE B CA 1
ATOM 6276 C C . ILE B 1 227 ? 11.648 19.047 -15.117 1 96.81 227 ILE B C 1
ATOM 6278 O O . ILE B 1 227 ? 12.375 18.078 -14.906 1 96.81 227 ILE B O 1
ATOM 6282 N N . ALA B 1 228 ? 10.656 19.359 -14.273 1 97.88 228 ALA B N 1
ATOM 6283 C CA . ALA B 1 228 ? 10.344 18.531 -13.125 1 97.88 228 ALA B CA 1
ATOM 6284 C C . ALA B 1 228 ? 10.078 17.078 -13.547 1 97.88 228 ALA B C 1
ATOM 6286 O O . ALA B 1 228 ? 10.531 16.141 -12.891 1 97.88 228 ALA B O 1
ATOM 6287 N N . GLU B 1 229 ? 9.375 16.953 -14.633 1 97.94 229 GLU B N 1
ATOM 6288 C CA . GLU B 1 229 ? 9.07 15.625 -15.164 1 97.94 229 GLU B CA 1
ATOM 6289 C C . GLU B 1 229 ? 10.336 14.914 -15.641 1 97.94 229 GLU B C 1
ATOM 6291 O O . GLU B 1 229 ? 10.5 13.711 -15.422 1 97.94 229 GLU B O 1
ATOM 6296 N N . LEU B 1 230 ? 11.164 15.625 -16.328 1 97.88 230 LEU B N 1
ATOM 6297 C CA . LEU B 1 230 ? 12.391 15.039 -16.859 1 97.88 230 LEU B CA 1
ATOM 6298 C C . LEU B 1 230 ? 13.305 14.562 -15.734 1 97.88 230 LEU B C 1
ATOM 6300 O O . LEU B 1 230 ? 13.875 13.469 -15.805 1 97.88 230 LEU B O 1
ATOM 6304 N N . ILE B 1 231 ? 13.406 15.414 -14.719 1 98.56 231 ILE B N 1
ATOM 6305 C CA . ILE B 1 231 ? 14.211 15.039 -13.562 1 98.56 231 ILE B CA 1
ATOM 6306 C C . ILE B 1 231 ? 13.641 13.781 -12.914 1 98.56 231 ILE B C 1
ATOM 6308 O O . ILE B 1 231 ? 14.375 12.844 -12.609 1 98.56 231 ILE B O 1
ATOM 6312 N N . ALA B 1 232 ? 12.359 13.742 -12.758 1 98.56 232 ALA B N 1
ATOM 6313 C CA . ALA B 1 232 ? 11.68 12.625 -12.109 1 98.56 232 ALA B CA 1
ATOM 6314 C C . ALA B 1 232 ? 11.844 11.336 -12.906 1 98.56 232 ALA B C 1
ATOM 6316 O O . ALA B 1 232 ? 12.148 10.281 -12.344 1 98.56 232 ALA B O 1
ATOM 6317 N N . THR B 1 233 ? 11.719 11.406 -14.188 1 97.69 233 THR B N 1
ATOM 6318 C CA . THR B 1 233 ? 11.656 10.227 -15.039 1 97.69 233 THR B CA 1
ATOM 6319 C C . THR B 1 233 ? 13.023 9.562 -15.148 1 97.69 233 THR B C 1
ATOM 6321 O O . THR B 1 233 ? 13.125 8.383 -15.492 1 97.69 233 THR B O 1
ATOM 6324 N N . ARG B 1 234 ? 14.094 10.305 -14.852 1 98.12 234 ARG B N 1
ATOM 6325 C CA . ARG B 1 234 ? 15.406 9.672 -14.844 1 98.12 234 ARG B CA 1
ATOM 6326 C C . ARG B 1 234 ? 15.539 8.703 -13.68 1 98.12 234 ARG B C 1
ATOM 6328 O O . ARG B 1 234 ? 16.344 7.77 -13.727 1 98.12 234 ARG B O 1
ATOM 6335 N N . MET B 1 235 ? 14.75 8.922 -12.656 1 97.69 235 MET B N 1
ATOM 6336 C CA . MET B 1 235 ? 14.797 8.078 -11.469 1 97.69 235 MET B CA 1
ATOM 6337 C C . MET B 1 235 ? 13.82 6.914 -11.594 1 97.69 235 MET B C 1
ATOM 6339 O O . MET B 1 235 ? 14 5.879 -10.945 1 97.69 235 MET B O 1
ATOM 6343 N N . GLY B 1 236 ? 12.82 7.031 -12.273 1 97.56 236 GLY B N 1
ATOM 6344 C CA . GLY B 1 236 ? 11.766 6.035 -12.422 1 97.56 236 GLY B CA 1
ATOM 6345 C C . GLY B 1 236 ? 10.516 6.586 -13.07 1 97.56 236 GLY B C 1
ATOM 6346 O O . GLY B 1 236 ? 10.461 7.758 -13.438 1 97.56 236 GLY B O 1
ATOM 6347 N N . PRO B 1 237 ? 9.5 5.699 -13.258 1 97.44 237 PRO B N 1
ATOM 6348 C CA . PRO B 1 237 ? 8.25 6.152 -13.867 1 97.44 237 PRO B CA 1
ATOM 6349 C C . PRO B 1 237 ? 7.574 7.266 -13.078 1 97.44 237 PRO B C 1
ATOM 6351 O O . PRO B 1 237 ? 7.555 7.223 -11.844 1 97.44 237 PRO B O 1
ATOM 6354 N N . LEU B 1 238 ? 7.113 8.25 -13.859 1 97.12 238 LEU B N 1
ATOM 6355 C CA . LEU B 1 238 ? 6.375 9.352 -13.25 1 97.12 238 LEU B CA 1
ATOM 6356 C C . LEU B 1 238 ? 5.102 8.844 -12.578 1 97.12 238 LEU B C 1
ATOM 6358 O O . LEU B 1 238 ? 4.348 8.07 -13.172 1 97.12 238 LEU B O 1
ATOM 6362 N N . ARG B 1 239 ? 4.891 9.172 -11.344 1 97.12 239 ARG B N 1
ATOM 6363 C CA . ARG B 1 239 ? 3.648 8.82 -10.664 1 97.12 239 ARG B CA 1
ATOM 6364 C C . ARG B 1 239 ? 2.518 9.758 -11.078 1 97.12 239 ARG B C 1
ATOM 6366 O O . ARG B 1 239 ? 2.648 10.977 -10.977 1 97.12 239 ARG B O 1
ATOM 6373 N N . ASN B 1 240 ? 1.47 9.203 -11.516 1 96.31 240 ASN B N 1
ATOM 6374 C CA . ASN B 1 240 ? 0.252 9.945 -11.828 1 96.31 240 ASN B CA 1
ATOM 6375 C C . ASN B 1 240 ? -0.694 9.992 -10.633 1 96.31 240 ASN B C 1
ATOM 6377 O O . ASN B 1 240 ? -0.885 8.992 -9.938 1 96.31 240 ASN B O 1
ATOM 6381 N N . THR B 1 241 ? -1.213 11.148 -10.281 1 95.25 241 THR B N 1
ATOM 6382 C CA . THR B 1 241 ? -2.182 11.352 -9.211 1 95.25 241 THR B CA 1
ATOM 6383 C C . THR B 1 241 ? -3.418 12.078 -9.734 1 95.25 241 THR B C 1
ATOM 6385 O O . THR B 1 241 ? -3.539 12.328 -10.93 1 95.25 241 THR B O 1
ATOM 6388 N N . PHE B 1 242 ? -4.344 12.359 -8.828 1 93.56 242 PHE B N 1
ATOM 6389 C CA . PHE B 1 242 ? -5.52 13.125 -9.219 1 93.56 242 PHE B CA 1
ATOM 6390 C C . PHE B 1 242 ? -5.148 14.57 -9.523 1 93.56 242 PHE B C 1
ATOM 6392 O O . PHE B 1 242 ? -5.941 15.312 -10.109 1 93.56 242 PHE B O 1
ATOM 6399 N N . TYR B 1 243 ? -3.9 14.953 -9.242 1 92.69 243 TYR B N 1
ATOM 6400 C CA . TYR B 1 243 ? -3.387 16.266 -9.633 1 92.69 243 TYR B CA 1
ATOM 6401 C C . TYR B 1 243 ? -2.783 16.219 -11.031 1 92.69 243 TYR B C 1
ATOM 6403 O O . TYR B 1 243 ? -2.414 17.25 -11.594 1 92.69 243 TYR B O 1
ATOM 6411 N N . GLY B 1 244 ? -2.674 15.047 -11.562 1 93.75 244 GLY B N 1
ATOM 6412 C CA . GLY B 1 244 ? -1.961 14.844 -12.82 1 93.75 244 GLY B CA 1
ATOM 6413 C C . GLY B 1 244 ? -0.558 14.297 -12.625 1 93.75 244 GLY B C 1
ATOM 6414 O O . GLY B 1 244 ? -0.127 14.07 -11.492 1 93.75 244 GLY B O 1
ATOM 6415 N N . PRO B 1 245 ? 0.103 14.031 -13.75 1 94.38 245 PRO B N 1
ATOM 6416 C CA . PRO B 1 245 ? 1.477 13.531 -13.656 1 94.38 245 PRO B CA 1
ATOM 6417 C C . PRO B 1 245 ? 2.432 14.547 -13.023 1 94.38 245 PRO B C 1
ATOM 6419 O O . PRO B 1 245 ? 3.453 14.156 -12.453 1 94.38 245 PRO B O 1
ATOM 6422 N N . THR B 1 246 ? 2.127 15.805 -13.25 1 96.75 246 THR B N 1
ATOM 6423 C CA . THR B 1 246 ? 2.805 16.922 -12.609 1 96.75 246 THR B CA 1
ATOM 6424 C C . THR B 1 246 ? 1.796 17.969 -12.141 1 96.75 246 THR B C 1
ATOM 6426 O O . THR B 1 246 ? 0.604 17.875 -12.445 1 96.75 246 THR B O 1
ATOM 6429 N N . TRP B 1 247 ? 2.273 18.891 -11.281 1 94.94 247 TRP B N 1
ATOM 6430 C CA . TRP B 1 247 ? 1.377 19.906 -10.75 1 94.94 247 TRP B CA 1
ATOM 6431 C C . TRP B 1 247 ? 2.125 21.219 -10.5 1 94.94 247 TRP B C 1
ATOM 6433 O O . TRP B 1 247 ? 3.357 21.25 -10.5 1 94.94 247 TRP B O 1
ATOM 6443 N N . ASP B 1 248 ? 1.41 22.266 -10.352 1 93.75 248 ASP B N 1
ATOM 6444 C CA . ASP B 1 248 ? 1.968 23.594 -10.133 1 93.75 248 ASP B CA 1
ATOM 6445 C C . ASP B 1 248 ? 1.697 24.078 -8.711 1 93.75 248 ASP B C 1
ATOM 6447 O O . ASP B 1 248 ? 0.589 23.922 -8.195 1 93.75 248 ASP B O 1
ATOM 6451 N N . VAL B 1 249 ? 2.701 24.547 -8.125 1 91.88 249 VAL B N 1
ATOM 6452 C CA . VAL B 1 249 ? 2.57 25.219 -6.832 1 91.88 249 VAL B CA 1
ATOM 6453 C C . VAL B 1 249 ? 2.666 26.719 -7.016 1 91.88 249 VAL B C 1
ATOM 6455 O O . VAL B 1 249 ? 3.766 27.281 -7.086 1 91.88 249 VAL B O 1
ATOM 6458 N N . ARG B 1 250 ? 1.584 27.328 -7.105 1 88.62 250 ARG B N 1
ATOM 6459 C CA . ARG B 1 250 ? 1.449 28.781 -7.238 1 88.62 250 ARG B CA 1
ATOM 6460 C C . ARG B 1 250 ? 0.172 29.266 -6.57 1 88.62 250 ARG B C 1
ATOM 6462 O O . ARG B 1 250 ? -0.759 28.5 -6.348 1 88.62 250 ARG B O 1
ATOM 6469 N N . SER B 1 251 ? 0.221 30.484 -6.199 1 82.88 251 SER B N 1
ATOM 6470 C CA . SER B 1 251 ? -0.942 31.031 -5.508 1 82.88 251 SER B CA 1
ATOM 6471 C C . SER B 1 251 ? -2.146 31.109 -6.441 1 82.88 251 SER B C 1
ATOM 6473 O O . SER B 1 251 ? -2.041 31.625 -7.559 1 82.88 251 SER B O 1
ATOM 6475 N N . GLU B 1 252 ? -3.145 30.469 -6.012 1 80.75 252 GLU B N 1
ATOM 6476 C CA . GLU B 1 252 ? -4.414 30.469 -6.73 1 80.75 252 GLU B CA 1
ATOM 6477 C C . GLU B 1 252 ? -5.555 30.953 -5.84 1 80.75 252 GLU B C 1
ATOM 6479 O O . GLU B 1 252 ? -5.504 30.797 -4.617 1 80.75 252 GLU B O 1
ATOM 6484 N N . HIS B 1 253 ? -6.539 31.578 -6.508 1 77.75 253 HIS B N 1
ATOM 6485 C CA . HIS B 1 253 ? -7.766 31.906 -5.789 1 77.75 253 HIS B CA 1
ATOM 6486 C C . HIS B 1 253 ? -8.562 30.641 -5.449 1 77.75 253 HIS B C 1
ATOM 6488 O O . HIS B 1 253 ? -8.672 29.734 -6.27 1 77.75 253 HIS B O 1
ATOM 6494 N N . ARG B 1 254 ? -9.133 30.531 -4.312 1 75 254 ARG B N 1
ATOM 6495 C CA . ARG B 1 254 ? -9.922 29.375 -3.857 1 75 254 ARG B CA 1
ATOM 6496 C C . ARG B 1 254 ? -9.141 28.078 -4.031 1 75 254 ARG B C 1
ATOM 6498 O O . ARG B 1 254 ? -9.641 27.125 -4.617 1 75 254 ARG B O 1
ATOM 6505 N N . ALA B 1 255 ? -7.969 28.125 -3.508 1 80.69 255 ALA B N 1
ATOM 6506 C CA . ALA B 1 255 ? -7.008 27.047 -3.682 1 80.69 255 ALA B CA 1
ATOM 6507 C C . ALA B 1 255 ? -7.547 25.734 -3.117 1 80.69 255 ALA B C 1
ATOM 6509 O O . ALA B 1 255 ? -7.996 25.688 -1.969 1 80.69 255 ALA B O 1
ATOM 6510 N N . LYS B 1 256 ? -7.492 24.625 -3.93 1 79.06 256 LYS B N 1
ATOM 6511 C CA . LYS B 1 256 ? -7.902 23.281 -3.502 1 79.06 256 LYS B CA 1
ATOM 6512 C C . LYS B 1 256 ? -6.859 22.656 -2.586 1 79.06 256 LYS B C 1
ATOM 6514 O O . LYS B 1 256 ? -7.109 21.609 -1.973 1 79.06 256 LYS B O 1
ATOM 6519 N N . ASN B 1 257 ? -5.762 23.25 -2.525 1 83.62 257 ASN B N 1
ATOM 6520 C CA . ASN B 1 257 ? -4.629 22.812 -1.716 1 83.62 257 ASN B CA 1
ATOM 6521 C C . ASN B 1 257 ? -3.902 24 -1.088 1 83.62 257 ASN B C 1
ATOM 6523 O O . ASN B 1 257 ? -3.73 25.047 -1.729 1 83.62 257 ASN B O 1
ATOM 6527 N N . VAL B 1 258 ? -3.479 23.781 0.134 1 81.56 258 VAL B N 1
ATOM 6528 C CA . VAL B 1 258 ? -2.846 24.875 0.876 1 81.56 258 VAL B CA 1
ATOM 6529 C C . VAL B 1 258 ? -1.54 25.266 0.195 1 81.56 258 VAL B C 1
ATOM 6531 O O . VAL B 1 258 ? -1.114 26.422 0.285 1 81.56 258 VAL B O 1
ATOM 6534 N N . ALA B 1 259 ? -0.968 24.359 -0.466 1 81.69 259 ALA B N 1
ATOM 6535 C CA . ALA B 1 259 ? 0.261 24.641 -1.201 1 81.69 259 ALA B CA 1
ATOM 6536 C C . ALA B 1 259 ? 0.026 25.688 -2.277 1 81.69 259 ALA B C 1
ATOM 6538 O O . ALA B 1 259 ? 0.974 26.312 -2.77 1 81.69 259 ALA B O 1
ATOM 6539 N N . TYR B 1 260 ? -1.167 25.953 -2.557 1 81.62 260 TYR B N 1
ATOM 6540 C CA . TYR B 1 260 ? -1.495 26.906 -3.613 1 81.62 260 TYR B CA 1
ATOM 6541 C C . TYR B 1 260 ? -1.935 28.25 -3.027 1 81.62 260 TYR B C 1
ATOM 6543 O O . TYR B 1 260 ? -2.713 28.969 -3.645 1 81.62 260 TYR B O 1
ATOM 6551 N N . THR B 1 261 ? -1.543 28.547 -1.806 1 79.81 261 THR B N 1
ATOM 6552 C CA . THR B 1 261 ? -1.786 29.812 -1.144 1 79.81 261 THR B CA 1
ATOM 6553 C C . THR B 1 261 ? -0.471 30.531 -0.85 1 79.81 261 THR B C 1
ATOM 6555 O O . THR B 1 261 ? 0.607 29.969 -1.06 1 79.81 261 THR B O 1
ATOM 6558 N N . ASP B 1 262 ? -0.571 31.719 -0.364 1 79.12 262 ASP B N 1
ATOM 6559 C CA . ASP B 1 262 ? 0.623 32.5 -0.014 1 79.12 262 ASP B CA 1
ATOM 6560 C C . ASP B 1 262 ? 0.865 32.469 1.494 1 79.12 262 ASP B C 1
ATOM 6562 O O . ASP B 1 262 ? 1.739 33.188 1.997 1 79.12 262 ASP B O 1
ATOM 6566 N N . GLN B 1 263 ? 0.136 31.578 2.186 1 81.25 263 GLN B N 1
ATOM 6567 C CA . GLN B 1 263 ? 0.24 31.469 3.637 1 81.25 263 GLN B CA 1
ATOM 6568 C C . GLN B 1 263 ? 1.374 30.531 4.039 1 81.25 263 GLN B C 1
ATOM 6570 O O . GLN B 1 263 ? 1.875 29.766 3.215 1 81.25 263 GLN B O 1
ATOM 6575 N N . ASP B 1 264 ? 1.741 30.703 5.316 1 86.88 264 ASP B N 1
ATOM 6576 C CA . ASP B 1 264 ? 2.707 29.781 5.891 1 86.88 264 ASP B CA 1
ATOM 6577 C C . ASP B 1 264 ? 2.178 28.344 5.844 1 86.88 264 ASP B C 1
ATOM 6579 O O . ASP B 1 264 ? 1.016 28.094 6.168 1 86.88 264 ASP B O 1
ATOM 6583 N N . LEU B 1 265 ? 2.963 27.516 5.305 1 87.75 265 LEU B N 1
ATOM 6584 C CA . LEU B 1 265 ? 2.68 26.078 5.328 1 87.75 265 LEU B CA 1
ATOM 6585 C C . LEU B 1 265 ? 3.701 25.344 6.184 1 87.75 265 LEU B C 1
ATOM 6587 O O . LEU B 1 265 ? 4.883 25.281 5.84 1 87.75 265 LEU B O 1
ATOM 6591 N N . GLY B 1 266 ? 3.262 24.828 7.312 1 94 266 GLY B N 1
ATOM 6592 C CA . GLY B 1 266 ? 4.148 24.125 8.227 1 94 266 GLY B CA 1
ATOM 6593 C C . GLY B 1 266 ? 4.66 22.812 7.664 1 94 266 GLY B C 1
ATOM 6594 O O . GLY B 1 266 ? 4.254 22.391 6.574 1 94 266 GLY B O 1
ATOM 6595 N N . PHE B 1 267 ? 5.543 22.219 8.414 1 97.75 267 PHE B N 1
ATOM 6596 C CA . PHE B 1 267 ? 6.168 20.953 8 1 97.75 267 PHE B CA 1
ATOM 6597 C C . PHE B 1 267 ? 5.109 19.891 7.738 1 97.75 267 PHE B C 1
ATOM 6599 O O . PHE B 1 267 ? 4.199 19.703 8.547 1 97.75 267 PHE B O 1
ATOM 6606 N N . HIS B 1 268 ? 5.234 19.25 6.59 1 98.19 268 HIS B N 1
ATOM 6607 C CA . HIS B 1 268 ? 4.297 18.203 6.207 1 98.19 268 HIS B CA 1
ATOM 6608 C C . HIS B 1 268 ? 4.918 17.266 5.18 1 98.19 268 HIS B C 1
ATOM 6610 O O . HIS B 1 268 ? 5.973 17.562 4.617 1 98.19 268 HIS B O 1
ATOM 6616 N N . MET B 1 269 ? 4.348 16.094 5.07 1 98.56 269 MET B N 1
ATOM 6617 C CA . MET B 1 269 ? 4.609 15.109 4.016 1 98.56 269 MET B CA 1
ATOM 6618 C C . MET B 1 269 ? 3.418 14.992 3.072 1 98.56 269 MET B C 1
ATOM 6620 O O . MET B 1 269 ? 2.273 15.188 3.484 1 98.56 269 MET B O 1
ATOM 6624 N N . ASP B 1 270 ? 3.738 14.75 1.838 1 98.06 270 ASP B N 1
ATOM 6625 C CA . ASP B 1 270 ? 2.701 14.812 0.813 1 98.06 270 ASP B CA 1
ATOM 6626 C C . ASP B 1 270 ? 1.964 13.477 0.695 1 98.06 270 ASP B C 1
ATOM 6628 O O . ASP B 1 270 ? 2.574 12.414 0.8 1 98.06 270 ASP B O 1
ATOM 6632 N N . LEU B 1 271 ? 0.663 13.57 0.476 1 98.19 271 LEU B N 1
ATOM 6633 C CA . LEU B 1 271 ? -0.254 12.516 0.044 1 98.19 271 LEU B CA 1
ATOM 6634 C C . LEU B 1 271 ? -0.259 11.359 1.034 1 98.19 271 LEU B C 1
ATOM 6636 O O . LEU B 1 271 ? -0.25 10.195 0.632 1 98.19 271 LEU B O 1
ATOM 6640 N N . MET B 1 272 ? -0.291 11.719 2.291 1 98.19 272 MET B N 1
ATOM 6641 C CA . MET B 1 272 ? -0.265 10.703 3.34 1 98.19 272 MET B CA 1
ATOM 6642 C C . MET B 1 272 ? -1.59 9.945 3.4 1 98.19 272 MET B C 1
ATOM 6644 O O . MET B 1 272 ? -1.692 8.922 4.07 1 98.19 272 MET B O 1
ATOM 6648 N N . TYR B 1 273 ? -2.605 10.414 2.674 1 97.62 273 TYR B N 1
ATOM 6649 C CA . TYR B 1 273 ? -3.918 9.773 2.643 1 97.62 273 TYR B CA 1
ATOM 6650 C C . TYR B 1 273 ? -3.961 8.664 1.6 1 97.62 273 TYR B C 1
ATOM 6652 O O . TYR B 1 273 ? -4.996 8.023 1.41 1 97.62 273 TYR B O 1
ATOM 6660 N N . MET B 1 274 ? -2.881 8.344 0.971 1 97.75 274 MET B N 1
ATOM 6661 C CA . MET B 1 274 ? -2.838 7.309 -0.056 1 97.75 274 MET B CA 1
ATOM 6662 C C . MET B 1 274 ? -2.303 6 0.515 1 97.75 274 MET B C 1
ATOM 6664 O O . MET B 1 274 ? -1.612 6 1.535 1 97.75 274 MET B O 1
ATOM 6668 N N . ASN B 1 275 ? -2.602 4.891 -0.264 1 96.56 275 ASN B N 1
ATOM 6669 C CA . ASN B 1 275 ? -2.121 3.568 0.121 1 96.56 275 ASN B CA 1
ATOM 6670 C C . ASN B 1 275 ? -0.598 3.494 0.089 1 96.56 275 ASN B C 1
ATOM 6672 O O . ASN B 1 275 ? 0.011 2.799 0.904 1 96.56 275 ASN B O 1
ATOM 6676 N N . GLU B 1 276 ? -0.07 4.102 -0.825 1 96.5 276 GLU B N 1
ATOM 6677 C CA . GLU B 1 276 ? 1.377 4.258 -0.944 1 96.5 276 GLU B CA 1
ATOM 6678 C C . GLU B 1 276 ? 1.754 5.715 -1.196 1 96.5 276 GLU B C 1
ATOM 6680 O O . GLU B 1 276 ? 1.812 6.156 -2.346 1 96.5 276 GLU B O 1
ATOM 6685 N N . PRO B 1 277 ? 2.059 6.422 -0.104 1 98.06 277 PRO B N 1
ATOM 6686 C CA . PRO B 1 277 ? 2.559 7.777 -0.353 1 98.06 277 PRO B CA 1
ATOM 6687 C C . PRO B 1 277 ? 3.789 7.793 -1.255 1 98.06 277 PRO B C 1
ATOM 6689 O O . PRO B 1 277 ? 4.605 6.871 -1.21 1 98.06 277 PRO B O 1
ATOM 6692 N N . PRO B 1 278 ? 3.898 8.812 -2.121 1 97.69 278 PRO B N 1
ATOM 6693 C CA . PRO B 1 278 ? 5.059 8.852 -3.01 1 97.69 278 PRO B CA 1
ATOM 6694 C C . PRO B 1 278 ? 6.383 8.727 -2.258 1 97.69 278 PRO B C 1
ATOM 6696 O O . PRO B 1 278 ? 6.527 9.281 -1.162 1 97.69 278 PRO B O 1
ATOM 6699 N N . GLY B 1 279 ? 7.312 8.016 -2.85 1 98.25 279 GLY B N 1
ATOM 6700 C CA . GLY B 1 279 ? 8.609 7.84 -2.221 1 98.25 279 GLY B CA 1
ATOM 6701 C C . GLY B 1 279 ? 9.453 9.102 -2.232 1 98.25 279 GLY B C 1
ATOM 6702 O O . GLY B 1 279 ? 10.047 9.469 -1.218 1 98.25 279 GLY B O 1
ATOM 6703 N N . TYR B 1 280 ? 9.445 9.773 -3.43 1 98.75 280 TYR B N 1
ATOM 6704 C CA . TYR B 1 280 ? 10.25 10.977 -3.605 1 98.75 280 TYR B CA 1
ATOM 6705 C C . TYR B 1 280 ? 9.445 12.07 -4.293 1 98.75 280 TYR B C 1
ATOM 6707 O O . TYR B 1 280 ? 8.602 11.789 -5.148 1 98.75 280 TYR B O 1
ATOM 6715 N N . GLN B 1 281 ? 9.727 13.234 -3.895 1 98.56 281 GLN B N 1
ATOM 6716 C CA . GLN B 1 281 ? 9.125 14.43 -4.48 1 98.56 281 GLN B CA 1
ATOM 6717 C C . GLN B 1 281 ? 10.18 15.305 -5.148 1 98.56 281 GLN B C 1
ATOM 6719 O O . GLN B 1 281 ? 11.305 15.414 -4.664 1 98.56 281 GLN B O 1
ATOM 6724 N N . ILE B 1 282 ? 9.805 15.859 -6.324 1 98.75 282 ILE B N 1
ATOM 6725 C CA . ILE B 1 282 ? 10.633 16.812 -7.055 1 98.75 282 ILE B CA 1
ATOM 6726 C C . ILE B 1 282 ? 9.93 18.172 -7.109 1 98.75 282 ILE B C 1
ATOM 6728 O O . ILE B 1 282 ? 8.742 18.25 -7.422 1 98.75 282 ILE B O 1
ATOM 6732 N N . LEU B 1 283 ? 10.617 19.188 -6.762 1 98.38 283 LEU B N 1
ATOM 6733 C CA . LEU B 1 283 ? 10.156 20.562 -6.934 1 98.38 283 LEU B CA 1
ATOM 6734 C C . LEU B 1 283 ? 11.156 21.375 -7.75 1 98.38 283 LEU B C 1
ATOM 6736 O O . LEU B 1 283 ? 12.328 21.469 -7.387 1 98.38 283 LEU B O 1
ATOM 6740 N N . HIS B 1 284 ? 10.727 21.859 -8.844 1 98.56 284 HIS B N 1
ATOM 6741 C CA . HIS B 1 284 ? 11.539 22.703 -9.711 1 98.56 284 HIS B CA 1
ATOM 6742 C C . HIS B 1 284 ? 11.055 24.141 -9.68 1 98.56 284 HIS B C 1
ATOM 6744 O O . HIS B 1 284 ? 9.883 24.422 -9.953 1 98.56 284 HIS B O 1
ATOM 6750 N N . CYS B 1 285 ? 11.922 25.062 -9.352 1 98 285 CYS B N 1
ATOM 6751 C CA . CYS B 1 285 ? 11.562 26.469 -9.242 1 98 285 CYS B CA 1
ATOM 6752 C C . CYS B 1 285 ? 11.602 27.156 -10.602 1 98 285 CYS B C 1
ATOM 6754 O O . CYS B 1 285 ? 12.648 27.203 -11.242 1 98 285 CYS B O 1
ATOM 6756 N N . LEU B 1 286 ? 10.469 27.625 -10.992 1 96.94 286 LEU B N 1
ATOM 6757 C CA . LEU B 1 286 ? 10.359 28.344 -12.258 1 96.94 286 LEU B CA 1
ATOM 6758 C C . LEU B 1 286 ? 10.43 29.859 -12.039 1 96.94 286 LEU B C 1
ATOM 6760 O O . LEU B 1 286 ? 11.031 30.578 -12.844 1 96.94 286 LEU B O 1
ATOM 6764 N N . LYS B 1 287 ? 9.781 30.297 -10.969 1 94.12 287 LYS B N 1
ATOM 6765 C CA . LYS B 1 287 ? 9.797 31.703 -10.562 1 94.12 287 LYS B CA 1
ATOM 6766 C C . LYS B 1 287 ? 9.82 31.828 -9.039 1 94.12 287 LYS B C 1
ATOM 6768 O O . LYS B 1 287 ? 9.195 31.031 -8.336 1 94.12 287 LYS B O 1
ATOM 6773 N N . ASN B 1 288 ? 10.586 32.75 -8.562 1 92.31 288 ASN B N 1
ATOM 6774 C CA . ASN B 1 288 ? 10.633 33.031 -7.133 1 92.31 288 ASN B CA 1
ATOM 6775 C C . ASN B 1 288 ? 11.117 34.438 -6.863 1 92.31 288 ASN B C 1
ATOM 6777 O O . ASN B 1 288 ? 12.234 34.656 -6.375 1 92.31 288 ASN B O 1
ATOM 6781 N N . SER B 1 289 ? 10.234 35.438 -7.066 1 89.38 289 SER B N 1
ATOM 6782 C CA . SER B 1 289 ? 10.609 36.844 -6.938 1 89.38 289 SER B CA 1
ATOM 6783 C C . SER B 1 289 ? 9.93 37.469 -5.738 1 89.38 289 SER B C 1
ATOM 6785 O O . SER B 1 289 ? 10.156 38.656 -5.449 1 89.38 289 SER B O 1
ATOM 6787 N N . CYS B 1 290 ? 9.195 36.75 -5.027 1 86.56 290 CYS B N 1
ATOM 6788 C CA . CYS B 1 290 ? 8.469 37.281 -3.881 1 86.56 290 CYS B CA 1
ATOM 6789 C C . CYS B 1 290 ? 9.375 37.406 -2.664 1 86.56 290 CYS B C 1
ATOM 6791 O O . CYS B 1 290 ? 10.391 36.719 -2.572 1 86.56 290 CYS B O 1
ATOM 6793 N N . GLU B 1 291 ? 8.977 38.406 -1.86 1 87.31 291 GLU B N 1
ATOM 6794 C CA . GLU B 1 291 ? 9.547 38.406 -0.517 1 87.31 291 GLU B CA 1
ATOM 6795 C C . GLU B 1 291 ? 8.984 37.219 0.3 1 87.31 291 GLU B C 1
ATOM 6797 O O . GLU B 1 291 ? 7.773 37 0.306 1 87.31 291 GLU B O 1
ATOM 6802 N N . GLY B 1 292 ? 10 36.562 0.892 1 88.38 292 GLY B N 1
ATOM 6803 C CA . GLY B 1 292 ? 9.57 35.344 1.546 1 88.38 292 GLY B CA 1
ATOM 6804 C C . GLY B 1 292 ? 9.547 34.125 0.618 1 88.38 292 GLY B C 1
ATOM 6805 O O . GLY B 1 292 ? 10.219 34.125 -0.417 1 88.38 292 GLY B O 1
ATOM 6806 N N . GLY B 1 293 ? 8.914 33.062 1.041 1 87.12 293 GLY B N 1
ATOM 6807 C CA . GLY B 1 293 ? 8.734 31.906 0.179 1 87.12 293 GLY B CA 1
ATOM 6808 C C . GLY B 1 293 ? 9.883 30.906 0.267 1 87.12 293 GLY B C 1
ATOM 6809 O O . GLY B 1 293 ? 10.031 30.047 -0.6 1 87.12 293 GLY B O 1
ATOM 6810 N N . GLU B 1 294 ? 10.609 31.078 1.293 1 92.62 294 GLU B N 1
ATOM 6811 C CA . GLU B 1 294 ? 11.68 30.109 1.51 1 92.62 294 GLU B CA 1
ATOM 6812 C C . GLU B 1 294 ? 11.125 28.703 1.719 1 92.62 294 GLU B C 1
ATOM 6814 O O . GLU B 1 294 ? 10.062 28.547 2.322 1 92.62 294 GLU B O 1
ATOM 6819 N N . SER B 1 295 ? 11.844 27.766 1.176 1 94.75 295 SER B N 1
ATOM 6820 C CA . SER B 1 295 ? 11.555 26.359 1.457 1 94.75 295 SER B CA 1
ATOM 6821 C C . SER B 1 295 ? 12.305 25.875 2.695 1 94.75 295 SER B C 1
ATOM 6823 O O . SER B 1 295 ? 13.469 26.234 2.902 1 94.75 295 SER B O 1
ATOM 6825 N N . LEU B 1 296 ? 11.664 25.219 3.521 1 96.94 296 LEU B N 1
ATOM 6826 C CA . LEU B 1 296 ? 12.273 24.594 4.691 1 96.94 296 LEU B CA 1
ATOM 6827 C C . LEU B 1 296 ? 12.227 23.078 4.582 1 96.94 296 LEU B C 1
ATOM 6829 O O . LEU B 1 296 ? 11.227 22.516 4.121 1 96.94 296 LEU B O 1
ATOM 6833 N N . PHE B 1 297 ? 13.305 22.422 5.023 1 98 297 PHE B N 1
ATOM 6834 C CA . PHE B 1 297 ? 13.398 20.969 5.109 1 98 297 PHE B CA 1
ATOM 6835 C C . PHE B 1 297 ? 13.922 20.547 6.473 1 98 297 PHE B C 1
ATOM 6837 O O . PHE B 1 297 ? 14.727 21.25 7.086 1 98 297 PHE B O 1
ATOM 6844 N N . ALA B 1 298 ? 13.508 19.422 6.918 1 98.44 298 ALA B N 1
ATOM 6845 C CA . ALA B 1 298 ? 14.047 18.812 8.133 1 98.44 298 ALA B CA 1
ATOM 6846 C C . ALA B 1 298 ? 14.078 17.297 8.023 1 98.44 298 ALA B C 1
ATOM 6848 O O . ALA B 1 298 ? 13.156 16.688 7.469 1 98.44 298 ALA B O 1
ATOM 6849 N N . ASP B 1 299 ? 15.141 16.672 8.5 1 98.25 299 ASP B N 1
ATOM 6850 C CA . ASP B 1 299 ? 15.289 15.227 8.562 1 98.25 299 ASP B CA 1
ATOM 6851 C C . ASP B 1 299 ? 14.578 14.656 9.789 1 98.25 299 ASP B C 1
ATOM 6853 O O . ASP B 1 299 ? 15.133 14.656 10.891 1 98.25 299 ASP B O 1
ATOM 6857 N N . THR B 1 300 ? 13.461 14.086 9.617 1 98.75 300 THR B N 1
ATOM 6858 C CA . THR B 1 300 ? 12.672 13.586 10.734 1 98.75 300 THR B CA 1
ATOM 6859 C C . THR B 1 300 ? 13.359 12.398 11.398 1 98.75 300 THR B C 1
ATOM 6861 O O . THR B 1 300 ? 13.094 12.094 12.562 1 98.75 300 THR B O 1
ATOM 6864 N N . PHE B 1 301 ? 14.203 11.695 10.641 1 97.94 301 PHE B N 1
ATOM 6865 C CA . PHE B 1 301 ? 14.961 10.602 11.242 1 97.94 301 PHE B CA 1
ATOM 6866 C C . PHE B 1 301 ? 15.93 11.133 12.297 1 97.94 301 PHE B C 1
ATOM 6868 O O . PHE B 1 301 ? 16.078 10.547 13.367 1 97.94 301 PHE B O 1
ATOM 6875 N N . ALA B 1 302 ? 16.594 12.227 11.984 1 97.88 302 ALA B N 1
ATOM 6876 C CA . ALA B 1 302 ? 17.484 12.852 12.961 1 97.88 302 ALA B CA 1
ATOM 6877 C C . ALA B 1 302 ? 16.703 13.273 14.211 1 97.88 302 ALA B C 1
ATOM 6879 O O . ALA B 1 302 ? 17.172 13.047 15.328 1 97.88 302 ALA B O 1
ATOM 6880 N N . VAL B 1 303 ? 15.586 13.852 14.008 1 98.5 303 VAL B N 1
ATOM 6881 C CA . VAL B 1 303 ? 14.758 14.32 15.109 1 98.5 303 VAL B CA 1
ATOM 6882 C C . VAL B 1 303 ? 14.266 13.133 15.93 1 98.5 303 VAL B C 1
ATOM 6884 O O . VAL B 1 303 ? 14.297 13.164 17.156 1 98.5 303 VAL B O 1
ATOM 6887 N N . ALA B 1 304 ? 13.789 12.094 15.227 1 98.56 304 ALA B N 1
ATOM 6888 C CA . ALA B 1 304 ? 13.305 10.898 15.906 1 98.56 304 ALA B CA 1
ATOM 6889 C C . ALA B 1 304 ? 14.406 10.25 16.734 1 98.56 304 ALA B C 1
ATOM 6891 O O . ALA B 1 304 ? 14.156 9.789 17.859 1 98.56 304 ALA B O 1
ATOM 6892 N N . GLU B 1 305 ? 15.555 10.203 16.188 1 96.94 305 GLU B N 1
ATOM 6893 C CA . GLU B 1 305 ? 16.672 9.625 16.922 1 96.94 305 GLU B CA 1
ATOM 6894 C C . GLU B 1 305 ? 17.016 10.453 18.156 1 96.94 305 GLU B C 1
ATOM 6896 O O . GLU B 1 305 ? 17.344 9.906 19.219 1 96.94 305 GLU B O 1
ATOM 6901 N N . GLN B 1 306 ? 17 11.719 18.016 1 97.5 306 GLN B N 1
ATOM 6902 C CA . GLN B 1 306 ? 17.25 12.586 19.156 1 97.5 306 GLN B CA 1
ATOM 6903 C C . GLN B 1 306 ? 16.156 12.406 20.219 1 97.5 306 GLN B C 1
ATOM 6905 O O . GLN B 1 306 ? 16.453 12.406 21.422 1 97.5 306 GLN B O 1
ATOM 6910 N N . LEU B 1 307 ? 14.953 12.297 19.766 1 98.38 307 LEU B N 1
ATOM 6911 C CA . LEU B 1 307 ? 13.852 12.039 20.672 1 98.38 307 LEU B CA 1
ATOM 6912 C C . LEU B 1 307 ? 14.062 10.734 21.438 1 98.38 307 LEU B C 1
ATOM 6914 O O . LEU B 1 307 ? 13.82 10.664 22.641 1 98.38 307 LEU B O 1
ATOM 6918 N N . ARG B 1 308 ? 14.445 9.719 20.703 1 97.56 308 ARG B N 1
ATOM 6919 C CA . ARG B 1 308 ? 14.695 8.422 21.312 1 97.56 308 ARG B CA 1
ATOM 6920 C C . ARG B 1 308 ? 15.727 8.523 22.438 1 97.56 308 ARG B C 1
ATOM 6922 O O . ARG B 1 308 ? 15.586 7.887 23.469 1 97.56 308 ARG B O 1
ATOM 6929 N N . LYS B 1 309 ? 16.75 9.328 22.266 1 96.56 309 LYS B N 1
ATOM 6930 C CA . LYS B 1 309 ? 17.828 9.508 23.234 1 96.56 309 LYS B CA 1
ATOM 6931 C C . LYS B 1 309 ? 17.344 10.336 24.422 1 96.56 309 LYS B C 1
ATOM 6933 O O . LYS B 1 309 ? 17.641 10.008 25.578 1 96.56 309 LYS B O 1
ATOM 6938 N N . GLU B 1 310 ? 16.547 11.352 24.203 1 97.19 310 GLU B N 1
ATOM 6939 C CA . GLU B 1 310 ? 16.156 12.305 25.234 1 97.19 310 GLU B CA 1
ATOM 6940 C C . GLU B 1 310 ? 14.922 11.82 26 1 97.19 310 GLU B C 1
ATOM 6942 O O . GLU B 1 310 ? 14.766 12.109 27.188 1 97.19 310 GLU B O 1
ATOM 6947 N N . ASP B 1 311 ? 14.055 11.172 25.297 1 98.19 311 ASP B N 1
ATOM 6948 C CA . ASP B 1 311 ? 12.789 10.711 25.875 1 98.19 311 ASP B CA 1
ATOM 6949 C C . ASP B 1 311 ? 12.328 9.414 25.203 1 98.19 311 ASP B C 1
ATOM 6951 O O . ASP B 1 311 ? 11.375 9.414 24.422 1 98.19 311 ASP B O 1
ATOM 6955 N N . PRO B 1 312 ? 12.883 8.273 25.656 1 97.75 312 PRO B N 1
ATOM 6956 C CA . PRO B 1 312 ? 12.57 6.984 25.031 1 97.75 312 PRO B CA 1
ATOM 6957 C C . PRO B 1 312 ? 11.086 6.637 25.109 1 97.75 312 PRO B C 1
ATOM 6959 O O . PRO B 1 312 ? 10.555 5.988 24.203 1 97.75 312 PRO B O 1
ATOM 6962 N N . ARG B 1 313 ? 10.43 7.07 26.109 1 97.81 313 ARG B N 1
ATOM 6963 C CA . ARG B 1 313 ? 9.008 6.777 26.25 1 97.81 313 ARG B CA 1
ATOM 6964 C C . ARG B 1 313 ? 8.195 7.516 25.188 1 97.81 313 ARG B C 1
ATOM 6966 O O . ARG B 1 313 ? 7.254 6.961 24.609 1 97.81 313 ARG B O 1
ATOM 6973 N N . ALA B 1 314 ? 8.555 8.75 24.938 1 98.25 314 ALA B N 1
ATOM 6974 C CA . ALA B 1 314 ? 7.883 9.516 23.891 1 98.25 314 ALA B CA 1
ATOM 6975 C C . ALA B 1 314 ? 8.109 8.883 22.516 1 98.25 314 ALA B C 1
ATOM 6977 O O . ALA B 1 314 ? 7.188 8.828 21.703 1 98.25 314 ALA B O 1
ATOM 6978 N N . PHE B 1 315 ? 9.32 8.422 22.375 1 98.31 315 PHE B N 1
ATOM 6979 C CA . PHE B 1 315 ? 9.648 7.754 21.125 1 98.31 315 PHE B CA 1
ATOM 6980 C C . PHE B 1 315 ? 8.781 6.52 20.922 1 98.31 315 PHE B C 1
ATOM 6982 O O . PHE B 1 315 ? 8.172 6.348 19.859 1 98.31 315 PHE B O 1
ATOM 6989 N N . GLU B 1 316 ? 8.711 5.727 21.891 1 98 316 GLU B N 1
ATOM 6990 C CA . GLU B 1 316 ? 7.91 4.508 21.828 1 98 316 GLU B CA 1
ATOM 6991 C C . GLU B 1 316 ? 6.434 4.832 21.625 1 98 316 GLU B C 1
ATOM 6993 O O . GLU B 1 316 ? 5.73 4.137 20.891 1 98 316 GLU B O 1
ATOM 6998 N N . THR B 1 317 ? 6.008 5.84 22.297 1 97.81 317 THR B N 1
ATOM 6999 C CA . THR B 1 317 ? 4.621 6.277 22.172 1 97.81 317 THR B CA 1
ATOM 7000 C C . THR B 1 317 ? 4.297 6.656 20.734 1 97.81 317 THR B C 1
ATOM 7002 O O . THR B 1 317 ? 3.217 6.336 20.219 1 97.81 317 THR B O 1
ATOM 7005 N N . LEU B 1 318 ? 5.195 7.316 20.078 1 98.31 318 LEU B N 1
ATOM 7006 C CA . LEU B 1 318 ? 4.973 7.762 18.703 1 98.31 318 LEU B CA 1
ATOM 7007 C C . LEU B 1 318 ? 5.066 6.594 17.734 1 98.31 318 LEU B C 1
ATOM 7009 O O . LEU B 1 318 ? 4.543 6.664 16.609 1 98.31 318 LEU B O 1
ATOM 7013 N N . CYS B 1 319 ? 5.766 5.508 18.094 1 97.81 319 CYS B N 1
ATOM 7014 C CA . CYS B 1 319 ? 5.773 4.289 17.281 1 97.81 319 CYS B CA 1
ATOM 7015 C C . CYS B 1 319 ? 4.414 3.604 17.328 1 97.81 319 CYS B C 1
ATOM 7017 O O . CYS B 1 319 ? 4.031 2.926 16.375 1 97.81 319 CYS B O 1
ATOM 7019 N N . ASP B 1 320 ? 3.713 3.898 18.359 1 95.06 320 ASP B N 1
ATOM 7020 C CA . ASP B 1 320 ? 2.42 3.248 18.547 1 95.06 320 ASP B CA 1
ATOM 7021 C C . ASP B 1 320 ? 1.279 4.141 18.078 1 95.06 320 ASP B C 1
ATOM 7023 O O . ASP B 1 320 ? 0.221 3.646 17.672 1 95.06 320 ASP B O 1
ATOM 7027 N N . LEU B 1 321 ? 1.478 5.418 18.141 1 95.12 321 LEU B N 1
ATOM 7028 C CA . LEU B 1 321 ? 0.428 6.363 17.766 1 95.12 321 LEU B CA 1
ATOM 7029 C C . LEU B 1 321 ? 0.182 6.34 16.266 1 95.12 321 LEU B C 1
ATOM 7031 O O . LEU B 1 321 ? 1.082 6.648 15.484 1 95.12 321 LEU B O 1
ATOM 7035 N N . ARG B 1 322 ? -1.005 5.965 15.867 1 94.5 322 ARG B N 1
ATOM 7036 C CA . ARG B 1 322 ? -1.414 5.996 14.469 1 94.5 322 ARG B CA 1
ATOM 7037 C C . ARG B 1 322 ? -2.295 7.207 14.18 1 94.5 322 ARG B C 1
ATOM 7039 O O . ARG B 1 322 ? -3.256 7.465 14.906 1 94.5 322 ARG B O 1
ATOM 7046 N N . ILE B 1 323 ? -1.988 7.949 13.172 1 95 323 ILE B N 1
ATOM 7047 C CA . ILE B 1 323 ? -2.723 9.156 12.812 1 95 323 ILE B CA 1
ATOM 7048 C C . ILE B 1 323 ? -3.389 8.969 11.453 1 95 323 ILE B C 1
ATOM 7050 O O . ILE B 1 323 ? -2.746 8.531 10.492 1 95 323 ILE B O 1
ATOM 7054 N N . PRO B 1 324 ? -4.676 9.195 11.375 1 94.94 324 PRO B N 1
ATOM 7055 C CA . PRO B 1 324 ? -5.355 9.172 10.078 1 94.94 324 PRO B CA 1
ATOM 7056 C C . PRO B 1 324 ? -5.168 10.461 9.289 1 94.94 324 PRO B C 1
ATOM 7058 O O . PRO B 1 324 ? -5.109 11.547 9.875 1 94.94 324 PRO B O 1
ATOM 7061 N N . TYR B 1 325 ? -5.082 10.406 8.047 1 96.94 325 TYR B N 1
ATOM 7062 C CA . TYR B 1 325 ? -5.027 11.508 7.094 1 96.94 325 TYR B CA 1
ATOM 7063 C C . TYR B 1 325 ? -6.16 11.406 6.074 1 96.94 325 TYR B C 1
ATOM 7065 O O . TYR B 1 325 ? -6.688 10.312 5.836 1 96.94 325 TYR B O 1
ATOM 7073 N N . GLU B 1 326 ? -6.543 12.547 5.492 1 95.94 326 GLU B N 1
ATOM 7074 C CA . GLU B 1 326 ? -7.668 12.484 4.562 1 95.94 326 GLU B CA 1
ATOM 7075 C C . GLU B 1 326 ? -7.566 13.57 3.496 1 95.94 326 GLU B C 1
ATOM 7077 O O . GLU B 1 326 ? -6.875 14.57 3.686 1 95.94 326 GLU B O 1
ATOM 7082 N N . TYR B 1 327 ? -8.023 13.414 2.375 1 96.44 327 TYR B N 1
ATOM 7083 C CA . TYR B 1 327 ? -8.391 14.32 1.286 1 96.44 327 TYR B CA 1
ATOM 7084 C C . TYR B 1 327 ? -9.867 14.195 0.947 1 96.44 327 TYR B C 1
ATOM 7086 O O . TYR B 1 327 ? -10.312 13.172 0.425 1 96.44 327 TYR B O 1
ATOM 7094 N N . ASN B 1 328 ? -10.617 15.133 1.319 1 94.06 328 ASN B N 1
ATOM 7095 C CA . ASN B 1 328 ? -12.078 15.055 1.234 1 94.06 328 ASN B CA 1
ATOM 7096 C C . ASN B 1 328 ? -12.648 16.141 0.323 1 94.06 328 ASN B C 1
ATOM 7098 O O . ASN B 1 328 ? -13.133 17.156 0.799 1 94.06 328 ASN B O 1
ATOM 7102 N N . HIS B 1 329 ? -12.633 15.945 -0.926 1 94.5 329 HIS B N 1
ATOM 7103 C CA . HIS B 1 329 ? -13.219 16.812 -1.941 1 94.5 329 HIS B CA 1
ATOM 7104 C C . HIS B 1 329 ? -14.328 16.109 -2.709 1 94.5 329 HIS B C 1
ATOM 7106 O O . HIS B 1 329 ? -14.461 14.883 -2.623 1 94.5 329 HIS B O 1
ATOM 7112 N N . ALA B 1 330 ? -15.07 16.828 -3.43 1 93.25 330 ALA B N 1
ATOM 7113 C CA . ALA B 1 330 ? -16.266 16.312 -4.098 1 93.25 330 ALA B CA 1
ATOM 7114 C C . ALA B 1 330 ? -15.906 15.203 -5.078 1 93.25 330 ALA B C 1
ATOM 7116 O O . ALA B 1 330 ? -16.641 14.211 -5.199 1 93.25 330 ALA B O 1
ATOM 7117 N N . ASP B 1 331 ? -14.758 15.32 -5.734 1 94.56 331 ASP B N 1
ATOM 7118 C CA . ASP B 1 331 ? -14.438 14.398 -6.82 1 94.56 331 ASP B CA 1
ATOM 7119 C C . ASP B 1 331 ? -13.383 13.383 -6.379 1 94.56 331 ASP B C 1
ATOM 7121 O O . ASP B 1 331 ? -13.133 12.398 -7.078 1 94.56 331 ASP B O 1
ATOM 7125 N N . HIS B 1 332 ? -12.781 13.586 -5.281 1 96.94 332 HIS B N 1
ATOM 7126 C CA . HIS B 1 332 ? -11.727 12.703 -4.793 1 96.94 332 HIS B CA 1
ATOM 7127 C C . HIS B 1 332 ? -11.797 12.547 -3.275 1 96.94 332 HIS B C 1
ATOM 7129 O O . HIS B 1 332 ? -11.734 13.539 -2.543 1 96.94 332 HIS B O 1
ATOM 7135 N N . ILE B 1 333 ? -11.969 11.391 -2.832 1 96.81 333 ILE B N 1
ATOM 7136 C CA . ILE B 1 333 ? -12.016 11.086 -1.407 1 96.81 333 ILE B CA 1
ATOM 7137 C C . ILE B 1 333 ? -11.008 9.984 -1.083 1 96.81 333 ILE B C 1
ATOM 7139 O O . ILE B 1 333 ? -11.141 8.852 -1.557 1 96.81 333 ILE B O 1
ATOM 7143 N N . TYR B 1 334 ? -9.992 10.312 -0.333 1 97.06 334 TYR B N 1
ATOM 7144 C CA . TYR B 1 334 ? -8.93 9.406 0.081 1 97.06 334 TYR B CA 1
ATOM 7145 C C . TYR B 1 334 ? -8.742 9.438 1.593 1 97.06 334 TYR B C 1
ATOM 7147 O O . TYR B 1 334 ? -8.969 10.469 2.23 1 97.06 334 TYR B O 1
ATOM 7155 N N . SER B 1 335 ? -8.383 8.406 2.18 1 95.88 335 SER B N 1
ATOM 7156 C CA . SER B 1 335 ? -8.016 8.336 3.59 1 95.88 335 SER B CA 1
ATOM 7157 C C . SER B 1 335 ? -7.094 7.156 3.865 1 95.88 335 SER B C 1
ATOM 7159 O O . SER B 1 335 ? -7.195 6.117 3.211 1 95.88 335 SER B O 1
ATOM 7161 N N . ASN B 1 336 ? -6.203 7.32 4.727 1 96.19 336 ASN B N 1
ATOM 7162 C CA . ASN B 1 336 ? -5.305 6.277 5.203 1 96.19 336 ASN B CA 1
ATOM 7163 C C . ASN B 1 336 ? -4.742 6.613 6.582 1 96.19 336 ASN B C 1
ATOM 7165 O O . ASN B 1 336 ? -4.859 7.75 7.047 1 96.19 336 ASN B O 1
ATOM 716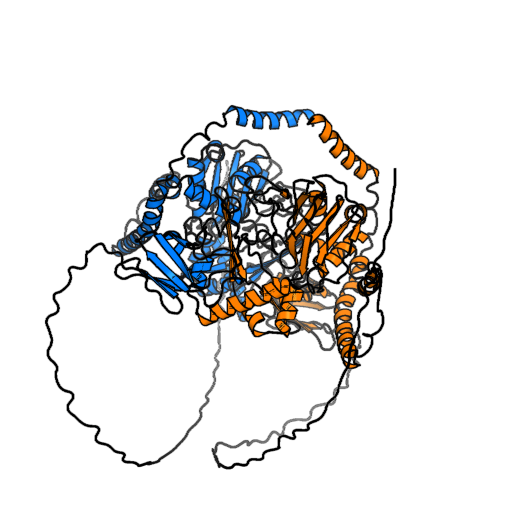9 N N . THR B 1 337 ? -4.188 5.648 7.305 1 95.38 337 THR B N 1
ATOM 7170 C CA . THR B 1 337 ? -3.666 5.801 8.656 1 95.38 337 THR B CA 1
ATOM 7171 C C . THR B 1 337 ? -2.262 5.215 8.766 1 95.38 337 THR B C 1
ATOM 7173 O O . THR B 1 337 ? -1.982 4.152 8.211 1 95.38 337 THR B O 1
ATOM 7176 N N . TRP B 1 338 ? -1.394 5.934 9.445 1 97.06 338 TRP B N 1
ATOM 7177 C CA . TRP B 1 338 ? -0.008 5.5 9.594 1 97.06 338 TRP B CA 1
ATOM 7178 C C . TRP B 1 338 ? 0.491 5.738 11.016 1 97.06 338 TRP B C 1
ATOM 7180 O O . TRP B 1 338 ? 0.061 6.684 11.68 1 97.06 338 TRP B O 1
ATOM 7190 N N . PRO B 1 339 ? 1.479 4.914 11.5 1 97.56 339 PRO B N 1
ATOM 7191 C CA . PRO B 1 339 ? 2.205 5.316 12.703 1 97.56 339 PRO B CA 1
ATOM 7192 C C . PRO B 1 339 ? 3.092 6.539 12.477 1 97.56 339 PRO B C 1
ATOM 7194 O O . PRO B 1 339 ? 3.656 6.707 11.398 1 97.56 339 PRO B O 1
ATOM 7197 N N . VAL B 1 340 ? 3.217 7.297 13.445 1 98.5 340 VAL B N 1
ATOM 7198 C CA . VAL B 1 340 ? 4.035 8.5 13.305 1 98.5 340 VAL B CA 1
ATOM 7199 C C . VAL B 1 340 ? 5.477 8.109 13 1 98.5 340 VAL B C 1
ATOM 7201 O O . VAL B 1 340 ? 6.109 8.688 12.109 1 98.5 340 VAL B O 1
ATOM 7204 N N . ILE B 1 341 ? 5.992 7.113 13.766 1 98.62 341 ILE B N 1
ATOM 7205 C CA . ILE B 1 341 ? 7.332 6.582 13.555 1 98.62 341 ILE B CA 1
ATOM 7206 C C . ILE B 1 341 ? 7.258 5.086 13.273 1 98.62 341 ILE B C 1
ATOM 7208 O O . ILE B 1 341 ? 6.645 4.332 14.031 1 98.62 341 ILE B O 1
ATOM 7212 N N . GLN B 1 342 ? 7.836 4.711 12.164 1 97.94 342 GLN B N 1
ATOM 7213 C CA . GLN B 1 342 ? 7.922 3.299 11.805 1 97.94 342 GLN B CA 1
ATOM 7214 C C . GLN B 1 342 ? 9.352 2.781 11.953 1 97.94 342 GLN B C 1
ATOM 7216 O O . GLN B 1 342 ? 10.297 3.408 11.469 1 97.94 342 GLN B O 1
ATOM 7221 N N . THR B 1 343 ? 9.43 1.609 12.617 1 96.5 343 THR B N 1
ATOM 7222 C CA . THR B 1 343 ? 10.742 1.033 12.891 1 96.5 343 THR B CA 1
ATOM 7223 C C . THR B 1 343 ? 10.789 -0.43 12.461 1 96.5 343 THR B C 1
ATOM 7225 O O . THR B 1 343 ? 9.773 -0.998 12.055 1 96.5 343 THR B O 1
ATOM 7228 N N . TYR B 1 344 ? 11.906 -0.938 12.359 1 92.38 344 TYR B N 1
ATOM 7229 C CA . TYR B 1 344 ? 12.164 -2.365 12.203 1 92.38 344 TYR B CA 1
ATOM 7230 C C . TYR B 1 344 ? 13.305 -2.818 13.102 1 92.38 344 TYR B C 1
ATOM 7232 O O . TYR B 1 344 ? 14.109 -2 13.555 1 92.38 344 TYR B O 1
ATOM 7240 N N . GLU B 1 345 ? 13.258 -4.047 13.359 1 90.69 345 GLU B N 1
ATOM 7241 C CA . GLU B 1 345 ? 14.367 -4.633 14.109 1 90.69 345 GLU B CA 1
ATOM 7242 C C . GLU B 1 345 ? 15.406 -5.238 13.164 1 90.69 345 GLU B C 1
ATOM 7244 O O . GLU B 1 345 ? 15.086 -6.105 12.352 1 90.69 345 GLU B O 1
ATOM 7249 N N . ASP B 1 346 ? 16.562 -4.762 13.32 1 83.69 346 ASP B N 1
ATOM 7250 C CA . ASP B 1 346 ? 17.656 -5.348 12.555 1 83.69 346 ASP B CA 1
ATOM 7251 C C . ASP B 1 346 ? 18.031 -6.723 13.102 1 83.69 346 ASP B C 1
ATOM 7253 O O . ASP B 1 346 ? 18.484 -6.844 14.242 1 83.69 346 ASP B O 1
ATOM 7257 N N . GLU B 1 347 ? 17.875 -7.703 12.273 1 76.06 347 GLU B N 1
ATOM 7258 C CA . GLU B 1 347 ? 18.062 -9.078 12.727 1 76.06 347 GLU B CA 1
ATOM 7259 C C . GLU B 1 347 ? 19.531 -9.352 13.062 1 76.06 347 GLU B C 1
ATOM 7261 O O . GLU B 1 347 ? 19.828 -10.195 13.906 1 76.06 347 GLU B O 1
ATOM 7266 N N . ASP B 1 348 ? 20.438 -8.656 12.414 1 72.88 348 ASP B N 1
ATOM 7267 C CA . ASP B 1 348 ? 21.859 -8.891 12.641 1 72.88 348 ASP B CA 1
ATOM 7268 C C . ASP B 1 348 ? 22.328 -8.203 13.922 1 72.88 348 ASP B C 1
ATOM 7270 O O . ASP B 1 348 ? 23.125 -8.766 14.68 1 72.88 348 ASP B O 1
ATOM 7274 N N . THR B 1 349 ? 21.75 -6.973 14.188 1 79.19 349 THR B N 1
ATOM 7275 C CA . THR B 1 349 ? 22.25 -6.184 15.305 1 79.19 349 THR B CA 1
ATOM 7276 C C . THR B 1 349 ? 21.234 -6.125 16.438 1 79.19 349 THR B C 1
ATOM 7278 O O . THR B 1 349 ? 21.547 -5.684 17.547 1 79.19 349 THR B O 1
ATOM 7281 N N . ASN B 1 350 ? 20.031 -6.535 16.141 1 85.81 350 ASN B N 1
ATOM 7282 C CA . ASN B 1 350 ? 18.938 -6.473 17.094 1 85.81 350 ASN B CA 1
ATOM 7283 C C . ASN B 1 350 ? 18.609 -5.031 17.469 1 85.81 350 ASN B C 1
ATOM 7285 O O . ASN B 1 350 ? 18 -4.781 18.516 1 85.81 350 ASN B O 1
ATOM 7289 N N . GLU B 1 351 ? 19.047 -4.164 16.703 1 88.25 351 GLU B N 1
ATOM 7290 C CA . GLU B 1 351 ? 18.766 -2.752 16.938 1 88.25 351 GLU B CA 1
ATOM 7291 C C . GLU B 1 351 ? 17.453 -2.336 16.25 1 88.25 351 GLU B C 1
ATOM 7293 O O . GLU B 1 351 ? 17.141 -2.832 15.172 1 88.25 351 GLU B O 1
ATOM 7298 N N . ILE B 1 352 ? 16.781 -1.461 16.984 1 92 352 ILE B N 1
ATOM 7299 C CA . ILE B 1 352 ? 15.594 -0.869 16.391 1 92 352 ILE B CA 1
ATOM 7300 C C . ILE B 1 352 ? 15.984 0.304 15.5 1 92 352 ILE B C 1
ATOM 7302 O O . ILE B 1 352 ? 16.609 1.261 15.961 1 92 352 ILE B O 1
ATOM 7306 N N . ARG B 1 353 ? 15.656 0.179 14.258 1 93.62 353 ARG B N 1
ATOM 7307 C CA . ARG B 1 353 ? 16.031 1.205 13.297 1 93.62 353 ARG B CA 1
ATOM 7308 C C . ARG B 1 353 ? 14.797 1.831 12.656 1 93.62 353 ARG B C 1
ATOM 7310 O O . ARG B 1 353 ? 13.711 1.238 12.672 1 93.62 353 ARG B O 1
ATOM 7317 N N . LEU B 1 354 ? 15.031 3.047 12.172 1 95.69 354 LEU B N 1
ATOM 7318 C CA . LEU B 1 354 ? 13.938 3.799 11.562 1 95.69 354 LEU B CA 1
ATOM 7319 C C . LEU B 1 354 ? 13.734 3.385 10.109 1 95.69 354 LEU B C 1
ATOM 7321 O O . LEU B 1 354 ? 14.711 3.141 9.391 1 95.69 354 LEU B O 1
ATOM 7325 N N . VAL B 1 355 ? 12.461 3.324 9.688 1 94.62 355 VAL B N 1
ATOM 7326 C CA . VAL B 1 355 ? 12.164 3.012 8.297 1 94.62 355 VAL B CA 1
ATOM 7327 C C . VAL B 1 355 ? 11.445 4.188 7.645 1 94.62 355 VAL B C 1
ATOM 7329 O O . VAL B 1 355 ? 11.711 4.531 6.492 1 94.62 355 VAL B O 1
ATOM 7332 N N . ARG B 1 356 ? 10.406 4.754 8.312 1 97.31 356 ARG B N 1
ATOM 7333 C CA . ARG B 1 356 ? 9.617 5.875 7.82 1 97.31 356 ARG B CA 1
ATOM 7334 C C . ARG B 1 356 ? 9.086 6.719 8.977 1 97.31 356 ARG B C 1
ATOM 7336 O O . ARG B 1 356 ? 8.992 6.242 10.109 1 97.31 356 ARG B O 1
ATOM 7343 N N . THR B 1 357 ? 8.867 7.938 8.688 1 98.5 357 THR B N 1
ATOM 7344 C CA . THR B 1 357 ? 8.031 8.805 9.516 1 98.5 357 THR B CA 1
ATOM 7345 C C . THR B 1 357 ? 6.836 9.328 8.727 1 98.5 357 THR B C 1
ATOM 7347 O O . THR B 1 357 ? 6.883 9.406 7.5 1 98.5 357 THR B O 1
ATOM 7350 N N . ASN B 1 358 ? 5.785 9.508 9.422 1 98.75 358 ASN B N 1
ATOM 7351 C CA . ASN B 1 358 ? 4.551 10 8.82 1 98.75 358 ASN B CA 1
ATOM 7352 C C . ASN B 1 358 ? 4.008 11.219 9.562 1 98.75 358 ASN B C 1
ATOM 7354 O O . ASN B 1 358 ? 3.578 11.102 10.711 1 98.75 358 ASN B O 1
ATOM 7358 N N . TYR B 1 359 ? 4.105 12.391 8.906 1 98.62 359 TYR B N 1
ATOM 7359 C CA . TYR B 1 359 ? 3.76 13.648 9.562 1 98.62 359 TYR B CA 1
ATOM 7360 C C . TYR B 1 359 ? 3.225 14.656 8.555 1 98.62 359 TYR B C 1
ATOM 7362 O O . TYR B 1 359 ? 3.963 15.125 7.684 1 98.62 359 TYR B O 1
ATOM 7370 N N . SER B 1 360 ? 1.952 14.922 8.641 1 98.25 360 SER B N 1
ATOM 7371 C CA . SER B 1 360 ? 1.298 15.891 7.762 1 98.25 360 SER B CA 1
ATOM 7372 C C . SER B 1 360 ? 0.105 16.547 8.453 1 98.25 360 SER B C 1
ATOM 7374 O O . SER B 1 360 ? -1.044 16.312 8.07 1 98.25 360 SER B O 1
ATOM 7376 N N . PRO B 1 361 ? 0.308 17.516 9.359 1 96.88 361 PRO B N 1
ATOM 7377 C CA . PRO B 1 361 ? -0.757 18.094 10.18 1 96.88 361 PRO B CA 1
ATOM 7378 C C . PRO B 1 361 ? -1.87 18.719 9.344 1 96.88 361 PRO B C 1
ATOM 7380 O O . PRO B 1 361 ? -3.053 18.531 9.648 1 96.88 361 PRO B O 1
ATOM 7383 N N . PRO B 1 362 ? -1.598 19.422 8.25 1 95.44 362 PRO B N 1
ATOM 7384 C CA . PRO B 1 362 ? -2.695 20.031 7.504 1 95.44 362 PRO B CA 1
ATOM 7385 C C . PRO B 1 362 ? -3.682 19.016 6.941 1 95.44 362 PRO B C 1
ATOM 7387 O O . PRO B 1 362 ? -4.844 19.344 6.695 1 95.44 362 PRO B O 1
ATOM 7390 N N . PHE B 1 363 ? -3.23 17.75 6.789 1 96.31 363 PHE B N 1
ATOM 7391 C CA . PHE B 1 363 ? -4.066 16.766 6.117 1 96.31 363 PHE B CA 1
ATOM 7392 C C . PHE B 1 363 ? -4.578 15.719 7.105 1 96.31 363 PHE B C 1
ATOM 7394 O O . PHE B 1 363 ? -5.168 14.711 6.707 1 96.31 363 PHE B O 1
ATOM 7401 N N . GLN B 1 364 ? -4.371 15.93 8.336 1 96 364 GLN B N 1
ATOM 7402 C CA . GLN B 1 364 ? -4.801 14.977 9.352 1 96 364 GLN B CA 1
ATOM 7403 C C . GLN B 1 364 ? -6.32 14.898 9.43 1 96 364 GLN B C 1
ATOM 7405 O O . GLN B 1 364 ? -7.004 15.922 9.344 1 96 364 GLN B O 1
ATOM 7410 N N . ALA B 1 365 ? -6.789 13.664 9.523 1 93.81 365 ALA B N 1
ATOM 7411 C CA . ALA B 1 365 ? -8.211 13.398 9.734 1 93.81 365 ALA B CA 1
ATOM 7412 C C . ALA B 1 365 ? -8.531 13.32 11.227 1 93.81 365 ALA B C 1
ATOM 7414 O O . ALA B 1 365 ? -7.641 13.117 12.055 1 93.81 365 ALA B O 1
ATOM 7415 N N . PRO B 1 366 ? -9.805 13.508 11.539 1 88.25 366 PRO B N 1
ATOM 7416 C CA . PRO B 1 366 ? -10.203 13.391 12.945 1 88.25 366 PRO B CA 1
ATOM 7417 C C . PRO B 1 366 ? -9.969 11.992 13.508 1 88.25 366 PRO B C 1
ATOM 7419 O O . PRO B 1 366 ? -10.094 11 12.789 1 88.25 366 PRO B O 1
ATOM 7422 N N . VAL B 1 367 ? -9.703 11.945 14.797 1 82.25 367 VAL B N 1
ATOM 7423 C CA . VAL B 1 367 ? -9.422 10.672 15.445 1 82.25 367 VAL B CA 1
ATOM 7424 C C . VAL B 1 367 ? -10.523 10.344 16.438 1 82.25 367 VAL B C 1
ATOM 7426 O O . VAL B 1 367 ? -10.445 9.344 17.156 1 82.25 367 VAL B O 1
ATOM 7429 N N . TYR B 1 368 ? -11.555 11.109 16.5 1 70.31 368 TYR B N 1
ATOM 7430 C CA . TYR B 1 368 ? -12.57 10.844 17.516 1 70.31 368 TYR B CA 1
ATOM 7431 C C . TYR B 1 368 ? -13.359 9.586 17.188 1 70.31 368 TYR B C 1
ATOM 7433 O O . TYR B 1 368 ? -13.344 9.109 16.047 1 70.31 368 TYR B O 1
ATOM 7441 N N . GLY B 1 369 ? -13.797 8.844 18.141 1 63.38 369 GLY B N 1
ATOM 7442 C CA . GLY B 1 369 ? -14.586 7.625 18.016 1 63.38 369 GLY B CA 1
ATOM 7443 C C . GLY B 1 369 ? -13.797 6.371 18.344 1 63.38 369 GLY B C 1
ATOM 7444 O O . GLY B 1 369 ? -14.375 5.289 18.484 1 63.38 369 GLY B O 1
ATOM 7445 N N . GLN B 1 370 ? -12.648 6.547 18.391 1 62.31 370 GLN B N 1
ATOM 7446 C CA . GLN B 1 370 ? -11.844 5.387 18.766 1 62.31 370 GLN B CA 1
ATOM 7447 C C . GLN B 1 370 ? -11.727 5.266 20.281 1 62.31 370 GLN B C 1
ATOM 7449 O O . GLN B 1 370 ? -11.633 6.273 20.984 1 62.31 370 GLN B O 1
ATOM 7454 N N . HIS B 1 371 ? -12.109 4.184 20.75 1 63.84 371 HIS B N 1
ATOM 7455 C CA . HIS B 1 371 ? -11.898 3.939 22.172 1 63.84 371 HIS B CA 1
ATOM 7456 C C . HIS B 1 371 ? -10.406 3.928 22.5 1 63.84 371 HIS B C 1
ATOM 7458 O O . HIS B 1 371 ? -9.672 3.039 22.062 1 63.84 371 HIS B O 1
ATOM 7464 N N . ARG B 1 372 ? -10.078 4.992 23.141 1 77.06 372 ARG B N 1
ATOM 7465 C CA . ARG B 1 372 ? -8.68 5.113 23.547 1 77.06 372 ARG B CA 1
ATOM 7466 C C . ARG B 1 372 ? -8.562 5.406 25.031 1 77.06 372 ARG B C 1
ATOM 7468 O O . ARG B 1 372 ? -9.367 6.148 25.594 1 77.06 372 ARG B O 1
ATOM 7475 N N . PRO B 1 373 ? -7.598 4.777 25.656 1 83.81 373 PRO B N 1
ATOM 7476 C CA . PRO B 1 373 ? -7.359 5.137 27.047 1 83.81 373 PRO B CA 1
ATOM 7477 C C . PRO B 1 373 ? -6.918 6.59 27.219 1 83.81 373 PRO B C 1
ATOM 7479 O O . PRO B 1 373 ? -6.133 7.098 26.406 1 83.81 373 PRO B O 1
ATOM 7482 N N . PHE B 1 374 ? -7.434 7.137 28.266 1 86.62 374 PHE B N 1
ATOM 7483 C CA . PHE B 1 374 ? -7.219 8.562 28.484 1 86.62 374 PHE B CA 1
ATOM 7484 C C . PHE B 1 374 ? -5.73 8.867 28.656 1 86.62 374 PHE B C 1
ATOM 7486 O O . PHE B 1 374 ? -5.191 9.727 27.953 1 86.62 374 PHE B O 1
ATOM 7493 N N . ASP B 1 375 ? -5.125 8.094 29.484 1 89.19 375 ASP B N 1
ATOM 7494 C CA . ASP B 1 375 ? -3.723 8.359 29.797 1 89.19 375 ASP B CA 1
ATOM 7495 C C . ASP B 1 375 ? -2.84 8.156 28.562 1 89.19 375 ASP B C 1
ATOM 7497 O O . ASP B 1 375 ? -1.875 8.898 28.359 1 89.19 375 ASP B O 1
ATOM 7501 N N . GLN B 1 376 ? -3.213 7.156 27.859 1 90.56 376 GLN B N 1
ATOM 7502 C CA . GLN B 1 376 ? -2.459 6.902 26.641 1 90.56 376 GLN B CA 1
ATOM 7503 C C . GLN B 1 376 ? -2.637 8.039 25.641 1 90.56 376 GLN B C 1
ATOM 7505 O O . GLN B 1 376 ? -1.682 8.438 24.969 1 90.56 376 GLN B O 1
ATOM 7510 N N . THR B 1 377 ? -3.779 8.555 25.578 1 91.38 377 THR B N 1
ATOM 7511 C CA . THR B 1 377 ? -4.066 9.648 24.656 1 91.38 377 THR B CA 1
ATOM 7512 C C . THR B 1 377 ? -3.289 10.906 25.062 1 91.38 377 THR B C 1
ATOM 7514 O O . THR B 1 377 ? -2.73 11.586 24.203 1 91.38 377 THR B O 1
ATOM 7517 N N . LEU B 1 378 ? -3.25 11.188 26.344 1 93.12 378 LEU B N 1
ATOM 7518 C CA . LEU B 1 378 ? -2.492 12.336 26.812 1 93.12 378 LEU B CA 1
ATOM 7519 C C . LEU B 1 378 ? -1.016 12.203 26.469 1 93.12 378 LEU B C 1
ATOM 7521 O O . LEU B 1 378 ? -0.387 13.164 26.016 1 93.12 378 LEU B O 1
ATOM 7525 N N . ALA B 1 379 ? -0.567 11 26.719 1 95.25 379 ALA B N 1
ATOM 7526 C CA . ALA B 1 379 ? 0.84 10.734 26.438 1 95.25 379 ALA B CA 1
ATOM 7527 C C . ALA B 1 379 ? 1.126 10.875 24.938 1 95.25 379 ALA B C 1
ATOM 7529 O O . ALA B 1 379 ? 2.186 11.367 24.547 1 95.25 379 ALA B O 1
ATOM 7530 N N . GLN B 1 380 ? 0.235 10.43 24.141 1 95 380 GLN B N 1
ATOM 7531 C CA . GLN B 1 380 ? 0.378 10.484 22.703 1 95 380 GLN B CA 1
ATOM 7532 C C . GLN B 1 380 ? 0.427 11.93 22.203 1 95 380 GLN B C 1
ATOM 7534 O O . GLN B 1 380 ? 1.295 12.297 21.406 1 95 380 GLN B O 1
ATOM 7539 N N . PHE B 1 381 ? -0.438 12.781 22.703 1 94 381 PHE B N 1
ATOM 7540 C CA . PHE B 1 381 ? -0.477 14.18 22.312 1 94 381 PHE B CA 1
ATOM 7541 C C . PHE B 1 381 ? 0.773 14.914 22.781 1 94 381 PHE B C 1
ATOM 7543 O O . PHE B 1 381 ? 1.326 15.742 22.062 1 94 381 PHE B O 1
ATOM 7550 N N . ALA B 1 382 ? 1.173 14.555 23.969 1 96.62 382 ALA B N 1
ATOM 7551 C CA . ALA B 1 382 ? 2.375 15.18 24.516 1 96.62 382 ALA B CA 1
ATOM 7552 C C . ALA B 1 382 ? 3.607 14.805 23.703 1 96.62 382 ALA B C 1
ATOM 7554 O O . ALA B 1 382 ? 4.461 15.656 23.438 1 96.62 382 ALA B O 1
ATOM 7555 N N . ALA B 1 383 ? 3.662 13.508 23.391 1 98.06 383 ALA B N 1
ATOM 7556 C CA . ALA B 1 383 ? 4.789 13.039 22.578 1 98.06 383 ALA B CA 1
ATOM 7557 C C . ALA B 1 383 ? 4.797 13.703 21.203 1 98.06 383 ALA B C 1
ATOM 7559 O O . ALA B 1 383 ? 5.855 14.086 20.703 1 98.06 383 ALA B O 1
ATOM 7560 N N . LEU B 1 384 ? 3.639 13.812 20.641 1 97.81 384 LEU B N 1
ATOM 7561 C CA . LEU B 1 384 ? 3.518 14.445 19.344 1 97.81 384 LEU B CA 1
ATOM 7562 C C . LEU B 1 384 ? 3.92 15.914 19.406 1 97.81 384 LEU B C 1
ATOM 7564 O O . LEU B 1 384 ? 4.562 16.422 18.484 1 97.81 384 LEU B O 1
ATOM 7568 N N . ASP B 1 385 ? 3.523 16.625 20.438 1 97.12 385 ASP B N 1
ATOM 7569 C CA . ASP B 1 385 ? 3.885 18.016 20.641 1 97.12 385 ASP B CA 1
ATOM 7570 C C . ASP B 1 385 ? 5.398 18.188 20.766 1 97.12 385 ASP B C 1
ATOM 7572 O O . ASP B 1 385 ? 5.98 19.109 20.188 1 97.12 385 ASP B O 1
ATOM 7576 N N . LYS B 1 386 ? 5.98 17.297 21.547 1 97.75 386 LYS B N 1
ATOM 7577 C CA . LYS B 1 386 ? 7.43 17.328 21.703 1 97.75 386 LYS B CA 1
ATOM 7578 C C . LYS B 1 386 ? 8.141 17.141 20.375 1 97.75 386 LYS B C 1
ATOM 7580 O O . LYS B 1 386 ? 9.07 17.859 20.047 1 97.75 386 LYS B O 1
ATOM 7585 N N . PHE B 1 387 ? 7.719 16.172 19.625 1 98.25 387 PHE B N 1
ATOM 7586 C CA . PHE B 1 387 ? 8.273 15.875 18.312 1 98.25 387 PHE B CA 1
ATOM 7587 C C . PHE B 1 387 ? 8.133 17.078 17.391 1 98.25 387 PHE B C 1
ATOM 7589 O O . PHE B 1 387 ? 9.086 17.469 16.703 1 98.25 387 PHE B O 1
ATOM 7596 N N . ALA B 1 388 ? 6.965 17.656 17.375 1 97.38 388 ALA B N 1
ATOM 7597 C CA . ALA B 1 388 ? 6.684 18.812 16.531 1 97.38 388 ALA B CA 1
ATOM 7598 C C . ALA B 1 388 ? 7.594 19.984 16.875 1 97.38 388 ALA B C 1
ATOM 7600 O O . ALA B 1 388 ? 8.133 20.656 16 1 97.38 388 ALA B O 1
ATOM 7601 N N . LYS B 1 389 ? 7.75 20.234 18.125 1 96.69 389 LYS B N 1
ATOM 7602 C CA . LYS B 1 389 ? 8.602 21.328 18.594 1 96.69 389 LYS B CA 1
ATOM 7603 C C . LYS B 1 389 ? 10.062 21.078 18.219 1 96.69 389 LYS B C 1
ATOM 7605 O O . LYS B 1 389 ? 10.766 22.016 17.812 1 96.69 389 LYS B O 1
ATOM 7610 N N . MET B 1 390 ? 10.469 19.844 18.375 1 97.06 390 MET B N 1
ATOM 7611 C CA . MET B 1 390 ? 11.836 19.5 18 1 97.06 390 MET B CA 1
ATOM 7612 C C . MET B 1 390 ? 12.062 19.688 16.516 1 97.06 390 MET B C 1
ATOM 7614 O O . MET B 1 390 ? 13.109 20.188 16.094 1 97.06 390 MET B O 1
ATOM 7618 N N . LEU B 1 391 ? 11.078 19.297 15.734 1 96.31 391 LEU B N 1
ATOM 7619 C CA . LEU B 1 391 ? 11.156 19.438 14.281 1 96.31 391 LEU B CA 1
ATOM 7620 C C . LEU B 1 391 ? 11.367 20.891 13.883 1 96.31 391 LEU B C 1
ATOM 7622 O O . LEU B 1 391 ? 12.016 21.172 12.867 1 96.31 391 LEU B O 1
ATOM 7626 N N . GLU B 1 392 ? 10.844 21.812 14.633 1 95 392 GLU B N 1
ATOM 7627 C CA . GLU B 1 392 ? 10.859 23.234 14.289 1 95 392 GLU B CA 1
ATOM 7628 C C . GLU B 1 392 ? 12.094 23.922 14.859 1 95 392 GLU B C 1
ATOM 7630 O O . GLU B 1 392 ? 12.328 25.109 14.586 1 95 392 GLU B O 1
ATOM 7635 N N . SER B 1 393 ? 12.859 23.219 15.602 1 96.12 393 SER B N 1
ATOM 7636 C CA . SER B 1 393 ? 14.062 23.797 16.172 1 96.12 393 SER B CA 1
ATOM 7637 C C . SER B 1 393 ? 15.094 24.109 15.102 1 96.12 393 SER B C 1
ATOM 7639 O O . SER B 1 393 ? 15.266 23.344 14.156 1 96.12 393 SER B O 1
ATOM 7641 N N . LYS B 1 394 ? 15.812 25.203 15.25 1 94.81 394 LYS B N 1
ATOM 7642 C CA . LYS B 1 394 ? 16.844 25.625 14.305 1 94.81 394 LYS B CA 1
ATOM 7643 C C . LYS B 1 394 ? 17.906 24.562 14.133 1 94.81 394 LYS B C 1
ATOM 7645 O O . LYS B 1 394 ? 18.531 24.469 13.07 1 94.81 394 LYS B O 1
ATOM 7650 N N . LYS B 1 395 ? 18.047 23.734 15.094 1 95.25 395 LYS B N 1
ATOM 7651 C CA . LYS B 1 395 ? 19.016 22.656 15.086 1 95.25 395 LYS B CA 1
ATOM 7652 C C . LYS B 1 395 ? 18.781 21.703 13.914 1 95.25 395 LYS B C 1
ATOM 7654 O O . LYS B 1 395 ? 19.719 21.125 13.375 1 95.25 395 LYS B O 1
ATOM 7659 N N . PHE B 1 396 ? 17.531 21.594 13.484 1 96.88 396 PHE B N 1
ATOM 7660 C CA . PHE B 1 396 ? 17.203 20.547 12.523 1 96.88 396 PHE B CA 1
ATOM 7661 C C . PHE B 1 396 ? 16.703 21.141 11.219 1 96.88 396 PHE B C 1
ATOM 7663 O O . PHE B 1 396 ? 16.562 20.438 10.219 1 96.88 396 PHE B O 1
ATOM 7670 N N . VAL B 1 397 ? 16.5 22.422 11.133 1 97.19 397 VAL B N 1
ATOM 7671 C CA . VAL B 1 397 ? 15.812 23.016 9.992 1 97.19 397 VAL B CA 1
ATOM 7672 C C . VAL B 1 397 ? 16.828 23.516 8.977 1 97.19 397 VAL B C 1
ATOM 7674 O O . VAL B 1 397 ? 17.75 24.281 9.32 1 97.19 397 VAL B O 1
ATOM 7677 N N . CYS B 1 398 ? 16.703 23 7.773 1 95.5 398 CYS B N 1
ATOM 7678 C CA . CYS B 1 398 ? 17.391 23.547 6.605 1 95.5 398 CYS B CA 1
ATOM 7679 C C . CYS B 1 398 ? 16.484 24.5 5.836 1 95.5 398 CYS B C 1
ATOM 7681 O O . CYS B 1 398 ? 15.461 24.094 5.301 1 95.5 398 CYS B O 1
ATOM 7683 N N . GLU B 1 399 ? 16.844 25.781 5.812 1 94.38 399 GLU B N 1
ATOM 7684 C CA . GLU B 1 399 ? 16.047 26.812 5.148 1 94.38 399 GLU B CA 1
ATOM 7685 C C . GLU B 1 399 ? 16.781 27.391 3.953 1 94.38 399 GLU B C 1
ATOM 7687 O O . GLU B 1 399 ? 17.969 27.734 4.055 1 94.38 399 GLU B O 1
ATOM 7692 N N . LEU B 1 400 ? 16.109 27.406 2.803 1 92.62 400 LEU B N 1
ATOM 7693 C CA . LEU B 1 400 ? 16.734 28.047 1.638 1 92.62 400 LEU B CA 1
ATOM 7694 C C . LEU B 1 400 ? 15.664 28.547 0.669 1 92.62 400 LEU B C 1
ATOM 7696 O O . LEU B 1 400 ? 14.547 28.016 0.633 1 92.62 400 LEU B O 1
ATOM 7700 N N . LYS B 1 401 ? 16.031 29.547 -0.034 1 93.94 401 LYS B N 1
ATOM 7701 C CA . LYS B 1 401 ? 15.203 30.062 -1.114 1 93.94 401 LYS B CA 1
ATOM 7702 C C . LYS B 1 401 ? 15.648 29.516 -2.467 1 93.94 401 LYS B C 1
ATOM 7704 O O . LYS B 1 401 ? 16.766 29.781 -2.908 1 93.94 401 LYS B O 1
ATOM 7709 N N . LEU B 1 402 ? 14.773 28.719 -3.086 1 95.38 402 LEU B N 1
ATOM 7710 C CA . LEU B 1 402 ? 15.109 28.172 -4.395 1 95.38 402 LEU B CA 1
ATOM 7711 C C . LEU B 1 402 ? 15.055 29.266 -5.469 1 95.38 402 LEU B C 1
ATOM 7713 O O . LEU B 1 402 ? 14.094 30.031 -5.535 1 95.38 402 LEU B O 1
ATOM 7717 N N . ASN B 1 403 ? 16.078 29.344 -6.293 1 95.69 403 ASN B N 1
ATOM 7718 C CA . ASN B 1 403 ? 16.109 30.25 -7.438 1 95.69 403 ASN B CA 1
ATOM 7719 C C . ASN B 1 403 ? 15.609 29.562 -8.703 1 95.69 403 ASN B C 1
ATOM 7721 O O . ASN B 1 403 ? 15.656 28.344 -8.82 1 95.69 403 ASN B O 1
ATOM 7725 N N . PRO B 1 404 ? 15.07 30.422 -9.609 1 96.81 404 PRO B N 1
ATOM 7726 C CA . PRO B 1 404 ? 14.727 29.812 -10.898 1 96.81 404 PRO B CA 1
ATOM 7727 C C . PRO B 1 404 ? 15.859 28.969 -11.477 1 96.81 404 PRO B C 1
ATOM 7729 O O . PRO B 1 404 ? 17.016 29.406 -11.484 1 96.81 404 PRO B O 1
ATOM 7732 N N . GLY B 1 405 ? 15.523 27.766 -11.906 1 97.75 405 GLY B N 1
ATOM 7733 C CA . GLY B 1 405 ? 16.531 26.859 -12.445 1 97.75 405 GLY B CA 1
ATOM 7734 C C . GLY B 1 405 ? 17.062 25.891 -11.414 1 97.75 405 GLY B C 1
ATOM 7735 O O . GLY B 1 405 ? 17.891 25.031 -11.734 1 97.75 405 GLY B O 1
ATOM 7736 N N . GLU B 1 406 ? 16.625 26.078 -10.25 1 98.12 406 GLU B N 1
ATOM 7737 C CA . GLU B 1 406 ? 17.016 25.141 -9.188 1 98.12 406 GLU B CA 1
ATOM 7738 C C . GLU B 1 406 ? 15.883 24.188 -8.852 1 98.12 406 GLU B C 1
ATOM 7740 O O . GLU B 1 406 ? 14.703 24.531 -8.984 1 98.12 406 GLU B O 1
ATOM 7745 N N . ALA B 1 407 ? 16.234 22.938 -8.539 1 98.62 407 ALA B N 1
ATOM 7746 C CA . ALA B 1 407 ? 15.258 21.922 -8.141 1 98.62 407 ALA B CA 1
ATOM 7747 C C . ALA B 1 407 ? 15.742 21.156 -6.918 1 98.62 407 ALA B C 1
ATOM 7749 O O . ALA B 1 407 ? 16.922 21.234 -6.551 1 98.62 407 ALA B O 1
ATOM 7750 N N . VAL B 1 408 ? 14.805 20.547 -6.289 1 98.69 408 VAL B N 1
ATOM 7751 C CA . VAL B 1 408 ? 15.117 19.719 -5.129 1 98.69 408 VAL B CA 1
ATOM 7752 C C . VAL B 1 408 ? 14.383 18.391 -5.23 1 98.69 408 VAL B C 1
ATOM 7754 O O . VAL B 1 408 ? 13.258 18.328 -5.723 1 98.69 408 VAL B O 1
ATOM 7757 N N . ILE B 1 409 ? 15.062 17.297 -4.906 1 98.81 409 ILE B N 1
ATOM 7758 C CA . ILE B 1 409 ? 14.508 15.953 -4.75 1 98.81 409 ILE B CA 1
ATOM 7759 C C . ILE B 1 409 ? 14.609 15.523 -3.291 1 98.81 409 ILE B C 1
ATOM 7761 O O . ILE B 1 409 ? 15.672 15.625 -2.68 1 98.81 409 ILE B O 1
ATOM 7765 N N . PHE B 1 410 ? 13.539 15.086 -2.736 1 98.75 410 PHE B N 1
ATOM 7766 C CA . PHE B 1 410 ? 13.672 14.664 -1.348 1 98.75 410 PHE B CA 1
ATOM 7767 C C . PHE B 1 410 ? 12.766 13.469 -1.062 1 98.75 410 PHE B C 1
ATOM 7769 O O . PHE B 1 410 ? 11.742 13.289 -1.717 1 98.75 410 PHE B O 1
ATOM 7776 N N . GLU B 1 411 ? 13.164 12.594 -0.118 1 98.62 411 GLU B N 1
ATOM 7777 C CA . GLU B 1 411 ? 12.453 11.406 0.346 1 98.62 411 GLU B CA 1
ATOM 7778 C C . GLU B 1 411 ? 11.258 11.789 1.214 1 98.62 411 GLU B C 1
ATOM 7780 O O . GLU B 1 411 ? 11.422 12.172 2.375 1 98.62 411 GLU B O 1
ATOM 7785 N N . ASN B 1 412 ? 10.086 11.555 0.768 1 98.75 412 ASN B N 1
ATOM 7786 C CA . ASN B 1 412 ? 8.836 12.094 1.287 1 98.75 412 ASN B CA 1
ATOM 7787 C C . ASN B 1 412 ? 8.594 11.664 2.73 1 98.75 412 ASN B C 1
ATOM 7789 O O . ASN B 1 412 ? 8.32 12.492 3.596 1 98.75 412 ASN B O 1
ATOM 7793 N N . ARG B 1 413 ? 8.734 10.398 3.043 1 98.5 413 ARG B N 1
ATOM 7794 C CA . ARG B 1 413 ? 8.406 9.906 4.375 1 98.5 413 ARG B CA 1
ATOM 7795 C C . ARG B 1 413 ? 9.641 9.859 5.266 1 98.5 413 ARG B C 1
ATOM 7797 O O . ARG B 1 413 ? 9.828 8.914 6.031 1 98.5 413 ARG B O 1
ATOM 7804 N N . ARG B 1 414 ? 10.477 10.82 5.062 1 98.5 414 ARG B N 1
ATOM 7805 C CA . ARG B 1 414 ? 11.641 11.094 5.895 1 98.5 414 ARG B CA 1
ATOM 7806 C C . ARG B 1 414 ? 11.883 12.594 6.027 1 98.5 414 ARG B C 1
ATOM 7808 O O . ARG B 1 414 ? 11.961 13.117 7.141 1 98.5 414 ARG B O 1
ATOM 7815 N N . VAL B 1 415 ? 11.961 13.227 4.883 1 98.62 415 VAL B N 1
ATOM 7816 C CA . VAL B 1 415 ? 12.273 14.656 4.852 1 98.62 415 VAL B CA 1
ATOM 7817 C C . VAL B 1 415 ? 10.984 15.461 4.758 1 98.62 415 VAL B C 1
ATOM 7819 O O . VAL B 1 415 ? 10.336 15.5 3.707 1 98.62 415 VAL B O 1
ATOM 7822 N N . VAL B 1 416 ? 10.633 16.109 5.836 1 98.56 416 VAL B N 1
ATOM 7823 C CA . VAL B 1 416 ? 9.484 17.016 5.812 1 98.56 416 VAL B CA 1
ATOM 7824 C C . VAL B 1 416 ? 9.867 18.328 5.129 1 98.56 416 VAL B C 1
ATOM 7826 O O . VAL B 1 416 ? 11.039 18.703 5.109 1 98.56 416 VAL B O 1
ATOM 7829 N N . HIS B 1 417 ? 8.875 18.953 4.562 1 98.25 417 HIS B N 1
ATOM 7830 C CA . HIS B 1 417 ? 9.102 20.234 3.916 1 98.25 417 HIS B CA 1
ATOM 7831 C C . HIS B 1 417 ? 8.031 21.25 4.305 1 98.25 417 HIS B C 1
ATOM 7833 O O . HIS B 1 417 ? 6.934 20.859 4.723 1 98.25 417 HIS B O 1
ATOM 7839 N N . ALA B 1 418 ? 8.398 22.469 4.285 1 97 418 ALA B N 1
ATOM 7840 C CA . ALA B 1 418 ? 7.547 23.609 4.625 1 97 418 ALA B CA 1
ATOM 7841 C C . ALA B 1 418 ? 7.867 24.812 3.748 1 97 418 ALA B C 1
ATOM 7843 O O . ALA B 1 418 ? 8.766 24.766 2.904 1 97 418 ALA B O 1
ATOM 7844 N N . ARG B 1 419 ? 6.992 25.781 3.883 1 93 419 ARG B N 1
ATOM 7845 C CA . ARG B 1 419 ? 7.18 27.016 3.135 1 93 419 ARG B CA 1
ATOM 7846 C C . ARG B 1 419 ? 6.824 28.234 3.986 1 93 419 ARG B C 1
ATOM 7848 O O . ARG B 1 419 ? 5.793 28.234 4.66 1 93 419 ARG B O 1
ATOM 7855 N N . ARG B 1 420 ? 7.613 29.219 3.951 1 91.06 420 ARG B N 1
ATOM 7856 C CA . ARG B 1 420 ? 7.301 30.5 4.594 1 91.06 420 ARG B CA 1
ATOM 7857 C C . ARG B 1 420 ? 6.266 31.281 3.787 1 91.06 420 ARG B C 1
ATOM 7859 O O . ARG B 1 420 ? 6.176 31.125 2.568 1 91.06 420 ARG B O 1
ATOM 7866 N N . GLN B 1 421 ? 5.551 32.062 4.473 1 87.81 421 GLN B N 1
ATOM 7867 C CA . GLN B 1 421 ? 4.613 32.969 3.814 1 87.81 421 GLN B CA 1
ATOM 7868 C C . GLN B 1 421 ? 5.34 33.875 2.842 1 87.81 421 GLN B C 1
ATOM 7870 O O . GLN B 1 421 ? 6.523 34.188 3.02 1 87.81 421 GLN B O 1
ATOM 7875 N N . PHE B 1 422 ? 4.609 34.25 1.764 1 84.88 422 PHE B N 1
ATOM 7876 C CA . PHE B 1 422 ? 5.219 35.188 0.816 1 84.88 422 PHE B CA 1
ATOM 7877 C C . PHE B 1 422 ? 4.195 36.188 0.32 1 84.88 422 PHE B C 1
ATOM 7879 O O . PHE B 1 422 ? 2.988 35.969 0.415 1 84.88 422 PHE B O 1
ATOM 7886 N N . ASN B 1 423 ? 4.707 37.25 -0.081 1 82.75 423 ASN B N 1
ATOM 7887 C CA . ASN B 1 423 ? 3.891 38.375 -0.547 1 82.75 423 ASN B CA 1
ATOM 7888 C C . ASN B 1 423 ? 3.723 38.344 -2.064 1 82.75 423 ASN B C 1
ATOM 7890 O O . ASN B 1 423 ? 4.699 38.469 -2.803 1 82.75 423 ASN B O 1
ATOM 7894 N N . THR B 1 424 ? 2.494 38.25 -2.527 1 79.56 424 THR B N 1
ATOM 7895 C CA . THR B 1 424 ? 2.24 38.125 -3.959 1 79.56 424 THR B CA 1
ATOM 7896 C C . THR B 1 424 ? 2.041 39.5 -4.594 1 79.56 424 THR B C 1
ATOM 7898 O O . THR B 1 424 ? 1.837 39.594 -5.805 1 79.56 424 THR B O 1
ATOM 7901 N N . GLU B 1 425 ? 2.1 40.5 -3.816 1 77.06 425 GLU B N 1
ATOM 7902 C CA . GLU B 1 425 ? 1.913 41.844 -4.363 1 77.06 425 GLU B CA 1
ATOM 7903 C C . GLU B 1 425 ? 3.092 42.25 -5.246 1 77.06 425 GLU B C 1
ATOM 7905 O O . GLU B 1 425 ? 2.906 42.906 -6.277 1 77.06 425 GLU B O 1
ATOM 7910 N N . ALA B 1 426 ? 4.254 41.969 -4.867 1 73.38 426 ALA B N 1
ATOM 7911 C CA . ALA B 1 426 ? 5.434 42.438 -5.582 1 73.38 426 ALA B CA 1
ATOM 7912 C C . ALA B 1 426 ? 6.152 41.312 -6.289 1 73.38 426 ALA B C 1
ATOM 7914 O O . ALA B 1 426 ? 7.254 41.469 -6.809 1 73.38 426 ALA B O 1
ATOM 7915 N N . GLY B 1 427 ? 5.488 40.125 -6.422 1 83.19 427 GLY B N 1
ATOM 7916 C CA . GLY B 1 427 ? 6.23 39.062 -7.062 1 83.19 427 GLY B CA 1
ATOM 7917 C C . GLY B 1 427 ? 5.41 37.812 -7.254 1 83.19 427 GLY B C 1
ATOM 7918 O O . GLY B 1 427 ? 4.195 37.812 -7.047 1 83.19 427 GLY B O 1
ATOM 7919 N N . GLU B 1 428 ? 6.211 36.844 -7.926 1 88.5 428 GLU B N 1
ATOM 7920 C CA . GLU B 1 428 ? 5.551 35.562 -8.211 1 88.5 428 GLU B CA 1
ATOM 7921 C C . GLU B 1 428 ? 6.406 34.406 -7.75 1 88.5 428 GLU B C 1
ATOM 7923 O O . GLU B 1 428 ? 7.637 34.438 -7.809 1 88.5 428 GLU B O 1
ATOM 7928 N N . ARG B 1 429 ? 5.727 33.469 -7.215 1 91.44 429 ARG B N 1
ATOM 7929 C CA . ARG B 1 429 ? 6.359 32.219 -6.883 1 91.44 429 ARG B CA 1
ATOM 7930 C C . ARG B 1 429 ? 5.676 31.062 -7.602 1 91.44 429 ARG B C 1
ATOM 7932 O O . ARG B 1 429 ? 4.457 30.875 -7.492 1 91.44 429 ARG B O 1
ATOM 7939 N N . TRP B 1 430 ? 6.48 30.344 -8.359 1 93.81 430 TRP B N 1
ATOM 7940 C CA . TRP B 1 430 ? 5.949 29.234 -9.164 1 93.81 430 TRP B CA 1
ATOM 7941 C C . TRP B 1 430 ? 6.918 28.062 -9.172 1 93.81 430 TRP B C 1
ATOM 7943 O O . TRP B 1 430 ? 8.023 28.156 -9.711 1 93.81 430 TRP B O 1
ATOM 7953 N N . LEU B 1 431 ? 6.488 26.969 -8.594 1 96.56 431 LEU B N 1
ATOM 7954 C CA . LEU B 1 431 ? 7.234 25.719 -8.648 1 96.56 431 LEU B CA 1
ATOM 7955 C C . LEU B 1 431 ? 6.441 24.641 -9.383 1 96.56 431 LEU B C 1
ATOM 7957 O O . LEU B 1 431 ? 5.207 24.641 -9.336 1 96.56 431 LEU B O 1
ATOM 7961 N N . ALA B 1 432 ? 7.129 23.781 -10.078 1 97.69 432 ALA B N 1
ATOM 7962 C CA . ALA B 1 432 ? 6.539 22.594 -10.68 1 97.69 432 ALA B CA 1
ATOM 7963 C C . ALA B 1 432 ? 6.918 21.344 -9.891 1 97.69 432 ALA B C 1
ATOM 7965 O O . ALA B 1 432 ? 8.078 21.172 -9.5 1 97.69 432 ALA B O 1
ATOM 7966 N N . GLY B 1 433 ? 5.91 20.5 -9.641 1 97.94 433 GLY B N 1
ATOM 7967 C CA . GLY B 1 433 ? 6.148 19.328 -8.828 1 97.94 433 GLY B CA 1
ATOM 7968 C C . GLY B 1 433 ? 5.922 18.031 -9.57 1 97.94 433 GLY B C 1
ATOM 7969 O O . GLY B 1 433 ? 5.191 18 -10.562 1 97.94 433 GLY B O 1
ATOM 7970 N N . ALA B 1 434 ? 6.574 17 -9.156 1 98.56 434 ALA B N 1
ATOM 7971 C CA . ALA B 1 434 ? 6.41 15.633 -9.633 1 98.56 434 ALA B CA 1
ATOM 7972 C C . ALA B 1 434 ? 6.699 14.625 -8.523 1 98.56 434 ALA B C 1
ATOM 7974 O O . ALA B 1 434 ? 7.293 14.977 -7.5 1 98.56 434 ALA B O 1
ATOM 7975 N N . TYR B 1 435 ? 6.191 13.375 -8.711 1 98.56 435 TYR B N 1
ATOM 7976 C CA . TYR B 1 435 ? 6.422 12.312 -7.742 1 98.56 435 TYR B CA 1
ATOM 7977 C C . TYR B 1 435 ? 6.984 11.062 -8.422 1 98.56 435 TYR B C 1
ATOM 7979 O O . TYR B 1 435 ? 6.691 10.805 -9.586 1 98.56 435 TYR B O 1
ATOM 7987 N N . VAL B 1 436 ? 7.844 10.352 -7.684 1 98.62 436 VAL B N 1
ATOM 7988 C CA . VAL B 1 436 ? 8.297 9.016 -8.062 1 98.62 436 VAL B CA 1
ATOM 7989 C C . VAL B 1 436 ? 8.133 8.055 -6.883 1 98.62 436 VAL B C 1
ATOM 7991 O O . VAL B 1 436 ? 8.414 8.414 -5.738 1 98.62 436 VAL B O 1
ATOM 7994 N N . ASP B 1 437 ? 7.688 6.855 -7.191 1 98.12 437 ASP B N 1
ATOM 7995 C CA . ASP B 1 437 ? 7.414 5.883 -6.141 1 98.12 437 ASP B CA 1
ATOM 7996 C C . ASP B 1 437 ? 8.711 5.324 -5.555 1 98.12 437 ASP B C 1
ATOM 7998 O O . ASP B 1 437 ? 9.727 5.262 -6.242 1 98.12 437 ASP B O 1
ATOM 8002 N N . GLU B 1 438 ? 8.648 4.938 -4.332 1 98 438 GLU B N 1
ATOM 8003 C CA . GLU B 1 438 ? 9.812 4.465 -3.582 1 98 438 GLU B CA 1
ATOM 8004 C C . GLU B 1 438 ? 10.453 3.26 -4.266 1 98 438 GLU B C 1
ATOM 8006 O O . GLU B 1 438 ? 11.672 3.205 -4.418 1 98 438 GLU B O 1
ATOM 8011 N N . ASP B 1 439 ? 9.656 2.234 -4.617 1 97.31 439 ASP B N 1
ATOM 8012 C CA . ASP B 1 439 ? 10.227 1.004 -5.164 1 97.31 439 ASP B CA 1
ATOM 8013 C C . ASP B 1 439 ? 10.875 1.255 -6.523 1 97.31 439 ASP B C 1
ATOM 8015 O O . ASP B 1 439 ? 11.852 0.595 -6.879 1 97.31 439 ASP B O 1
ATOM 8019 N N . ALA B 1 440 ? 10.352 2.223 -7.266 1 98.06 440 ALA B N 1
ATOM 8020 C CA . ALA B 1 440 ? 10.992 2.602 -8.523 1 98.06 440 ALA B CA 1
ATOM 8021 C C . ALA B 1 440 ? 12.367 3.211 -8.273 1 98.06 440 ALA B C 1
ATOM 8023 O O . ALA B 1 440 ? 13.32 2.932 -9.016 1 98.06 440 ALA B O 1
ATOM 8024 N N . VAL B 1 441 ? 12.477 4.059 -7.277 1 98.56 441 VAL B N 1
ATOM 8025 C CA . VAL B 1 441 ? 13.758 4.695 -6.977 1 98.56 441 VAL B CA 1
ATOM 8026 C C . VAL B 1 441 ? 14.734 3.664 -6.418 1 98.56 441 VAL B C 1
ATOM 8028 O O . VAL B 1 441 ? 15.93 3.707 -6.711 1 98.56 441 VAL B O 1
ATOM 8031 N N . LEU B 1 442 ? 14.234 2.736 -5.625 1 98.12 442 LEU B N 1
ATOM 8032 C CA . LEU B 1 442 ? 15.078 1.648 -5.141 1 98.12 442 LEU B CA 1
ATOM 8033 C C . LEU B 1 442 ? 15.617 0.823 -6.301 1 98.12 442 LEU B C 1
ATOM 8035 O O . LEU B 1 442 ? 16.781 0.395 -6.277 1 98.12 442 LEU B O 1
ATOM 8039 N N . SER B 1 443 ? 14.758 0.55 -7.234 1 98.38 443 SER B N 1
ATOM 8040 C CA . SER B 1 443 ? 15.211 -0.12 -8.445 1 98.38 443 SER B CA 1
ATOM 8041 C C . SER B 1 443 ? 16.344 0.653 -9.117 1 98.38 443 SER B C 1
ATOM 8043 O O . SER B 1 443 ? 17.312 0.059 -9.578 1 98.38 443 SER B O 1
ATOM 8045 N N . LYS B 1 444 ? 16.172 1.963 -9.172 1 98.5 444 LYS B N 1
ATOM 8046 C CA . LYS B 1 444 ? 17.203 2.803 -9.766 1 98.5 444 LYS B CA 1
ATOM 8047 C C . LYS B 1 444 ? 18.5 2.75 -8.953 1 98.5 444 LYS B C 1
ATOM 8049 O O . LYS B 1 444 ? 19.594 2.732 -9.516 1 98.5 444 LYS B O 1
ATOM 8054 N N . PHE B 1 445 ? 18.406 2.777 -7.629 1 98.19 445 PHE B N 1
ATOM 8055 C CA . PHE B 1 445 ? 19.578 2.666 -6.773 1 98.19 445 PHE B CA 1
ATOM 8056 C C . PHE B 1 445 ? 20.359 1.39 -7.078 1 98.19 445 PHE B C 1
ATOM 8058 O O . PHE B 1 445 ? 21.562 1.432 -7.312 1 98.19 445 PHE B O 1
ATOM 8065 N N . VAL B 1 446 ? 19.672 0.292 -7.141 1 97.31 446 VAL B N 1
ATOM 8066 C CA . VAL B 1 446 ? 20.359 -0.986 -7.285 1 97.31 446 VAL B CA 1
ATOM 8067 C C . VAL B 1 446 ? 20.938 -1.111 -8.695 1 97.31 446 VAL B C 1
ATOM 8069 O O . VAL B 1 446 ? 22.062 -1.56 -8.883 1 97.31 446 VAL B O 1
ATOM 8072 N N . THR B 1 447 ? 20.172 -0.743 -9.703 1 97.44 447 THR B N 1
ATOM 8073 C CA . THR B 1 447 ? 20.703 -0.821 -11.07 1 97.44 447 THR B CA 1
ATOM 8074 C C . THR B 1 447 ? 21.875 0.13 -11.25 1 97.44 447 THR B C 1
ATOM 8076 O O . THR B 1 447 ? 22.812 -0.177 -11.984 1 97.44 447 THR B O 1
ATOM 8079 N N . SER B 1 448 ? 21.812 1.29 -10.562 1 96.88 448 SER B N 1
ATOM 8080 C CA . SER B 1 448 ? 22.938 2.225 -10.578 1 96.88 448 SER B CA 1
ATOM 8081 C C . SER B 1 448 ? 24.172 1.613 -9.93 1 96.88 448 SER B C 1
ATOM 8083 O O . SER B 1 448 ? 25.281 1.752 -10.445 1 96.88 448 SER B O 1
ATOM 8085 N N . SER B 1 449 ? 23.984 0.947 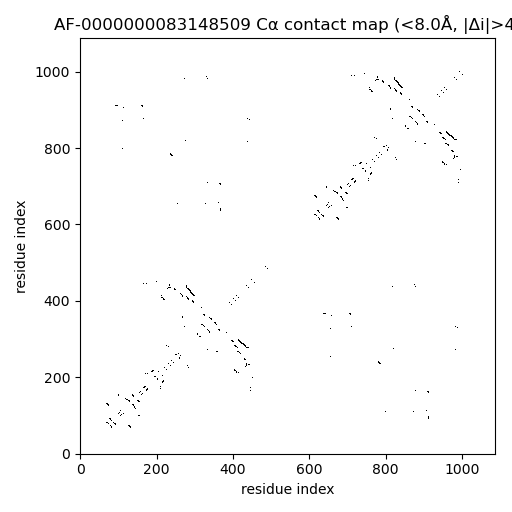-8.906 1 95.38 449 SER B N 1
ATOM 8086 C CA . SER B 1 449 ? 25.094 0.338 -8.18 1 95.38 449 SER B CA 1
ATOM 8087 C C . SER B 1 449 ? 25.734 -0.774 -8.992 1 95.38 449 SER B C 1
ATOM 8089 O O . SER B 1 449 ? 26.938 -1.017 -8.875 1 95.38 449 SER B O 1
ATOM 8091 N N . LEU B 1 450 ? 24.969 -1.428 -9.789 1 94.06 450 LEU B N 1
ATOM 8092 C CA . LEU B 1 450 ? 25.469 -2.518 -10.617 1 94.06 450 LEU B CA 1
ATOM 8093 C C . LEU B 1 450 ? 26.141 -1.979 -11.867 1 94.06 450 LEU B C 1
ATOM 8095 O O . LEU B 1 450 ? 27.156 -2.539 -12.32 1 94.06 450 LEU B O 1
ATOM 8099 N N . LYS B 1 451 ? 25.625 -0.897 -12.414 1 93.62 451 LYS B N 1
ATOM 8100 C CA . LYS B 1 451 ? 26.156 -0.325 -13.641 1 93.62 451 LYS B CA 1
ATOM 8101 C C . LYS B 1 451 ? 27.469 0.42 -13.375 1 93.62 451 LYS B C 1
ATOM 8103 O O . LYS B 1 451 ? 28.391 0.365 -14.188 1 93.62 451 LYS B O 1
ATOM 8108 N N . CYS B 1 452 ? 27.469 1.171 -12.266 1 94.19 452 CYS B N 1
ATOM 8109 C CA . CYS B 1 452 ? 28.656 1.944 -11.898 1 94.19 452 CYS B CA 1
ATOM 8110 C C . CYS B 1 452 ? 29.047 1.688 -10.453 1 94.19 452 CYS B C 1
ATOM 8112 O O . CYS B 1 452 ? 29 2.6 -9.625 1 94.19 452 CYS B O 1
ATOM 8114 N N . PRO B 1 453 ? 29.562 0.512 -10.172 1 92.56 453 PRO B N 1
ATOM 8115 C CA . PRO B 1 453 ? 29.859 0.16 -8.781 1 92.56 453 PRO B CA 1
ATOM 8116 C C . PRO B 1 453 ? 30.922 1.071 -8.156 1 92.56 453 PRO B C 1
ATOM 8118 O O . PRO B 1 453 ? 30.844 1.38 -6.965 1 92.56 453 PRO B O 1
ATOM 8121 N N . ASP B 1 454 ? 31.859 1.55 -8.906 1 91.88 454 ASP B N 1
ATOM 8122 C CA . ASP B 1 454 ? 32.938 2.391 -8.383 1 91.88 454 ASP B CA 1
ATOM 8123 C C . ASP B 1 454 ? 32.375 3.725 -7.879 1 91.88 454 ASP B C 1
ATOM 8125 O O . ASP B 1 454 ? 32.875 4.277 -6.895 1 91.88 454 ASP B O 1
ATOM 8129 N N . MET B 1 455 ? 31.359 4.203 -8.594 1 91.75 455 MET B N 1
ATOM 8130 C CA . MET B 1 455 ? 30.766 5.473 -8.195 1 91.75 455 MET B CA 1
ATOM 8131 C C . MET B 1 455 ? 29.844 5.297 -6.996 1 91.75 455 MET B C 1
ATOM 8133 O O . MET B 1 455 ? 29.75 6.184 -6.148 1 91.75 455 MET B O 1
ATOM 8137 N N . TRP B 1 456 ? 29.219 4.105 -6.91 1 93.94 456 TRP B N 1
ATOM 8138 C CA . TRP B 1 456 ? 28.266 3.861 -5.836 1 93.94 456 TRP B CA 1
ATOM 8139 C C . TRP B 1 456 ? 28.984 3.545 -4.527 1 93.94 456 TRP B C 1
ATOM 8141 O O . TRP B 1 456 ? 28.578 4 -3.459 1 93.94 456 TRP B O 1
ATOM 8151 N N . TYR B 1 457 ? 30.078 2.787 -4.629 1 88.62 457 TYR B N 1
ATOM 8152 C CA . TYR B 1 457 ? 30.703 2.271 -3.42 1 88.62 457 TYR B CA 1
ATOM 8153 C C . TYR B 1 457 ? 31.953 3.068 -3.082 1 88.62 457 TYR B C 1
ATOM 8155 O O . TYR B 1 457 ? 32.562 2.861 -2.029 1 88.62 457 TYR B O 1
ATOM 8163 N N . THR B 1 458 ? 32.438 3.82 -3.877 1 73.25 458 THR B N 1
ATOM 8164 C CA . THR B 1 458 ? 33.625 4.609 -3.545 1 73.25 458 THR B CA 1
ATOM 8165 C C . THR B 1 458 ? 33.344 5.539 -2.367 1 73.25 458 THR B C 1
ATOM 8167 O O . THR B 1 458 ? 32.219 6.008 -2.197 1 73.25 458 THR B O 1
ATOM 8170 N N . ASP B 1 459 ? 34.062 5.426 -1.201 1 56.75 459 ASP B N 1
ATOM 8171 C CA . ASP B 1 459 ? 34.062 6.012 0.136 1 56.75 459 ASP B CA 1
ATOM 8172 C C . ASP B 1 459 ? 33.5 7.438 0.103 1 56.75 459 ASP B C 1
ATOM 8174 O O . ASP B 1 459 ? 34.125 8.328 -0.504 1 56.75 459 ASP B O 1
ATOM 8178 N N . MET B 1 460 ? 32.344 7.512 0.183 1 52 460 MET B N 1
ATOM 8179 C CA . MET B 1 460 ? 31.672 8.781 0.453 1 52 460 MET B CA 1
ATOM 8180 C C . MET B 1 460 ? 32.344 9.523 1.602 1 52 460 MET B C 1
ATOM 8182 O O . MET B 1 460 ? 31.922 10.617 1.976 1 52 460 MET B O 1
ATOM 8186 N N . LYS B 1 461 ? 33.125 8.797 2.449 1 45.97 461 LYS B N 1
ATOM 8187 C CA . LYS B 1 461 ? 33.875 9.477 3.502 1 45.97 461 LYS B CA 1
ATOM 8188 C C . LYS B 1 461 ? 34.625 10.688 2.951 1 45.97 461 LYS B C 1
ATOM 8190 O O . LYS B 1 461 ? 34.594 11.766 3.557 1 45.97 461 LYS B O 1
ATOM 8195 N N . GLU B 1 462 ? 35.406 10.406 1.978 1 44.69 462 GLU B N 1
ATOM 8196 C CA . GLU B 1 462 ? 36.125 11.555 1.449 1 44.69 462 GLU B CA 1
ATOM 8197 C C . GLU B 1 462 ? 35.188 12.648 0.988 1 44.69 462 GLU B C 1
ATOM 8199 O O . GLU B 1 462 ? 35.469 13.844 1.158 1 44.69 462 GLU B O 1
ATOM 8204 N N . TRP B 1 463 ? 34.156 12.203 0.42 1 43.5 463 TRP B N 1
ATOM 8205 C CA . TRP B 1 463 ? 33.219 13.211 -0.05 1 43.5 463 TRP B CA 1
ATOM 8206 C C . TRP B 1 463 ? 32.594 13.977 1.121 1 43.5 463 TRP B C 1
ATOM 8208 O O . TRP B 1 463 ? 32.5 15.203 1.086 1 43.5 463 TRP B O 1
ATOM 8218 N N . TYR B 1 464 ? 32.219 13.203 2.084 1 43.66 464 TYR B N 1
ATOM 8219 C CA . TYR B 1 464 ? 31.625 13.906 3.227 1 43.66 464 TYR B CA 1
ATOM 8220 C C . TYR B 1 464 ? 32.688 14.75 3.936 1 43.66 464 TYR B C 1
ATOM 8222 O O . TYR B 1 464 ? 32.375 15.828 4.449 1 43.66 464 TYR B O 1
ATOM 8230 N N . ILE B 1 465 ? 33.875 14.289 3.99 1 40.84 465 ILE B N 1
ATOM 8231 C CA . ILE B 1 465 ? 34.969 15.102 4.531 1 40.84 465 ILE B CA 1
ATOM 8232 C C . ILE B 1 465 ? 35.125 16.375 3.691 1 40.84 465 ILE B C 1
ATOM 8234 O O . ILE B 1 465 ? 35.312 17.453 4.234 1 40.84 465 ILE B O 1
ATOM 8238 N N . ASN B 1 466 ? 35.094 16.25 2.402 1 37.75 466 ASN B N 1
ATOM 8239 C CA . ASN B 1 466 ? 35.344 17.406 1.546 1 37.75 466 ASN B CA 1
ATOM 8240 C C . ASN B 1 466 ? 34.125 18.328 1.513 1 37.75 466 ASN B C 1
ATOM 8242 O O . ASN B 1 466 ? 34.25 19.531 1.238 1 37.75 466 ASN B O 1
ATOM 8246 N N . MET B 1 467 ? 33 17.844 1.457 1 38.47 467 MET B N 1
ATOM 8247 C CA . MET B 1 467 ? 31.844 18.734 1.428 1 38.47 467 MET B CA 1
ATOM 8248 C C . MET B 1 467 ? 31.766 19.578 2.701 1 38.47 467 MET B C 1
ATOM 8250 O O . MET B 1 467 ? 30.938 20.484 2.807 1 38.47 467 MET B O 1
ATOM 8254 N N . GLN B 1 468 ? 32.375 19.203 3.734 1 34.19 468 GLN B N 1
ATOM 8255 C CA . GLN B 1 468 ? 32.406 20.078 4.898 1 34.19 468 GLN B CA 1
ATOM 8256 C C . GLN B 1 468 ? 33.062 21.422 4.562 1 34.19 468 GLN B C 1
ATOM 8258 O O . GLN B 1 468 ? 32.906 22.391 5.301 1 34.19 468 GLN B O 1
ATOM 8263 N N . GLU B 1 469 ? 33.938 21.375 3.51 1 33.53 469 GLU B N 1
ATOM 8264 C CA . GLU B 1 469 ? 34.625 22.641 3.301 1 33.53 469 GLU B CA 1
ATOM 8265 C C . GLU B 1 469 ? 33.688 23.688 2.691 1 33.53 469 GLU B C 1
ATOM 8267 O O . GLU B 1 469 ? 34.062 24.844 2.529 1 33.53 469 GLU B O 1
ATOM 8272 N N . TRP B 1 470 ? 32.656 23.203 2.074 1 30.22 470 TRP B N 1
ATOM 8273 C CA . TRP B 1 470 ? 31.984 24.344 1.481 1 30.22 470 TRP B CA 1
ATOM 8274 C C . TRP B 1 470 ? 31.125 25.062 2.518 1 30.22 470 TRP B C 1
ATOM 8276 O O . TRP B 1 470 ? 30.078 24.562 2.918 1 30.22 470 TRP B O 1
ATOM 8286 N N . HIS B 1 471 ? 31.688 25.422 3.619 1 28.55 471 HIS B N 1
ATOM 8287 C CA . HIS B 1 471 ? 31.047 26.391 4.488 1 28.55 471 HIS B CA 1
ATOM 8288 C C . HIS B 1 471 ? 30.719 27.672 3.732 1 28.55 471 HIS B C 1
ATOM 8290 O O . HIS B 1 471 ? 31.562 28.203 3.004 1 28.55 471 HIS B O 1
ATOM 8296 N N . PRO B 1 472 ? 29.547 27.859 3.479 1 26.64 472 PRO B N 1
ATOM 8297 C CA . PRO B 1 472 ? 29.5 29.266 3.07 1 26.64 472 PRO B CA 1
ATOM 8298 C C . PRO B 1 472 ? 30.359 30.172 3.957 1 26.64 472 PRO B C 1
ATOM 8300 O O . PRO B 1 472 ? 30.438 29.953 5.168 1 26.64 472 PRO B O 1
ATOM 8303 N N . ARG B 1 473 ? 31.391 30.688 3.428 1 25.97 473 ARG B N 1
ATOM 8304 C CA . ARG B 1 473 ? 32.156 31.75 4.066 1 25.97 473 ARG B CA 1
ATOM 8305 C C . ARG B 1 473 ? 31.266 32.688 4.875 1 25.97 473 ARG B C 1
ATOM 8307 O O . ARG B 1 473 ? 30.516 33.469 4.305 1 25.97 473 ARG B O 1
ATOM 8314 N N . SER B 1 474 ? 30.641 32.094 6.066 1 21.67 474 SER B N 1
ATOM 8315 C CA . SER B 1 474 ? 30.172 33.219 6.883 1 21.67 474 SER B CA 1
ATOM 8316 C C . SER B 1 474 ? 31.234 34.281 7 1 21.67 474 SER B C 1
ATOM 8318 O O . SER B 1 474 ? 32.438 34 6.961 1 21.67 474 SER B O 1
ATOM 8320 N N . SER B 1 475 ? 30.938 35.5 6.844 1 23.7 475 SER B N 1
ATOM 8321 C CA . SER B 1 475 ? 31.797 36.656 7.148 1 23.7 475 SER B CA 1
ATOM 8322 C C . SER B 1 475 ? 32.5 36.469 8.484 1 23.7 475 SER B C 1
ATOM 8324 O O . SER B 1 475 ? 33.719 36.625 8.578 1 23.7 475 SER B O 1
ATOM 8326 N N . GLY B 1 476 ? 31.984 36.906 9.656 1 21.72 476 GLY B N 1
ATOM 8327 C CA . GLY B 1 476 ? 32.812 37.531 10.68 1 21.72 476 GLY B CA 1
ATOM 8328 C C . GLY B 1 476 ? 33.5 36.5 11.555 1 21.72 476 GLY B C 1
ATOM 8329 O O . GLY B 1 476 ? 34.75 36.438 11.555 1 21.72 476 GLY B O 1
ATOM 8330 N N . ALA B 1 477 ? 33.062 36.281 12.93 1 23.39 477 ALA B N 1
ATOM 8331 C CA . ALA B 1 477 ? 33.844 36.375 14.148 1 23.39 477 ALA B CA 1
ATOM 8332 C C . ALA B 1 477 ? 34.531 35.062 14.453 1 23.39 477 ALA B C 1
ATOM 8334 O O . ALA B 1 477 ? 35.781 34.969 14.422 1 23.39 477 ALA B O 1
ATOM 8335 N N . ASP B 1 478 ? 34.281 34.406 15.773 1 22.27 478 ASP B N 1
ATOM 8336 C CA . ASP B 1 478 ? 35.188 33.906 16.812 1 22.27 478 ASP B CA 1
ATOM 8337 C C . ASP B 1 478 ? 35.406 32.406 16.641 1 22.27 478 ASP B C 1
ATOM 8339 O O . ASP B 1 478 ? 34.469 31.625 16.688 1 22.27 478 ASP B O 1
ATOM 8343 N N . GLN B 1 479 ? 36.406 31.906 15.953 1 23.97 479 GLN B N 1
ATOM 8344 C CA . GLN B 1 479 ? 37.031 30.609 15.648 1 23.97 479 GLN B CA 1
ATOM 8345 C C . GLN B 1 479 ? 37.312 29.828 16.922 1 23.97 479 GLN B C 1
ATOM 8347 O O . GLN B 1 479 ? 37.812 28.703 16.875 1 23.97 479 GLN B O 1
ATOM 8352 N N . ASN B 1 480 ? 37.438 30.359 18.172 1 21.45 480 ASN B N 1
ATOM 8353 C CA . ASN B 1 480 ? 38.406 29.766 19.078 1 21.45 480 ASN B CA 1
ATOM 8354 C C . ASN B 1 480 ? 37.938 28.422 19.625 1 21.45 480 ASN B C 1
ATOM 8356 O O . ASN B 1 480 ? 38.75 27.516 19.812 1 21.45 480 ASN B O 1
ATOM 8360 N N . GLU B 1 481 ? 36.812 28.281 20.359 1 21.61 481 GLU B N 1
ATOM 8361 C CA . GLU B 1 481 ? 36.906 27.562 21.625 1 21.61 481 GLU B CA 1
ATOM 8362 C C . GLU B 1 481 ? 36.719 26.062 21.422 1 21.61 481 GLU B C 1
ATOM 8364 O O . GLU B 1 481 ? 36.938 25.281 22.344 1 21.61 481 GLU B O 1
ATOM 8369 N N . ALA B 1 482 ? 36 25.516 20.406 1 22.25 482 ALA B N 1
ATOM 8370 C CA . ALA B 1 482 ? 35.375 24.234 20.75 1 22.25 482 ALA B CA 1
ATOM 8371 C C . ALA B 1 482 ? 36.344 23.078 20.547 1 22.25 482 ALA B C 1
ATOM 8373 O O . ALA B 1 482 ? 35.938 21.922 20.531 1 22.25 482 ALA B O 1
ATOM 8374 N N . ASP B 1 483 ? 37.656 23.312 20.391 1 25.58 483 ASP B N 1
ATOM 8375 C CA . ASP B 1 483 ? 38.5 22.172 20.125 1 25.58 483 ASP B CA 1
ATOM 8376 C C . ASP B 1 483 ? 38.5 21.172 21.281 1 25.58 483 ASP B C 1
ATOM 8378 O O . ASP B 1 483 ? 39.25 20.188 21.281 1 25.58 483 ASP B O 1
ATOM 8382 N N . MET B 1 484 ? 38 21.453 22.469 1 25.78 484 MET B N 1
ATOM 8383 C CA . MET B 1 484 ? 38.656 20.719 23.531 1 25.78 484 MET B CA 1
ATOM 8384 C C . MET B 1 484 ? 38.281 19.234 23.5 1 25.78 484 MET B C 1
ATOM 8386 O O . MET B 1 484 ? 39.125 18.359 23.672 1 25.78 484 MET B O 1
ATOM 8390 N N . GLY B 1 485 ? 37.062 18.75 23.938 1 24.41 485 GLY B N 1
ATOM 8391 C CA . GLY B 1 485 ? 36.938 17.594 24.797 1 24.41 485 GLY B CA 1
ATOM 8392 C C . GLY B 1 485 ? 36.75 16.297 24.031 1 24.41 485 GLY B C 1
ATOM 8393 O O . GLY B 1 485 ? 35.75 15.594 24.203 1 24.41 485 GLY B O 1
ATOM 8394 N N . ARG B 1 486 ? 37.156 16.141 22.781 1 28.59 486 ARG B N 1
ATOM 8395 C CA . ARG B 1 486 ? 36.906 14.828 22.172 1 28.59 486 ARG B CA 1
ATOM 8396 C C . ARG B 1 486 ? 37.719 13.742 22.891 1 28.59 486 ARG B C 1
ATOM 8398 O O . ARG B 1 486 ? 38.938 13.797 22.922 1 28.59 486 ARG B O 1
ATOM 8405 N N . THR B 1 487 ? 37.031 13.195 23.938 1 29.86 487 THR B N 1
ATOM 8406 C CA . THR B 1 487 ? 37.781 12.172 24.672 1 29.86 487 THR B CA 1
ATOM 8407 C C . THR B 1 487 ? 38.156 11.016 23.75 1 29.86 487 THR B C 1
ATOM 8409 O O . THR B 1 487 ? 37.594 10.859 22.672 1 29.86 487 THR B O 1
ATOM 8412 N N . GLU B 1 488 ? 39.156 10.273 24.078 1 30.09 488 GLU B N 1
ATOM 8413 C CA . GLU B 1 488 ? 39.781 9.086 23.5 1 30.09 488 GLU B CA 1
ATOM 8414 C C . GLU B 1 488 ? 38.719 8.008 23.219 1 30.09 488 GLU B C 1
ATOM 8416 O O . GLU B 1 488 ? 38.844 7.258 22.25 1 30.09 488 GLU B O 1
ATOM 8421 N N . ALA B 1 489 ? 37.688 7.969 24.047 1 32.94 489 ALA B N 1
ATOM 8422 C CA . ALA B 1 489 ? 36.719 6.879 23.969 1 32.94 489 ALA B CA 1
ATOM 8423 C C . ALA B 1 489 ? 35.844 7.016 22.734 1 32.94 489 ALA B C 1
ATOM 8425 O O . ALA B 1 489 ? 35.469 6.012 22.125 1 32.94 489 ALA B O 1
ATOM 8426 N N . ASP B 1 490 ? 35.531 8.172 22.344 1 29.31 490 ASP B N 1
ATOM 8427 C CA . ASP B 1 490 ? 34.656 8.398 21.172 1 29.31 490 ASP B CA 1
ATOM 8428 C C . ASP B 1 490 ? 35.375 8.016 19.891 1 29.31 490 ASP B C 1
ATOM 8430 O O . ASP B 1 490 ? 34.75 7.691 18.891 1 29.31 490 ASP B O 1
ATOM 8434 N N . LYS B 1 491 ? 36.688 8 19.953 1 34.97 491 LYS B N 1
ATOM 8435 C CA . LYS B 1 491 ? 37.469 7.559 18.812 1 34.97 491 LYS B CA 1
ATOM 8436 C C . LYS B 1 491 ? 37.375 6.047 18.625 1 34.97 491 LYS B C 1
ATOM 8438 O O . LYS B 1 491 ? 37.312 5.559 17.5 1 34.97 491 LYS B O 1
ATOM 8443 N N . GLN B 1 492 ? 37.312 5.344 19.75 1 33.81 492 GLN B N 1
ATOM 8444 C CA . GLN B 1 492 ? 37.344 3.887 19.656 1 33.81 492 GLN B CA 1
ATOM 8445 C C . GLN B 1 492 ? 36.031 3.354 19.094 1 33.81 492 GLN B C 1
ATOM 8447 O O . GLN B 1 492 ? 36 2.355 18.375 1 33.81 492 GLN B O 1
ATOM 8452 N N . ARG B 1 493 ? 34.906 3.957 19.453 1 30.86 493 ARG B N 1
ATOM 8453 C CA . ARG B 1 493 ? 33.625 3.461 18.953 1 30.86 493 ARG B CA 1
ATOM 8454 C C . ARG B 1 493 ? 33.469 3.727 17.469 1 30.86 493 ARG B C 1
ATOM 8456 O O . ARG B 1 493 ? 32.875 2.936 16.75 1 30.86 493 ARG B O 1
ATOM 8463 N N . VAL B 1 494 ? 34.062 4.762 16.953 1 32.06 494 VAL B N 1
ATOM 8464 C CA . VAL B 1 494 ? 34 5.027 15.523 1 32.06 494 VAL B CA 1
ATOM 8465 C C . VAL B 1 494 ? 34.875 4.023 14.781 1 32.06 494 VAL B C 1
ATOM 8467 O O . VAL B 1 494 ? 34.531 3.537 13.711 1 32.06 494 VAL B O 1
ATOM 8470 N N . GLU B 1 495 ? 35.969 3.621 15.359 1 33.56 495 GLU B N 1
ATOM 8471 C CA . GLU B 1 495 ? 36.875 2.686 14.68 1 33.56 495 GLU B CA 1
ATOM 8472 C C . GLU B 1 495 ? 36.219 1.301 14.578 1 33.56 495 GLU B C 1
ATOM 8474 O O . GLU B 1 495 ? 36.406 0.602 13.578 1 33.56 495 GLU B O 1
ATOM 8479 N N . ALA B 1 496 ? 35.531 0.862 15.602 1 34.06 496 ALA B N 1
ATOM 8480 C CA . ALA B 1 496 ? 34.906 -0.456 15.539 1 34.06 496 ALA B CA 1
ATOM 8481 C C . ALA B 1 496 ? 33.75 -0.478 14.516 1 34.06 496 ALA B C 1
ATOM 8483 O O . ALA B 1 496 ? 33.5 -1.514 13.906 1 34.06 496 ALA B O 1
ATOM 8484 N N . HIS B 1 497 ? 33 0.544 14.438 1 30.19 497 HIS B N 1
ATOM 8485 C CA . HIS B 1 497 ? 31.969 0.629 13.414 1 30.19 497 HIS B CA 1
ATOM 8486 C C . HIS B 1 497 ? 32.594 0.642 12.016 1 30.19 497 HIS B C 1
ATOM 8488 O O . HIS B 1 497 ? 31.922 0.232 11.055 1 30.19 497 HIS B O 1
ATOM 8494 N N . ARG B 1 498 ? 33.781 1.151 11.82 1 30.73 498 ARG B N 1
ATOM 8495 C CA . ARG B 1 498 ? 34.469 1.183 10.539 1 30.73 498 ARG B CA 1
ATOM 8496 C C . ARG B 1 498 ? 34.812 -0.225 10.078 1 30.73 498 ARG B C 1
ATOM 8498 O O . ARG B 1 498 ? 34.875 -0.497 8.875 1 30.73 498 ARG B O 1
ATOM 8505 N N . SER B 1 499 ? 35.188 -1.056 11.008 1 32.06 499 SER B N 1
ATOM 8506 C CA . SER B 1 499 ? 35.656 -2.373 10.609 1 32.06 499 SER B CA 1
ATOM 8507 C C . SER B 1 499 ? 34.531 -3.248 10.094 1 32.06 499 SER B C 1
ATOM 8509 O O . SER B 1 499 ? 34.719 -4.047 9.18 1 32.06 499 SER B O 1
ATOM 8511 N N . ARG B 1 500 ? 33.344 -3.217 10.703 1 32.44 500 ARG B N 1
ATOM 8512 C CA . ARG B 1 500 ? 32.281 -4.133 10.273 1 32.44 500 ARG B CA 1
ATOM 8513 C C . ARG B 1 500 ? 31.672 -3.682 8.953 1 32.44 500 ARG B C 1
ATOM 8515 O O . ARG B 1 500 ? 31.141 -4.5 8.195 1 32.44 500 ARG B O 1
ATOM 8522 N N . TYR B 1 501 ? 31.578 -2.443 8.625 1 31.59 501 TYR B N 1
ATOM 8523 C CA . TYR B 1 501 ? 31.094 -1.955 7.344 1 31.59 501 TYR B CA 1
ATOM 8524 C C . TYR B 1 501 ? 32.031 -2.324 6.215 1 31.59 501 TYR B C 1
ATOM 8526 O O . TYR B 1 501 ? 31.625 -2.453 5.062 1 31.59 501 TYR B O 1
ATOM 8534 N N . SER B 1 502 ? 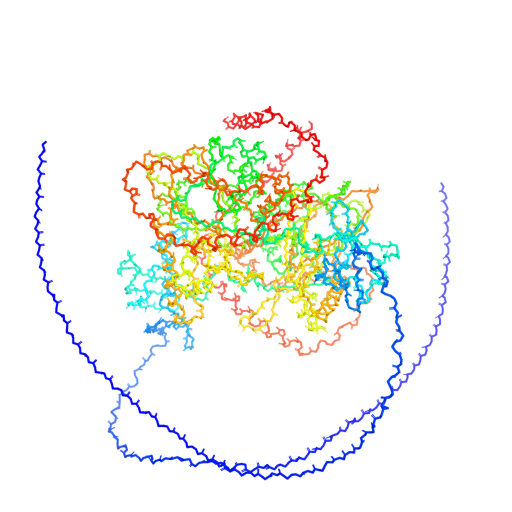33.375 -2.414 6.461 1 33.22 502 SER B N 1
ATOM 8535 C CA . SER B 1 502 ? 34.312 -2.785 5.422 1 33.22 502 SER B CA 1
ATOM 8536 C C . SER B 1 502 ? 34.125 -4.234 4.988 1 33.22 502 SER B C 1
ATOM 8538 O O . SER B 1 502 ? 34.406 -4.586 3.838 1 33.22 502 SER B O 1
ATOM 8540 N N . GLU B 1 503 ? 33.656 -5.055 5.895 1 32.19 503 GLU B N 1
ATOM 8541 C CA . GLU B 1 503 ? 33.562 -6.449 5.465 1 32.19 503 GLU B CA 1
ATOM 8542 C C . GLU B 1 503 ? 32.375 -6.648 4.523 1 32.19 503 GLU B C 1
ATOM 8544 O O . GLU B 1 503 ? 32.469 -7.398 3.551 1 32.19 503 GLU B O 1
ATOM 8549 N N . ASP B 1 504 ? 31.328 -6.055 4.73 1 31.62 504 ASP B N 1
ATOM 8550 C CA . ASP B 1 504 ? 30.188 -6.254 3.838 1 31.62 504 ASP B CA 1
ATOM 8551 C C . ASP B 1 504 ? 30.422 -5.539 2.504 1 31.62 504 ASP B C 1
ATOM 8553 O O . ASP B 1 504 ? 29.938 -6.004 1.463 1 31.62 504 ASP B O 1
ATOM 8557 N N . GLU B 1 505 ? 31.062 -4.391 2.412 1 33.25 505 GLU B N 1
ATOM 8558 C CA . GLU B 1 505 ? 31.391 -3.707 1.163 1 33.25 505 GLU B CA 1
ATOM 8559 C C . GLU B 1 505 ? 32.469 -4.457 0.391 1 33.25 505 GLU B C 1
ATOM 8561 O O . GLU B 1 505 ? 32.469 -4.469 -0.842 1 33.25 505 GLU B O 1
ATOM 8566 N N . GLN B 1 506 ? 33.469 -5.012 1.031 1 30.81 506 GLN B N 1
ATOM 8567 C CA . GLN B 1 506 ? 34.5 -5.75 0.327 1 30.81 506 GLN B CA 1
ATOM 8568 C C . GLN B 1 506 ? 33.938 -6.977 -0.374 1 30.81 506 GLN B C 1
ATOM 8570 O O . GLN B 1 506 ? 34.469 -7.426 -1.388 1 30.81 506 GLN B O 1
ATOM 8575 N N . ASP B 1 507 ? 32.969 -7.523 0.205 1 30.66 507 ASP B N 1
ATOM 8576 C CA . ASP B 1 507 ? 32.5 -8.742 -0.442 1 30.66 507 ASP B CA 1
ATOM 8577 C C . ASP B 1 507 ? 31.734 -8.422 -1.735 1 30.66 507 ASP B C 1
ATOM 8579 O O . ASP B 1 507 ? 31.719 -9.234 -2.662 1 30.66 507 ASP B O 1
ATOM 8583 N N . THR B 1 508 ? 31.109 -7.309 -1.843 1 30.19 508 THR B N 1
ATOM 8584 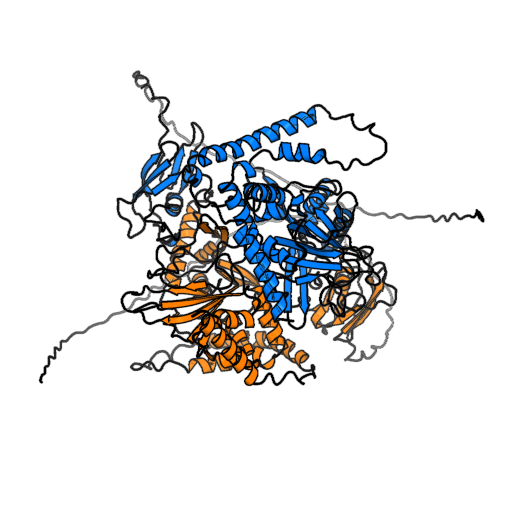C CA . THR B 1 508 ? 30.422 -7.012 -3.092 1 30.19 508 THR B CA 1
ATOM 8585 C C . THR B 1 508 ? 31.406 -6.535 -4.156 1 30.19 508 THR B C 1
ATOM 8587 O O . THR B 1 508 ? 31.094 -6.566 -5.352 1 30.19 508 THR B O 1
ATOM 8590 N N . GLN B 1 509 ? 32.5 -5.906 -3.805 1 27.3 509 GLN B N 1
ATOM 8591 C CA . GLN B 1 509 ? 33.438 -5.398 -4.809 1 27.3 509 GLN B CA 1
ATOM 8592 C C . GLN B 1 509 ? 34.031 -6.539 -5.609 1 27.3 509 GLN B C 1
ATOM 8594 O O . GLN B 1 509 ? 34.469 -6.348 -6.746 1 27.3 509 GLN B O 1
ATOM 8599 N N . LYS B 1 510 ? 34.375 -7.691 -4.996 1 30.38 510 LYS B N 1
ATOM 8600 C CA . LYS B 1 510 ? 35.156 -8.68 -5.746 1 30.38 510 LYS B CA 1
ATOM 8601 C C . LYS B 1 510 ? 34.344 -9.219 -6.93 1 30.38 510 LYS B C 1
ATOM 8603 O O . LYS B 1 510 ? 34.938 -9.648 -7.93 1 30.38 510 LYS B O 1
ATOM 8608 N N . TYR B 1 511 ? 33.094 -9.312 -6.805 1 26.66 511 TYR B N 1
ATOM 8609 C CA . TYR B 1 511 ? 32.406 -10.008 -7.875 1 26.66 511 TYR B CA 1
ATOM 8610 C C . TYR B 1 511 ? 32.062 -9.062 -9.016 1 26.66 511 TYR B C 1
ATOM 8612 O O . TYR B 1 511 ? 31.516 -9.477 -10.039 1 26.66 511 TYR B O 1
ATOM 8620 N N . ALA B 1 512 ? 32.156 -7.734 -8.797 1 27.72 512 ALA B N 1
ATOM 8621 C CA . ALA B 1 512 ? 31.703 -6.844 -9.867 1 27.72 512 ALA B CA 1
ATOM 8622 C C . ALA B 1 512 ? 32.688 -6.859 -11.031 1 27.72 512 ALA B C 1
ATOM 8624 O O . ALA B 1 512 ? 32.438 -6.234 -12.062 1 27.72 512 ALA B O 1
ATOM 8625 N N . PHE B 1 513 ? 33.906 -7.359 -10.859 1 24.44 513 PHE B N 1
ATOM 8626 C CA . PHE B 1 513 ? 34.906 -6.961 -11.836 1 24.44 513 PHE B CA 1
ATOM 8627 C C . PHE B 1 513 ? 34.688 -7.703 -13.156 1 24.44 513 PHE B C 1
ATOM 8629 O O . PHE B 1 513 ? 35.375 -7.422 -14.141 1 24.44 513 PHE B O 1
ATOM 8636 N N . LYS B 1 514 ? 34.062 -8.93 -13.133 1 25 514 LYS B N 1
ATOM 8637 C CA . LYS B 1 514 ? 34.469 -9.562 -14.383 1 25 514 LYS 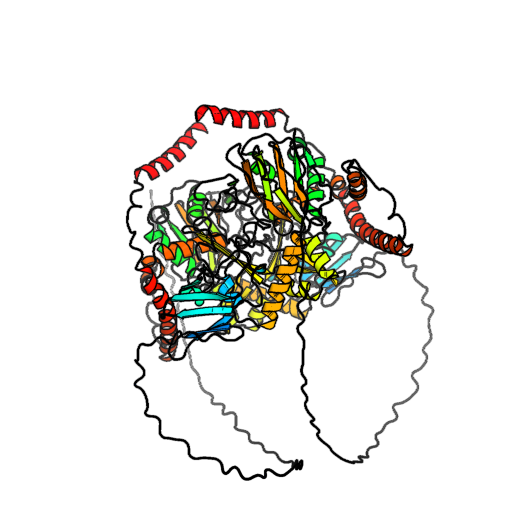B CA 1
ATOM 8638 C C . LYS B 1 514 ? 33.594 -9.102 -15.547 1 25 514 LYS B C 1
ATOM 8640 O O . LYS B 1 514 ? 33.562 -9.758 -16.594 1 25 514 LYS B O 1
ATOM 8645 N N . ASN B 1 515 ? 32.688 -8.102 -15.312 1 19.98 515 ASN B N 1
ATOM 8646 C CA . ASN B 1 515 ? 31.922 -7.934 -16.547 1 19.98 515 ASN B CA 1
ATOM 8647 C C . ASN B 1 515 ? 32.688 -7.141 -17.578 1 19.98 515 ASN B C 1
ATOM 8649 O O . ASN B 1 515 ? 33.125 -6.008 -17.328 1 19.98 515 ASN B O 1
ATOM 8653 N N . PRO B 1 516 ? 33.25 -7.77 -18.641 1 22.69 516 PRO B N 1
ATOM 8654 C CA . PRO B 1 516 ? 34.062 -7.203 -19.719 1 22.69 516 PRO B CA 1
ATOM 8655 C C . PRO B 1 516 ? 33.344 -6.078 -20.469 1 22.69 516 PRO B C 1
ATOM 8657 O O . PRO B 1 516 ? 33.969 -5.398 -21.297 1 22.69 516 PRO B O 1
ATOM 8660 N N . ARG B 1 517 ? 31.969 -6.141 -20.578 1 22.33 517 ARG B N 1
ATOM 8661 C CA . ARG B 1 517 ? 31.453 -5.469 -21.766 1 22.33 517 ARG B CA 1
ATOM 8662 C C . ARG B 1 517 ? 31.516 -3.953 -21.609 1 22.33 517 ARG B C 1
ATOM 8664 O O . ARG B 1 517 ? 30.625 -3.355 -21 1 22.33 517 ARG B O 1
ATOM 8671 N N . LYS B 1 518 ? 32.531 -3.268 -21.312 1 28.11 518 LYS B N 1
ATOM 8672 C CA . LYS B 1 518 ? 32.562 -1.808 -21.312 1 28.11 518 LYS B CA 1
ATOM 8673 C C . LYS B 1 518 ? 32.094 -1.252 -22.656 1 28.11 518 LYS B C 1
ATOM 8675 O O . LYS B 1 518 ? 32.281 -0.072 -22.953 1 28.11 518 LYS B O 1
ATOM 8680 N N . LYS B 1 519 ? 31.641 -2.084 -23.625 1 20.23 519 LYS B N 1
ATOM 8681 C CA . LYS B 1 519 ? 31.891 -1.355 -24.875 1 20.23 519 LYS B CA 1
ATOM 8682 C C . LYS B 1 519 ? 30.969 -0.149 -25 1 20.23 519 LYS B C 1
ATOM 8684 O O . LYS B 1 519 ? 31.438 0.978 -25.188 1 20.23 519 LYS B O 1
ATOM 8689 N N . ASN B 1 520 ? 29.844 -0.143 -25.859 1 20.73 520 ASN B N 1
ATOM 8690 C CA . ASN B 1 520 ? 29.547 0.782 -26.953 1 20.73 520 ASN B CA 1
ATOM 8691 C C . ASN B 1 520 ? 28.547 1.855 -26.516 1 20.73 520 ASN B C 1
ATOM 8693 O O . ASN B 1 520 ? 27.922 2.496 -27.359 1 20.73 520 ASN B O 1
ATOM 8697 N N . MET B 1 521 ? 28.203 1.835 -25.219 1 23.09 521 MET B N 1
ATOM 8698 C CA . MET B 1 521 ? 26.969 2.598 -25.156 1 23.09 521 MET B CA 1
ATOM 8699 C C . MET B 1 521 ? 27.219 4.078 -25.406 1 23.09 521 MET B C 1
ATOM 8701 O O . MET B 1 521 ? 27.031 4.91 -24.516 1 23.09 521 MET B O 1
ATOM 8705 N N . ALA B 1 522 ? 28.297 4.371 -25.984 1 23.19 522 ALA B N 1
ATOM 8706 C CA . ALA B 1 522 ? 28.75 5.75 -25.797 1 23.19 522 ALA B CA 1
ATOM 8707 C C . ALA B 1 522 ? 27.656 6.738 -26.219 1 23.19 522 ALA B C 1
ATOM 8709 O O . ALA B 1 522 ? 27.281 7.625 -25.438 1 23.19 522 ALA B O 1
ATOM 8710 N N . THR B 1 523 ? 27.547 7.172 -27.453 1 25.67 523 THR B N 1
ATOM 8711 C CA . THR B 1 523 ? 27.719 8.562 -27.859 1 25.67 523 THR B CA 1
ATOM 8712 C C . THR B 1 523 ? 26.375 9.25 -28.031 1 25.67 523 THR B C 1
ATOM 8714 O O . THR B 1 523 ? 25.703 9.07 -29.062 1 25.67 523 THR B O 1
ATOM 8717 N N . MET B 1 524 ? 25.422 8.938 -27.234 1 25.27 524 MET B N 1
ATOM 8718 C CA . MET B 1 524 ? 24.344 9.805 -27.688 1 25.27 524 MET B CA 1
ATOM 8719 C C . MET B 1 524 ? 24.781 11.266 -27.688 1 25.27 524 MET B C 1
ATOM 8721 O O . MET B 1 524 ? 25.281 11.773 -26.672 1 25.27 524 MET B O 1
ATOM 8725 N N . THR B 1 525 ? 25.031 11.898 -28.781 1 32.44 525 THR B N 1
ATOM 8726 C CA . THR B 1 525 ? 25.703 13.156 -29.094 1 32.44 525 THR B CA 1
ATOM 8727 C C . THR B 1 525 ? 24.891 14.336 -28.547 1 32.44 525 THR B C 1
ATOM 8729 O O . THR B 1 525 ? 23.703 14.219 -28.297 1 32.44 525 THR B O 1
ATOM 8732 N N . LYS B 1 526 ? 25.531 15.461 -28.203 1 34.22 526 LYS B N 1
ATOM 8733 C CA . LYS B 1 526 ? 25.094 16.797 -27.844 1 34.22 526 LYS B CA 1
ATOM 8734 C C . LYS B 1 526 ? 23.938 17.266 -28.719 1 34.22 526 LYS B C 1
ATOM 8736 O O . LYS B 1 526 ? 23.141 18.109 -28.328 1 34.22 526 LYS B O 1
ATOM 8741 N N . ARG B 1 527 ? 23.891 16.609 -29.875 1 34.97 527 ARG B N 1
ATOM 8742 C CA . ARG B 1 527 ? 22.938 17.062 -30.875 1 34.97 527 ARG B CA 1
ATOM 8743 C C . ARG B 1 527 ? 21.516 16.641 -30.531 1 34.97 527 ARG B C 1
ATOM 8745 O O . ARG B 1 527 ? 20.562 17.406 -30.734 1 34.97 527 ARG B O 1
ATOM 8752 N N . GLU B 1 528 ? 21.422 15.492 -29.906 1 35.88 528 GLU B N 1
ATOM 8753 C CA . GLU B 1 528 ? 20.062 15 -29.672 1 35.88 528 GLU B CA 1
ATOM 8754 C C . GLU B 1 528 ? 19.422 15.711 -28.484 1 35.88 528 GLU B C 1
ATOM 8756 O O . GLU B 1 528 ? 18.203 15.922 -28.469 1 35.88 528 GLU B O 1
ATOM 8761 N N . LEU B 1 529 ? 20.297 16.078 -27.578 1 35 529 LEU B N 1
ATOM 8762 C CA . LEU B 1 529 ? 19.781 16.891 -26.484 1 35 529 LEU B CA 1
ATOM 8763 C C . LEU B 1 529 ? 19.312 18.25 -26.984 1 35 529 LEU B C 1
ATOM 8765 O O . LEU B 1 529 ? 18.25 18.734 -26.578 1 35 529 LEU B O 1
ATOM 8769 N N . ARG B 1 530 ? 20.016 18.844 -27.969 1 37.75 530 ARG B N 1
ATOM 8770 C CA . ARG B 1 530 ? 19.641 20.125 -28.562 1 37.75 530 ARG B CA 1
ATOM 8771 C C . ARG B 1 530 ? 18.328 20.016 -29.328 1 37.75 530 ARG B C 1
ATOM 8773 O O . ARG B 1 530 ? 17.531 20.953 -29.344 1 37.75 530 ARG B O 1
ATOM 8780 N N . ARG B 1 531 ? 18.109 18.844 -29.875 1 40.38 531 ARG B N 1
ATOM 8781 C CA . ARG B 1 531 ? 16.875 18.672 -30.625 1 40.38 531 ARG B CA 1
ATOM 8782 C C . ARG B 1 531 ? 15.664 18.609 -29.688 1 40.38 531 ARG B C 1
ATOM 8784 O O . ARG B 1 531 ? 14.609 19.172 -29.984 1 40.38 531 ARG B O 1
ATOM 8791 N N . ALA B 1 532 ? 15.844 17.953 -28.594 1 37.38 532 ALA B N 1
ATOM 8792 C CA . ALA B 1 532 ? 14.727 17.891 -27.656 1 37.38 532 ALA B CA 1
ATOM 8793 C C . ALA B 1 532 ? 14.422 19.266 -27.078 1 37.38 532 ALA B C 1
ATOM 8795 O O . ALA B 1 532 ? 13.258 19.625 -26.875 1 37.38 532 ALA B O 1
ATOM 8796 N N . GLN B 1 533 ? 15.453 20.047 -26.922 1 35.81 533 GLN B N 1
ATOM 8797 C CA . GLN B 1 533 ? 15.281 21.438 -26.531 1 35.81 533 GLN B CA 1
ATOM 8798 C C . GLN B 1 533 ? 14.562 22.234 -27.609 1 35.81 533 GLN B C 1
ATOM 8800 O O . GLN B 1 533 ? 13.734 23.094 -27.312 1 35.81 533 GLN B O 1
ATOM 8805 N N . LYS B 1 534 ? 14.938 21.969 -28.828 1 40.41 534 LYS B N 1
ATOM 8806 C CA . LYS B 1 534 ? 14.336 22.688 -29.953 1 40.41 534 LYS B CA 1
ATOM 8807 C C . LYS B 1 534 ? 12.867 22.297 -30.125 1 40.41 534 LYS B C 1
ATOM 8809 O O . LYS B 1 534 ? 12.031 23.156 -30.406 1 40.41 534 LYS B O 1
ATOM 8814 N N . THR B 1 535 ? 12.578 21.078 -29.969 1 38.81 535 THR B N 1
ATOM 8815 C CA . THR B 1 535 ? 11.188 20.672 -30.141 1 38.81 535 THR B CA 1
ATOM 8816 C C . THR B 1 535 ? 10.32 21.234 -29.016 1 38.81 535 THR B C 1
ATOM 8818 O O . THR B 1 535 ? 9.156 21.578 -29.234 1 38.81 535 THR B O 1
ATOM 8821 N N . ALA B 1 536 ? 10.867 21.328 -27.875 1 34.75 536 ALA B N 1
ATOM 8822 C CA . ALA B 1 536 ? 10.125 21.969 -26.797 1 34.75 536 ALA B CA 1
ATOM 8823 C C . ALA B 1 536 ? 9.906 23.453 -27.094 1 34.75 536 ALA B C 1
ATOM 8825 O O . ALA B 1 536 ? 8.859 24.016 -26.766 1 34.75 536 ALA B O 1
ATOM 8826 N N . ARG B 1 537 ? 10.828 24.047 -27.859 1 34.97 537 ARG B N 1
ATOM 8827 C CA . ARG B 1 537 ? 10.641 25.422 -28.266 1 34.97 537 ARG B CA 1
ATOM 8828 C C . ARG B 1 537 ? 9.602 25.531 -29.375 1 34.97 537 ARG B C 1
ATOM 8830 O O . ARG B 1 537 ? 8.883 26.531 -29.484 1 34.97 537 ARG B O 1
ATOM 8837 N N . ARG B 1 538 ? 9.617 24.656 -30.344 1 36.78 538 ARG B N 1
ATOM 8838 C CA . ARG B 1 538 ? 8.672 24.766 -31.453 1 36.78 538 ARG B CA 1
ATOM 8839 C C . ARG B 1 538 ? 7.238 24.547 -30.984 1 36.78 538 ARG B C 1
ATOM 8841 O O . ARG B 1 538 ? 6.293 25.031 -31.594 1 36.78 538 ARG B O 1
ATOM 8848 N N . LYS B 1 539 ? 7.023 23.75 -30.047 1 34.97 539 LYS B N 1
ATOM 8849 C CA . LYS B 1 539 ? 5.652 23.625 -29.562 1 34.97 539 LYS B CA 1
ATOM 8850 C C . LYS B 1 539 ? 5.191 24.906 -28.891 1 34.97 539 LYS B C 1
ATOM 8852 O O . LYS B 1 539 ? 4.02 25.047 -28.531 1 34.97 539 LYS B O 1
ATOM 8857 N N . ARG B 1 540 ? 6.074 25.875 -28.641 1 32.28 540 ARG B N 1
ATOM 8858 C CA . ARG B 1 540 ? 5.699 27.188 -28.094 1 32.28 540 ARG B CA 1
ATOM 8859 C C . ARG B 1 540 ? 4.957 28.016 -29.125 1 32.28 540 ARG B C 1
ATOM 8861 O O . ARG B 1 540 ? 4.098 28.828 -28.781 1 32.28 540 ARG B O 1
ATOM 8868 N N . ARG B 1 541 ? 5.445 28.062 -30.438 1 36.38 541 ARG B N 1
ATOM 8869 C CA . ARG B 1 541 ? 4.918 29.047 -31.375 1 36.38 541 ARG B CA 1
ATOM 8870 C C . ARG B 1 541 ? 3.496 28.688 -31.797 1 36.38 541 ARG B C 1
ATOM 8872 O O . ARG B 1 541 ? 2.773 29.531 -32.344 1 36.38 541 ARG B O 1
ATOM 8879 N N . SER B 1 542 ? 3.23 27.422 -31.906 1 33.34 542 SER B N 1
ATOM 8880 C CA . SER B 1 542 ? 1.902 27.234 -32.469 1 33.34 542 SER B CA 1
ATOM 8881 C C . SER B 1 542 ? 0.809 27.547 -31.469 1 33.34 542 SER B C 1
ATOM 8883 O O . SER B 1 542 ? -0.371 27.609 -31.812 1 33.34 542 SER B O 1
ATOM 8885 N N . SER B 1 543 ? 1.116 27.391 -30.156 1 27.56 543 SER B N 1
ATOM 8886 C CA . SER B 1 543 ? -0.023 27.703 -29.297 1 27.56 543 SER B CA 1
ATOM 8887 C C . SER B 1 543 ? -0.105 29.203 -29.031 1 27.56 543 SER B C 1
ATOM 8889 O O . SER B 1 543 ? -0.939 29.656 -28.25 1 27.56 543 SER B O 1
ATOM 8891 N N . SER B 1 544 ? 0.875 30.031 -29.578 1 25.09 544 SER B N 1
ATOM 8892 C CA . SER B 1 544 ? 0.445 31.422 -29.5 1 25.09 544 SER B CA 1
ATOM 8893 C C . SER B 1 544 ? -0.562 31.75 -30.594 1 25.09 544 SER B C 1
ATOM 8895 O O . SER B 1 544 ? -0.391 31.344 -31.75 1 25.09 544 SER B O 1
#

Sequence (1088 aa):
MVRLLARFLQSSRVTVPSARSAFFRGYSFASSNNNTRDASLGPKPANIPDEYQPGSTLGVEPSERNPHAVDQPVIGPRGLKIPTSSTAYISTMHMLLRDGCKCQQCVDRYSKQRKFRQSDIPQDIKPRSADWDGQTLKVKWENDVPGFDDTHTSVYTYKDLKHPCVNYPNSSTGRRRRRRYWGGKFTHYWIPYEDYMLDDNAFVRAMRHLAGTGLLFIKDAPELRDIAELIATRMGPLRNTFYGPTWDVRSEHRAKNVAYTDQDLGFHMDLMYMNEPPGYQILHCLKNSCEGGESLFADTFAVAEQLRKEDPRAFETLCDLRIPYEYNHADHIYSNTWPVIQTYEDEDTNEIRLVRTNYSPPFQAPVYGQHRPFDQTLAQFAALDKFAKMLESKKFVCELKLNPGEAVIFENRRVVHARRQFNTEAGERWLAGAYVDEDAVLSKFVTSSLKCPDMWYTDMKEWYINMQEWHPRSSGADQNEADMGRTEADKQRVEAHRSRYSEDEQDTQKYAFKNPRKKNMATMTKRELRRAQKTARRKRRSSSMVRLLARFLQSSRVTVPSARSAFFRGYSFASSNNNTRDASLGPKPANIPDEYQPGSTLGVEPSERNPHAVDQPVIGPRGLKIPTSSTAYISTMHMLLRDGCKCQQCVDRYSKQRKFRQSDIPQDIKPRSADWDGQTLKVKWENDVPGFDDTHTSVYTYKDLKHPCVNYPNSSTGRRRRRRYWGGKFTHYWIPYEDYMLDDNAFVRAMRHLAGTGLLFIKDAPELRDIAELIATRMGPLRNTFYGPTWDVRSEHRAKNVAYTDQDLGFHMDLMYMNEPPGYQILHCLKNSCEGGESLFADTFAVAEQLRKEDPRAFETLCDLRIPYEYNHADHIYSNTWPVIQTYEDEDTNEIRLVRTNYSPPFQAPVYGQHRPFDQTLAQFAALDKFAKMLESKKFVCELKLNPGEAVIFENRRVVHARRQFNTEAGERWLAGAYVDEDAVLSKFVTSSLKCPDMWYTDMKEWYINMQEWHPRSSGADQNEADMGRTEADKQRVEAHRSRYSEDEQDTQKYAFKNPRKKNMATMTKRELRRAQKTARRKRRSSS

Radius of gyration: 36.29 Å; Cα contacts (8 Å, |Δi|>4): 1808; chains: 2; bounding box: 92×128×115 Å

pLDDT: mean 73.8, std 31.46, range [13.27, 98.81]